Protein AF-A0AAI9WWA1-F1 (afdb_monomer_lite)

pLDDT: mean 83.22, std 16.62, range [21.16, 98.75]

Radius of gyration: 41.88 Å; chains: 1; bounding box: 81×81×134 Å

Structure (mmCIF, N/CA/C/O backbone):
data_AF-A0AAI9WWA1-F1
#
_entry.id   AF-A0AAI9WWA1-F1
#
loop_
_atom_site.group_PDB
_atom_site.id
_atom_site.type_symbol
_atom_site.label_atom_id
_atom_site.label_alt_id
_atom_site.label_comp_id
_atom_site.label_asym_id
_atom_site.label_entity_id
_atom_site.label_seq_id
_atom_site.pdbx_PDB_ins_code
_atom_site.Cartn_x
_atom_site.Cartn_y
_atom_site.Cartn_z
_atom_site.occupancy
_atom_site.B_iso_or_equiv
_atom_site.auth_seq_id
_atom_site.auth_comp_id
_atom_site.auth_asym_id
_atom_site.auth_atom_id
_atom_site.pdbx_PDB_model_num
ATOM 1 N N . MET A 1 1 ? 46.261 -1.240 -53.771 1.00 47.28 1 MET A N 1
ATOM 2 C CA . MET A 1 1 ? 45.281 -0.611 -52.861 1.00 47.28 1 MET A CA 1
ATOM 3 C C . MET A 1 1 ? 43.977 -0.497 -53.624 1.00 47.28 1 MET A C 1
ATOM 5 O O . MET A 1 1 ? 43.991 0.060 -54.713 1.00 47.28 1 MET A O 1
ATOM 9 N N . THR A 1 2 ? 42.897 -1.095 -53.129 1.00 55.97 2 THR A N 1
ATOM 10 C CA . THR A 1 2 ? 41.557 -0.905 -53.699 1.00 55.97 2 THR A CA 1
ATOM 11 C C . THR A 1 2 ? 41.193 0.573 -53.584 1.00 55.97 2 THR A C 1
ATOM 13 O O . THR A 1 2 ? 41.241 1.127 -52.489 1.00 55.97 2 THR A O 1
ATOM 16 N N . VAL A 1 3 ? 40.909 1.229 -54.709 1.00 82.06 3 VAL A N 1
ATOM 17 C CA . VAL A 1 3 ? 40.491 2.636 -54.724 1.00 82.06 3 VAL A CA 1
ATOM 18 C C . VAL A 1 3 ? 39.136 2.733 -54.020 1.00 82.06 3 VAL A C 1
ATOM 20 O O . VAL A 1 3 ? 38.204 2.025 -54.396 1.00 82.06 3 VAL A O 1
ATOM 23 N N . ASN A 1 4 ? 39.036 3.570 -52.982 1.00 93.25 4 ASN A N 1
ATOM 24 C CA . ASN A 1 4 ? 37.769 3.812 -52.291 1.00 93.25 4 ASN A CA 1
ATOM 25 C C . ASN A 1 4 ? 36.779 4.480 -53.251 1.00 93.25 4 ASN A C 1
ATOM 27 O O . ASN A 1 4 ? 37.141 5.442 -53.932 1.00 93.25 4 ASN A O 1
ATOM 31 N N . LYS A 1 5 ? 35.538 3.989 -53.272 1.00 95.62 5 LYS A N 1
ATOM 32 C CA . LYS A 1 5 ? 34.433 4.561 -54.043 1.00 95.62 5 LYS A CA 1
ATOM 33 C C . LYS A 1 5 ? 33.389 5.131 -53.083 1.00 95.62 5 LYS A C 1
ATOM 35 O O . LYS A 1 5 ? 32.972 4.450 -52.144 1.00 95.62 5 LYS A O 1
ATOM 40 N N . TYR A 1 6 ? 32.980 6.371 -53.334 1.00 97.69 6 TYR A N 1
ATOM 41 C CA . TYR A 1 6 ? 32.054 7.137 -52.501 1.00 97.69 6 TYR A CA 1
ATOM 42 C C . TYR A 1 6 ? 30.694 7.252 -53.191 1.00 97.69 6 TYR A C 1
ATOM 44 O O . TYR A 1 6 ? 30.584 7.835 -54.269 1.00 97.69 6 TYR A O 1
ATOM 52 N N . SER A 1 7 ? 29.658 6.700 -52.574 1.00 98.19 7 SER A N 1
ATOM 53 C CA . SER A 1 7 ? 28.294 6.746 -53.100 1.00 98.19 7 SER A CA 1
ATOM 54 C C . SER A 1 7 ? 27.492 7.828 -52.396 1.00 98.19 7 SER A C 1
ATOM 56 O O . SER A 1 7 ? 27.389 7.811 -51.174 1.00 98.19 7 SER A O 1
ATOM 58 N N . VAL A 1 8 ? 26.889 8.747 -53.141 1.00 97.81 8 VAL A N 1
ATOM 59 C CA . VAL A 1 8 ? 26.021 9.790 -52.581 1.00 97.81 8 VAL A CA 1
ATOM 60 C C . VAL A 1 8 ? 24.566 9.398 -52.794 1.00 97.81 8 VAL A C 1
ATOM 62 O O . VAL A 1 8 ? 24.148 9.209 -53.932 1.00 97.81 8 VAL A O 1
ATOM 65 N N . ILE A 1 9 ? 23.780 9.278 -51.728 1.00 97.19 9 ILE A N 1
ATOM 66 C CA . ILE A 1 9 ? 22.331 9.070 -51.837 1.00 97.19 9 ILE A CA 1
ATOM 67 C C . ILE A 1 9 ? 21.646 10.434 -51.755 1.00 97.19 9 ILE A C 1
ATOM 69 O O . ILE A 1 9 ? 21.783 11.126 -50.747 1.00 97.19 9 ILE A O 1
ATOM 73 N N . LEU A 1 10 ? 20.893 10.786 -52.800 1.00 95.50 10 LEU A N 1
ATOM 74 C CA . LEU A 1 10 ? 20.143 12.038 -52.910 1.00 95.50 10 LEU A CA 1
ATOM 75 C C . LEU A 1 10 ? 18.636 11.758 -53.001 1.00 95.50 10 LEU A C 1
ATOM 77 O O . LEU A 1 10 ? 18.137 11.431 -54.083 1.00 95.50 10 LEU A O 1
ATOM 81 N N . PRO A 1 11 ? 17.888 11.883 -51.893 1.00 93.19 11 PRO A N 1
ATOM 82 C CA . PRO A 1 11 ? 16.433 11.922 -51.931 1.00 93.19 11 PRO A CA 1
ATOM 83 C C . PRO A 1 11 ? 15.942 13.185 -52.647 1.00 93.19 11 PRO A C 1
ATOM 85 O O . PRO A 1 11 ? 16.406 14.288 -52.364 1.00 93.19 11 PRO A O 1
ATOM 88 N N . THR A 1 12 ? 14.980 13.036 -53.553 1.00 92.00 12 THR A N 1
ATOM 89 C CA . THR A 1 12 ? 14.453 14.129 -54.379 1.00 92.00 12 THR A CA 1
ATOM 90 C C . THR A 1 12 ? 12.924 14.114 -54.407 1.00 92.00 12 THR A C 1
ATOM 92 O O . THR A 1 12 ? 12.295 13.063 -54.531 1.00 92.00 12 THR A O 1
ATOM 95 N N . TYR A 1 13 ? 12.322 15.294 -54.248 1.00 89.00 13 TYR A N 1
ATOM 96 C CA . TYR A 1 13 ? 10.895 15.539 -54.455 1.00 89.00 13 TYR A CA 1
ATOM 97 C C . TYR A 1 13 ? 10.688 17.001 -54.856 1.00 89.00 13 TYR A C 1
ATOM 99 O O . TYR A 1 13 ? 10.826 17.882 -54.006 1.00 89.00 13 TYR A O 1
ATOM 107 N N . ASN A 1 14 ? 10.314 17.250 -56.110 1.00 88.56 14 ASN A N 1
ATOM 108 C CA . ASN A 1 14 ? 10.243 18.586 -56.716 1.00 88.56 14 ASN A CA 1
ATOM 109 C C . ASN A 1 14 ? 11.591 19.333 -56.765 1.00 88.56 14 ASN A C 1
ATOM 111 O O . ASN A 1 14 ? 11.679 20.506 -56.399 1.00 88.56 14 ASN A O 1
ATOM 115 N N . GLU A 1 15 ? 12.646 18.648 -57.210 1.00 88.31 15 GLU A N 1
ATOM 116 C CA . GLU A 1 15 ? 14.025 19.156 -57.217 1.00 88.31 15 GLU A CA 1
ATOM 117 C C . GLU A 1 15 ? 14.556 19.462 -58.627 1.00 88.31 15 GLU A C 1
ATOM 119 O O . GLU A 1 15 ? 15.767 19.590 -58.830 1.00 88.31 15 GLU A O 1
ATOM 124 N N . LYS A 1 16 ? 13.675 19.631 -59.626 1.00 89.31 16 LYS A N 1
ATOM 125 C CA . LYS A 1 16 ? 14.052 19.827 -61.040 1.00 89.31 16 LYS A CA 1
ATOM 126 C C . LYS A 1 16 ? 15.101 20.921 -61.247 1.00 89.31 16 LYS A C 1
ATOM 128 O O . LYS A 1 16 ? 15.954 20.797 -62.125 1.00 89.31 16 LYS A O 1
ATOM 133 N N . ARG A 1 17 ? 15.014 22.013 -60.479 1.00 86.81 17 ARG A N 1
ATOM 134 C CA . ARG A 1 17 ? 15.933 23.161 -60.580 1.00 86.81 17 ARG A CA 1
ATOM 135 C C . ARG A 1 17 ? 17.246 22.939 -59.832 1.00 86.81 17 ARG A C 1
ATOM 137 O O . ARG A 1 17 ? 18.278 23.418 -60.295 1.00 86.81 17 ARG A O 1
ATOM 144 N N . ASN A 1 18 ? 17.208 22.221 -58.713 1.00 87.06 18 ASN A N 1
ATOM 145 C CA . ASN A 1 18 ? 18.364 22.046 -57.840 1.00 87.06 18 ASN A CA 1
ATOM 146 C C . ASN A 1 18 ? 19.283 20.927 -58.336 1.00 87.06 18 ASN A C 1
ATOM 148 O O . ASN A 1 18 ? 20.506 21.078 -58.366 1.00 87.06 18 ASN A O 1
ATOM 152 N N . LEU A 1 19 ? 18.688 19.835 -58.816 1.00 91.25 19 LEU A N 1
ATOM 153 C CA . LEU A 1 19 ? 19.396 18.611 -59.170 1.00 91.25 19 LEU A CA 1
ATOM 154 C C . LEU A 1 19 ? 20.548 18.807 -60.187 1.00 91.25 19 LEU A C 1
ATOM 156 O O . LEU A 1 19 ? 21.636 18.302 -59.914 1.00 91.25 19 LEU A O 1
ATOM 160 N N . PRO A 1 20 ? 20.412 19.564 -61.301 1.00 91.00 20 PRO A N 1
ATOM 161 C CA . PRO A 1 20 ? 21.520 19.760 -62.246 1.00 91.00 20 PRO A CA 1
ATOM 162 C C . PRO A 1 20 ? 22.734 20.460 -61.638 1.00 91.00 20 PRO A C 1
ATOM 164 O O . PRO A 1 20 ? 23.873 20.071 -61.890 1.00 91.00 20 PRO A O 1
ATOM 167 N N . ILE A 1 21 ? 22.486 21.500 -60.840 1.00 91.12 21 ILE A N 1
ATOM 168 C CA . ILE A 1 21 ? 23.542 22.312 -60.233 1.00 91.12 21 ILE A CA 1
ATOM 169 C C . ILE A 1 21 ? 24.251 21.490 -59.152 1.00 91.12 21 ILE A C 1
ATOM 171 O O . ILE A 1 21 ? 25.479 21.470 -59.107 1.00 91.12 21 ILE A O 1
ATOM 175 N N . LEU A 1 22 ? 23.501 20.755 -58.327 1.00 92.94 22 LEU A N 1
ATOM 176 C CA . LEU A 1 22 ? 24.081 19.912 -57.284 1.00 92.94 22 LEU A CA 1
ATOM 177 C C . LEU A 1 22 ? 24.938 18.780 -57.866 1.00 92.94 22 LEU A C 1
ATOM 179 O O . LEU A 1 22 ? 26.055 18.562 -57.402 1.00 92.94 22 LEU A O 1
ATOM 183 N N . ILE A 1 23 ? 24.462 18.103 -58.916 1.00 94.94 23 ILE A N 1
ATOM 184 C CA . ILE A 1 23 ? 25.233 17.064 -59.613 1.00 94.94 23 ILE A CA 1
ATOM 185 C C . ILE A 1 23 ? 26.503 17.643 -60.243 1.00 94.94 23 ILE A C 1
ATOM 187 O O . ILE A 1 23 ? 27.567 17.032 -60.139 1.00 94.94 23 ILE A O 1
ATOM 191 N N . TYR A 1 24 ? 26.427 18.835 -60.844 1.00 94.00 24 TYR A N 1
ATOM 192 C CA . TYR A 1 24 ? 27.610 19.527 -61.354 1.00 94.00 24 TYR A CA 1
ATOM 193 C C . TYR A 1 24 ? 28.642 19.786 -60.246 1.00 94.00 24 TYR A C 1
ATOM 195 O O . TYR A 1 24 ? 29.822 19.481 -60.441 1.00 94.00 24 TYR A O 1
ATOM 203 N N . LEU A 1 25 ? 28.206 20.295 -59.086 1.00 93.94 25 LEU A N 1
ATOM 204 C CA . LEU A 1 25 ? 29.078 20.556 -57.936 1.00 93.94 25 LEU A CA 1
ATOM 205 C C . LEU A 1 25 ? 29.695 19.268 -57.384 1.00 93.94 25 LEU A C 1
ATOM 207 O O . LEU A 1 25 ? 30.901 19.231 -57.174 1.00 93.94 25 LEU A O 1
ATOM 211 N N . LEU A 1 26 ? 28.911 18.198 -57.232 1.00 95.31 26 LEU A N 1
ATOM 212 C CA . LEU A 1 26 ? 29.414 16.889 -56.806 1.00 95.31 26 LEU A CA 1
ATOM 213 C C . LEU A 1 26 ? 30.474 16.357 -57.777 1.00 95.31 26 LEU A C 1
ATOM 215 O O . LEU A 1 26 ? 31.582 16.028 -57.356 1.00 95.31 26 LEU A O 1
ATOM 219 N N . ASN A 1 27 ? 30.183 16.341 -59.082 1.00 95.31 27 ASN A N 1
ATOM 220 C CA . ASN A 1 27 ? 31.146 15.922 -60.103 1.00 95.31 27 ASN A CA 1
ATOM 221 C C . ASN A 1 27 ? 32.421 16.780 -60.063 1.00 95.31 27 ASN A C 1
ATOM 223 O O . ASN A 1 27 ? 33.517 16.235 -60.180 1.00 95.31 27 ASN A O 1
ATOM 227 N N . LYS A 1 28 ? 32.291 18.105 -59.903 1.00 95.25 28 LYS A N 1
ATOM 228 C CA . LYS A 1 28 ? 33.434 19.017 -59.781 1.00 95.25 28 LYS A CA 1
ATOM 229 C C . LYS A 1 28 ? 34.284 18.646 -58.563 1.00 95.25 28 LYS A C 1
ATOM 231 O O . LYS A 1 28 ? 35.465 18.355 -58.732 1.00 95.25 28 LYS A O 1
ATOM 236 N N . THR A 1 29 ? 33.677 18.565 -57.378 1.00 95.88 29 THR A N 1
ATOM 237 C CA . THR A 1 29 ? 34.364 18.223 -56.125 1.00 95.88 29 THR A CA 1
ATOM 238 C C . THR A 1 29 ? 35.073 16.873 -56.214 1.00 95.88 29 THR A C 1
ATOM 240 O O . THR A 1 29 ? 36.246 16.775 -55.852 1.00 95.88 29 THR A O 1
ATOM 243 N N . PHE A 1 30 ? 34.411 15.831 -56.723 1.00 95.56 30 PHE A N 1
ATOM 244 C CA . PHE A 1 30 ? 35.034 14.512 -56.831 1.00 95.56 30 PHE A CA 1
ATOM 245 C C . PHE A 1 30 ? 36.154 14.466 -57.879 1.00 95.56 30 PHE A C 1
ATOM 247 O O . PHE A 1 30 ? 37.182 13.836 -57.626 1.00 95.56 30 PHE A O 1
ATOM 254 N N . LYS A 1 31 ? 36.005 15.152 -59.024 1.00 93.94 31 LYS A N 1
ATOM 255 C CA . LYS A 1 31 ? 37.052 15.217 -60.061 1.00 93.94 31 LYS A CA 1
ATOM 256 C C . LYS A 1 31 ? 38.284 15.986 -59.599 1.00 93.94 31 LYS A C 1
ATOM 258 O O . LYS A 1 31 ? 39.391 15.492 -59.780 1.00 93.94 31 LYS A O 1
ATOM 263 N N . GLU A 1 32 ? 38.103 17.152 -58.983 1.00 95.44 32 GLU A N 1
ATOM 264 C CA . GLU A 1 32 ? 39.212 17.980 -58.479 1.00 95.44 32 GLU A CA 1
ATOM 265 C C . GLU A 1 32 ? 40.034 17.253 -57.405 1.00 95.44 32 GLU A C 1
ATOM 267 O O . GLU A 1 32 ? 41.243 17.449 -57.318 1.00 95.44 32 GLU A O 1
ATOM 272 N N . ASN A 1 33 ? 39.401 16.357 -56.642 1.00 94.25 33 ASN A N 1
ATOM 273 C CA . ASN A 1 33 ? 40.051 15.563 -55.598 1.00 94.25 33 ASN A CA 1
ATOM 274 C C . ASN A 1 33 ? 40.445 14.141 -56.049 1.00 94.25 33 ASN A C 1
ATOM 276 O O . ASN A 1 33 ? 40.921 13.353 -55.233 1.00 94.25 33 ASN A O 1
ATOM 280 N N . ASN A 1 34 ? 40.265 13.803 -57.333 1.00 94.06 34 ASN A N 1
ATOM 281 C CA . ASN A 1 34 ? 40.577 12.494 -57.919 1.00 94.06 34 ASN A CA 1
ATOM 282 C C . ASN A 1 34 ? 39.956 11.300 -57.155 1.00 94.06 34 ASN A C 1
ATOM 284 O O . ASN A 1 34 ? 40.620 10.305 -56.853 1.00 94.06 34 ASN A O 1
ATOM 288 N N . LEU A 1 35 ? 38.672 11.418 -56.812 1.00 94.12 35 LEU A N 1
ATOM 289 C CA . LEU A 1 35 ? 37.920 10.428 -56.039 1.00 94.12 35 LEU A CA 1
ATOM 290 C C . LEU A 1 35 ? 36.996 9.616 -56.952 1.00 94.12 35 LEU A C 1
ATOM 292 O O . LEU A 1 35 ? 36.341 10.177 -57.828 1.00 94.12 35 LEU A O 1
ATOM 296 N N . ALA A 1 36 ? 36.890 8.302 -56.730 1.00 95.25 36 ALA A N 1
ATOM 297 C CA . ALA A 1 36 ? 35.889 7.479 -57.408 1.00 95.25 36 ALA A CA 1
ATOM 298 C C . ALA A 1 36 ? 34.515 7.687 -56.757 1.00 95.25 36 ALA A C 1
ATOM 300 O O . ALA A 1 36 ? 34.391 7.603 -55.534 1.00 95.25 36 ALA A O 1
ATOM 301 N N . TRP A 1 37 ? 33.478 7.938 -57.557 1.00 96.44 37 TRP A N 1
ATOM 302 C CA . TRP A 1 37 ? 32.176 8.350 -57.036 1.00 96.44 37 TRP A CA 1
ATOM 303 C C . TRP A 1 37 ? 30.999 7.839 -57.860 1.00 96.44 37 TRP A C 1
ATOM 305 O O . TRP A 1 37 ? 31.134 7.522 -59.044 1.00 96.44 37 TRP A O 1
ATOM 315 N N . GLU A 1 38 ? 29.838 7.795 -57.218 1.00 97.31 38 GLU A N 1
ATOM 316 C CA . GLU A 1 38 ? 28.533 7.638 -57.859 1.00 97.31 38 GLU A CA 1
ATOM 317 C C . GLU A 1 38 ? 27.453 8.391 -57.071 1.00 97.31 38 GLU A C 1
ATOM 319 O O . GLU A 1 38 ? 27.619 8.671 -55.882 1.00 97.31 38 GLU A O 1
ATOM 324 N N . VAL A 1 39 ? 26.329 8.690 -57.715 1.00 97.94 39 VAL A N 1
ATOM 325 C CA . VAL A 1 39 ? 25.167 9.345 -57.114 1.00 97.94 39 VAL A CA 1
ATOM 326 C C . VAL A 1 39 ? 23.911 8.524 -57.387 1.00 97.94 39 VAL A C 1
ATOM 328 O O . VAL A 1 39 ? 23.564 8.252 -58.536 1.00 97.94 39 VAL A O 1
ATOM 331 N N . ILE A 1 40 ? 23.205 8.161 -56.319 1.00 98.00 40 ILE A N 1
ATOM 332 C CA . ILE A 1 40 ? 21.944 7.431 -56.339 1.00 98.00 40 ILE A CA 1
ATOM 333 C C . ILE A 1 40 ? 20.832 8.443 -56.073 1.00 98.00 40 ILE A C 1
ATOM 335 O O . ILE A 1 40 ? 20.606 8.861 -54.936 1.00 98.00 40 ILE A O 1
ATOM 339 N N . ILE A 1 41 ? 20.143 8.844 -57.136 1.00 97.50 41 ILE A N 1
ATOM 340 C CA . ILE A 1 41 ? 19.010 9.766 -57.091 1.00 97.50 41 ILE A CA 1
ATOM 341 C C . ILE A 1 41 ? 17.758 8.951 -56.770 1.00 97.50 41 ILE A C 1
ATOM 343 O O . ILE A 1 41 ? 17.308 8.148 -57.591 1.00 97.50 41 ILE A O 1
ATOM 347 N N . VAL A 1 42 ? 17.194 9.148 -55.580 1.00 96.56 42 VAL A N 1
ATOM 348 C CA . VAL A 1 42 ? 15.954 8.495 -55.144 1.00 96.56 42 VAL A CA 1
ATOM 349 C C . VAL A 1 42 ? 14.812 9.493 -55.298 1.00 96.56 42 VAL A C 1
ATOM 351 O O . VAL A 1 42 ? 14.739 10.455 -54.540 1.00 96.56 42 VAL A O 1
ATOM 354 N N . ASP A 1 43 ? 13.944 9.298 -56.290 1.00 94.69 43 ASP A N 1
ATOM 355 C CA . ASP A 1 43 ? 12.858 10.241 -56.601 1.00 94.69 43 ASP A CA 1
ATOM 356 C C . ASP A 1 43 ? 11.504 9.756 -56.073 1.00 94.69 43 ASP A C 1
ATOM 358 O O . ASP A 1 43 ? 11.072 8.641 -56.372 1.00 94.69 43 ASP A O 1
ATOM 362 N N . ASP A 1 44 ? 10.812 10.614 -55.324 1.00 91.06 44 ASP A N 1
ATOM 363 C CA . ASP A 1 44 ? 9.521 10.333 -54.677 1.00 91.06 44 ASP A CA 1
ATOM 364 C C . ASP A 1 44 ? 8.317 10.621 -55.579 1.00 91.06 44 ASP A C 1
ATOM 366 O O . ASP A 1 44 ? 7.304 11.166 -55.133 1.00 91.06 44 ASP A O 1
ATOM 370 N N . ASN A 1 45 ? 8.423 10.235 -56.850 1.00 90.50 45 ASN A N 1
ATOM 371 C CA . ASN A 1 45 ? 7.423 10.497 -57.883 1.00 90.50 45 ASN A CA 1
ATOM 372 C C . ASN A 1 45 ? 7.160 12.004 -58.063 1.00 90.50 45 ASN A C 1
ATOM 374 O O . ASN A 1 45 ? 6.030 12.479 -57.919 1.00 90.50 45 ASN A O 1
ATOM 378 N N . SER A 1 46 ? 8.222 12.769 -58.326 1.00 88.81 46 SER A N 1
ATOM 379 C CA . SER A 1 46 ? 8.148 14.227 -58.461 1.00 88.81 46 SER A CA 1
ATOM 380 C C . SER A 1 46 ? 7.288 14.661 -59.660 1.00 88.81 46 SER A C 1
ATOM 382 O O . SER A 1 46 ? 7.644 14.355 -60.801 1.00 88.81 46 SER A O 1
ATOM 384 N N . PRO A 1 47 ? 6.216 15.452 -59.460 1.00 88.38 47 PRO A N 1
ATOM 385 C CA . PRO A 1 47 ? 5.377 15.947 -60.557 1.00 88.38 47 PRO A CA 1
ATOM 386 C C . PRO A 1 47 ? 6.008 17.080 -61.388 1.00 88.38 47 PRO A C 1
ATOM 388 O O . PRO A 1 47 ? 5.483 17.428 -62.443 1.00 88.38 47 PRO A O 1
ATOM 391 N N . ASP A 1 48 ? 7.105 17.695 -60.937 1.00 89.56 48 ASP A N 1
ATOM 392 C CA . ASP A 1 48 ? 7.718 18.861 -61.597 1.00 89.56 48 ASP A CA 1
ATOM 393 C C . ASP A 1 48 ? 8.625 18.516 -62.799 1.00 89.56 48 ASP A C 1
ATOM 395 O O . ASP A 1 48 ? 9.081 19.406 -63.532 1.00 89.56 48 ASP A O 1
ATOM 399 N N . GLY A 1 49 ? 8.875 17.228 -63.028 1.00 91.44 49 GLY A N 1
ATOM 400 C CA . GLY A 1 49 ? 9.771 16.720 -64.062 1.00 91.44 49 GLY A CA 1
ATOM 401 C C . GLY A 1 49 ? 11.213 16.467 -63.593 1.00 91.44 49 GLY A C 1
ATOM 402 O O . GLY A 1 49 ? 12.150 16.549 -64.394 1.00 91.44 49 GLY A O 1
ATOM 403 N N . THR A 1 50 ? 11.425 16.235 -62.292 1.00 93.50 50 THR A N 1
ATOM 404 C CA . THR A 1 50 ? 12.742 15.885 -61.721 1.00 93.50 50 THR A CA 1
ATOM 405 C C . THR A 1 50 ? 13.328 14.612 -62.350 1.00 93.50 50 THR A C 1
ATOM 407 O O . THR A 1 50 ? 14.525 14.575 -62.646 1.00 93.50 50 THR A O 1
ATOM 410 N N . GLN A 1 51 ? 12.512 13.591 -62.640 1.00 95.12 51 GLN A N 1
ATOM 411 C CA . GLN A 1 51 ? 12.987 12.329 -63.230 1.00 95.12 51 GLN A CA 1
ATOM 412 C C . GLN A 1 51 ? 13.538 12.506 -64.653 1.00 95.12 51 GLN A C 1
ATOM 414 O O . GLN A 1 51 ? 14.528 11.878 -65.029 1.00 95.12 51 GLN A O 1
ATOM 419 N N . GLU A 1 52 ? 12.928 13.374 -65.455 1.00 95.12 52 GLU A N 1
ATOM 420 C CA . GLU A 1 52 ? 13.348 13.714 -66.815 1.00 95.12 52 GLU A CA 1
ATOM 421 C C . GLU A 1 52 ? 14.698 14.425 -66.799 1.00 95.12 52 GLU A C 1
ATOM 423 O O . GLU A 1 52 ? 15.550 14.171 -67.651 1.00 95.12 52 GLU A O 1
ATOM 428 N N . ILE A 1 53 ? 14.908 15.299 -65.814 1.00 95.81 53 ILE A N 1
ATOM 429 C CA . ILE A 1 53 ? 16.201 15.939 -65.585 1.00 95.81 53 ILE A CA 1
ATOM 430 C C . ILE A 1 53 ? 17.244 14.912 -65.144 1.00 95.81 53 ILE A C 1
ATOM 432 O O . ILE A 1 53 ? 18.338 14.901 -65.702 1.00 95.81 53 ILE A O 1
ATOM 436 N N . ALA A 1 54 ? 16.911 14.014 -64.215 1.00 95.44 54 ALA A N 1
ATOM 437 C CA . ALA A 1 54 ? 17.821 12.955 -63.787 1.00 95.44 54 ALA A CA 1
ATOM 438 C C . ALA A 1 54 ? 18.266 12.064 -64.962 1.00 95.44 54 ALA A C 1
ATOM 440 O O . ALA A 1 54 ? 19.453 11.777 -65.085 1.00 95.44 54 ALA A O 1
ATOM 441 N N . LYS A 1 55 ? 17.354 11.700 -65.877 1.00 95.62 55 LYS A N 1
ATOM 442 C CA . LYS A 1 55 ? 17.686 10.956 -67.109 1.00 95.62 55 LYS A CA 1
ATOM 443 C C . LYS A 1 55 ? 18.675 11.716 -67.998 1.00 95.62 55 LYS A C 1
ATOM 445 O O . LYS A 1 55 ? 19.687 11.150 -68.388 1.00 95.62 55 LYS A O 1
ATOM 450 N N . LYS A 1 56 ? 18.450 13.014 -68.230 1.00 95.25 56 LYS A N 1
ATOM 451 C CA . LYS A 1 56 ? 19.398 13.855 -68.988 1.00 95.25 56 LYS A CA 1
ATOM 452 C C . LYS A 1 56 ? 20.769 13.942 -68.318 1.00 95.25 56 LYS A C 1
ATOM 454 O O . LYS A 1 56 ? 21.782 14.007 -69.001 1.00 95.25 56 LYS A O 1
ATOM 459 N N . LEU A 1 57 ? 20.814 13.967 -66.987 1.00 95.44 57 LEU A N 1
ATOM 460 C CA . LEU A 1 57 ? 22.076 13.977 -66.246 1.00 95.44 57 LEU A CA 1
ATOM 461 C C . LEU A 1 57 ? 22.816 12.639 -66.385 1.00 95.44 57 LEU A C 1
ATOM 463 O O . LEU A 1 57 ? 24.035 12.654 -66.518 1.00 95.44 57 LEU A O 1
ATOM 467 N N . ILE A 1 58 ? 22.103 11.511 -66.439 1.00 96.06 58 ILE A N 1
ATOM 468 C CA . ILE A 1 58 ? 22.696 10.203 -66.762 1.00 96.06 58 ILE A CA 1
ATOM 469 C C . ILE A 1 58 ? 23.316 10.223 -68.166 1.00 96.06 58 ILE A C 1
ATOM 471 O O . ILE A 1 58 ? 24.441 9.759 -68.323 1.00 96.06 58 ILE A O 1
ATOM 475 N N . ASP A 1 59 ? 22.650 10.820 -69.158 1.00 94.50 59 ASP A N 1
ATOM 476 C CA . ASP A 1 59 ? 23.201 10.938 -70.519 1.00 94.50 59 ASP A CA 1
ATOM 477 C C . ASP A 1 59 ? 24.487 11.790 -70.568 1.00 94.50 59 ASP A C 1
ATOM 479 O O . ASP A 1 59 ? 25.371 11.540 -71.384 1.00 94.50 59 ASP A O 1
ATOM 483 N N . ILE A 1 60 ? 24.604 12.799 -69.694 1.00 95.38 60 ILE A N 1
ATOM 484 C CA . ILE A 1 60 ? 25.754 13.720 -69.640 1.00 95.38 60 ILE A CA 1
ATOM 485 C C . ILE A 1 60 ? 26.939 13.124 -68.870 1.00 95.38 60 ILE A C 1
ATOM 487 O O . ILE A 1 60 ? 28.086 13.280 -69.290 1.00 95.38 60 ILE A O 1
ATOM 491 N N . TYR A 1 61 ? 26.680 12.509 -67.715 1.00 94.38 61 TYR A N 1
ATOM 492 C CA . TYR A 1 61 ? 27.720 12.071 -66.776 1.00 94.38 61 TYR A CA 1
ATOM 493 C C . TYR A 1 61 ? 27.979 10.562 -66.793 1.00 94.38 61 TYR A C 1
ATOM 495 O O . TYR A 1 61 ? 28.962 10.136 -66.195 1.00 94.38 61 TYR A O 1
ATOM 503 N N . GLY A 1 62 ? 27.135 9.778 -67.464 1.00 93.19 62 GLY A N 1
ATOM 504 C CA . GLY A 1 62 ? 27.257 8.327 -67.574 1.00 93.19 62 GLY A CA 1
ATOM 505 C C . GLY A 1 62 ? 26.508 7.554 -66.481 1.00 93.19 62 GLY A C 1
ATOM 506 O O . GLY A 1 62 ? 26.388 7.981 -65.327 1.00 93.19 62 GLY A O 1
ATOM 507 N N . SER A 1 63 ? 26.003 6.372 -66.848 1.00 90.25 63 SER A N 1
ATOM 508 C CA . SER A 1 63 ? 25.288 5.454 -65.942 1.00 90.25 63 SER A CA 1
ATOM 509 C C . SER A 1 63 ? 26.176 4.824 -64.862 1.00 90.25 63 SER A C 1
ATOM 511 O O . SER A 1 63 ? 25.679 4.289 -63.875 1.00 90.25 63 SER A O 1
ATOM 513 N N . GLU A 1 64 ? 27.494 4.891 -65.041 1.00 88.56 64 GLU A N 1
ATOM 514 C CA . GLU A 1 64 ? 28.506 4.498 -64.064 1.00 88.56 64 GLU A CA 1
ATOM 515 C C . GLU A 1 64 ? 28.625 5.487 -62.895 1.00 88.56 64 GLU A C 1
ATOM 517 O O . GLU A 1 64 ? 29.095 5.109 -61.818 1.00 88.56 64 GLU A O 1
ATOM 522 N N . HIS A 1 65 ? 28.187 6.734 -63.103 1.00 93.44 65 HIS A N 1
ATOM 523 C CA . HIS A 1 65 ? 28.260 7.811 -62.122 1.00 93.44 65 HIS A CA 1
ATOM 524 C C . HIS A 1 65 ? 26.897 8.210 -61.567 1.00 93.44 65 HIS A C 1
ATOM 526 O O . HIS A 1 65 ? 26.827 8.627 -60.414 1.00 93.44 65 HIS A O 1
ATOM 532 N N . ILE A 1 66 ? 25.815 8.104 -62.340 1.00 96.94 66 ILE A N 1
ATOM 533 C CA . ILE A 1 66 ? 24.483 8.530 -61.894 1.00 96.94 66 ILE A CA 1
ATOM 534 C C . ILE A 1 66 ? 23.471 7.407 -62.082 1.00 96.94 66 ILE A C 1
ATOM 536 O O . ILE A 1 66 ? 23.344 6.825 -63.158 1.00 96.94 66 ILE A O 1
ATOM 540 N N . LEU A 1 67 ? 22.697 7.151 -61.028 1.00 96.50 67 LEU A N 1
ATOM 541 C CA . LEU A 1 67 ? 21.665 6.129 -61.000 1.00 96.50 67 LEU A CA 1
ATOM 542 C C . LEU A 1 67 ? 20.337 6.703 -60.507 1.00 96.50 67 LEU A C 1
ATOM 544 O O . LEU A 1 67 ? 20.237 7.163 -59.374 1.00 96.50 67 LEU A O 1
ATOM 548 N N . LEU A 1 68 ? 19.295 6.629 -61.335 1.00 96.75 68 LEU A N 1
ATOM 549 C CA . LEU A 1 68 ? 17.939 7.029 -60.954 1.00 96.75 68 LEU A CA 1
ATOM 550 C C . LEU A 1 68 ? 17.153 5.835 -60.385 1.00 96.75 68 LEU A C 1
ATOM 552 O O . LEU A 1 68 ? 17.098 4.761 -60.996 1.00 96.75 68 LEU A O 1
ATOM 556 N N . ARG A 1 69 ? 16.526 6.029 -59.221 1.00 96.31 69 ARG A N 1
ATOM 557 C CA . ARG A 1 69 ? 15.707 5.046 -58.498 1.00 96.31 69 ARG A CA 1
ATOM 558 C C . ARG A 1 69 ? 14.372 5.659 -58.061 1.00 96.31 69 ARG A C 1
ATOM 560 O O . ARG A 1 69 ? 14.253 6.111 -56.922 1.00 96.31 69 ARG A O 1
ATOM 567 N N . PRO A 1 70 ? 13.371 5.692 -58.960 1.00 93.00 70 PRO A N 1
ATOM 568 C CA . PRO A 1 70 ? 12.067 6.257 -58.647 1.00 93.00 70 PRO A CA 1
ATOM 569 C C . PRO A 1 70 ? 11.297 5.355 -57.674 1.00 93.00 70 PRO A C 1
ATOM 571 O O . PRO A 1 70 ? 11.453 4.132 -57.683 1.00 93.00 70 PRO A O 1
ATOM 574 N N . ARG A 1 71 ? 10.455 5.965 -56.841 1.00 93.44 71 ARG A N 1
ATOM 575 C CA . ARG A 1 71 ? 9.550 5.299 -55.893 1.00 93.44 71 ARG A CA 1
ATOM 576 C C . ARG A 1 71 ? 8.096 5.605 -56.246 1.00 93.44 71 ARG A C 1
ATOM 578 O O . ARG A 1 71 ? 7.812 6.545 -56.976 1.00 93.44 71 ARG A O 1
ATOM 585 N N . ALA A 1 72 ? 7.164 4.821 -55.703 1.00 83.69 72 ALA A N 1
ATOM 586 C CA . ALA A 1 72 ? 5.733 4.961 -55.993 1.00 83.69 72 ALA A CA 1
ATOM 587 C C . ALA A 1 72 ? 5.108 6.281 -55.482 1.00 83.69 72 ALA A C 1
ATOM 589 O O . ALA A 1 72 ? 4.033 6.669 -55.931 1.00 83.69 72 ALA A O 1
ATOM 590 N N . GLY A 1 73 ? 5.765 6.976 -54.547 1.00 82.88 73 GLY A N 1
ATOM 591 C CA . GLY A 1 73 ? 5.309 8.253 -54.003 1.00 82.88 73 GLY A CA 1
ATOM 592 C C . GLY A 1 73 ? 6.161 8.733 -52.829 1.00 82.88 73 GLY A C 1
ATOM 593 O O . GLY A 1 73 ? 7.222 8.174 -52.540 1.00 82.88 73 GLY A O 1
ATOM 594 N N . LYS A 1 74 ? 5.666 9.751 -52.117 1.00 80.19 74 LYS A N 1
ATOM 595 C CA . LYS A 1 74 ? 6.333 10.373 -50.964 1.00 80.19 74 LYS A CA 1
ATOM 596 C C . LYS A 1 74 ? 6.204 9.516 -49.699 1.00 80.19 74 LYS A C 1
ATOM 598 O O . LYS A 1 74 ? 5.372 9.776 -48.834 1.00 80.19 74 LYS A O 1
ATOM 603 N N . LEU A 1 75 ? 7.045 8.489 -49.592 1.00 77.50 75 LEU A N 1
ATOM 604 C CA . LEU A 1 75 ? 7.011 7.478 -48.520 1.00 77.50 75 LEU A CA 1
ATOM 605 C C . LEU A 1 75 ? 7.854 7.843 -47.280 1.00 77.50 75 LEU A C 1
ATOM 607 O O . LEU A 1 75 ? 8.051 7.009 -46.393 1.00 77.50 75 LEU A O 1
ATOM 611 N N . GLY A 1 76 ? 8.375 9.072 -47.218 1.00 79.19 76 GLY A N 1
ATOM 612 C CA . GLY A 1 76 ? 9.207 9.573 -46.120 1.00 79.19 76 GLY A CA 1
ATOM 613 C C . GLY A 1 76 ? 10.707 9.572 -46.430 1.00 79.19 76 GLY A C 1
ATOM 614 O O . GLY A 1 76 ? 11.181 8.865 -47.322 1.00 79.19 76 GLY A O 1
ATOM 615 N N . LEU A 1 77 ? 11.455 10.396 -45.689 1.00 81.69 77 LEU A N 1
ATOM 616 C CA . LEU A 1 77 ? 12.886 10.626 -45.914 1.00 81.69 77 LEU A CA 1
ATOM 617 C C . LEU A 1 77 ? 13.737 9.406 -45.533 1.00 81.69 77 LEU A C 1
ATOM 619 O O . LEU A 1 77 ? 14.599 8.996 -46.305 1.00 81.69 77 LEU A O 1
ATOM 623 N N . GLY A 1 78 ? 13.470 8.784 -44.379 1.00 84.62 78 GLY A N 1
ATOM 624 C CA . GLY A 1 78 ? 14.219 7.605 -43.933 1.00 84.62 78 GLY A CA 1
ATOM 625 C C . GLY A 1 78 ? 14.088 6.446 -44.919 1.00 84.62 78 GLY A C 1
ATOM 626 O O . GLY A 1 78 ? 15.080 5.853 -45.331 1.00 84.62 78 GLY A O 1
ATOM 627 N N . THR A 1 79 ? 12.873 6.194 -45.413 1.00 87.56 79 THR A N 1
ATOM 628 C CA . THR A 1 79 ? 12.627 5.135 -46.404 1.00 87.56 79 THR A CA 1
ATOM 629 C C . THR A 1 79 ? 13.313 5.412 -47.750 1.00 87.56 79 THR A C 1
ATOM 631 O O . THR A 1 79 ? 13.597 4.464 -48.484 1.00 87.56 79 THR A O 1
ATOM 634 N N . ALA A 1 80 ? 13.600 6.679 -48.089 1.00 90.19 80 ALA A N 1
ATOM 635 C CA . ALA A 1 80 ? 14.348 7.035 -49.298 1.00 90.19 80 ALA A CA 1
ATOM 636 C C . ALA A 1 80 ? 15.808 6.590 -49.184 1.00 90.19 80 ALA A C 1
ATOM 638 O O . ALA A 1 80 ? 16.338 5.970 -50.104 1.00 90.19 80 ALA A O 1
ATOM 639 N N . TYR A 1 81 ? 16.427 6.833 -48.025 1.00 91.62 81 TYR A N 1
ATOM 640 C CA . TYR A 1 81 ? 17.789 6.387 -47.741 1.00 91.62 81 TYR A CA 1
ATOM 641 C C . TYR A 1 81 ? 17.903 4.861 -47.703 1.00 91.62 81 TYR A C 1
ATOM 643 O O . TYR A 1 81 ? 18.833 4.314 -48.295 1.00 91.62 81 TYR A O 1
ATOM 651 N N . VAL A 1 82 ? 16.929 4.168 -47.099 1.00 90.69 82 VAL A N 1
ATOM 652 C CA . VAL A 1 82 ? 16.862 2.694 -47.116 1.00 90.69 82 VAL A CA 1
ATOM 653 C C . VAL A 1 82 ? 16.813 2.165 -48.550 1.00 90.69 82 VAL A C 1
ATOM 655 O O . VAL A 1 82 ? 17.576 1.268 -48.901 1.00 90.69 82 VAL A O 1
ATOM 658 N N . HIS A 1 83 ? 15.954 2.743 -49.396 1.00 93.62 83 HIS A N 1
ATOM 659 C CA . HIS A 1 83 ? 15.844 2.340 -50.798 1.00 93.62 83 HIS A CA 1
ATOM 660 C C . HIS A 1 83 ? 17.131 2.633 -51.582 1.00 93.62 83 HIS A C 1
ATOM 662 O O . HIS A 1 83 ? 17.610 1.772 -52.313 1.00 93.62 83 HIS A O 1
ATOM 668 N N . GLY A 1 84 ? 17.732 3.814 -51.402 1.00 94.38 84 GLY A N 1
ATOM 669 C CA . GLY A 1 84 ? 18.983 4.185 -52.068 1.00 94.38 84 GLY A CA 1
ATOM 670 C C . GLY A 1 84 ? 20.154 3.269 -51.703 1.00 94.38 84 GLY A C 1
ATOM 671 O O . GLY A 1 84 ? 20.931 2.884 -52.577 1.00 94.38 84 GLY A O 1
ATOM 672 N N . LEU A 1 85 ? 20.243 2.849 -50.437 1.00 94.88 85 LEU A N 1
ATOM 673 C CA . LEU A 1 85 ? 21.323 1.993 -49.937 1.00 94.88 85 LEU A CA 1
ATOM 674 C C . LEU A 1 85 ? 21.375 0.613 -50.609 1.00 94.88 85 LEU A C 1
ATOM 676 O O . LEU A 1 85 ? 22.447 0.010 -50.677 1.00 94.88 85 LEU A O 1
ATOM 680 N N . GLN A 1 86 ? 20.252 0.127 -51.144 1.00 94.38 86 GLN A N 1
ATOM 681 C CA . GLN A 1 86 ? 20.190 -1.142 -51.881 1.00 94.38 86 GLN A CA 1
ATOM 682 C C . GLN A 1 86 ? 21.002 -1.116 -53.184 1.00 94.38 86 GLN A C 1
ATOM 684 O O . GLN A 1 86 ? 21.370 -2.172 -53.693 1.00 94.38 86 GLN A O 1
ATOM 689 N N . TYR A 1 87 ? 21.301 0.074 -53.712 1.00 95.75 87 TYR A N 1
ATOM 690 C CA . TYR A 1 87 ? 21.970 0.257 -55.003 1.00 95.75 87 TYR A CA 1
ATOM 691 C C . TYR A 1 87 ? 23.381 0.844 -54.896 1.00 95.75 87 TYR A C 1
ATOM 693 O O . TYR A 1 87 ? 24.036 1.049 -55.913 1.00 95.75 87 TYR A O 1
ATOM 701 N N . VAL A 1 88 ? 23.850 1.111 -53.677 1.00 96.50 88 VAL A N 1
ATOM 702 C CA . VAL A 1 88 ? 25.210 1.587 -53.404 1.00 96.50 88 VAL A CA 1
ATOM 703 C C . VAL A 1 88 ? 26.231 0.500 -53.740 1.00 96.50 88 VAL A C 1
ATOM 705 O O . VAL A 1 88 ? 26.140 -0.627 -53.246 1.00 96.50 88 VAL A O 1
ATOM 708 N N . THR A 1 89 ? 27.255 0.872 -54.505 1.00 95.56 89 THR A N 1
ATOM 709 C CA . THR A 1 89 ? 28.432 0.041 -54.809 1.00 95.56 89 THR A CA 1
ATOM 710 C C . THR A 1 89 ? 29.711 0.534 -54.127 1.00 95.56 89 THR A C 1
ATOM 712 O O . THR A 1 89 ? 30.700 -0.198 -54.073 1.00 95.56 89 THR A O 1
ATOM 715 N N . GLY A 1 90 ? 29.709 1.760 -53.600 1.00 95.31 90 GLY A N 1
ATOM 716 C CA . GLY A 1 90 ? 30.817 2.333 -52.847 1.00 95.31 90 GLY A CA 1
ATOM 717 C C . GLY A 1 90 ? 31.050 1.642 -51.508 1.00 95.31 90 GLY A C 1
ATOM 718 O O . GLY A 1 90 ? 30.146 1.050 -50.922 1.00 95.31 90 GLY A O 1
ATOM 719 N N . ASN A 1 91 ? 32.283 1.724 -51.007 1.00 96.38 91 ASN A N 1
ATOM 720 C CA . ASN A 1 91 ? 32.607 1.296 -49.646 1.00 96.38 91 ASN A CA 1
ATOM 721 C C . ASN A 1 91 ? 32.310 2.388 -48.608 1.00 96.38 91 ASN A C 1
ATOM 723 O O . ASN A 1 91 ? 32.145 2.070 -47.426 1.00 96.38 91 ASN A O 1
ATOM 727 N N . PHE A 1 92 ? 32.088 3.625 -49.052 1.00 98.00 92 PHE A N 1
ATOM 728 C CA . PHE A 1 92 ? 31.577 4.723 -48.238 1.00 98.00 92 PHE A CA 1
ATOM 729 C C . PHE A 1 92 ? 30.291 5.302 -48.820 1.00 98.00 92 PHE A C 1
ATOM 731 O O . PHE A 1 92 ? 30.163 5.436 -50.038 1.00 98.00 92 PHE A O 1
ATOM 738 N N . VAL A 1 93 ? 29.369 5.694 -47.940 1.00 98.06 93 VAL A N 1
ATOM 739 C CA . VAL A 1 93 ? 28.097 6.321 -48.315 1.00 98.06 93 VAL A CA 1
ATOM 740 C C . VAL A 1 93 ? 28.000 7.706 -47.715 1.00 98.06 93 VAL A C 1
ATOM 742 O O . VAL A 1 93 ? 28.181 7.880 -46.513 1.00 98.06 93 VAL A O 1
ATOM 745 N N . ILE A 1 94 ? 27.665 8.676 -48.551 1.00 97.50 94 ILE A N 1
ATOM 746 C CA . ILE A 1 94 ? 27.327 10.033 -48.157 1.00 97.50 94 ILE A CA 1
ATOM 747 C C . ILE A 1 94 ? 25.817 10.181 -48.292 1.00 97.50 94 ILE A C 1
ATOM 749 O O . ILE A 1 94 ? 25.249 9.900 -49.347 1.00 97.50 94 ILE A O 1
ATOM 753 N N . ILE A 1 95 ? 25.166 10.629 -47.228 1.00 94.38 95 ILE A N 1
ATOM 754 C CA . ILE A 1 95 ? 23.771 11.068 -47.281 1.00 94.38 95 ILE A CA 1
ATOM 755 C C . ILE A 1 95 ? 23.743 12.590 -47.193 1.00 94.38 95 ILE A C 1
ATOM 757 O O . ILE A 1 95 ? 24.461 13.181 -46.382 1.00 94.38 95 ILE A O 1
ATOM 761 N N . MET A 1 96 ? 22.957 13.222 -48.059 1.00 92.00 96 MET A N 1
ATOM 762 C CA . MET A 1 96 ? 22.753 14.666 -48.049 1.00 92.00 96 MET A CA 1
ATOM 763 C C . MET A 1 96 ? 21.436 15.035 -48.733 1.00 92.00 96 MET A C 1
ATOM 765 O O . MET A 1 96 ? 20.933 14.295 -49.580 1.00 92.00 96 MET A O 1
ATOM 769 N N . ASP A 1 97 ? 20.908 16.203 -48.379 1.00 87.69 97 ASP A N 1
ATOM 770 C CA . ASP A 1 97 ? 19.688 16.744 -48.970 1.00 87.69 97 ASP A CA 1
ATOM 771 C C . ASP A 1 97 ? 19.979 17.441 -50.314 1.00 87.69 97 ASP A C 1
ATOM 773 O O . ASP A 1 97 ? 21.074 17.961 -50.548 1.00 87.69 97 ASP A O 1
ATOM 777 N N . ALA A 1 98 ? 18.992 17.445 -51.214 1.00 84.75 98 ALA A N 1
ATOM 778 C CA . ALA A 1 98 ? 19.133 17.963 -52.577 1.00 84.75 98 ALA A CA 1
ATOM 779 C C . ALA A 1 98 ? 18.842 19.477 -52.726 1.00 84.75 98 ALA A C 1
ATOM 781 O O . ALA A 1 98 ? 18.731 19.967 -53.848 1.00 84.75 98 ALA A O 1
ATOM 782 N N . ASP A 1 99 ? 18.731 20.222 -51.621 1.00 78.75 99 ASP A N 1
ATOM 783 C CA . ASP A 1 99 ? 18.178 21.589 -51.557 1.00 78.75 99 ASP A CA 1
ATOM 784 C C . ASP A 1 99 ? 19.219 22.710 -51.327 1.00 78.75 99 ASP A C 1
ATOM 786 O O . ASP A 1 99 ? 18.855 23.862 -51.067 1.00 78.75 99 ASP A O 1
ATOM 790 N N . PHE A 1 100 ? 20.512 22.387 -51.447 1.00 79.12 100 PHE A N 1
ATOM 791 C CA . PHE A 1 100 ? 21.670 23.262 -51.178 1.00 79.12 100 PHE A CA 1
ATOM 792 C C . PHE A 1 100 ? 21.872 23.695 -49.729 1.00 79.12 100 PHE A C 1
ATOM 794 O O . PHE A 1 100 ? 22.766 24.500 -49.461 1.00 79.12 100 PHE A O 1
ATOM 801 N N . SER A 1 101 ? 21.139 23.128 -48.773 1.00 78.00 101 SER A N 1
ATOM 802 C CA . SER A 1 101 ? 21.455 23.359 -47.364 1.00 78.00 101 SER A CA 1
ATOM 803 C C . SER A 1 101 ? 22.834 22.821 -46.957 1.00 78.00 101 SER A C 1
ATOM 805 O O . SER A 1 101 ? 23.407 23.272 -45.963 1.00 78.00 101 SER A O 1
ATOM 807 N N . HIS A 1 102 ? 23.398 21.916 -47.763 1.00 84.62 102 HIS A N 1
ATOM 808 C CA . HIS A 1 102 ? 24.727 21.345 -47.595 1.00 84.62 102 HIS A CA 1
ATOM 809 C C . HIS A 1 102 ? 25.550 21.474 -48.880 1.00 84.62 102 HIS A C 1
ATOM 811 O O . HIS A 1 102 ? 25.133 21.020 -49.946 1.00 84.62 102 HIS A O 1
ATOM 817 N N . HIS A 1 103 ? 26.734 22.081 -48.779 1.00 87.88 103 HIS A N 1
ATOM 818 C CA . HIS A 1 103 ? 27.618 22.273 -49.925 1.00 87.88 103 HIS A CA 1
ATOM 819 C C . HIS A 1 103 ? 28.573 21.070 -50.098 1.00 87.88 103 HIS A C 1
ATOM 821 O O . HIS A 1 103 ? 29.247 20.700 -49.132 1.00 87.88 103 HIS A O 1
ATOM 827 N N . PRO A 1 104 ? 28.693 20.477 -51.308 1.00 91.81 104 PRO A N 1
ATOM 828 C CA . PRO A 1 104 ? 29.591 19.343 -51.566 1.00 91.81 104 PRO A CA 1
ATOM 829 C C . PRO A 1 104 ? 31.071 19.568 -51.233 1.00 91.81 104 PRO A C 1
ATOM 831 O O . PRO A 1 104 ? 31.799 18.606 -51.021 1.00 91.81 104 PRO A O 1
ATOM 834 N N . GLU A 1 105 ? 31.533 20.814 -51.151 1.00 90.00 105 GLU A N 1
ATOM 835 C CA . GLU A 1 105 ? 32.935 21.161 -50.861 1.00 90.00 105 GLU A CA 1
ATOM 836 C C . GLU A 1 105 ? 33.435 20.684 -49.490 1.00 90.00 105 GLU A C 1
ATOM 838 O O . GLU A 1 105 ? 34.640 20.574 -49.303 1.00 90.00 105 GLU A O 1
ATOM 843 N N . ALA A 1 106 ? 32.544 20.325 -48.558 1.00 91.56 106 ALA A N 1
ATOM 844 C CA . ALA A 1 106 ? 32.951 19.708 -47.293 1.00 91.56 106 ALA A CA 1
ATOM 845 C C . ALA A 1 106 ? 33.297 18.206 -47.424 1.00 91.56 106 ALA A C 1
ATOM 847 O O . ALA A 1 106 ? 33.921 17.636 -46.531 1.00 91.56 106 ALA A O 1
ATOM 848 N N . ILE A 1 107 ? 32.924 17.538 -48.528 1.00 95.62 107 ILE A N 1
ATOM 849 C CA . ILE A 1 107 ? 33.152 16.092 -48.725 1.00 95.62 107 ILE A CA 1
ATOM 850 C C . ILE A 1 107 ? 34.639 15.705 -48.606 1.00 95.62 107 ILE A C 1
ATOM 852 O O . ILE A 1 107 ? 34.928 14.726 -47.913 1.00 95.62 107 ILE A O 1
ATOM 856 N N . PRO A 1 108 ? 35.604 16.422 -49.220 1.00 95.50 108 PRO A N 1
ATOM 857 C CA . PRO A 1 108 ? 37.023 16.113 -49.061 1.00 95.50 108 PRO A CA 1
ATOM 858 C C . PRO A 1 108 ? 37.489 16.165 -47.603 1.00 95.50 108 PRO A C 1
ATOM 860 O O . PRO A 1 108 ? 38.280 15.319 -47.192 1.00 95.50 108 PRO A O 1
ATOM 863 N N . GLU A 1 109 ? 36.965 17.096 -46.802 1.00 94.94 109 GLU A N 1
ATOM 864 C CA . GLU A 1 109 ? 37.285 17.189 -45.375 1.00 94.94 109 GLU A CA 1
ATOM 865 C C . GLU A 1 109 ? 36.677 16.026 -44.582 1.00 94.94 109 GLU A C 1
ATOM 867 O O . GLU A 1 109 ? 37.357 15.435 -43.744 1.00 94.94 109 GLU A O 1
ATOM 872 N N .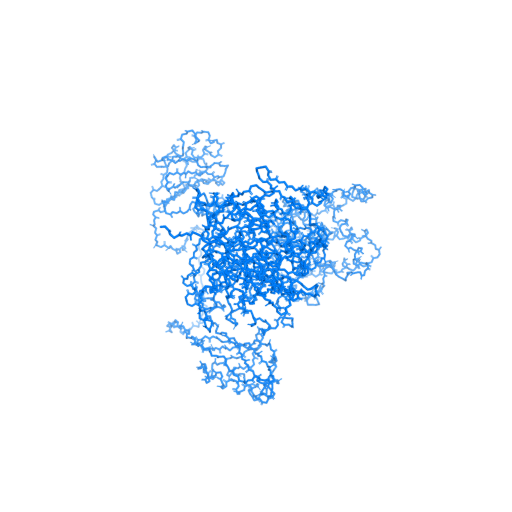 PHE A 1 110 ? 35.447 15.608 -44.908 1.00 96.94 110 PHE A N 1
ATOM 873 C CA . PHE A 1 110 ? 34.833 14.418 -44.306 1.00 96.94 110 PHE A CA 1
ATOM 874 C C . PHE A 1 110 ? 35.682 13.175 -44.584 1.00 96.94 110 PHE A C 1
ATOM 876 O O . PHE A 1 110 ? 35.938 12.374 -43.684 1.00 96.94 110 PHE A O 1
ATOM 883 N N . ILE A 1 111 ? 36.150 13.030 -45.826 1.00 96.50 111 ILE A N 1
ATOM 884 C CA . ILE A 1 111 ? 37.016 11.927 -46.248 1.00 96.50 111 ILE A CA 1
ATOM 885 C C . ILE A 1 111 ? 38.373 11.999 -45.547 1.00 96.50 111 ILE A C 1
ATOM 887 O O . ILE A 1 111 ? 38.872 10.971 -45.091 1.00 96.50 111 ILE A O 1
ATOM 891 N N . ALA A 1 112 ? 38.968 13.189 -45.434 1.00 95.94 112 ALA A N 1
ATOM 892 C CA . ALA A 1 112 ? 40.228 13.381 -44.728 1.00 95.94 112 ALA A CA 1
ATOM 893 C C . ALA A 1 112 ? 40.093 12.981 -43.254 1.00 95.94 112 ALA A C 1
ATOM 895 O O . ALA A 1 112 ? 40.867 12.146 -42.794 1.00 95.94 112 ALA A O 1
ATOM 896 N N . LYS A 1 113 ? 39.064 13.483 -42.559 1.00 95.94 113 LYS A N 1
ATOM 897 C CA . LYS A 1 113 ? 38.773 13.182 -41.149 1.00 95.94 113 LYS A CA 1
ATOM 898 C C . LYS A 1 113 ? 38.509 11.694 -40.917 1.00 95.94 113 LYS A C 1
ATOM 900 O O . LYS A 1 113 ? 39.031 11.110 -39.970 1.00 95.94 113 LYS A O 1
ATOM 905 N N . GLN A 1 114 ? 37.738 11.067 -41.808 1.00 96.62 114 GLN A N 1
ATOM 906 C CA . GLN A 1 114 ? 37.500 9.624 -41.785 1.00 96.62 114 GLN A CA 1
ATOM 907 C C . GLN A 1 114 ? 38.816 8.862 -41.943 1.00 96.62 114 GLN A C 1
ATOM 909 O O . GLN A 1 114 ? 39.079 7.933 -41.192 1.00 96.62 114 GLN A O 1
ATOM 914 N N . LYS A 1 115 ? 39.663 9.261 -42.894 1.00 93.62 115 LYS A N 1
ATOM 915 C CA . LYS A 1 115 ? 40.914 8.564 -43.199 1.00 93.62 115 LYS A CA 1
ATOM 916 C C . LYS A 1 115 ? 41.971 8.725 -42.105 1.00 93.62 115 LYS A C 1
ATOM 918 O O . LYS A 1 115 ? 42.732 7.790 -41.878 1.00 93.62 115 LYS A O 1
ATOM 923 N N . THR A 1 116 ? 42.059 9.891 -41.465 1.00 93.56 116 THR A N 1
ATOM 924 C CA . THR A 1 116 ? 43.075 10.172 -40.437 1.00 93.56 116 THR A CA 1
ATOM 925 C C . THR A 1 116 ? 42.788 9.471 -39.117 1.00 93.56 116 THR A C 1
ATOM 927 O O . THR A 1 116 ? 43.726 9.059 -38.443 1.00 93.56 116 THR A O 1
ATOM 930 N N . GLU A 1 117 ? 41.514 9.343 -38.746 1.00 92.44 117 GLU A N 1
ATOM 931 C CA . GLU A 1 117 ? 41.095 8.863 -37.419 1.00 92.44 117 GLU A CA 1
ATOM 932 C C . GLU A 1 117 ? 40.278 7.555 -37.478 1.00 92.44 117 GLU A C 1
ATOM 934 O O . GLU A 1 117 ? 39.841 7.052 -36.450 1.00 92.44 117 GLU A O 1
ATOM 939 N N . ASP A 1 118 ? 40.090 6.991 -38.676 1.00 95.00 118 ASP A N 1
ATOM 940 C CA . ASP A 1 118 ? 39.317 5.773 -38.978 1.00 95.00 118 ASP A CA 1
ATOM 941 C C . ASP A 1 118 ? 37.883 5.750 -38.419 1.00 95.00 118 ASP A C 1
ATOM 943 O O . ASP A 1 118 ? 37.319 4.692 -38.125 1.00 95.00 118 ASP A O 1
ATOM 947 N N . TYR A 1 119 ? 37.249 6.922 -38.331 1.00 97.31 119 TYR A N 1
ATOM 948 C CA . TYR A 1 119 ? 35.869 7.020 -37.868 1.00 97.31 119 TYR A CA 1
ATOM 949 C C . TYR A 1 119 ? 34.914 6.162 -38.703 1.00 97.31 119 TYR A C 1
ATOM 951 O O . TYR A 1 119 ? 35.014 6.080 -39.933 1.00 97.31 119 TYR A O 1
ATOM 959 N N . ASP A 1 120 ? 33.947 5.547 -38.026 1.00 97.62 120 ASP A N 1
ATOM 960 C CA . ASP A 1 120 ? 32.864 4.797 -38.665 1.00 97.62 120 ASP A CA 1
ATOM 961 C C . ASP A 1 120 ? 31.858 5.727 -39.352 1.00 97.62 120 ASP A C 1
ATOM 963 O O . ASP A 1 120 ? 31.270 5.373 -40.383 1.00 97.62 120 ASP A O 1
ATOM 967 N N . ILE A 1 121 ? 31.691 6.921 -38.778 1.00 97.12 121 ILE A N 1
ATOM 968 C CA . ILE A 1 121 ? 30.794 7.979 -39.233 1.00 97.12 121 ILE A CA 1
ATOM 969 C C . ILE A 1 121 ? 31.512 9.324 -39.119 1.00 97.12 121 ILE A C 1
ATOM 971 O O . ILE A 1 121 ? 32.112 9.625 -38.090 1.00 97.12 121 ILE A O 1
ATOM 975 N N . VAL A 1 122 ? 31.401 10.168 -40.141 1.00 97.06 122 VAL A N 1
ATOM 976 C CA . VAL A 1 122 ? 31.768 11.585 -40.057 1.00 97.06 122 VAL A CA 1
ATOM 977 C C . VAL A 1 122 ? 30.534 12.432 -40.331 1.00 97.06 122 VAL A C 1
ATOM 979 O O . VAL A 1 122 ? 29.881 12.262 -41.360 1.00 97.06 122 VAL A O 1
ATOM 982 N N . THR A 1 123 ? 30.192 13.322 -39.402 1.00 95.06 123 THR A N 1
ATOM 983 C CA . THR A 1 123 ? 29.015 14.194 -39.491 1.00 95.06 123 THR A CA 1
ATOM 984 C C . THR A 1 123 ? 29.413 15.655 -39.615 1.00 95.06 123 THR A C 1
ATOM 986 O O . THR A 1 123 ? 30.359 16.116 -38.977 1.00 95.06 123 THR A O 1
ATOM 989 N N . GLY A 1 124 ? 28.657 16.402 -40.414 1.00 93.25 124 GLY A N 1
ATOM 990 C CA . GLY A 1 124 ? 28.742 17.855 -40.417 1.00 93.25 124 GLY A CA 1
ATOM 991 C C . GLY A 1 124 ? 28.131 18.439 -39.146 1.00 93.25 124 GLY A C 1
ATOM 992 O O . GLY A 1 124 ? 27.062 17.995 -38.724 1.00 93.25 124 GLY A O 1
ATOM 993 N N . THR A 1 125 ? 28.773 19.448 -38.559 1.00 91.25 125 THR A N 1
ATOM 994 C CA . THR A 1 125 ? 28.239 20.194 -37.412 1.00 91.25 125 THR A CA 1
ATOM 995 C C . THR A 1 125 ? 28.150 21.690 -37.683 1.00 91.25 125 THR A C 1
ATOM 997 O O . THR A 1 125 ? 29.076 22.310 -38.205 1.00 91.25 125 THR A O 1
ATOM 1000 N N . ARG A 1 126 ? 27.019 22.288 -37.293 1.00 88.81 126 ARG A N 1
ATOM 1001 C CA . ARG A 1 126 ? 26.809 23.747 -37.288 1.00 88.81 126 ARG A CA 1
ATOM 1002 C C . ARG A 1 126 ? 27.219 24.407 -35.970 1.00 88.81 126 ARG A C 1
ATOM 1004 O O . ARG A 1 126 ? 27.131 25.629 -35.858 1.00 88.81 126 ARG A O 1
ATOM 1011 N N . TYR A 1 127 ? 27.553 23.620 -34.946 1.00 86.06 127 TYR A N 1
ATOM 1012 C CA . TYR A 1 127 ? 27.648 24.095 -33.561 1.00 86.06 127 TYR A CA 1
ATOM 1013 C C . TYR A 1 127 ? 29.015 23.893 -32.908 1.00 86.06 127 TYR A C 1
ATOM 1015 O O . TYR A 1 127 ? 29.220 24.426 -31.818 1.00 86.06 127 TYR A O 1
ATOM 1023 N N . ALA A 1 128 ? 29.939 23.184 -33.559 1.00 83.50 128 ALA A N 1
ATOM 1024 C CA . ALA A 1 128 ? 31.323 23.050 -33.113 1.00 83.50 128 ALA A CA 1
ATOM 1025 C C . ALA A 1 128 ? 32.314 23.591 -34.159 1.00 83.50 128 ALA A C 1
ATOM 1027 O O . ALA A 1 128 ? 32.022 23.616 -35.356 1.00 83.50 128 ALA A O 1
ATOM 1028 N N . GLY A 1 129 ? 33.488 24.025 -33.687 1.00 85.31 129 GLY A N 1
ATOM 1029 C CA . GLY A 1 129 ? 34.519 24.660 -34.514 1.00 85.31 129 GLY A CA 1
ATOM 1030 C C . GLY A 1 129 ? 34.021 25.935 -35.202 1.00 85.31 129 GLY A C 1
ATOM 1031 O O . GLY A 1 129 ? 33.247 26.692 -34.618 1.00 85.31 129 GLY A O 1
ATOM 1032 N N . ASP A 1 130 ? 34.425 26.126 -36.459 1.00 85.00 130 ASP A N 1
ATOM 1033 C CA . ASP A 1 130 ? 34.051 27.276 -37.300 1.00 85.00 130 ASP A CA 1
ATOM 1034 C C . ASP A 1 130 ? 32.707 27.075 -38.039 1.00 85.00 130 ASP A C 1
ATOM 1036 O O . ASP A 1 130 ? 32.414 27.730 -39.041 1.00 85.00 130 ASP A O 1
ATOM 1040 N N . GLY A 1 131 ? 31.876 26.141 -37.563 1.00 83.94 131 GLY A N 1
ATOM 1041 C CA . GLY A 1 131 ? 30.569 25.831 -38.136 1.00 83.94 131 GLY A CA 1
ATOM 1042 C C . GLY A 1 131 ? 29.560 26.957 -37.904 1.00 83.94 131 GLY A C 1
ATOM 1043 O O . GLY A 1 131 ? 29.644 27.712 -36.932 1.00 83.94 131 GLY A O 1
ATOM 1044 N N . GLY A 1 132 ? 28.568 27.081 -38.789 1.00 84.19 132 GLY A N 1
ATOM 1045 C CA . GLY A 1 132 ? 27.646 28.213 -38.718 1.00 84.19 132 GLY A CA 1
ATOM 1046 C C . GLY A 1 132 ? 26.366 28.067 -39.527 1.00 84.19 132 GLY A C 1
ATOM 1047 O O . GLY A 1 132 ? 26.228 27.198 -40.386 1.00 84.19 132 GLY A O 1
ATOM 1048 N N . VAL A 1 133 ? 25.403 28.948 -39.235 1.00 81.50 133 VAL A N 1
ATOM 1049 C CA . VAL A 1 133 ? 24.105 29.001 -39.919 1.00 81.50 133 VAL A CA 1
ATOM 1050 C C . VAL A 1 133 ? 23.838 30.407 -40.446 1.00 81.50 133 VAL A C 1
ATOM 1052 O O . VAL A 1 133 ? 23.770 31.370 -39.670 1.00 81.50 133 VAL A O 1
ATOM 1055 N N . TYR A 1 134 ? 23.633 30.513 -41.756 1.00 76.44 134 TYR A N 1
ATOM 1056 C CA . TYR A 1 134 ? 23.452 31.769 -42.480 1.00 76.44 134 TYR A CA 1
ATOM 1057 C C . TYR A 1 134 ? 22.030 31.856 -43.056 1.00 76.44 134 TYR A C 1
ATOM 1059 O O . TYR A 1 134 ? 21.490 30.878 -43.567 1.00 76.44 134 TYR A O 1
ATOM 1067 N N . GLY A 1 135 ? 21.396 33.026 -42.931 1.00 67.12 135 GLY A N 1
ATOM 1068 C CA . GLY A 1 135 ? 20.020 33.265 -43.398 1.00 67.12 135 GLY A CA 1
ATOM 1069 C C . GLY A 1 135 ? 18.900 32.942 -42.395 1.00 67.12 135 GLY A C 1
ATOM 1070 O O . GLY A 1 135 ? 17.747 33.246 -42.668 1.00 67.12 135 GLY A O 1
ATOM 1071 N N . TRP A 1 136 ? 19.204 32.382 -41.217 1.00 73.00 136 TRP A N 1
ATOM 1072 C CA . TRP A 1 136 ? 18.191 32.112 -40.182 1.00 73.00 136 TRP A CA 1
ATOM 1073 C C . TRP A 1 136 ? 17.907 33.320 -39.281 1.00 73.00 136 TRP A C 1
ATOM 1075 O O . TRP A 1 136 ? 18.843 33.986 -38.823 1.00 73.00 136 TRP A O 1
ATOM 1085 N N . ASP A 1 137 ? 16.630 33.519 -38.934 1.00 72.25 137 ASP A N 1
ATOM 1086 C CA . ASP A 1 137 ? 16.217 34.457 -37.888 1.00 72.25 137 ASP A CA 1
ATOM 1087 C C . ASP A 1 137 ? 16.676 34.006 -36.481 1.00 72.25 137 ASP A C 1
ATOM 1089 O O . ASP A 1 137 ? 17.084 32.860 -36.247 1.00 72.25 137 ASP A O 1
ATOM 1093 N N . PHE A 1 138 ? 16.645 34.934 -35.520 1.00 71.88 138 PHE A N 1
ATOM 1094 C CA . PHE A 1 138 ? 17.103 34.669 -34.153 1.00 71.88 138 PHE A CA 1
ATOM 1095 C C . PHE A 1 138 ? 16.269 33.582 -33.450 1.00 71.88 138 PHE A C 1
ATOM 1097 O O . PHE A 1 138 ? 16.816 32.765 -32.707 1.00 71.88 138 PHE A O 1
ATOM 1104 N N . LYS A 1 139 ? 14.960 33.522 -33.725 1.00 71.12 139 LYS A N 1
ATOM 1105 C CA . LYS A 1 139 ? 14.032 32.565 -33.107 1.00 71.12 139 LYS A CA 1
ATOM 1106 C C . LYS A 1 139 ? 14.348 31.129 -33.537 1.00 71.12 139 LYS A C 1
ATOM 1108 O O . LYS A 1 139 ? 14.453 30.245 -32.690 1.00 71.12 139 LYS A O 1
ATOM 1113 N N . ARG A 1 140 ? 14.572 30.896 -34.831 1.00 69.50 140 ARG A N 1
ATOM 1114 C CA . ARG A 1 140 ? 14.931 29.595 -35.415 1.00 69.50 140 ARG A CA 1
ATOM 1115 C C . ARG A 1 140 ? 16.298 29.119 -34.923 1.00 69.50 140 ARG A C 1
ATOM 1117 O O . ARG A 1 140 ? 16.455 27.938 -34.611 1.00 69.50 140 ARG A O 1
ATOM 1124 N N . LYS A 1 141 ? 17.263 30.034 -34.763 1.00 74.62 141 LYS A N 1
ATOM 1125 C CA . LYS A 1 141 ? 18.570 29.735 -34.142 1.00 74.62 141 LYS A CA 1
ATOM 1126 C C . LYS A 1 141 ? 18.423 29.277 -32.690 1.00 74.62 141 LYS A C 1
ATOM 1128 O O . LYS A 1 141 ? 19.041 28.281 -32.310 1.00 74.62 141 LYS A O 1
ATOM 1133 N N . LEU A 1 142 ? 17.591 29.964 -31.903 1.00 75.75 142 LEU A N 1
ATOM 1134 C CA . LEU A 1 142 ? 17.346 29.621 -30.501 1.00 75.75 142 LEU A CA 1
ATOM 1135 C C . LEU A 1 142 ? 16.640 28.264 -30.359 1.00 75.75 142 LEU A C 1
ATOM 1137 O O . LEU A 1 142 ? 17.088 27.434 -29.573 1.00 75.75 142 LEU A O 1
ATOM 1141 N N . ILE A 1 143 ? 15.604 28.004 -31.167 1.00 72.69 143 ILE A N 1
ATOM 1142 C CA . ILE A 1 143 ? 14.873 26.724 -31.170 1.00 72.69 143 ILE A CA 1
ATOM 1143 C C . ILE A 1 143 ? 15.814 25.560 -31.493 1.00 72.69 143 ILE A C 1
ATOM 1145 O O . ILE A 1 143 ? 15.824 24.562 -30.778 1.00 72.69 143 ILE A O 1
ATOM 1149 N N . SER A 1 144 ? 16.643 25.689 -32.532 1.00 70.50 144 SER A N 1
ATOM 1150 C CA . SER A 1 144 ? 17.538 24.602 -32.946 1.00 70.50 144 SER A CA 1
ATOM 1151 C C . SER A 1 144 ? 18.649 24.324 -31.928 1.00 70.50 144 SER A C 1
ATOM 1153 O O . SER A 1 144 ? 18.993 23.164 -31.691 1.00 70.50 144 SER A O 1
ATOM 1155 N N . ARG A 1 145 ? 19.187 25.369 -31.279 1.00 75.50 145 ARG A N 1
ATOM 1156 C CA . ARG A 1 145 ? 20.148 25.203 -30.177 1.00 75.50 145 ARG A CA 1
ATOM 1157 C C . ARG A 1 145 ? 19.497 24.598 -28.934 1.00 75.50 145 ARG A C 1
ATOM 1159 O O . ARG A 1 145 ? 20.088 23.707 -28.335 1.00 75.50 145 ARG A O 1
ATOM 1166 N N . GLY A 1 146 ? 18.279 25.017 -28.587 1.00 74.06 146 GLY A N 1
ATOM 1167 C CA . GLY A 1 146 ? 17.510 24.434 -27.484 1.00 74.06 146 GLY A CA 1
ATOM 1168 C C . GLY A 1 146 ? 17.187 22.956 -27.711 1.00 74.06 146 GLY A C 1
ATOM 1169 O O . GLY A 1 146 ? 17.389 22.141 -26.815 1.00 74.06 146 GLY A O 1
ATOM 1170 N N . ALA A 1 147 ? 16.777 22.588 -28.929 1.00 68.31 147 ALA A N 1
ATOM 1171 C CA . ALA A 1 147 ? 16.510 21.199 -29.301 1.00 68.31 147 ALA A CA 1
ATOM 1172 C C . ALA A 1 147 ? 17.773 20.322 -29.230 1.00 68.31 147 ALA A C 1
ATOM 1174 O O . ALA A 1 147 ? 17.717 19.224 -28.681 1.00 68.31 147 ALA A O 1
ATOM 1175 N N . ASN A 1 148 ? 18.921 20.811 -29.721 1.00 71.25 148 ASN A N 1
ATOM 1176 C CA . ASN A 1 148 ? 20.191 20.082 -29.620 1.00 71.25 148 ASN A CA 1
ATOM 1177 C C . ASN A 1 148 ? 20.699 19.984 -28.176 1.00 71.25 148 ASN A C 1
ATOM 1179 O O . ASN A 1 148 ? 21.200 18.931 -27.788 1.00 71.25 148 ASN A O 1
ATOM 1183 N N . PHE A 1 149 ? 20.531 21.029 -27.359 1.00 73.56 149 PHE A N 1
ATOM 1184 C CA . PHE A 1 149 ? 20.867 20.978 -25.934 1.00 73.56 149 PHE A CA 1
ATOM 1185 C C . PHE A 1 149 ? 20.023 19.927 -25.205 1.00 73.56 149 PHE A C 1
ATOM 1187 O O . PHE A 1 149 ? 20.576 19.045 -24.550 1.00 73.56 149 PHE A O 1
ATOM 1194 N N . LEU A 1 150 ? 18.700 19.956 -25.391 1.00 69.94 150 LEU A N 1
ATOM 1195 C CA . LEU A 1 150 ? 17.790 18.975 -24.800 1.00 69.94 150 LEU A CA 1
ATOM 1196 C C . LEU A 1 150 ? 18.134 17.550 -25.256 1.00 69.94 150 LEU A C 1
ATOM 1198 O O . LEU A 1 150 ? 18.270 16.653 -24.428 1.00 69.94 150 LEU A O 1
ATOM 1202 N N . ALA A 1 151 ? 18.347 17.341 -26.556 1.00 66.88 151 ALA A N 1
ATOM 1203 C CA . ALA A 1 151 ? 18.735 16.037 -27.086 1.00 66.88 151 ALA A CA 1
ATOM 1204 C C . ALA A 1 151 ? 20.107 15.572 -26.563 1.00 66.88 151 ALA A C 1
ATOM 1206 O O . ALA A 1 151 ? 20.307 14.383 -26.321 1.00 66.88 151 ALA A O 1
ATOM 1207 N N . THR A 1 152 ? 21.044 16.491 -26.328 1.00 71.19 152 THR A N 1
ATOM 1208 C CA . THR A 1 152 ? 22.351 16.163 -25.742 1.00 71.19 152 THR A CA 1
ATOM 1209 C C . THR A 1 152 ? 22.217 15.709 -24.293 1.00 71.19 152 THR A C 1
ATOM 1211 O O . THR A 1 152 ? 22.829 14.711 -23.916 1.00 71.19 152 THR A O 1
ATOM 1214 N N . VAL A 1 153 ? 21.387 16.390 -23.499 1.00 69.50 153 VAL A N 1
ATOM 1215 C CA . VAL A 1 153 ? 21.140 16.040 -22.093 1.00 69.50 153 VAL A CA 1
ATOM 1216 C C . VAL A 1 153 ? 20.414 14.700 -21.974 1.00 69.50 153 VAL A C 1
ATOM 1218 O O . VAL A 1 153 ? 20.839 13.845 -21.204 1.00 69.50 153 VAL A O 1
ATOM 1221 N N . VAL A 1 154 ? 19.344 14.499 -22.748 1.00 67.75 154 VAL A N 1
ATOM 1222 C CA . VAL A 1 154 ? 18.480 13.316 -22.603 1.00 67.75 154 VAL A CA 1
ATOM 1223 C C . VAL A 1 154 ? 19.104 12.079 -23.251 1.00 67.75 154 VAL A C 1
ATOM 1225 O O . VAL A 1 154 ? 19.017 10.984 -22.705 1.00 67.75 154 VAL A O 1
ATOM 1228 N N . LEU A 1 155 ? 19.733 12.231 -24.419 1.00 67.12 155 LEU A N 1
ATOM 1229 C CA . LEU A 1 155 ? 20.125 11.088 -25.257 1.00 67.12 155 LEU A CA 1
ATOM 1230 C C . LEU A 1 155 ? 21.619 10.835 -25.230 1.00 67.12 155 LEU A C 1
ATOM 1232 O O . LEU A 1 155 ? 22.051 9.748 -25.609 1.00 67.12 155 LEU A O 1
ATOM 1236 N N . ASN A 1 156 ? 22.392 11.842 -24.807 1.00 73.69 156 ASN A N 1
ATOM 1237 C CA . ASN A 1 156 ? 23.843 11.839 -24.805 1.00 73.69 156 ASN A CA 1
ATOM 1238 C C . ASN A 1 156 ? 24.359 11.215 -26.113 1.00 73.69 156 ASN A C 1
ATOM 1240 O O . ASN A 1 156 ? 24.852 10.100 -26.102 1.00 73.69 156 ASN A O 1
ATOM 1244 N N . PRO A 1 157 ? 24.218 11.848 -27.284 1.00 73.75 157 PRO A N 1
ATOM 1245 C CA . PRO A 1 157 ? 24.644 11.231 -28.535 1.00 73.75 157 PRO A CA 1
ATOM 1246 C C . PRO A 1 157 ? 26.160 11.371 -28.766 1.00 73.75 157 PRO A C 1
ATOM 1248 O O . PRO A 1 157 ? 26.688 10.726 -29.662 1.00 73.75 157 PRO A O 1
ATOM 1251 N N . ARG A 1 158 ? 26.879 12.142 -27.922 1.00 80.38 158 ARG A N 1
ATOM 1252 C CA . ARG A 1 158 ? 28.318 12.470 -28.071 1.00 80.38 158 ARG A CA 1
ATOM 1253 C C . ARG A 1 158 ? 28.663 13.178 -29.395 1.00 80.38 158 ARG A C 1
ATOM 1255 O O . ARG A 1 158 ? 29.809 13.156 -29.819 1.00 80.38 158 ARG A O 1
ATOM 1262 N N . VAL A 1 159 ? 27.681 13.845 -29.999 1.00 86.75 159 VAL A N 1
ATOM 1263 C CA . VAL A 1 159 ? 27.848 14.742 -31.151 1.00 86.75 159 VAL A CA 1
ATOM 1264 C C . VAL A 1 159 ? 27.214 16.089 -30.828 1.00 86.75 159 VAL A C 1
ATOM 1266 O O . VAL A 1 159 ? 26.245 16.150 -30.067 1.00 86.75 159 VAL A O 1
ATOM 1269 N N . SER A 1 160 ? 27.765 17.157 -31.391 1.00 86.19 160 SER A N 1
ATOM 1270 C CA . SER A 1 160 ? 27.323 18.536 -31.169 1.00 86.19 160 SER A CA 1
ATOM 1271 C C . SER A 1 160 ? 26.105 18.932 -32.011 1.00 86.19 160 SER A C 1
ATOM 1273 O O . SER A 1 160 ? 25.371 19.845 -31.629 1.00 86.19 160 SER A O 1
ATOM 1275 N N . ASP A 1 161 ? 25.863 18.245 -33.133 1.00 86.75 161 ASP A N 1
ATOM 1276 C CA . ASP A 1 161 ? 24.740 18.513 -34.034 1.00 86.75 161 ASP A CA 1
ATOM 1277 C C . ASP A 1 161 ? 23.977 17.231 -34.394 1.00 86.75 161 ASP A C 1
ATOM 1279 O O . ASP A 1 161 ? 24.370 16.457 -35.267 1.00 86.75 161 ASP A O 1
ATOM 1283 N N . LEU A 1 162 ? 22.852 17.007 -33.715 1.00 81.75 162 LEU A N 1
ATOM 1284 C CA . LEU A 1 162 ? 22.004 15.836 -33.930 1.00 81.75 162 LEU A CA 1
ATOM 1285 C C . LEU A 1 162 ? 21.016 16.029 -35.089 1.00 81.75 162 LEU A C 1
ATOM 1287 O O . LEU A 1 162 ? 20.524 15.053 -35.658 1.00 81.75 162 LEU A O 1
ATOM 1291 N N . THR A 1 163 ? 20.707 17.281 -35.437 1.00 77.12 163 THR A N 1
ATOM 1292 C CA . THR A 1 163 ? 19.652 17.613 -36.405 1.00 77.12 163 THR A CA 1
ATOM 1293 C C . THR A 1 163 ? 20.169 17.838 -37.826 1.00 77.12 163 THR A C 1
ATOM 1295 O O . THR A 1 163 ? 19.349 18.016 -38.728 1.00 77.12 163 THR A O 1
ATOM 1298 N N . GLY A 1 164 ? 21.489 17.814 -38.040 1.00 79.88 164 GLY A N 1
ATOM 1299 C CA . GLY A 1 164 ? 22.122 17.821 -39.362 1.00 79.88 164 GLY A CA 1
ATOM 1300 C C . GLY A 1 164 ? 22.071 16.453 -40.054 1.00 79.88 164 GLY A C 1
ATOM 1301 O O . GLY A 1 164 ? 22.328 15.423 -39.426 1.00 79.88 164 GLY A O 1
ATOM 1302 N N . SER A 1 165 ? 21.747 16.443 -41.350 1.00 80.50 165 SER A N 1
ATOM 1303 C CA . SER A 1 165 ? 21.596 15.238 -42.183 1.00 80.50 165 SER A CA 1
ATOM 1304 C C . SER A 1 165 ? 22.833 14.912 -43.029 1.00 80.50 165 SER A C 1
ATOM 1306 O O . SER A 1 165 ? 22.912 13.810 -43.560 1.00 80.50 165 SER A O 1
ATOM 1308 N N . PHE A 1 166 ? 23.812 15.819 -43.142 1.00 93.00 166 PHE A N 1
ATOM 1309 C CA . PHE A 1 166 ? 24.989 15.632 -43.994 1.00 93.00 166 PHE A CA 1
ATOM 1310 C C . PHE A 1 166 ? 26.074 14.789 -43.326 1.00 93.00 166 PHE A C 1
ATOM 1312 O O . PHE A 1 166 ? 26.742 15.240 -42.389 1.00 93.00 166 PHE A O 1
ATOM 1319 N N . ARG A 1 167 ? 26.228 13.545 -43.790 1.00 95.31 167 ARG A N 1
ATOM 1320 C CA . ARG A 1 167 ? 27.062 12.539 -43.119 1.00 95.31 167 ARG A CA 1
ATOM 1321 C C . ARG A 1 167 ? 27.718 11.580 -44.102 1.00 95.31 167 ARG A C 1
ATOM 1323 O O . ARG A 1 167 ? 27.094 11.165 -45.075 1.00 95.31 167 ARG A O 1
ATOM 1330 N N . LEU A 1 168 ? 28.946 11.183 -43.788 1.00 97.50 168 LEU A N 1
ATOM 1331 C CA . LEU A 1 168 ? 29.706 10.106 -44.419 1.00 97.50 168 LEU A CA 1
ATOM 1332 C C . LEU A 1 168 ? 29.700 8.884 -43.491 1.00 97.50 168 LEU A C 1
ATOM 1334 O O . LEU A 1 168 ? 30.001 9.007 -42.308 1.00 97.50 168 LEU A O 1
ATOM 1338 N N . TYR A 1 169 ? 29.418 7.702 -44.028 1.00 98.00 169 TYR A N 1
ATOM 1339 C CA . TYR A 1 169 ? 29.429 6.429 -43.308 1.00 98.00 169 TYR A CA 1
ATOM 1340 C C . TYR A 1 169 ? 30.315 5.412 -44.019 1.00 98.00 169 TYR A C 1
ATOM 1342 O O . TYR A 1 169 ? 30.332 5.351 -45.253 1.00 98.00 169 TYR A O 1
ATOM 1350 N N . LYS A 1 170 ? 30.943 4.508 -43.260 1.00 97.81 170 LYS A N 1
ATOM 1351 C CA . LYS A 1 170 ? 31.316 3.193 -43.808 1.00 97.81 170 LYS A CA 1
ATOM 1352 C C . LYS A 1 170 ? 30.032 2.450 -44.213 1.00 97.81 170 LYS A C 1
ATOM 1354 O O . LYS A 1 170 ? 29.047 2.433 -43.473 1.00 97.81 170 LYS A O 1
ATOM 1359 N N . THR A 1 171 ? 30.012 1.818 -45.384 1.00 97.19 171 THR A N 1
ATOM 1360 C CA . THR A 1 171 ? 28.765 1.247 -45.947 1.00 97.19 171 THR A CA 1
ATOM 1361 C C . THR A 1 171 ? 28.148 0.157 -45.069 1.00 97.19 171 THR A C 1
ATOM 1363 O O . THR A 1 171 ? 26.933 0.103 -44.883 1.00 97.19 171 THR A O 1
ATOM 1366 N N . ASN A 1 172 ? 28.980 -0.709 -44.490 1.00 96.31 172 ASN A N 1
ATOM 1367 C CA . ASN A 1 172 ? 28.548 -1.751 -43.554 1.00 96.31 172 ASN A CA 1
ATOM 1368 C C . ASN A 1 172 ? 27.976 -1.175 -42.246 1.00 96.31 172 ASN A C 1
ATOM 1370 O O . ASN A 1 172 ? 27.059 -1.765 -41.680 1.00 96.31 172 ASN A O 1
ATOM 1374 N N . VAL A 1 173 ? 28.492 -0.033 -41.785 1.00 97.06 173 VAL A N 1
ATOM 1375 C CA . VAL A 1 173 ? 27.998 0.678 -40.599 1.00 97.06 173 VAL A CA 1
ATOM 1376 C C . VAL A 1 173 ? 26.615 1.256 -40.879 1.00 97.06 173 VAL A C 1
ATOM 1378 O O . VAL A 1 173 ? 25.689 1.004 -40.112 1.00 97.06 173 VAL A O 1
ATOM 1381 N N . LEU A 1 174 ? 26.438 1.937 -42.017 1.00 96.00 174 LEU A N 1
ATOM 1382 C CA . LEU A 1 174 ? 25.137 2.484 -42.409 1.00 96.00 174 LEU A CA 1
ATOM 1383 C C . LEU A 1 174 ? 24.057 1.394 -42.501 1.00 96.00 174 LEU A C 1
ATOM 1385 O O . LEU A 1 174 ? 22.965 1.595 -41.979 1.00 96.00 174 LEU A O 1
ATOM 1389 N N . ARG A 1 175 ? 24.372 0.229 -43.090 1.00 94.94 175 ARG A N 1
ATOM 1390 C CA . ARG A 1 175 ? 23.445 -0.921 -43.145 1.00 94.94 175 ARG A CA 1
ATOM 1391 C C . ARG A 1 175 ? 23.015 -1.374 -41.750 1.00 94.94 175 ARG A C 1
ATOM 1393 O O . ARG A 1 175 ? 21.826 -1.388 -41.465 1.00 94.94 175 ARG A O 1
ATOM 1400 N N . LYS A 1 176 ? 23.976 -1.636 -40.858 1.00 94.06 176 LYS A N 1
ATOM 1401 C CA . LYS A 1 176 ? 23.692 -2.084 -39.484 1.00 94.06 176 LYS A CA 1
ATOM 1402 C C . LYS A 1 176 ? 22.837 -1.095 -38.696 1.00 94.06 176 LYS A C 1
ATOM 1404 O O . LYS A 1 176 ? 21.974 -1.513 -37.935 1.00 94.06 176 LYS A O 1
ATOM 1409 N N . ILE A 1 177 ? 23.096 0.205 -38.844 1.00 93.00 177 ILE A N 1
ATOM 1410 C CA . ILE A 1 177 ? 22.317 1.225 -38.135 1.00 93.00 177 ILE A CA 1
ATOM 1411 C C . ILE A 1 177 ? 20.898 1.291 -38.707 1.00 93.00 177 ILE A C 1
ATOM 1413 O O . ILE A 1 177 ? 19.941 1.353 -37.938 1.00 93.00 177 ILE A O 1
ATOM 1417 N N . ILE A 1 178 ? 20.745 1.233 -40.032 1.00 90.94 178 ILE A N 1
ATOM 1418 C CA . ILE A 1 178 ? 19.428 1.218 -40.677 1.00 90.94 178 ILE A CA 1
ATOM 1419 C C . ILE A 1 178 ? 18.599 0.004 -40.246 1.00 90.94 178 ILE A C 1
ATOM 1421 O O . ILE A 1 178 ? 17.422 0.181 -39.946 1.00 90.94 178 ILE A O 1
ATOM 1425 N N . ASP A 1 179 ? 19.202 -1.183 -40.146 1.00 87.56 179 ASP A N 1
ATOM 1426 C CA . ASP A 1 179 ? 18.498 -2.416 -39.758 1.00 87.56 179 ASP A CA 1
ATOM 1427 C C . ASP A 1 179 ? 17.832 -2.316 -38.372 1.00 87.56 179 ASP A C 1
ATOM 1429 O O . ASP A 1 179 ? 16.804 -2.944 -38.127 1.00 87.56 179 ASP A O 1
ATOM 1433 N N . VAL A 1 180 ? 18.388 -1.500 -37.467 1.00 84.06 180 VAL A N 1
ATOM 1434 C CA . VAL A 1 180 ? 17.849 -1.278 -36.111 1.00 84.06 180 VAL A CA 1
ATOM 1435 C C . VAL A 1 180 ? 17.059 0.029 -35.966 1.00 84.06 180 VAL A C 1
ATOM 1437 O O . VAL A 1 180 ? 16.589 0.344 -34.869 1.00 84.06 180 VAL A O 1
ATOM 1440 N N . THR A 1 181 ? 16.936 0.814 -37.038 1.00 83.62 181 THR A N 1
ATOM 1441 C CA . THR A 1 181 ? 16.256 2.116 -37.024 1.00 83.62 181 THR A CA 1
ATOM 1442 C C . THR A 1 181 ? 14.782 1.944 -37.371 1.00 83.62 181 THR A C 1
ATOM 1444 O O . THR A 1 181 ? 14.435 1.405 -38.420 1.00 83.62 181 THR A O 1
ATOM 1447 N N . GLN A 1 182 ? 13.894 2.423 -36.497 1.00 79.38 182 GLN A N 1
ATOM 1448 C CA . GLN A 1 182 ? 12.444 2.251 -36.670 1.00 79.38 182 GLN A CA 1
ATOM 1449 C C . GLN A 1 182 ? 11.772 3.471 -37.313 1.00 79.38 182 GLN A C 1
ATOM 1451 O O . GLN A 1 182 ? 10.763 3.337 -38.015 1.00 79.38 182 GLN A O 1
ATOM 1456 N N . SER A 1 183 ? 12.323 4.667 -37.093 1.00 77.38 183 SER A N 1
ATOM 1457 C CA . SER A 1 183 ? 11.755 5.917 -37.597 1.00 77.38 183 SER A CA 1
ATOM 1458 C C . SER A 1 183 ? 11.784 5.990 -39.124 1.00 77.38 183 SER A C 1
ATOM 1460 O O . SER A 1 183 ? 12.768 5.641 -39.763 1.00 77.38 183 SER A O 1
ATOM 1462 N N . LYS A 1 184 ? 10.712 6.509 -39.735 1.00 67.69 184 LYS A N 1
ATOM 1463 C CA . LYS A 1 184 ? 10.596 6.655 -41.205 1.00 67.69 184 LYS A CA 1
ATOM 1464 C C . LYS A 1 184 ? 10.582 8.117 -41.689 1.00 67.69 184 LYS A C 1
ATOM 1466 O O . LYS A 1 184 ? 10.834 8.375 -42.867 1.00 67.69 184 LYS A O 1
ATOM 1471 N N . GLY A 1 185 ? 10.294 9.066 -40.790 1.00 69.69 185 GLY A N 1
ATOM 1472 C CA . GLY A 1 185 ? 10.237 10.517 -41.047 1.00 69.69 185 GLY A CA 1
ATOM 1473 C C . GLY A 1 185 ? 11.562 11.248 -40.784 1.00 69.69 185 GLY A C 1
ATOM 1474 O O . GLY A 1 185 ? 12.612 10.618 -40.756 1.00 69.69 185 GLY A O 1
ATOM 1475 N N . TYR A 1 186 ? 11.533 12.570 -40.560 1.00 66.38 186 TYR A N 1
ATOM 1476 C CA . TYR A 1 186 ? 12.745 13.380 -40.306 1.00 66.38 186 TYR A CA 1
ATOM 1477 C C . TYR A 1 186 ? 13.526 12.927 -39.056 1.00 66.38 186 TYR A C 1
ATOM 1479 O O . TYR A 1 186 ? 14.756 12.945 -39.041 1.00 66.38 186 TYR A O 1
ATOM 1487 N N . VAL A 1 187 ? 12.810 12.419 -38.044 1.00 73.38 187 VAL A N 1
ATOM 1488 C CA . VAL A 1 187 ? 13.372 11.835 -36.809 1.00 73.38 187 VAL A CA 1
ATOM 1489 C C . VAL A 1 187 ? 14.375 10.708 -37.085 1.00 73.38 187 VAL A C 1
ATOM 1491 O O . VAL A 1 187 ? 15.292 10.512 -36.290 1.00 73.38 187 VAL A O 1
ATOM 1494 N N . PHE A 1 188 ? 14.274 10.042 -38.243 1.00 82.38 188 PHE A N 1
ATOM 1495 C CA . PHE A 1 188 ? 15.258 9.069 -38.722 1.00 82.38 188 PHE A CA 1
ATOM 1496 C C . PHE A 1 188 ? 16.694 9.583 -38.572 1.00 82.38 188 PHE A C 1
ATOM 1498 O O . PHE A 1 188 ? 17.543 8.877 -38.042 1.00 82.38 188 PHE A O 1
ATOM 1505 N N . GLN A 1 189 ? 16.966 10.839 -38.938 1.00 82.00 189 GLN A N 1
ATOM 1506 C CA . GLN A 1 189 ? 18.320 11.396 -38.867 1.00 82.00 189 GLN A CA 1
ATOM 1507 C C . GLN A 1 189 ? 18.855 11.493 -37.433 1.00 82.00 189 GLN A C 1
ATOM 1509 O O . GLN A 1 189 ? 20.049 11.284 -37.209 1.00 82.00 189 GLN A O 1
ATOM 1514 N N . MET A 1 190 ? 17.993 11.780 -36.458 1.00 82.69 190 MET A N 1
ATOM 1515 C CA . MET A 1 190 ? 18.383 11.846 -35.048 1.00 82.69 190 MET A CA 1
ATOM 1516 C C . MET A 1 190 ? 18.587 10.440 -34.474 1.00 82.69 190 MET A C 1
ATOM 1518 O O . MET A 1 190 ? 19.615 10.173 -33.848 1.00 82.69 190 MET A O 1
ATOM 1522 N N . GLU A 1 191 ? 17.657 9.520 -34.757 1.00 84.81 191 GLU A N 1
ATOM 1523 C CA . GLU A 1 191 ? 17.740 8.124 -34.313 1.00 84.81 191 GLU A CA 1
ATOM 1524 C C . GLU A 1 191 ? 19.027 7.452 -34.814 1.00 84.81 191 GLU A C 1
ATOM 1526 O O . GLU A 1 191 ? 19.708 6.799 -34.028 1.00 84.81 191 GLU A O 1
ATOM 1531 N N . MET A 1 192 ? 19.429 7.691 -36.068 1.00 88.56 192 MET A N 1
ATOM 1532 C CA . MET A 1 192 ? 20.650 7.127 -36.660 1.00 88.56 192 MET A CA 1
ATOM 1533 C C . MET A 1 192 ? 21.911 7.365 -35.805 1.00 88.56 192 MET A C 1
ATOM 1535 O O . MET A 1 192 ? 22.710 6.445 -35.636 1.00 88.56 192 MET A O 1
ATOM 1539 N N . MET A 1 193 ? 22.103 8.557 -35.223 1.00 89.25 193 MET A N 1
ATOM 1540 C CA . MET A 1 193 ? 23.282 8.837 -34.377 1.00 89.25 193 MET A CA 1
ATOM 1541 C C . MET A 1 193 ? 23.172 8.206 -32.992 1.00 89.25 193 MET A C 1
ATOM 1543 O O . MET A 1 193 ? 24.158 7.695 -32.460 1.00 89.25 193 MET A O 1
ATOM 1547 N N . VAL A 1 194 ? 21.970 8.188 -32.414 1.00 85.25 194 VAL A N 1
ATOM 1548 C CA . VAL A 1 194 ? 21.752 7.536 -31.118 1.00 85.25 194 VAL A CA 1
ATOM 1549 C C . VAL A 1 194 ? 21.962 6.024 -31.237 1.00 85.25 194 VAL A C 1
ATOM 1551 O O . VAL A 1 194 ? 22.636 5.420 -30.399 1.00 85.25 194 VAL A O 1
ATOM 1554 N N . ARG A 1 195 ? 21.455 5.412 -32.314 1.00 87.94 195 ARG A N 1
ATOM 1555 C CA . ARG A 1 195 ? 21.670 3.996 -32.631 1.00 87.94 195 ARG A CA 1
ATOM 1556 C C . ARG A 1 195 ? 23.140 3.710 -32.899 1.00 87.94 195 ARG A C 1
ATOM 1558 O O . ARG A 1 195 ? 23.661 2.753 -32.328 1.00 87.94 195 ARG A O 1
ATOM 1565 N N . ALA A 1 196 ? 23.823 4.565 -33.664 1.00 89.62 196 ALA A N 1
ATOM 1566 C CA . ALA A 1 196 ? 25.257 4.437 -33.908 1.00 89.62 196 ALA A CA 1
ATOM 1567 C C . ALA A 1 196 ? 26.056 4.349 -32.603 1.00 89.62 196 ALA A C 1
ATOM 1569 O O . ALA A 1 196 ? 26.835 3.413 -32.415 1.00 89.62 196 ALA A O 1
ATOM 1570 N N . ARG A 1 197 ? 25.785 5.262 -31.662 1.00 85.12 197 ARG A N 1
ATOM 1571 C CA . ARG A 1 197 ? 26.397 5.230 -30.332 1.00 85.12 197 ARG A CA 1
ATOM 1572 C C . ARG A 1 197 ? 26.024 3.969 -29.555 1.00 85.12 197 ARG A C 1
ATOM 1574 O O . ARG A 1 197 ? 26.896 3.370 -28.934 1.00 85.12 197 ARG A O 1
ATOM 1581 N N . SER A 1 198 ? 24.751 3.568 -29.560 1.00 81.81 198 SER A N 1
ATOM 1582 C CA . SER A 1 198 ? 24.301 2.371 -28.829 1.00 81.81 198 SER A CA 1
ATOM 1583 C C . SER A 1 198 ? 24.975 1.084 -29.318 1.00 81.81 198 SER A C 1
ATOM 1585 O O . SER A 1 198 ? 25.178 0.163 -28.533 1.00 81.81 198 SER A O 1
ATOM 1587 N N . LEU A 1 199 ? 25.366 1.054 -30.596 1.00 87.62 199 LEU A N 1
ATOM 1588 C CA . LEU A 1 199 ? 26.109 -0.033 -31.231 1.00 87.62 199 LEU A CA 1
ATOM 1589 C C . LEU A 1 199 ? 27.635 0.104 -31.072 1.00 87.62 199 LEU A C 1
ATOM 1591 O O . LEU A 1 199 ? 28.371 -0.754 -31.551 1.00 87.62 199 LEU A O 1
ATOM 1595 N N . GLY A 1 200 ? 28.115 1.159 -30.404 1.00 89.75 200 GLY A N 1
ATOM 1596 C CA . GLY A 1 200 ? 29.535 1.388 -30.133 1.00 89.75 200 GLY A CA 1
ATOM 1597 C C . GLY A 1 200 ? 30.337 1.969 -31.301 1.00 89.75 200 GLY A C 1
ATOM 1598 O O . GLY A 1 200 ? 31.563 1.923 -31.253 1.00 89.75 200 GLY A O 1
ATOM 1599 N N . PHE A 1 201 ? 29.687 2.511 -32.336 1.00 95.12 201 PHE A N 1
ATOM 1600 C CA . PHE A 1 201 ? 30.389 3.119 -33.469 1.00 95.12 201 PHE A CA 1
ATOM 1601 C C . PHE A 1 201 ? 30.999 4.479 -33.120 1.00 95.12 201 PHE A C 1
ATOM 1603 O O . PHE A 1 201 ? 30.456 5.249 -32.321 1.00 95.12 201 PHE A O 1
ATOM 1610 N N . THR A 1 202 ? 32.126 4.779 -33.760 1.00 95.50 202 THR A N 1
ATOM 1611 C CA . THR A 1 202 ? 32.870 6.029 -33.575 1.00 95.50 202 THR A CA 1
ATOM 1612 C C . THR A 1 202 ? 32.371 7.124 -34.522 1.00 95.50 202 THR A C 1
ATOM 1614 O O . THR A 1 202 ? 32.093 6.868 -35.696 1.00 95.50 202 THR A O 1
ATOM 1617 N N . VAL A 1 203 ? 32.254 8.358 -34.017 1.00 95.06 203 VAL A N 1
ATOM 1618 C CA . VAL A 1 203 ? 31.746 9.502 -34.789 1.00 95.06 203 VAL A CA 1
ATOM 1619 C C . VAL A 1 203 ? 32.722 10.673 -34.719 1.00 95.06 203 VAL A C 1
ATOM 1621 O O . VAL A 1 203 ? 33.055 11.126 -33.626 1.00 95.06 203 VAL A O 1
ATOM 1624 N N . GLY A 1 204 ? 33.155 11.160 -35.882 1.00 94.50 204 GLY A N 1
ATOM 1625 C CA . GLY A 1 204 ? 33.933 12.389 -36.033 1.00 94.50 204 GLY A CA 1
ATOM 1626 C C . GLY A 1 204 ? 33.064 13.548 -36.520 1.00 94.50 204 GLY A C 1
ATOM 1627 O O . GLY A 1 204 ? 32.093 13.338 -37.247 1.00 94.50 204 GLY A O 1
ATOM 1628 N N . GLU A 1 205 ? 33.419 14.778 -36.152 1.00 94.50 205 GLU A N 1
ATOM 1629 C CA . GLU A 1 205 ? 32.692 15.982 -36.569 1.00 94.50 205 GLU A CA 1
ATOM 1630 C C . GLU A 1 205 ? 33.553 16.872 -37.472 1.00 94.50 205 GLU A C 1
ATOM 1632 O O . GLU A 1 205 ? 34.741 17.073 -37.205 1.00 94.50 205 GLU A O 1
ATOM 1637 N N . VAL A 1 206 ? 32.939 17.407 -38.529 1.00 94.81 206 VAL A N 1
ATOM 1638 C CA . VAL A 1 206 ? 33.524 18.412 -39.427 1.00 94.81 206 VAL A CA 1
ATOM 1639 C C . VAL A 1 206 ? 32.653 19.673 -39.392 1.00 94.81 206 VAL A C 1
ATOM 1641 O O . VAL A 1 206 ? 31.446 19.574 -39.642 1.00 94.81 206 VAL A O 1
ATOM 1644 N N . PRO A 1 207 ? 33.207 20.855 -39.073 1.00 92.12 207 PRO A N 1
ATOM 1645 C CA . PRO A 1 207 ? 32.451 22.102 -39.098 1.00 92.12 207 PRO A CA 1
ATOM 1646 C C . PRO A 1 207 ? 31.916 22.407 -40.503 1.00 92.12 207 PRO A C 1
ATOM 1648 O O . PRO A 1 207 ? 32.665 22.398 -41.474 1.00 92.12 207 PRO A O 1
ATOM 1651 N N . ILE A 1 208 ? 30.617 22.690 -40.625 1.00 89.69 208 ILE A N 1
ATOM 1652 C CA . ILE A 1 208 ? 29.992 23.047 -41.907 1.00 89.69 208 ILE A CA 1
ATOM 1653 C C . ILE A 1 208 ? 29.189 24.342 -41.812 1.00 89.69 208 ILE A C 1
ATOM 1655 O O . ILE A 1 208 ? 28.613 24.685 -40.775 1.00 89.69 208 ILE A O 1
ATOM 1659 N N . SER A 1 209 ? 29.108 25.043 -42.942 1.00 83.62 209 SER A N 1
ATOM 1660 C CA . SER A 1 209 ? 28.196 26.170 -43.124 1.00 83.62 209 SER A CA 1
ATOM 1661 C C . SER A 1 209 ? 26.860 25.682 -43.674 1.00 83.62 209 SER A C 1
ATOM 1663 O O . SER A 1 209 ? 26.807 25.061 -44.734 1.00 83.62 209 SER A O 1
ATOM 1665 N N . PHE A 1 210 ? 25.780 25.983 -42.958 1.00 81.25 210 PHE A N 1
ATOM 1666 C CA . PHE A 1 210 ? 24.412 25.708 -43.388 1.00 81.25 210 PHE A CA 1
ATOM 1667 C C . PHE A 1 210 ? 23.760 26.995 -43.890 1.00 81.25 210 PHE A C 1
ATOM 1669 O O . PHE A 1 210 ? 23.732 28.004 -43.177 1.00 81.25 210 PHE A O 1
ATOM 1676 N N . VAL A 1 211 ? 23.204 26.949 -45.097 1.00 74.31 211 VAL A N 1
ATOM 1677 C CA . VAL A 1 211 ? 22.500 28.075 -45.726 1.00 74.31 211 VAL A CA 1
ATOM 1678 C C . VAL A 1 211 ? 21.034 27.692 -45.914 1.00 74.31 211 VAL A C 1
ATOM 1680 O O . VAL A 1 211 ? 20.715 26.528 -46.165 1.00 74.31 211 VAL A O 1
ATOM 1683 N N . ASP A 1 212 ? 20.118 28.648 -45.740 1.00 60.38 212 ASP A N 1
ATOM 1684 C CA . ASP A 1 212 ? 18.707 28.389 -46.041 1.00 60.38 212 ASP A CA 1
ATOM 1685 C C . ASP A 1 212 ? 18.526 28.069 -47.536 1.00 60.38 212 ASP A C 1
ATOM 1687 O O . ASP A 1 212 ? 19.257 28.580 -48.387 1.00 60.38 212 ASP A O 1
ATOM 1691 N N . ARG A 1 213 ? 17.567 27.189 -47.839 1.00 63.31 213 ARG A N 1
ATOM 1692 C CA . ARG A 1 213 ? 17.306 26.677 -49.195 1.00 63.31 213 ARG A CA 1
ATOM 1693 C C . ARG A 1 213 ? 17.166 27.811 -50.221 1.00 63.31 213 ARG A C 1
ATOM 1695 O O . ARG A 1 213 ? 16.496 28.809 -49.965 1.00 63.31 213 ARG A O 1
ATOM 1702 N N . LEU A 1 214 ? 17.738 27.625 -51.412 1.00 55.22 214 LEU A N 1
ATOM 1703 C CA . LEU A 1 214 ? 17.638 28.598 -52.513 1.00 55.22 214 LEU A CA 1
ATOM 1704 C C . LEU A 1 214 ? 16.261 28.574 -53.205 1.00 55.22 214 LEU A C 1
ATOM 1706 O O . LEU A 1 214 ? 15.800 29.605 -53.692 1.00 55.22 214 LEU A O 1
ATOM 1710 N N . TYR A 1 215 ? 15.596 27.413 -53.239 1.00 48.56 215 TYR A N 1
ATOM 1711 C CA . TYR A 1 215 ? 14.275 27.214 -53.845 1.00 48.56 215 TYR A CA 1
ATOM 1712 C C . TYR A 1 215 ? 13.426 26.241 -52.996 1.00 48.56 215 TYR A C 1
ATOM 1714 O O . TYR A 1 215 ? 13.943 25.231 -52.525 1.00 48.56 215 TYR A O 1
ATOM 1722 N N . GLY A 1 216 ? 12.125 26.522 -52.816 1.00 47.72 216 GLY A N 1
ATOM 1723 C CA . GLY A 1 216 ? 11.161 25.683 -52.070 1.00 47.72 216 GLY A CA 1
ATOM 1724 C C . GLY A 1 216 ? 10.770 26.224 -50.680 1.00 47.72 216 GLY A C 1
ATOM 1725 O O . GLY A 1 216 ? 11.362 27.184 -50.202 1.00 47.72 216 GLY A O 1
ATOM 1726 N N . GLU A 1 217 ? 9.773 25.615 -50.019 1.00 43.78 217 GLU A N 1
ATOM 1727 C CA . GLU A 1 217 ? 9.295 25.992 -48.667 1.00 43.78 217 GLU A CA 1
ATOM 1728 C C . GLU A 1 217 ? 9.786 25.029 -47.567 1.00 43.78 217 GLU A C 1
ATOM 1730 O O . GLU A 1 217 ? 10.050 23.849 -47.824 1.00 43.78 217 GLU A O 1
ATOM 1735 N N . SER A 1 218 ? 9.926 25.519 -46.326 1.00 47.44 218 SER A N 1
ATOM 1736 C CA . SER A 1 218 ? 10.417 24.734 -45.181 1.00 47.44 218 SER A CA 1
ATOM 1737 C C . SER A 1 218 ? 9.437 23.666 -44.704 1.00 47.44 218 SER A C 1
ATOM 1739 O O . SER A 1 218 ? 8.295 23.973 -44.394 1.00 47.44 218 SER A O 1
ATOM 1741 N N . LYS A 1 219 ? 9.907 22.413 -44.601 1.00 47.28 219 LYS A N 1
ATOM 1742 C CA . LYS A 1 219 ? 9.109 21.264 -44.130 1.00 47.28 219 LYS A CA 1
ATOM 1743 C C . LYS A 1 219 ? 9.156 21.056 -42.609 1.00 47.28 219 LYS A C 1
ATOM 1745 O O . LYS A 1 219 ? 8.331 20.320 -42.090 1.00 47.28 219 LYS A O 1
ATOM 1750 N N . LEU A 1 220 ? 10.074 21.721 -41.902 1.00 45.59 220 LEU A N 1
ATOM 1751 C CA . LEU A 1 220 ? 10.149 21.689 -40.437 1.00 45.59 220 LEU A CA 1
ATOM 1752 C C . LEU A 1 220 ? 9.083 22.626 -39.847 1.00 45.59 220 LEU A C 1
ATOM 1754 O O . LEU A 1 220 ? 9.317 23.826 -39.688 1.00 45.59 220 LEU A O 1
ATOM 1758 N N . GLY A 1 221 ? 7.905 22.072 -39.563 1.00 46.12 221 GLY A N 1
ATOM 1759 C CA . GLY A 1 221 ? 6.868 22.712 -38.750 1.00 46.12 221 GLY A CA 1
ATOM 1760 C C . GLY A 1 221 ? 7.080 22.449 -37.254 1.00 46.12 221 GLY A C 1
ATOM 1761 O O . GLY A 1 221 ? 7.722 21.471 -36.870 1.00 46.12 221 GLY A O 1
ATOM 1762 N N . GLY A 1 222 ? 6.519 23.304 -36.390 1.00 41.19 222 GLY A N 1
ATOM 1763 C CA . GLY A 1 222 ? 6.563 23.115 -34.930 1.00 41.19 222 GLY A CA 1
ATOM 1764 C C . GLY A 1 222 ? 5.966 21.777 -34.466 1.00 41.19 222 GLY A C 1
ATOM 1765 O O . GLY A 1 222 ? 6.416 21.223 -33.464 1.00 41.19 222 GLY A O 1
ATOM 1766 N N . ASP A 1 223 ? 5.035 21.217 -35.241 1.00 42.00 223 ASP A N 1
ATOM 1767 C CA . ASP A 1 223 ? 4.370 19.945 -34.952 1.00 42.00 223 ASP A CA 1
ATOM 1768 C C . ASP A 1 223 ? 5.300 18.727 -35.018 1.00 42.00 223 ASP A C 1
ATOM 1770 O O . ASP A 1 223 ? 5.119 17.796 -34.239 1.00 42.00 223 ASP A O 1
ATOM 1774 N N . GLU A 1 224 ? 6.338 18.726 -35.864 1.00 46.16 224 GLU A N 1
ATOM 1775 C CA . GLU A 1 224 ? 7.302 17.611 -35.928 1.00 46.16 224 GLU A CA 1
ATOM 1776 C C . GLU A 1 224 ? 8.243 17.601 -34.709 1.00 46.16 224 GLU A C 1
ATOM 1778 O O . GLU A 1 224 ? 8.615 16.542 -34.203 1.00 46.16 224 GLU A O 1
ATOM 1783 N N . ILE A 1 225 ? 8.580 18.784 -34.181 1.00 48.47 225 ILE A N 1
ATOM 1784 C CA . ILE A 1 225 ? 9.376 18.946 -32.951 1.00 48.47 225 ILE A CA 1
ATOM 1785 C C . ILE A 1 225 ? 8.551 18.513 -31.733 1.00 48.47 225 ILE A C 1
ATOM 1787 O O . ILE A 1 225 ? 9.055 17.818 -30.850 1.00 48.47 225 ILE A O 1
ATOM 1791 N N . VAL A 1 226 ? 7.264 18.872 -31.710 1.00 44.38 226 VAL A N 1
ATOM 1792 C CA . VAL A 1 226 ? 6.316 18.422 -30.685 1.00 44.38 226 VAL A CA 1
ATOM 1793 C C . VAL A 1 226 ? 6.061 16.918 -30.801 1.00 44.38 226 VAL A C 1
ATOM 1795 O O . VAL A 1 226 ? 6.007 16.253 -29.774 1.00 44.38 226 VAL A O 1
ATOM 1798 N N . GLN A 1 227 ? 5.980 16.350 -32.008 1.00 42.97 227 GLN A N 1
ATOM 1799 C CA . GLN A 1 227 ? 5.902 14.900 -32.211 1.00 42.97 227 GLN A CA 1
ATOM 1800 C C . GLN A 1 227 ? 7.163 14.164 -31.771 1.00 42.97 227 GLN A C 1
ATOM 1802 O O . GLN A 1 227 ? 7.036 13.020 -31.370 1.00 42.97 227 GLN A O 1
ATOM 1807 N N . TYR A 1 228 ? 8.349 14.773 -31.809 1.00 44.91 228 TYR A N 1
ATOM 1808 C CA . TYR A 1 228 ? 9.569 14.179 -31.254 1.00 44.91 228 TYR A CA 1
ATOM 1809 C C . TYR A 1 228 ? 9.599 14.259 -29.722 1.00 44.91 228 TYR A C 1
ATOM 1811 O O . TYR A 1 228 ? 9.887 13.267 -29.062 1.00 44.91 228 TYR A O 1
ATOM 1819 N N . ALA A 1 229 ? 9.207 15.399 -29.143 1.00 45.53 229 ALA A N 1
ATOM 1820 C CA . ALA A 1 229 ? 9.064 15.540 -27.691 1.00 45.53 229 ALA A CA 1
ATOM 1821 C C . ALA A 1 229 ? 7.950 14.642 -27.113 1.00 45.53 229 ALA A C 1
ATOM 1823 O O . ALA A 1 229 ? 8.065 14.155 -25.993 1.00 45.53 229 ALA A O 1
ATOM 1824 N N . LYS A 1 230 ? 6.888 14.390 -27.892 1.00 40.16 230 LYS A N 1
ATOM 1825 C CA . LYS A 1 230 ? 5.801 13.443 -27.584 1.00 40.16 230 LYS A CA 1
ATOM 1826 C C . LYS A 1 230 ? 6.071 12.023 -28.119 1.00 40.16 230 LYS A C 1
ATOM 1828 O O . LYS A 1 230 ? 5.273 11.117 -27.889 1.00 40.16 230 LYS A O 1
ATOM 1833 N N . GLY A 1 231 ? 7.162 11.822 -28.858 1.00 36.72 231 GLY A N 1
ATOM 1834 C CA . GLY A 1 231 ? 7.397 10.668 -29.724 1.00 36.72 231 GLY A CA 1
ATOM 1835 C C . GLY A 1 231 ? 8.236 9.597 -29.061 1.00 36.72 231 GLY A C 1
ATOM 1836 O O . GLY A 1 231 ? 9.419 9.783 -28.800 1.00 36.72 231 GLY A O 1
ATOM 1837 N N . ARG A 1 232 ? 7.600 8.448 -28.843 1.00 40.72 232 ARG A N 1
ATOM 1838 C CA . ARG A 1 232 ? 8.117 7.167 -28.342 1.00 40.72 232 ARG A CA 1
ATOM 1839 C C . ARG A 1 232 ? 9.354 6.634 -29.106 1.00 40.72 232 ARG A C 1
ATOM 1841 O O . ARG A 1 232 ? 9.244 5.625 -29.796 1.00 40.72 232 ARG A O 1
ATOM 1848 N N . GLY A 1 233 ? 10.523 7.269 -29.011 1.00 41.28 233 GLY A N 1
ATOM 1849 C CA . GLY A 1 233 ? 11.633 6.898 -29.893 1.00 41.28 233 GLY A CA 1
ATOM 1850 C C . GLY A 1 233 ? 13.033 7.305 -29.471 1.00 41.28 233 GLY A C 1
ATOM 1851 O O . GLY A 1 233 ? 13.776 7.737 -30.341 1.00 41.28 233 GLY A O 1
ATOM 1852 N N . VAL A 1 234 ? 13.433 7.131 -28.204 1.00 38.91 234 VAL A N 1
ATOM 1853 C CA . VAL A 1 234 ? 14.860 7.013 -27.855 1.00 38.91 234 VAL A CA 1
ATOM 1854 C C . VAL A 1 234 ? 15.039 6.031 -26.691 1.00 38.91 234 VAL A C 1
ATOM 1856 O O . VAL A 1 234 ? 14.568 6.285 -25.589 1.00 38.91 234 VAL A O 1
ATOM 1859 N N . MET A 1 235 ? 15.703 4.901 -26.979 1.00 40.03 235 MET A N 1
ATOM 1860 C CA . MET A 1 235 ? 15.572 3.598 -26.298 1.00 40.03 235 MET A CA 1
ATOM 1861 C C . MET A 1 235 ? 14.148 3.032 -26.374 1.00 40.03 235 MET A C 1
ATOM 1863 O O . MET A 1 235 ? 13.166 3.751 -26.211 1.00 40.03 235 MET A O 1
ATOM 1867 N N . ALA A 1 236 ? 14.014 1.725 -26.629 1.00 51.38 236 ALA A N 1
ATOM 1868 C CA . ALA A 1 236 ? 12.752 1.071 -26.298 1.00 51.38 236 ALA A CA 1
ATOM 1869 C C . ALA A 1 236 ? 12.539 1.353 -24.799 1.00 51.38 236 ALA A C 1
ATOM 1871 O O . ALA A 1 236 ? 13.486 1.183 -24.027 1.00 51.38 236 ALA A O 1
ATOM 1872 N N . LYS A 1 237 ? 11.405 1.944 -24.401 1.00 60.19 237 LYS A N 1
ATOM 1873 C CA . LYS A 1 237 ? 11.193 2.487 -23.037 1.00 60.19 237 LYS A CA 1
ATOM 1874 C C . LYS A 1 237 ? 11.488 1.458 -21.933 1.00 60.19 237 LYS A C 1
ATOM 1876 O O . LYS A 1 237 ? 11.822 1.801 -20.808 1.00 60.19 237 LYS A O 1
ATOM 1881 N N . ASP A 1 238 ? 11.400 0.193 -22.303 1.00 68.81 238 ASP A N 1
ATOM 1882 C CA . ASP A 1 238 ? 11.631 -1.015 -21.533 1.00 68.81 238 ASP A CA 1
ATOM 1883 C C . ASP A 1 238 ? 13.077 -1.541 -21.575 1.00 68.81 238 ASP A C 1
ATOM 1885 O O . ASP A 1 238 ? 13.372 -2.510 -20.892 1.00 68.81 238 ASP A O 1
ATOM 1889 N N . THR A 1 239 ? 14.007 -0.935 -22.326 1.00 74.06 239 THR A N 1
ATOM 1890 C CA . THR A 1 239 ? 15.365 -1.479 -22.566 1.00 74.06 239 THR A CA 1
ATOM 1891 C C . THR A 1 239 ? 16.094 -1.811 -21.263 1.00 74.06 239 THR A C 1
ATOM 1893 O O . THR A 1 239 ? 16.741 -2.852 -21.167 1.00 74.06 239 THR A O 1
ATOM 1896 N N . TYR A 1 240 ? 16.013 -0.939 -20.254 1.00 81.88 240 TYR A N 1
ATOM 1897 C CA . TYR A 1 240 ? 16.641 -1.193 -18.956 1.00 81.88 240 TYR A CA 1
ATOM 1898 C C . TYR A 1 240 ? 15.878 -2.235 -18.141 1.00 81.88 240 TYR A C 1
ATOM 1900 O O . TYR A 1 240 ? 16.508 -3.129 -17.586 1.00 81.88 240 TYR A O 1
ATOM 1908 N N . LEU A 1 241 ? 14.545 -2.177 -18.126 1.00 86.62 241 LEU A N 1
ATOM 1909 C CA . LEU A 1 241 ? 13.721 -3.159 -17.420 1.00 86.62 241 LEU A CA 1
ATOM 1910 C C . LEU A 1 241 ? 13.896 -4.562 -18.007 1.00 86.62 241 LEU A C 1
ATOM 1912 O O . LEU A 1 241 ? 14.130 -5.498 -17.258 1.00 86.62 241 LEU A O 1
ATOM 1916 N N . ARG A 1 242 ? 13.917 -4.712 -19.335 1.00 87.81 242 ARG A N 1
ATOM 1917 C CA . ARG A 1 242 ? 14.219 -5.980 -20.021 1.00 87.81 242 ARG A CA 1
ATOM 1918 C C . ARG A 1 242 ? 15.615 -6.503 -19.707 1.00 87.81 242 ARG A C 1
ATOM 1920 O O . ARG A 1 242 ? 15.795 -7.709 -19.613 1.00 87.81 242 ARG A O 1
ATOM 1927 N N . LYS A 1 243 ? 16.608 -5.623 -19.538 1.00 87.88 243 LYS A N 1
ATOM 1928 C CA . LYS A 1 243 ? 17.966 -6.030 -19.138 1.00 87.88 243 LYS A CA 1
ATOM 1929 C C . LYS A 1 243 ? 18.038 -6.487 -17.683 1.00 87.88 243 LYS A C 1
ATOM 1931 O O . LYS A 1 243 ? 18.790 -7.410 -17.399 1.00 87.88 243 LYS A O 1
ATOM 1936 N N . VAL A 1 244 ? 17.299 -5.833 -16.786 1.00 89.44 244 VAL A N 1
ATOM 1937 C CA . VAL A 1 244 ? 17.308 -6.134 -15.345 1.00 89.44 244 VAL A CA 1
ATOM 1938 C C . VAL A 1 244 ? 16.439 -7.351 -15.025 1.00 89.44 244 VAL A C 1
ATOM 1940 O O . VAL A 1 244 ? 16.897 -8.258 -14.343 1.00 89.44 244 VAL A O 1
ATOM 1943 N N . LEU A 1 245 ? 15.208 -7.389 -15.537 1.00 90.31 245 LEU A N 1
ATOM 1944 C CA . LEU A 1 245 ? 14.239 -8.459 -15.282 1.00 90.31 245 LEU A CA 1
ATOM 1945 C C . LEU A 1 245 ? 14.443 -9.672 -16.203 1.00 90.31 245 LEU A C 1
ATOM 1947 O O . LEU A 1 245 ? 14.032 -10.781 -15.877 1.00 90.31 245 LEU A O 1
ATOM 1951 N N . GLY A 1 246 ? 15.064 -9.475 -17.367 1.00 91.19 246 GLY A N 1
ATOM 1952 C CA . GLY A 1 246 ? 15.059 -10.444 -18.460 1.00 91.19 246 GLY A CA 1
ATOM 1953 C C . GLY A 1 246 ? 13.781 -10.354 -19.301 1.00 91.19 246 GLY A C 1
ATOM 1954 O O . GLY A 1 246 ? 12.719 -9.962 -18.817 1.00 91.19 246 GLY A O 1
ATOM 1955 N N . GLU A 1 247 ? 13.869 -10.739 -20.580 1.00 89.38 247 GLU A N 1
ATOM 1956 C CA . GLU A 1 247 ? 12.746 -10.630 -21.529 1.00 89.38 247 GLU A CA 1
ATOM 1957 C C . GLU A 1 247 ? 11.495 -11.369 -21.051 1.00 89.38 247 GLU A C 1
ATOM 1959 O O . GLU A 1 247 ? 10.420 -10.784 -21.015 1.00 89.38 247 GLU A O 1
ATOM 1964 N N . LYS A 1 248 ? 11.639 -12.623 -20.607 1.00 90.56 248 LYS A N 1
ATOM 1965 C CA . LYS A 1 248 ? 10.501 -13.462 -20.199 1.00 90.56 248 LYS A CA 1
ATOM 1966 C C . LYS A 1 248 ? 9.737 -12.899 -19.000 1.00 90.56 248 LYS A C 1
ATOM 1968 O O . LYS A 1 248 ? 8.511 -12.932 -18.996 1.00 90.56 248 LYS A O 1
ATOM 1973 N N . CYS A 1 249 ? 10.455 -12.427 -17.980 1.00 92.81 249 CYS A N 1
ATOM 1974 C CA . CYS A 1 249 ? 9.842 -11.852 -16.784 1.00 92.81 249 CYS A CA 1
ATOM 1975 C C . CYS A 1 249 ? 9.146 -10.536 -17.134 1.00 92.81 249 CYS A C 1
ATOM 1977 O O . CYS A 1 249 ? 7.970 -10.361 -16.826 1.00 92.81 249 CYS A O 1
ATOM 1979 N N . PHE A 1 250 ? 9.836 -9.657 -17.870 1.00 93.81 250 PHE A N 1
ATOM 1980 C CA . PHE A 1 250 ? 9.254 -8.396 -18.317 1.00 93.81 250 PHE A CA 1
ATOM 1981 C C . PHE A 1 250 ? 7.993 -8.610 -19.161 1.00 93.81 250 PHE A C 1
ATOM 1983 O O . PHE A 1 250 ? 6.986 -7.948 -18.928 1.00 93.81 250 PHE A O 1
ATOM 1990 N N . ASP A 1 251 ? 8.009 -9.559 -20.099 1.00 92.44 251 ASP A N 1
ATOM 1991 C CA . ASP A 1 251 ? 6.835 -9.856 -20.917 1.00 92.44 251 ASP A CA 1
ATOM 1992 C C . ASP A 1 251 ? 5.677 -10.372 -20.056 1.00 92.44 251 ASP A C 1
ATOM 1994 O O . ASP A 1 251 ? 4.552 -9.925 -20.241 1.00 92.44 251 ASP A O 1
ATOM 1998 N N . LYS A 1 252 ? 5.919 -11.234 -19.063 1.00 95.12 252 LYS A N 1
ATOM 1999 C CA . LYS A 1 252 ? 4.862 -11.660 -18.129 1.00 95.12 252 LYS A CA 1
ATOM 2000 C C . LYS A 1 252 ? 4.286 -10.491 -17.325 1.00 95.12 252 LYS A C 1
ATOM 2002 O O . LYS A 1 252 ? 3.068 -10.377 -17.240 1.00 95.12 252 LYS A O 1
ATOM 2007 N N . VAL A 1 253 ? 5.125 -9.589 -16.814 1.00 95.44 253 VAL A N 1
ATOM 2008 C CA . VAL A 1 253 ? 4.681 -8.359 -16.127 1.00 95.44 253 VAL A CA 1
ATOM 2009 C C . VAL A 1 253 ? 3.837 -7.480 -17.063 1.00 95.44 253 VAL A C 1
ATOM 2011 O O . VAL A 1 253 ? 2.782 -6.984 -16.670 1.00 95.44 253 VAL A O 1
ATOM 2014 N N . ARG A 1 254 ? 4.239 -7.357 -18.337 1.00 94.00 254 ARG A N 1
ATOM 2015 C CA . ARG A 1 254 ? 3.500 -6.639 -19.394 1.00 94.00 254 ARG A CA 1
ATOM 2016 C C . ARG A 1 254 ? 2.183 -7.290 -19.818 1.00 94.00 254 ARG A C 1
ATOM 2018 O O . ARG A 1 254 ? 1.458 -6.668 -20.586 1.00 94.00 254 ARG A O 1
ATOM 2025 N N . HIS A 1 255 ? 1.869 -8.493 -19.348 1.00 94.00 255 HIS A N 1
ATOM 2026 C CA . HIS A 1 255 ? 0.568 -9.138 -19.555 1.00 94.00 255 HIS A CA 1
ATOM 2027 C C . HIS A 1 255 ? -0.182 -9.369 -18.237 1.00 94.00 255 HIS A C 1
ATOM 2029 O O . HIS A 1 255 ? -1.300 -9.876 -18.253 1.00 94.00 255 HIS A O 1
ATOM 2035 N N . ALA A 1 256 ? 0.416 -9.011 -17.099 1.00 95.50 256 ALA A N 1
ATOM 2036 C CA . ALA A 1 256 ? -0.175 -9.239 -15.795 1.00 95.50 256 ALA A CA 1
ATOM 2037 C C . ALA A 1 256 ? -1.306 -8.245 -15.523 1.00 95.50 256 ALA A C 1
ATOM 2039 O O . ALA A 1 256 ? -1.159 -7.034 -15.722 1.00 95.50 256 ALA A O 1
ATOM 2040 N N . LYS A 1 257 ? -2.400 -8.790 -14.992 1.00 98.06 257 LYS A N 1
ATOM 2041 C CA . LYS A 1 257 ? -3.490 -8.046 -14.372 1.00 98.06 257 LYS A CA 1
ATOM 2042 C C . LYS A 1 257 ? -3.371 -8.197 -12.863 1.00 98.06 257 LYS A C 1
ATOM 2044 O O . LYS A 1 257 ? -3.366 -9.324 -12.368 1.00 98.06 257 LYS A O 1
ATOM 2049 N N . VAL A 1 258 ? -3.216 -7.099 -12.134 1.00 98.50 258 VAL A N 1
ATOM 2050 C CA . VAL A 1 258 ? -2.951 -7.123 -10.686 1.00 98.50 258 VAL A CA 1
ATOM 2051 C C . VAL A 1 258 ? -3.934 -6.253 -9.919 1.00 98.50 258 VAL A C 1
ATOM 2053 O O . VAL A 1 258 ? -4.467 -5.277 -10.450 1.00 98.50 258 VAL A O 1
ATOM 2056 N N . LEU A 1 259 ? -4.158 -6.617 -8.659 1.00 98.75 259 LEU A N 1
ATOM 2057 C CA . LEU A 1 259 ? -5.008 -5.873 -7.737 1.00 98.75 259 LEU A CA 1
ATOM 2058 C C . LEU A 1 259 ? -4.152 -5.230 -6.648 1.00 98.75 259 LEU A C 1
ATOM 2060 O O . LEU A 1 259 ? -3.346 -5.910 -6.020 1.00 98.75 259 LEU A O 1
ATOM 2064 N N . LEU A 1 260 ? -4.353 -3.938 -6.413 1.00 98.62 260 LEU A N 1
ATOM 2065 C CA . LEU A 1 260 ? -3.827 -3.190 -5.280 1.00 98.62 260 LEU A CA 1
ATOM 2066 C C . LEU A 1 260 ? -4.984 -2.837 -4.339 1.00 98.62 260 LEU A C 1
ATOM 2068 O O . LEU A 1 260 ? -5.863 -2.049 -4.695 1.00 98.62 260 LEU A O 1
ATOM 2072 N N . VAL A 1 261 ? -4.971 -3.412 -3.139 1.00 98.19 261 VAL A N 1
ATOM 2073 C CA . VAL A 1 261 ? -5.981 -3.162 -2.106 1.00 98.19 261 VAL A CA 1
ATOM 2074 C C . VAL A 1 261 ? -5.425 -2.149 -1.104 1.00 98.19 261 VAL A C 1
ATOM 2076 O O . VAL A 1 261 ? -4.509 -2.456 -0.344 1.00 98.19 261 VAL A O 1
ATOM 2079 N N . GLY A 1 262 ? -5.964 -0.931 -1.125 1.00 95.81 262 GLY A N 1
ATOM 2080 C CA . GLY A 1 262 ? -5.513 0.210 -0.329 1.00 95.81 262 GLY A CA 1
ATOM 2081 C C . GLY A 1 262 ? -4.696 1.226 -1.139 1.00 95.81 262 GLY A C 1
ATOM 2082 O O . GLY A 1 262 ? -3.705 0.903 -1.796 1.00 95.81 262 GLY A O 1
ATOM 2083 N N . ALA A 1 263 ? -5.083 2.496 -1.044 1.00 95.06 263 ALA A N 1
ATOM 2084 C CA . ALA A 1 263 ? -4.454 3.664 -1.663 1.00 95.06 263 ALA A CA 1
ATOM 2085 C C . ALA A 1 263 ? -3.871 4.634 -0.611 1.00 95.06 263 ALA A C 1
ATOM 2087 O O . ALA A 1 263 ? -3.705 5.829 -0.866 1.00 95.06 263 ALA A O 1
ATOM 2088 N N . GLY A 1 264 ? -3.535 4.110 0.573 1.00 90.56 264 GLY A N 1
ATOM 2089 C CA . GLY A 1 264 ? -2.890 4.837 1.665 1.00 90.56 264 GLY A CA 1
ATOM 2090 C C . GLY A 1 264 ? -1.395 5.112 1.442 1.00 90.56 264 GLY A C 1
ATOM 2091 O O . GLY A 1 264 ? -0.930 5.328 0.323 1.00 90.56 264 GLY A O 1
ATOM 2092 N N . GLY A 1 265 ? -0.615 5.124 2.531 1.00 89.38 265 GLY A N 1
ATOM 2093 C CA . GLY A 1 265 ? 0.823 5.441 2.498 1.00 89.38 265 GLY A CA 1
ATOM 2094 C C . GLY A 1 265 ? 1.631 4.495 1.606 1.00 89.38 265 GLY A C 1
ATOM 2095 O O . GLY A 1 265 ? 2.275 4.938 0.655 1.00 89.38 265 GLY A O 1
ATOM 2096 N N . ILE A 1 266 ? 1.551 3.189 1.884 1.00 95.94 266 ILE A N 1
ATOM 2097 C CA . ILE A 1 266 ? 2.171 2.146 1.053 1.00 95.94 266 ILE A CA 1
ATOM 2098 C C . ILE A 1 266 ? 1.525 2.127 -0.336 1.00 95.94 266 ILE A C 1
ATOM 2100 O O . ILE A 1 266 ? 2.240 2.089 -1.331 1.00 95.94 266 ILE A O 1
ATOM 2104 N N . GLY A 1 267 ? 0.192 2.220 -0.417 1.00 96.88 267 GLY A N 1
ATOM 2105 C CA . GLY A 1 267 ? -0.560 2.140 -1.673 1.00 96.88 267 GLY A CA 1
ATOM 2106 C C . GLY A 1 267 ? -0.129 3.174 -2.719 1.00 96.88 267 GLY A C 1
ATOM 2107 O O . GLY A 1 267 ? 0.102 2.822 -3.874 1.00 96.88 267 GLY A O 1
ATOM 2108 N N . CYS A 1 268 ? 0.075 4.435 -2.320 1.00 96.25 268 CYS A N 1
ATOM 2109 C CA . CYS A 1 268 ? 0.579 5.482 -3.217 1.00 96.25 268 CYS A CA 1
ATOM 2110 C C . CYS A 1 268 ? 1.971 5.154 -3.789 1.00 96.25 268 CYS A C 1
ATOM 2112 O O . CYS A 1 268 ? 2.217 5.300 -4.990 1.00 96.25 268 CYS A O 1
ATOM 2114 N N . GLU A 1 269 ? 2.893 4.720 -2.928 1.00 97.69 269 GLU A N 1
ATOM 2115 C CA . GLU A 1 269 ? 4.262 4.366 -3.320 1.00 97.69 269 GLU A CA 1
ATOM 2116 C C . GLU A 1 269 ? 4.297 3.095 -4.174 1.00 97.69 269 GLU A C 1
ATOM 2118 O O . GLU A 1 269 ? 5.039 3.019 -5.159 1.00 97.69 269 GLU A O 1
ATOM 2123 N N . LEU A 1 270 ? 3.456 2.119 -3.836 1.00 98.00 270 LEU A N 1
ATOM 2124 C CA . LEU A 1 270 ? 3.358 0.849 -4.533 1.00 98.00 270 LEU A CA 1
ATOM 2125 C C . LEU A 1 270 ? 2.747 1.034 -5.919 1.00 98.00 270 LEU A C 1
ATOM 2127 O O . LEU A 1 270 ? 3.335 0.560 -6.884 1.00 98.00 270 LEU A O 1
ATOM 2131 N N . LEU A 1 271 ? 1.667 1.810 -6.066 1.00 98.06 271 LEU A N 1
ATOM 2132 C CA . LEU A 1 271 ? 1.097 2.134 -7.379 1.00 98.06 271 LEU A CA 1
ATOM 2133 C C . LEU A 1 271 ? 2.128 2.807 -8.292 1.00 98.06 271 LEU A C 1
ATOM 2135 O O . LEU A 1 271 ? 2.284 2.411 -9.447 1.00 98.06 271 LEU A O 1
ATOM 2139 N N . LYS A 1 272 ? 2.883 3.782 -7.765 1.00 97.06 272 LYS A N 1
ATOM 2140 C CA . LYS A 1 272 ? 4.000 4.404 -8.490 1.00 97.06 272 LYS A CA 1
ATOM 2141 C C . LYS A 1 272 ? 5.008 3.344 -8.948 1.00 97.06 272 LYS A C 1
ATOM 2143 O O . LYS A 1 272 ? 5.396 3.343 -10.114 1.00 97.06 272 LYS A O 1
ATOM 2148 N N . ASN A 1 273 ? 5.416 2.433 -8.066 1.00 97.31 273 ASN A N 1
ATOM 2149 C CA . ASN A 1 273 ? 6.373 1.380 -8.409 1.00 97.31 273 ASN A CA 1
ATOM 2150 C C . ASN A 1 273 ? 5.819 0.397 -9.457 1.00 97.31 273 ASN A C 1
ATOM 2152 O O . ASN A 1 273 ? 6.530 0.078 -10.408 1.00 97.31 273 ASN A O 1
ATOM 2156 N N . LEU A 1 274 ? 4.560 -0.036 -9.341 1.00 97.25 274 LEU A N 1
ATOM 2157 C CA . LEU A 1 274 ? 3.920 -0.956 -10.288 1.00 97.25 274 LEU A CA 1
ATOM 2158 C C . LEU A 1 274 ? 3.806 -0.330 -11.689 1.00 97.25 274 LEU A C 1
ATOM 2160 O O . LEU A 1 274 ? 4.196 -0.949 -12.681 1.00 97.25 274 LEU A O 1
ATOM 2164 N N . VAL A 1 275 ? 3.376 0.933 -11.779 1.00 95.44 275 VAL A N 1
ATOM 2165 C CA . VAL A 1 275 ? 3.318 1.676 -13.052 1.00 95.44 275 VAL A CA 1
ATOM 2166 C C . VAL A 1 275 ? 4.711 1.822 -13.672 1.00 95.44 275 VAL A C 1
ATOM 2168 O O . VAL A 1 275 ? 4.895 1.559 -14.860 1.00 95.44 275 VAL A O 1
ATOM 2171 N N . LEU A 1 276 ? 5.723 2.187 -12.877 1.00 93.19 276 LEU A N 1
ATOM 2172 C CA . LEU A 1 276 ? 7.097 2.362 -13.368 1.00 93.19 276 LEU A CA 1
ATOM 2173 C C . LEU A 1 276 ? 7.801 1.039 -13.712 1.00 93.19 276 LEU A C 1
ATOM 2175 O O . LEU A 1 276 ? 8.702 1.036 -14.549 1.00 93.19 276 LEU A O 1
ATOM 2179 N N . THR A 1 277 ? 7.383 -0.073 -13.106 1.00 93.12 277 THR A N 1
ATOM 2180 C CA . THR A 1 277 ? 7.858 -1.429 -13.440 1.00 93.12 277 THR A CA 1
ATOM 2181 C C . THR A 1 277 ? 7.192 -1.962 -14.714 1.00 93.12 277 THR A C 1
ATOM 2183 O O . THR A 1 277 ? 7.698 -2.890 -15.345 1.00 93.12 277 THR A O 1
ATOM 2186 N N . GLY A 1 278 ? 6.094 -1.332 -15.141 1.00 92.06 278 GLY A N 1
ATOM 2187 C CA . GLY A 1 278 ? 5.400 -1.643 -16.380 1.00 92.06 278 GLY A CA 1
ATOM 2188 C C . GLY A 1 278 ? 4.339 -2.725 -16.231 1.00 92.06 278 GLY A C 1
ATOM 2189 O O . GLY A 1 278 ? 4.098 -3.443 -17.189 1.00 92.06 278 GLY A O 1
ATOM 2190 N N . TYR A 1 279 ? 3.672 -2.871 -15.087 1.00 96.06 279 TYR A N 1
ATOM 2191 C CA . TYR A 1 279 ? 2.494 -3.751 -15.014 1.00 96.06 279 TYR A CA 1
ATOM 2192 C C . TYR A 1 279 ? 1.428 -3.313 -16.027 1.00 96.06 279 TYR A C 1
ATOM 2194 O O . TYR A 1 279 ? 1.303 -2.120 -16.307 1.00 96.06 279 TYR A O 1
ATOM 2202 N N . ASN A 1 280 ? 0.709 -4.253 -16.645 1.00 94.00 280 ASN A N 1
ATOM 2203 C CA . ASN A 1 280 ? -0.227 -3.901 -17.715 1.00 94.00 280 ASN A CA 1
ATOM 2204 C C . ASN A 1 280 ? -1.511 -3.287 -17.204 1.00 94.00 280 ASN A C 1
ATOM 2206 O O . ASN A 1 280 ? -1.823 -2.168 -17.584 1.00 94.00 280 ASN A O 1
ATOM 2210 N N . GLU A 1 281 ? -2.224 -4.015 -16.359 1.00 98.00 281 GLU A N 1
ATOM 2211 C CA . GLU A 1 281 ? -3.524 -3.603 -15.857 1.00 98.00 281 GLU A CA 1
ATOM 2212 C C . GLU A 1 281 ? -3.503 -3.667 -14.331 1.00 98.00 281 GLU A C 1
ATOM 2214 O O . GLU A 1 281 ? -3.165 -4.701 -13.748 1.00 98.00 281 GLU A O 1
ATOM 2219 N N . ILE A 1 282 ? -3.801 -2.541 -13.684 1.00 98.50 282 ILE A N 1
ATOM 2220 C CA . ILE A 1 282 ? -3.730 -2.373 -12.231 1.00 98.50 282 ILE A CA 1
ATOM 2221 C C . ILE A 1 282 ? -5.087 -1.873 -11.745 1.00 98.50 282 ILE A C 1
ATOM 2223 O O . ILE A 1 282 ? -5.488 -0.741 -12.029 1.00 98.50 282 ILE A O 1
ATOM 2227 N N . HIS A 1 283 ? -5.782 -2.709 -10.983 1.00 98.62 283 HIS A N 1
ATOM 2228 C CA . HIS A 1 283 ? -6.993 -2.306 -10.277 1.00 98.62 283 HIS A CA 1
ATOM 2229 C C . HIS A 1 283 ? -6.608 -1.760 -8.904 1.00 98.62 283 HIS A C 1
ATOM 2231 O O . HIS A 1 283 ? -5.782 -2.359 -8.220 1.00 98.62 283 HIS A O 1
ATOM 2237 N N . VAL A 1 284 ? -7.190 -0.632 -8.498 1.00 98.44 284 VAL A N 1
ATOM 2238 C CA . VAL A 1 284 ? -6.901 0.009 -7.205 1.00 98.44 284 VAL A CA 1
ATOM 2239 C C . VAL A 1 284 ? -8.199 0.184 -6.431 1.00 98.44 284 VAL A C 1
ATOM 2241 O O . VAL A 1 284 ? -9.085 0.892 -6.904 1.00 98.44 284 VAL A O 1
ATOM 2244 N N . VAL A 1 285 ? -8.306 -0.430 -5.252 1.00 98.00 285 VAL A N 1
ATOM 2245 C CA . VAL A 1 285 ? -9.501 -0.356 -4.393 1.00 98.00 285 VAL A CA 1
ATOM 2246 C C . VAL A 1 285 ? -9.182 0.425 -3.123 1.00 98.00 285 VAL A C 1
ATOM 2248 O O . VAL A 1 285 ? -8.185 0.139 -2.466 1.00 98.00 285 VAL A O 1
ATOM 2251 N N . ASP A 1 286 ? -10.020 1.400 -2.771 1.00 95.75 286 ASP A N 1
ATOM 2252 C CA . ASP A 1 286 ? -9.960 2.105 -1.483 1.00 95.75 286 ASP A CA 1
ATOM 2253 C C . ASP A 1 286 ? -11.337 2.704 -1.134 1.00 95.75 286 ASP A C 1
ATOM 2255 O O . ASP A 1 286 ? -12.032 3.229 -2.015 1.00 95.75 286 ASP A O 1
ATOM 2259 N N . LEU A 1 287 ? -11.740 2.622 0.135 1.00 88.75 287 LEU A N 1
ATOM 2260 C CA . LEU A 1 287 ? -13.044 3.092 0.617 1.00 88.75 287 LEU A CA 1
ATOM 2261 C C . LEU A 1 287 ? -13.019 4.532 1.146 1.00 88.75 287 LEU A C 1
ATOM 2263 O O . LEU A 1 287 ? -14.076 5.137 1.291 1.00 88.75 287 LEU A O 1
ATOM 2267 N N . ASP A 1 288 ? -11.840 5.103 1.389 1.00 84.94 288 ASP A N 1
ATOM 2268 C CA . ASP A 1 288 ? -11.699 6.389 2.061 1.00 84.94 288 ASP A CA 1
ATOM 2269 C C . ASP A 1 288 ? -11.656 7.578 1.090 1.00 84.94 288 ASP A C 1
ATOM 2271 O O . ASP A 1 288 ? -11.324 7.489 -0.104 1.00 84.94 288 ASP A O 1
ATOM 2275 N N . THR A 1 289 ? -11.899 8.755 1.663 1.00 84.06 289 THR A N 1
ATOM 2276 C CA . THR A 1 289 ? -11.578 10.058 1.081 1.00 84.06 289 THR A CA 1
ATOM 2277 C C . THR A 1 289 ? -10.265 10.618 1.635 1.00 84.06 289 THR A C 1
ATOM 2279 O O . THR A 1 289 ? -9.709 10.149 2.629 1.00 84.06 289 THR A O 1
ATOM 2282 N N . ILE A 1 290 ? -9.713 11.616 0.949 1.00 85.69 290 ILE A N 1
ATOM 2283 C CA . ILE A 1 290 ? -8.439 12.246 1.306 1.00 85.69 290 ILE A CA 1
ATOM 2284 C C . ILE A 1 290 ? -8.650 13.274 2.419 1.00 85.69 290 ILE A C 1
ATOM 2286 O O . ILE A 1 290 ? -9.427 14.215 2.253 1.00 85.69 290 ILE A O 1
ATOM 2290 N N . THR A 1 291 ? -7.866 13.173 3.493 1.00 72.31 291 THR A N 1
ATOM 2291 C CA . THR A 1 291 ? -7.835 14.163 4.582 1.00 72.31 291 THR A CA 1
ATOM 2292 C C . THR A 1 291 ? -6.503 14.919 4.631 1.00 72.31 291 THR A C 1
ATOM 2294 O O . THR A 1 291 ? -5.498 14.525 4.032 1.00 72.31 291 THR A O 1
ATOM 2297 N N . LEU A 1 292 ? -6.451 16.040 5.362 1.00 72.75 292 LEU A N 1
ATOM 2298 C CA . LEU A 1 292 ? -5.227 16.845 5.490 1.00 72.75 292 LEU A CA 1
ATOM 2299 C C . LEU A 1 292 ? -4.058 16.044 6.091 1.00 72.75 292 LEU A C 1
ATOM 2301 O O . LEU A 1 292 ? -2.912 16.206 5.664 1.00 72.75 292 LEU A O 1
ATOM 2305 N N . SER A 1 293 ? -4.350 15.158 7.047 1.00 70.50 293 SER A N 1
ATOM 2306 C CA . SER A 1 293 ? -3.355 14.334 7.739 1.00 70.50 293 SER A CA 1
ATOM 2307 C C . SER A 1 293 ? -2.662 13.335 6.807 1.00 70.50 293 SER A C 1
ATOM 2309 O O . SER A 1 293 ? -1.577 12.853 7.126 1.00 70.50 293 SER A O 1
ATOM 2311 N N . ASN A 1 294 ? -3.247 13.030 5.644 1.00 82.25 294 ASN A N 1
ATOM 2312 C CA . ASN A 1 294 ? -2.690 12.114 4.651 1.00 82.25 294 ASN A CA 1
ATOM 2313 C C . ASN A 1 294 ? -1.513 12.716 3.861 1.00 82.25 294 ASN A C 1
ATOM 2315 O O . ASN A 1 294 ? -0.602 11.992 3.446 1.00 82.25 294 ASN A O 1
ATOM 2319 N N . LEU A 1 295 ? -1.500 14.040 3.664 1.00 83.56 295 LEU A N 1
ATOM 2320 C CA . LEU A 1 295 ? -0.605 14.713 2.711 1.00 83.56 295 LEU A CA 1
ATOM 2321 C C . LEU A 1 295 ? 0.886 14.637 3.074 1.00 83.56 295 LEU A C 1
ATOM 2323 O O . LEU A 1 295 ? 1.736 14.861 2.215 1.00 83.56 295 LEU A O 1
ATOM 2327 N N . ASN A 1 296 ? 1.226 14.316 4.324 1.00 73.81 296 ASN A N 1
ATOM 2328 C CA . ASN A 1 296 ? 2.617 14.169 4.759 1.00 73.81 296 ASN A CA 1
ATOM 2329 C C . ASN A 1 296 ? 3.293 12.886 4.234 1.00 73.81 296 ASN A C 1
ATOM 2331 O O . ASN A 1 296 ? 4.520 12.806 4.239 1.00 73.81 296 ASN A O 1
ATOM 2335 N N . ARG A 1 297 ? 2.510 11.879 3.817 1.00 78.69 297 ARG A N 1
ATOM 2336 C CA . ARG A 1 297 ? 3.014 10.537 3.471 1.00 78.69 297 ARG A CA 1
ATOM 2337 C C . ARG A 1 297 ? 2.347 9.884 2.263 1.00 78.69 297 ARG A C 1
ATOM 2339 O O . ARG A 1 297 ? 2.820 8.850 1.810 1.00 78.69 297 ARG A O 1
ATOM 2346 N N . GLN A 1 298 ? 1.274 10.474 1.744 1.00 89.44 298 GLN A N 1
ATOM 2347 C CA . GLN A 1 298 ? 0.555 10.015 0.555 1.00 89.44 298 GLN A CA 1
ATOM 2348 C C . GLN A 1 298 ? 0.800 11.020 -0.574 1.00 89.44 298 GLN A C 1
ATOM 2350 O O . GLN A 1 298 ? -0.036 11.860 -0.902 1.00 89.44 298 GLN A O 1
ATOM 2355 N N . PHE A 1 299 ? 2.017 10.982 -1.127 1.00 93.25 299 PHE A N 1
ATOM 2356 C CA . PHE A 1 299 ? 2.561 12.033 -1.996 1.00 93.25 299 PHE A CA 1
ATOM 2357 C C . PHE A 1 299 ? 1.812 12.221 -3.328 1.00 93.25 299 PHE A C 1
ATOM 2359 O O . PHE A 1 299 ? 2.099 13.177 -4.051 1.00 93.25 299 PHE A O 1
ATOM 2366 N N . LEU A 1 300 ? 0.887 11.327 -3.691 1.00 93.94 300 LEU A N 1
ATOM 2367 C CA . LEU A 1 300 ? 0.043 11.468 -4.882 1.00 93.94 300 LEU A CA 1
ATOM 2368 C C . LEU A 1 300 ? -1.110 12.456 -4.677 1.00 93.94 300 LEU A C 1
ATOM 2370 O O . LEU A 1 300 ? -1.656 12.954 -5.657 1.00 93.94 300 LEU A O 1
ATOM 2374 N N . PHE A 1 301 ? -1.428 12.803 -3.431 1.00 92.94 301 PHE A N 1
ATOM 2375 C CA . PHE A 1 301 ? -2.497 13.739 -3.105 1.00 92.94 301 PHE A CA 1
ATOM 2376 C C . PHE A 1 301 ? -1.982 15.170 -2.962 1.00 92.94 301 PHE A C 1
ATOM 2378 O O . PHE A 1 301 ? -0.821 15.427 -2.620 1.00 92.94 301 PHE A O 1
ATOM 2385 N N . ARG A 1 302 ? -2.841 16.143 -3.263 1.00 93.19 302 ARG A N 1
ATOM 2386 C CA . ARG A 1 302 ? -2.586 17.570 -3.039 1.00 93.19 302 ARG A CA 1
ATOM 2387 C C . ARG A 1 302 ? -3.634 18.135 -2.094 1.00 93.19 302 ARG A C 1
ATOM 2389 O O . ARG A 1 302 ? -4.707 17.576 -1.913 1.00 93.19 302 ARG A O 1
ATOM 2396 N N . LYS A 1 303 ? -3.362 19.322 -1.546 1.00 87.75 303 LYS A N 1
ATOM 2397 C CA . LYS A 1 303 ? -4.335 20.054 -0.717 1.00 87.75 303 LYS A CA 1
ATOM 2398 C C . LYS A 1 303 ? -5.660 20.320 -1.451 1.00 87.75 303 LYS A C 1
ATOM 2400 O O . LYS A 1 303 ? -6.699 20.387 -0.817 1.00 87.75 303 LYS A O 1
ATOM 2405 N N . SER A 1 304 ? -5.628 20.441 -2.779 1.00 92.06 304 SER A N 1
ATOM 2406 C CA . SER A 1 304 ? -6.815 20.584 -3.634 1.00 92.06 304 SER A CA 1
ATOM 2407 C C . SER A 1 304 ? -7.647 19.306 -3.794 1.00 92.06 304 SER A C 1
ATOM 2409 O O . SER A 1 304 ? -8.679 19.347 -4.464 1.00 92.06 304 SER A O 1
ATOM 2411 N N . ASP A 1 305 ? -7.175 18.177 -3.266 1.00 91.19 305 ASP A N 1
ATOM 2412 C CA . ASP A 1 305 ? -7.810 16.864 -3.407 1.00 91.19 305 ASP A CA 1
ATOM 2413 C C . ASP A 1 305 ? -8.495 16.377 -2.132 1.00 91.19 305 ASP A C 1
ATOM 2415 O O . ASP A 1 305 ? -9.066 15.294 -2.145 1.00 91.19 305 ASP A O 1
ATOM 2419 N N . ILE A 1 306 ? -8.478 17.180 -1.066 1.00 83.12 306 ILE A N 1
ATOM 2420 C CA . ILE A 1 306 ? -9.217 16.903 0.170 1.00 83.12 306 ILE A CA 1
ATOM 2421 C C . ILE A 1 306 ? -10.701 16.652 -0.159 1.00 83.12 306 ILE A C 1
ATOM 2423 O O . ILE A 1 306 ? -11.247 17.270 -1.078 1.00 83.12 306 ILE A O 1
ATOM 2427 N N . ASP A 1 307 ? -11.302 15.697 0.552 1.00 82.69 307 ASP A N 1
ATOM 2428 C CA . ASP A 1 307 ? -12.677 15.193 0.397 1.00 82.69 307 ASP A CA 1
ATOM 2429 C C . ASP A 1 307 ? -12.954 14.404 -0.895 1.00 82.69 307 ASP A C 1
ATOM 2431 O O . ASP A 1 307 ? -14.065 13.918 -1.110 1.00 82.69 307 ASP A O 1
ATOM 2435 N N . LYS A 1 308 ? -11.955 14.212 -1.768 1.00 90.56 308 LYS A N 1
ATOM 2436 C CA . LYS A 1 308 ? -12.083 13.319 -2.932 1.00 90.56 308 LYS A CA 1
ATOM 2437 C C . LYS A 1 308 ? -11.718 11.888 -2.553 1.00 90.56 308 LYS A C 1
ATOM 2439 O O . LYS A 1 308 ? -10.879 11.659 -1.687 1.00 90.56 308 LYS A O 1
ATOM 2444 N N . SER A 1 309 ? -12.298 10.923 -3.265 1.00 92.88 309 SER A N 1
ATOM 2445 C CA . SER A 1 309 ? -11.943 9.505 -3.144 1.00 92.88 309 SER A CA 1
ATOM 2446 C C . SER A 1 309 ? -10.447 9.273 -3.398 1.00 92.88 309 SER A C 1
ATOM 2448 O O . SER A 1 309 ? -9.893 9.776 -4.391 1.00 92.88 309 SER A O 1
ATOM 2450 N N . LYS A 1 310 ? -9.802 8.486 -2.526 1.00 93.81 310 LYS A N 1
ATOM 2451 C CA . LYS A 1 310 ? -8.381 8.135 -2.655 1.00 93.81 310 LYS A CA 1
ATOM 2452 C C . LYS A 1 310 ? -8.110 7.361 -3.944 1.00 93.81 310 LYS A C 1
ATOM 2454 O O . LYS A 1 310 ? -7.257 7.785 -4.724 1.00 93.81 310 LYS A O 1
ATOM 2459 N N . SER A 1 311 ? -8.860 6.290 -4.214 1.00 94.19 311 SER A N 1
ATOM 2460 C CA . SER A 1 311 ? -8.636 5.402 -5.368 1.00 94.19 311 SER A CA 1
ATOM 2461 C C . SER A 1 311 ? -8.768 6.124 -6.713 1.00 94.19 311 SER A C 1
ATOM 2463 O O . SER A 1 311 ? -7.895 5.997 -7.574 1.00 94.19 311 SER A O 1
ATOM 2465 N N . LEU A 1 312 ? -9.791 6.970 -6.886 1.00 94.75 312 LEU A N 1
ATOM 2466 C CA . LEU A 1 312 ? -9.941 7.769 -8.110 1.00 94.75 312 LEU A CA 1
ATOM 2467 C C . LEU A 1 312 ? -8.824 8.808 -8.271 1.00 94.75 312 LEU A C 1
ATOM 2469 O O . LEU A 1 312 ? -8.399 9.099 -9.392 1.00 94.75 312 LEU A O 1
ATOM 2473 N N . THR A 1 313 ? -8.366 9.401 -7.169 1.00 95.94 313 THR A N 1
ATOM 2474 C CA . THR A 1 313 ? -7.363 10.470 -7.213 1.00 95.94 313 THR A CA 1
ATOM 2475 C C . THR A 1 313 ? -5.964 9.921 -7.480 1.00 95.94 313 THR A C 1
ATOM 2477 O O . THR A 1 313 ? -5.248 10.507 -8.294 1.00 95.94 313 THR A O 1
ATOM 2480 N N . VAL A 1 314 ? -5.574 8.787 -6.876 1.00 95.31 314 VAL A N 1
ATOM 2481 C CA . VAL A 1 314 ? -4.246 8.191 -7.130 1.00 95.31 314 VAL A CA 1
ATOM 2482 C C . VAL A 1 314 ? -4.074 7.797 -8.592 1.00 95.31 314 VAL A C 1
ATOM 2484 O O . VAL A 1 314 ? -3.022 8.078 -9.162 1.00 95.31 314 VAL A O 1
ATOM 2487 N N . VAL A 1 315 ? -5.109 7.234 -9.227 1.00 94.31 315 VAL A N 1
ATOM 2488 C CA . VAL A 1 315 ? -5.062 6.858 -10.648 1.00 94.31 315 VAL A CA 1
ATOM 2489 C C . VAL A 1 315 ? -4.829 8.087 -11.527 1.00 94.31 315 VAL A C 1
ATOM 2491 O O . VAL A 1 315 ? -3.891 8.105 -12.323 1.00 94.31 315 VAL A O 1
ATOM 2494 N N . LYS A 1 316 ? -5.590 9.166 -11.309 1.00 93.75 316 LYS A N 1
ATOM 2495 C CA . LYS A 1 316 ? -5.398 10.436 -12.032 1.00 93.75 316 LYS A CA 1
ATOM 2496 C C . LYS A 1 316 ? -4.013 11.040 -11.803 1.00 93.75 316 LYS A C 1
ATOM 2498 O O . LYS A 1 316 ? -3.433 11.625 -12.714 1.00 93.75 316 LYS A O 1
ATOM 2503 N N . ALA A 1 317 ? -3.469 10.921 -10.593 1.00 92.56 317 ALA A N 1
ATOM 2504 C CA . ALA A 1 317 ? -2.154 11.466 -10.272 1.00 92.56 317 ALA A CA 1
ATOM 2505 C C . ALA A 1 317 ? -1.032 10.754 -11.049 1.00 92.56 317 ALA A C 1
ATOM 2507 O O . ALA A 1 317 ? -0.119 11.414 -11.564 1.00 92.56 317 ALA A O 1
ATOM 2508 N N . VAL A 1 318 ? -1.110 9.423 -11.170 1.00 93.19 318 VAL A N 1
ATOM 2509 C CA . VAL A 1 318 ? -0.073 8.629 -11.844 1.00 93.19 318 VAL A CA 1
ATOM 2510 C C . VAL A 1 318 ? -0.150 8.671 -13.372 1.00 93.19 318 VAL A C 1
ATOM 2512 O O . VAL A 1 318 ? 0.859 8.401 -14.020 1.00 93.19 318 VAL A O 1
ATOM 2515 N N . GLU A 1 319 ? -1.277 9.089 -13.968 1.00 87.88 319 GLU A N 1
ATOM 2516 C CA . GLU A 1 319 ? -1.413 9.269 -15.429 1.00 87.88 319 GLU A CA 1
ATOM 2517 C C . GLU A 1 319 ? -0.292 10.135 -16.021 1.00 87.88 319 GLU A C 1
ATOM 2519 O O . GLU A 1 319 ? 0.226 9.843 -17.099 1.00 87.88 319 GLU A O 1
ATOM 2524 N N . SER A 1 320 ? 0.142 11.166 -15.288 1.00 83.50 320 SER A N 1
ATOM 2525 C CA . SER A 1 320 ? 1.209 12.082 -15.717 1.00 83.50 320 SER A CA 1
ATOM 2526 C C . SER A 1 320 ? 2.569 11.405 -15.945 1.00 83.50 320 SER A C 1
ATOM 2528 O O . SER A 1 320 ? 3.400 11.934 -16.687 1.00 83.50 320 SER A O 1
ATOM 2530 N N . PHE A 1 321 ? 2.792 10.239 -15.335 1.00 85.12 321 PHE A N 1
ATOM 2531 C CA . PHE A 1 321 ? 4.014 9.444 -15.453 1.00 85.12 321 PHE A CA 1
ATOM 2532 C C . PHE A 1 321 ? 3.734 7.969 -15.790 1.00 85.12 321 PHE A C 1
ATOM 2534 O O . PHE A 1 321 ? 4.592 7.108 -15.586 1.00 85.12 321 PHE A O 1
ATOM 2541 N N . ASN A 1 322 ? 2.564 7.668 -16.360 1.00 88.56 322 ASN A N 1
ATOM 2542 C CA . ASN A 1 322 ? 2.209 6.340 -16.856 1.00 88.56 322 ASN A CA 1
ATOM 2543 C C . ASN A 1 322 ? 2.931 6.031 -18.184 1.00 88.56 322 ASN A C 1
ATOM 2545 O O . ASN A 1 322 ? 2.354 6.033 -19.270 1.00 88.56 322 ASN A O 1
ATOM 2549 N N . TYR A 1 323 ? 4.246 5.814 -18.111 1.00 80.56 323 TYR A N 1
ATOM 2550 C CA . TYR A 1 323 ? 5.112 5.710 -19.291 1.00 80.56 323 TYR A CA 1
ATOM 2551 C C . TYR A 1 323 ? 4.842 4.487 -20.179 1.00 80.56 323 TYR A C 1
ATOM 2553 O O . TYR A 1 323 ? 5.179 4.541 -21.372 1.00 80.56 323 TYR A O 1
ATOM 2561 N N . PHE A 1 324 ? 4.286 3.414 -19.606 1.00 84.44 324 PHE A N 1
ATOM 2562 C CA . PHE A 1 324 ? 4.003 2.137 -20.272 1.00 84.44 324 PHE A CA 1
ATOM 2563 C C . PHE A 1 324 ? 2.555 1.994 -20.740 1.00 84.44 324 PHE A C 1
ATOM 2565 O O . PHE A 1 324 ? 2.203 0.931 -21.246 1.00 84.44 324 PHE A O 1
ATOM 2572 N N . ASP A 1 325 ? 1.758 3.061 -20.623 1.00 88.44 325 ASP A N 1
ATOM 2573 C CA . ASP A 1 325 ? 0.344 3.061 -20.995 1.00 88.44 325 ASP A CA 1
ATOM 2574 C C . ASP A 1 325 ? -0.430 1.943 -20.260 1.00 88.44 325 ASP A C 1
ATOM 2576 O O . ASP A 1 325 ? -1.263 1.260 -20.851 1.00 88.44 325 ASP A O 1
ATOM 2580 N N . SER A 1 326 ? -0.114 1.731 -18.975 1.00 92.62 326 SER A N 1
ATOM 2581 C CA . SER A 1 326 ? -0.814 0.781 -18.108 1.00 92.62 326 SER A CA 1
ATOM 2582 C C . SER A 1 326 ? -2.288 1.162 -17.986 1.00 92.62 326 SER A C 1
ATOM 2584 O O . SER A 1 326 ? -2.611 2.337 -17.800 1.00 92.62 326 SER A O 1
ATOM 2586 N N . GLU A 1 327 ? -3.178 0.183 -18.051 1.00 97.00 327 GLU A N 1
ATOM 2587 C CA . GLU A 1 327 ? -4.593 0.351 -17.754 1.00 97.00 327 GLU A CA 1
ATOM 2588 C C . GLU A 1 327 ? -4.784 0.444 -16.236 1.00 97.00 327 GLU A C 1
ATOM 2590 O O . GLU A 1 327 ? -4.337 -0.416 -15.479 1.00 97.00 327 GLU A O 1
ATOM 2595 N N . LEU A 1 328 ? -5.396 1.534 -15.777 1.00 97.25 328 LEU A N 1
ATOM 2596 C CA . LEU A 1 328 ? -5.575 1.830 -14.359 1.00 97.25 328 LEU A CA 1
ATOM 2597 C C . LEU A 1 328 ? -7.065 1.909 -14.053 1.00 97.25 328 LEU A C 1
ATOM 2599 O O . LEU A 1 328 ? -7.753 2.791 -14.567 1.00 97.25 328 LEU A O 1
ATOM 2603 N N . VAL A 1 329 ? -7.554 1.006 -13.205 1.00 97.69 329 VAL A N 1
ATOM 2604 C CA . VAL A 1 329 ? -8.989 0.864 -12.925 1.00 97.69 329 VAL A CA 1
ATOM 2605 C C . VAL A 1 329 ? -9.258 1.191 -11.451 1.00 97.69 329 VAL A C 1
ATOM 2607 O O . VAL A 1 329 ? -9.000 0.353 -10.582 1.00 97.69 329 VAL A O 1
ATOM 2610 N N . PRO A 1 330 ? -9.730 2.411 -11.129 1.00 97.62 330 PRO A N 1
ATOM 2611 C CA . PRO A 1 330 ? -10.036 2.789 -9.757 1.00 97.62 330 PRO A CA 1
ATOM 2612 C C . PRO A 1 330 ? -11.401 2.247 -9.324 1.00 97.62 330 PRO A C 1
ATOM 2614 O O . PRO A 1 330 ? -12.393 2.390 -10.038 1.00 97.62 330 PRO A O 1
ATOM 2617 N N . HIS A 1 331 ? -11.462 1.719 -8.108 1.00 97.44 331 HIS A N 1
ATOM 2618 C CA . HIS A 1 331 ? -12.681 1.278 -7.441 1.00 97.44 331 HIS A CA 1
ATOM 2619 C C . HIS A 1 331 ? -12.787 1.987 -6.096 1.00 97.44 331 HIS A C 1
ATOM 2621 O O . HIS A 1 331 ? -11.871 1.936 -5.273 1.00 97.44 331 HIS A O 1
ATOM 2627 N N . HIS A 1 332 ? -13.889 2.694 -5.873 1.00 94.94 332 HIS A N 1
ATOM 2628 C CA . HIS A 1 332 ? -14.200 3.259 -4.567 1.00 94.94 332 HIS A CA 1
ATOM 2629 C C . HIS A 1 332 ? -15.220 2.360 -3.878 1.00 94.94 332 HIS A C 1
ATOM 2631 O O . HIS A 1 332 ? -16.316 2.176 -4.410 1.00 94.94 332 HIS A O 1
ATOM 2637 N N . GLY A 1 333 ? -14.835 1.768 -2.750 1.00 91.06 333 GLY A N 1
ATOM 2638 C CA . GLY A 1 333 ? -15.680 0.818 -2.036 1.00 91.06 333 GLY A CA 1
ATOM 2639 C C . GLY A 1 333 ? -14.916 -0.030 -1.028 1.00 91.06 333 GLY A C 1
ATOM 2640 O O . GLY A 1 333 ? -13.685 -0.100 -1.056 1.00 91.06 333 GLY A O 1
ATOM 2641 N N . ASN A 1 334 ? -15.666 -0.671 -0.135 1.00 89.38 334 ASN A N 1
ATOM 2642 C CA . ASN A 1 334 ? -15.130 -1.630 0.822 1.00 89.38 334 ASN A CA 1
ATOM 2643 C C . ASN A 1 334 ? -14.824 -2.944 0.092 1.00 89.38 334 ASN A C 1
ATOM 2645 O O . ASN A 1 334 ? -15.723 -3.554 -0.475 1.00 89.38 334 ASN A O 1
ATOM 2649 N N . ILE A 1 335 ? -13.570 -3.397 0.132 1.00 93.62 335 ILE A N 1
ATOM 2650 C CA . ILE A 1 335 ? -13.130 -4.633 -0.531 1.00 93.62 335 ILE A CA 1
ATOM 2651 C C . ILE A 1 335 ? -13.894 -5.887 -0.058 1.00 93.62 335 ILE A C 1
ATOM 2653 O O . ILE A 1 335 ? -13.944 -6.886 -0.773 1.00 93.62 335 ILE A O 1
ATOM 2657 N N . MET A 1 336 ? -14.507 -5.818 1.128 1.00 88.12 336 MET A N 1
ATOM 2658 C CA . MET A 1 336 ? -15.334 -6.872 1.723 1.00 88.12 336 MET A CA 1
ATOM 2659 C C . MET A 1 336 ? -16.784 -6.882 1.204 1.00 88.12 336 MET A C 1
ATOM 2661 O O . MET A 1 336 ? -17.543 -7.789 1.538 1.00 88.12 336 MET A O 1
ATOM 2665 N N . ASP A 1 337 ? -17.195 -5.898 0.394 1.00 85.69 337 ASP A N 1
ATOM 2666 C CA . ASP A 1 337 ? -18.519 -5.888 -0.234 1.00 85.69 337 ASP A CA 1
ATOM 2667 C C . ASP A 1 337 ? -18.570 -6.896 -1.388 1.00 85.69 337 ASP A C 1
ATOM 2669 O O . ASP A 1 337 ? -18.142 -6.625 -2.513 1.00 85.69 337 ASP A O 1
ATOM 2673 N N . THR A 1 338 ? -19.143 -8.064 -1.111 1.00 80.94 338 THR A N 1
ATOM 2674 C CA . THR A 1 338 ? -19.286 -9.161 -2.075 1.00 80.94 338 THR A CA 1
ATOM 2675 C C . THR A 1 338 ? -20.173 -8.815 -3.269 1.00 80.94 338 THR A C 1
ATOM 2677 O O . THR A 1 338 ? -20.041 -9.445 -4.315 1.00 80.94 338 THR A O 1
ATOM 2680 N N . ARG A 1 339 ? -21.039 -7.795 -3.176 1.00 80.25 339 ARG A N 1
ATOM 2681 C CA . ARG A 1 339 ? -21.864 -7.357 -4.316 1.00 80.25 339 ARG A CA 1
ATOM 2682 C C . ARG A 1 339 ? -21.039 -6.574 -5.327 1.00 80.25 339 ARG A C 1
ATOM 2684 O O . ARG A 1 339 ? -21.283 -6.672 -6.527 1.00 80.25 339 ARG A O 1
ATOM 2691 N N . GLN A 1 340 ? -20.091 -5.777 -4.838 1.00 87.62 340 GLN A N 1
ATOM 2692 C CA . GLN A 1 340 ? -19.198 -4.982 -5.678 1.00 87.62 340 GLN A CA 1
ATOM 2693 C C . GLN A 1 340 ? -17.995 -5.803 -6.156 1.00 87.62 340 GLN A C 1
ATOM 2695 O O . GLN A 1 340 ? -17.569 -5.657 -7.303 1.00 87.62 340 GLN A O 1
ATOM 2700 N N . PHE A 1 341 ? -17.473 -6.679 -5.295 1.00 92.56 341 PHE A N 1
ATOM 2701 C CA . PHE A 1 341 ? -16.285 -7.496 -5.541 1.00 92.56 341 PHE A CA 1
ATOM 2702 C C . PHE A 1 341 ? -16.588 -8.994 -5.343 1.00 92.56 341 PHE A C 1
ATOM 2704 O O . PHE A 1 341 ? -16.039 -9.616 -4.425 1.00 92.56 341 PHE A O 1
ATOM 2711 N N . PRO A 1 342 ? -17.455 -9.590 -6.187 1.00 84.56 342 PRO A N 1
ATOM 2712 C CA . PRO A 1 342 ? -17.785 -11.013 -6.110 1.00 84.56 342 PRO A CA 1
ATOM 2713 C C . PRO A 1 342 ? -16.561 -11.875 -6.425 1.00 84.56 342 PRO A C 1
ATOM 2715 O O . PRO A 1 342 ? -15.630 -11.419 -7.089 1.00 84.56 342 PRO A O 1
ATOM 2718 N N . LEU A 1 343 ? -16.558 -13.143 -6.008 1.00 81.06 343 LEU A N 1
ATOM 2719 C CA . LEU A 1 343 ? -15.385 -14.021 -6.130 1.00 81.06 343 LEU A CA 1
ATOM 2720 C C . LEU A 1 343 ? -14.834 -14.111 -7.570 1.00 81.06 343 LEU A C 1
ATOM 2722 O O . LEU A 1 343 ? -13.629 -13.991 -7.775 1.00 81.06 343 LEU A O 1
ATOM 2726 N N . GLN A 1 344 ? -15.711 -14.185 -8.575 1.00 81.56 344 GLN A N 1
ATOM 2727 C CA . GLN A 1 344 ? -15.341 -14.179 -9.997 1.00 81.56 344 GLN A CA 1
ATOM 2728 C C . GLN A 1 344 ? -14.534 -12.932 -10.406 1.00 81.56 344 GLN A C 1
ATOM 2730 O O . GLN A 1 344 ? -13.630 -12.996 -11.241 1.00 81.56 344 GLN A O 1
ATOM 2735 N N . TRP A 1 345 ? -14.812 -11.778 -9.793 1.00 93.31 345 TRP A N 1
ATOM 2736 C CA . TRP A 1 345 ? -14.037 -10.564 -10.035 1.00 93.31 345 TRP A CA 1
ATOM 2737 C C . TRP A 1 345 ? -12.597 -10.706 -9.533 1.00 93.31 345 TRP A C 1
ATOM 2739 O O . TRP A 1 345 ? -11.687 -10.166 -10.153 1.00 93.31 345 TRP A O 1
ATOM 2749 N N . TRP A 1 346 ? -12.346 -11.454 -8.462 1.00 93.50 346 TRP A N 1
ATOM 2750 C CA . TRP A 1 346 ? -10.991 -11.688 -7.958 1.00 93.50 346 TRP A CA 1
ATOM 2751 C C . TRP A 1 346 ? -10.184 -12.654 -8.836 1.00 93.50 346 TRP A C 1
ATOM 2753 O O . TRP A 1 346 ? -8.957 -12.545 -8.927 1.00 93.50 346 TRP A O 1
ATOM 2763 N N . GLU A 1 347 ? -10.852 -13.585 -9.521 1.00 89.56 347 GLU A N 1
ATOM 2764 C CA . GLU A 1 347 ? -10.204 -14.613 -10.345 1.00 89.56 347 GLU A CA 1
ATOM 2765 C C . GLU A 1 347 ? -9.369 -14.041 -11.494 1.00 89.56 347 GLU A C 1
ATOM 2767 O O . GLU A 1 347 ? -8.369 -14.648 -11.891 1.00 89.56 347 GLU A O 1
ATOM 2772 N N . GLN A 1 348 ? -9.725 -12.858 -11.999 1.00 94.31 348 GLN A N 1
ATOM 2773 C CA . GLN A 1 348 ? -9.024 -12.218 -13.116 1.00 94.31 348 GLN A CA 1
ATOM 2774 C C . GLN A 1 348 ? -7.593 -11.777 -12.771 1.00 94.31 348 GLN A C 1
ATOM 2776 O O . GLN A 1 348 ? -6.780 -11.542 -13.669 1.00 94.31 348 GLN A O 1
ATOM 2781 N N . PHE A 1 349 ? -7.269 -11.639 -11.483 1.00 97.31 349 PHE A N 1
ATOM 2782 C CA . PHE A 1 349 ? -5.971 -11.134 -11.059 1.00 97.31 349 PHE A CA 1
ATOM 2783 C C . PHE A 1 349 ? -4.928 -12.247 -10.994 1.00 97.31 349 PHE A C 1
ATOM 2785 O O . PHE A 1 349 ? -5.169 -13.367 -10.536 1.00 97.31 349 PHE A O 1
ATOM 2792 N N . THR A 1 350 ? -3.730 -11.924 -11.467 1.00 95.94 350 THR A N 1
ATOM 2793 C CA . THR A 1 350 ? -2.563 -12.811 -11.436 1.00 95.94 350 THR A CA 1
ATOM 2794 C C . THR A 1 350 ? -1.824 -12.722 -10.103 1.00 95.94 350 THR A C 1
ATOM 2796 O O . THR A 1 350 ? -1.220 -13.701 -9.676 1.00 95.94 350 THR A O 1
ATOM 2799 N N . TYR A 1 351 ? -1.854 -11.548 -9.467 1.00 97.62 351 TYR A N 1
ATOM 2800 C CA . TYR A 1 351 ? -1.171 -11.268 -8.208 1.00 97.62 351 TYR A CA 1
ATOM 2801 C C . TYR A 1 351 ? -1.923 -10.174 -7.440 1.00 97.62 351 TYR A C 1
ATOM 2803 O O . TYR A 1 351 ? -2.360 -9.190 -8.050 1.00 97.62 351 TYR A O 1
ATOM 2811 N N . ILE A 1 352 ? -2.062 -10.338 -6.122 1.00 98.62 352 ILE A N 1
ATOM 2812 C CA . ILE A 1 352 ? -2.732 -9.382 -5.231 1.00 98.62 352 ILE A CA 1
ATOM 2813 C C . ILE A 1 352 ? -1.692 -8.676 -4.355 1.00 98.62 352 ILE A C 1
ATOM 2815 O O . ILE A 1 352 ? -0.829 -9.318 -3.762 1.00 98.62 352 ILE A O 1
ATOM 2819 N N . PHE A 1 353 ? -1.766 -7.353 -4.259 1.00 98.69 353 PHE A N 1
ATOM 2820 C CA . PHE A 1 353 ? -0.919 -6.526 -3.405 1.00 98.69 353 PHE A CA 1
ATOM 2821 C C . PHE A 1 353 ? -1.760 -5.876 -2.312 1.00 98.69 353 PHE A C 1
ATOM 2823 O O . PHE A 1 353 ? -2.672 -5.103 -2.613 1.00 98.69 353 PHE A O 1
ATOM 2830 N N . ASN A 1 354 ? -1.427 -6.157 -1.054 1.00 97.88 354 ASN A N 1
ATOM 2831 C CA . ASN A 1 354 ? -2.100 -5.578 0.097 1.00 97.88 354 ASN A CA 1
ATOM 2832 C C . ASN A 1 354 ? -1.342 -4.356 0.620 1.00 97.88 354 ASN A C 1
ATOM 2834 O O . ASN A 1 354 ? -0.138 -4.412 0.876 1.00 97.88 354 ASN A O 1
ATOM 2838 N N . ALA A 1 355 ? -2.064 -3.254 0.790 1.00 96.56 355 ALA A N 1
ATOM 2839 C CA . ALA A 1 355 ? -1.588 -1.993 1.352 1.00 96.56 355 ALA A CA 1
ATOM 2840 C C . ALA A 1 355 ? -2.617 -1.408 2.343 1.00 96.56 355 ALA A C 1
ATOM 2842 O O . ALA A 1 355 ? -2.749 -0.188 2.472 1.00 96.56 355 ALA A O 1
ATOM 2843 N N . LEU A 1 356 ? -3.355 -2.300 3.012 1.00 92.44 356 LEU A N 1
ATOM 2844 C CA . LEU A 1 356 ? -4.383 -2.008 4.010 1.00 92.44 356 LEU A CA 1
ATOM 2845 C C . LEU A 1 356 ? -3.780 -1.666 5.374 1.00 92.44 356 LEU A C 1
ATOM 2847 O O . LEU A 1 356 ? -2.723 -2.174 5.733 1.00 92.44 356 LEU A O 1
ATOM 2851 N N . ASP A 1 357 ? -4.490 -0.886 6.177 1.00 84.06 357 ASP A N 1
ATOM 2852 C CA . ASP A 1 357 ? -4.183 -0.589 7.583 1.00 84.06 357 ASP A CA 1
ATOM 2853 C C . ASP A 1 357 ? -5.180 -1.226 8.570 1.00 84.06 357 ASP A C 1
ATOM 2855 O O . ASP A 1 357 ? -4.941 -1.216 9.775 1.00 84.06 357 ASP A O 1
ATOM 2859 N N . ASN A 1 358 ? -6.253 -1.844 8.067 1.00 82.62 358 ASN A N 1
ATOM 2860 C CA . ASN A 1 358 ? -7.233 -2.582 8.861 1.00 82.62 358 ASN A CA 1
ATOM 2861 C C . ASN A 1 358 ? -6.940 -4.095 8.865 1.00 82.62 358 ASN A C 1
ATOM 2863 O O . ASN A 1 358 ? -6.911 -4.736 7.813 1.00 82.62 358 ASN A O 1
ATOM 2867 N N . VAL A 1 359 ? -6.776 -4.668 10.062 1.00 84.9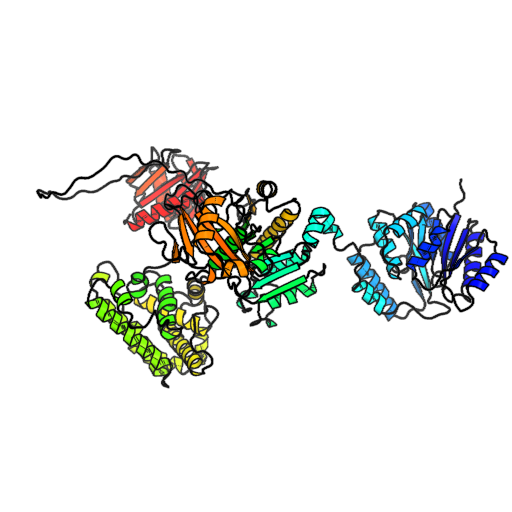4 359 VAL A N 1
ATOM 2868 C CA . VAL A 1 359 ? -6.543 -6.103 10.296 1.00 84.94 359 VAL A CA 1
ATOM 2869 C C . VAL A 1 359 ? -7.707 -6.974 9.804 1.00 84.94 359 VAL A C 1
ATOM 2871 O O . VAL A 1 359 ? -7.464 -8.002 9.180 1.00 84.94 359 VAL A O 1
ATOM 2874 N N . GLU A 1 360 ? -8.959 -6.555 9.994 1.00 83.75 360 GLU A N 1
ATOM 2875 C CA . GLU A 1 360 ? -10.145 -7.299 9.536 1.00 83.75 360 GLU A CA 1
ATOM 2876 C C . GLU A 1 360 ? -10.164 -7.445 8.008 1.00 83.75 360 GLU A C 1
ATOM 2878 O O . GLU A 1 360 ? -10.307 -8.543 7.469 1.00 83.75 360 GLU A O 1
ATOM 2883 N N . ALA A 1 361 ? -9.919 -6.346 7.294 1.00 87.25 361 ALA A N 1
ATOM 2884 C CA . ALA A 1 361 ? -9.845 -6.371 5.840 1.00 87.25 361 ALA A CA 1
ATOM 2885 C C . ALA A 1 361 ? -8.651 -7.214 5.343 1.00 87.25 361 ALA A C 1
ATOM 2887 O O . ALA A 1 361 ? -8.760 -7.879 4.312 1.00 87.25 361 ALA A O 1
ATOM 2888 N N . ARG A 1 362 ? -7.533 -7.259 6.087 1.00 93.88 362 ARG A N 1
ATOM 2889 C CA . ARG A 1 362 ? -6.406 -8.165 5.791 1.00 93.88 362 ARG A CA 1
ATOM 2890 C C . ARG A 1 362 ? -6.796 -9.638 5.954 1.00 93.88 362 ARG A C 1
ATOM 2892 O O . ARG A 1 362 ? -6.502 -10.416 5.048 1.00 93.88 362 ARG A O 1
ATOM 2899 N N . HIS A 1 363 ? -7.511 -10.005 7.023 1.00 89.06 363 HIS A N 1
ATOM 2900 C CA . HIS A 1 363 ? -8.067 -11.356 7.203 1.00 89.06 363 HIS A CA 1
ATOM 2901 C C . HIS A 1 363 ? -8.983 -11.752 6.037 1.00 89.06 363 HIS A C 1
ATOM 2903 O O . HIS A 1 363 ? -8.853 -12.844 5.481 1.00 89.06 363 HIS A O 1
ATOM 2909 N N . TYR A 1 364 ? -9.872 -10.848 5.613 1.00 88.81 364 TYR A N 1
ATOM 2910 C CA . TYR A 1 364 ? -10.761 -11.097 4.480 1.00 88.81 364 TYR A CA 1
ATOM 2911 C C . TYR A 1 364 ? -9.989 -11.333 3.172 1.00 88.81 364 TYR A C 1
ATOM 2913 O O . TYR A 1 364 ? -10.199 -12.346 2.503 1.00 88.81 364 TYR A O 1
ATOM 2921 N N . VAL A 1 365 ? -9.053 -10.441 2.820 1.00 95.50 365 VAL A N 1
ATOM 2922 C CA . VAL A 1 365 ? -8.230 -10.578 1.601 1.00 95.50 365 VAL A CA 1
ATOM 2923 C C . VAL A 1 365 ? -7.407 -11.869 1.635 1.00 95.50 365 VAL A C 1
ATOM 2925 O O . VAL A 1 365 ? -7.353 -12.576 0.625 1.00 95.50 365 VAL A O 1
ATOM 2928 N N . ASN A 1 366 ? -6.814 -12.205 2.788 1.00 93.62 366 ASN A N 1
ATOM 2929 C CA . ASN A 1 366 ? -6.117 -13.471 3.013 1.00 93.62 366 ASN A CA 1
ATOM 2930 C C . ASN A 1 366 ? -7.028 -14.666 2.694 1.00 93.62 366 ASN A C 1
ATOM 2932 O O . ASN A 1 366 ? -6.683 -15.493 1.849 1.00 93.62 366 ASN A O 1
ATOM 2936 N N . LYS A 1 367 ? -8.230 -14.705 3.284 1.00 87.62 367 LYS A N 1
ATOM 2937 C CA . LYS A 1 367 ? -9.209 -15.782 3.073 1.00 87.62 367 LYS A CA 1
ATOM 2938 C C . LYS A 1 367 ? -9.591 -15.934 1.595 1.00 87.62 367 LYS A C 1
ATOM 2940 O O . LYS A 1 367 ? -9.565 -17.049 1.075 1.00 87.62 367 LYS A O 1
ATOM 2945 N N . ILE A 1 368 ? -9.875 -14.836 0.890 1.00 88.56 368 ILE A N 1
ATOM 2946 C CA . ILE A 1 368 ? -10.209 -14.870 -0.546 1.00 88.56 368 ILE A CA 1
ATOM 2947 C C . ILE A 1 368 ? -9.037 -15.387 -1.395 1.00 88.56 368 ILE A C 1
ATOM 2949 O O . ILE A 1 368 ? -9.235 -16.187 -2.313 1.00 88.56 368 ILE A O 1
ATOM 2953 N N . CYS A 1 369 ? -7.805 -14.980 -1.079 1.00 93.00 369 CYS A N 1
ATOM 2954 C CA . CYS A 1 369 ? -6.619 -15.436 -1.807 1.00 93.00 369 CYS A CA 1
ATOM 2955 C C . CYS A 1 369 ? -6.351 -16.934 -1.601 1.00 93.00 369 CYS A C 1
ATOM 2957 O O . CYS A 1 369 ? -5.934 -17.602 -2.549 1.00 93.00 369 CYS A O 1
ATOM 2959 N N . LEU A 1 370 ? -6.640 -17.474 -0.411 1.00 87.38 370 LEU A N 1
ATOM 2960 C CA . LEU A 1 370 ? -6.582 -18.913 -0.140 1.00 87.38 370 LEU A CA 1
ATOM 2961 C C . LEU A 1 370 ? -7.617 -19.686 -0.975 1.00 87.38 370 LEU A C 1
ATOM 2963 O O . LEU A 1 370 ? -7.231 -20.610 -1.694 1.00 87.38 370 LEU A O 1
ATOM 2967 N N . PHE A 1 371 ? -8.889 -19.258 -0.982 1.00 83.19 371 PHE A N 1
ATOM 2968 C CA . PHE A 1 371 ? -9.948 -19.886 -1.797 1.00 83.19 371 PHE A CA 1
ATOM 2969 C C . PHE A 1 371 ? -9.593 -19.949 -3.283 1.00 83.19 371 PHE A C 1
ATOM 2971 O O . PHE A 1 371 ? -9.749 -20.986 -3.926 1.00 83.19 371 PHE A O 1
ATOM 2978 N N . LEU A 1 372 ? -9.090 -18.840 -3.826 1.00 87.19 372 LEU A N 1
ATOM 2979 C CA . LEU A 1 372 ? -8.778 -18.716 -5.250 1.00 87.19 372 LEU A CA 1
ATOM 2980 C C . LEU A 1 372 ? -7.367 -19.180 -5.617 1.00 87.19 372 LEU A C 1
ATOM 2982 O O . LEU A 1 372 ? -6.973 -19.095 -6.785 1.00 87.19 372 LEU A O 1
ATOM 2986 N N . ARG A 1 373 ? -6.581 -19.617 -4.625 1.00 90.31 373 ARG A N 1
ATOM 2987 C CA . ARG A 1 373 ? -5.158 -19.954 -4.763 1.00 90.31 373 ARG A CA 1
ATOM 2988 C C . ARG A 1 373 ? -4.378 -18.861 -5.499 1.00 90.31 373 ARG A C 1
ATOM 2990 O O . ARG A 1 373 ? -3.621 -19.142 -6.435 1.00 90.31 373 ARG A O 1
ATOM 2997 N N . LYS A 1 374 ? -4.597 -17.606 -5.098 1.00 94.31 374 LYS A N 1
ATOM 2998 C CA . LYS A 1 374 ? -3.927 -16.421 -5.647 1.00 94.31 374 LYS A CA 1
ATOM 2999 C C . LYS A 1 374 ? -2.750 -16.017 -4.763 1.00 94.31 374 LYS A C 1
ATOM 3001 O O . LYS A 1 374 ? -2.914 -15.947 -3.548 1.00 94.31 374 LYS A O 1
ATOM 3006 N N . PRO A 1 375 ? -1.576 -15.722 -5.345 1.00 97.19 375 PRO A N 1
ATOM 3007 C CA . PRO A 1 375 ? -0.462 -15.207 -4.569 1.00 97.19 375 PRO A CA 1
ATOM 3008 C C . PRO A 1 375 ? -0.777 -13.791 -4.063 1.00 97.19 375 PRO A C 1
ATOM 3010 O O . PRO A 1 375 ? -1.312 -12.953 -4.801 1.00 97.19 375 PRO A O 1
ATOM 3013 N N . LEU A 1 376 ? -0.419 -13.536 -2.807 1.00 98.19 376 LEU A N 1
ATOM 3014 C CA . LEU A 1 376 ? -0.692 -12.297 -2.084 1.00 98.19 376 LEU A CA 1
ATOM 3015 C C . LEU A 1 376 ? 0.626 -11.688 -1.591 1.00 98.19 376 LEU A C 1
ATOM 3017 O O . LEU A 1 376 ? 1.497 -12.381 -1.081 1.00 98.19 376 LEU A O 1
ATOM 3021 N N . MET A 1 377 ? 0.812 -10.383 -1.762 1.00 98.25 377 MET A N 1
ATOM 3022 C CA . MET A 1 377 ? 1.902 -9.627 -1.141 1.00 98.25 377 MET A CA 1
ATOM 3023 C C . MET A 1 377 ? 1.322 -8.854 0.032 1.00 98.25 377 MET A C 1
ATOM 3025 O O . MET A 1 377 ? 0.699 -7.814 -0.182 1.00 98.25 377 MET A O 1
ATOM 3029 N N . GLU A 1 378 ? 1.531 -9.344 1.249 1.00 97.81 378 GLU A N 1
ATOM 3030 C CA . GLU A 1 378 ? 1.180 -8.607 2.459 1.00 97.81 378 GLU A CA 1
ATOM 3031 C C . GLU A 1 378 ? 2.283 -7.598 2.799 1.00 97.81 378 GLU A C 1
ATOM 3033 O O . GLU A 1 378 ? 3.473 -7.861 2.593 1.00 97.81 378 GLU A O 1
ATOM 3038 N N . SER A 1 379 ? 1.907 -6.425 3.309 1.00 96.31 379 SER A N 1
ATOM 3039 C CA . SER A 1 379 ? 2.873 -5.399 3.690 1.00 96.31 379 SER A CA 1
ATOM 3040 C C . SER A 1 379 ? 2.378 -4.528 4.842 1.00 96.31 379 SER A C 1
ATOM 3042 O O . SER A 1 379 ? 1.193 -4.232 4.984 1.00 96.31 379 SER A O 1
ATOM 3044 N N . GLY A 1 380 ? 3.299 -4.103 5.703 1.00 91.94 380 GLY A N 1
ATOM 3045 C CA . GLY A 1 380 ? 2.974 -3.324 6.895 1.00 91.94 380 GLY A CA 1
ATOM 3046 C C . GLY A 1 380 ? 4.077 -2.347 7.269 1.00 91.94 380 GLY A C 1
ATOM 3047 O O . GLY A 1 380 ? 5.249 -2.565 6.960 1.00 91.94 380 GLY A O 1
ATOM 3048 N N . THR A 1 381 ? 3.688 -1.262 7.933 1.00 89.56 381 THR A N 1
ATOM 3049 C CA . THR A 1 381 ? 4.595 -0.226 8.440 1.00 89.56 381 THR A CA 1
ATOM 3050 C C . THR A 1 381 ? 4.123 0.279 9.792 1.00 89.56 381 THR A C 1
ATOM 3052 O O . THR A 1 381 ? 2.934 0.535 9.964 1.00 89.56 381 THR A O 1
ATOM 3055 N N . GLU A 1 382 ? 5.067 0.525 10.693 1.00 83.81 382 GLU A N 1
ATOM 3056 C CA . GLU A 1 382 ? 4.845 1.144 11.998 1.00 83.81 382 GLU A CA 1
ATOM 3057 C C . GLU A 1 382 ? 6.059 2.017 12.342 1.00 83.81 382 GLU A C 1
ATOM 3059 O O . GLU A 1 382 ? 7.158 1.527 12.603 1.00 83.81 382 GLU A O 1
ATOM 3064 N N . GLY A 1 383 ? 5.894 3.339 12.292 1.00 79.81 383 GLY A N 1
ATOM 3065 C CA . GLY A 1 383 ? 6.974 4.302 12.495 1.00 79.81 383 GLY A CA 1
ATOM 3066 C C . GLY A 1 383 ? 8.134 4.085 11.519 1.00 79.81 383 GLY A C 1
ATOM 3067 O O . GLY A 1 383 ? 8.017 4.337 10.315 1.00 79.81 383 GLY A O 1
ATOM 3068 N N . TYR A 1 384 ? 9.273 3.638 12.051 1.00 84.00 384 TYR A N 1
ATOM 3069 C CA . TYR A 1 384 ? 10.453 3.266 11.263 1.00 84.00 384 TYR A CA 1
ATOM 3070 C C . TYR A 1 384 ? 10.541 1.766 10.945 1.00 84.00 384 TYR A C 1
ATOM 3072 O O . TYR A 1 384 ? 11.416 1.357 10.182 1.00 84.00 384 TYR A O 1
ATOM 3080 N N . GLY A 1 385 ? 9.673 0.951 11.540 1.00 86.75 385 GLY A N 1
ATOM 3081 C CA . GLY A 1 385 ? 9.541 -0.469 11.253 1.00 86.75 385 GLY A CA 1
ATOM 3082 C C . GLY A 1 385 ? 8.659 -0.708 10.033 1.00 86.75 385 GLY A C 1
ATOM 3083 O O . GLY A 1 385 ? 7.746 0.061 9.727 1.00 86.75 385 GLY A O 1
ATOM 3084 N N . GLY A 1 386 ? 8.933 -1.793 9.324 1.00 91.12 386 GLY A N 1
ATOM 3085 C CA . GLY A 1 386 ? 8.093 -2.230 8.225 1.00 91.12 386 GLY A CA 1
ATOM 3086 C C . GLY A 1 386 ? 8.567 -3.546 7.643 1.00 91.12 386 GLY A C 1
ATOM 3087 O O . GLY A 1 386 ? 9.741 -3.903 7.770 1.00 91.12 386 GLY A O 1
ATOM 3088 N N . GLN A 1 387 ? 7.652 -4.262 7.007 1.00 94.94 387 GLN A N 1
ATOM 3089 C CA . GLN A 1 387 ? 7.891 -5.602 6.500 1.00 94.94 387 GLN A CA 1
ATOM 3090 C C . GLN A 1 387 ? 7.032 -5.900 5.278 1.00 94.94 387 GLN A C 1
ATOM 3092 O O . GLN A 1 387 ? 5.972 -5.302 5.077 1.00 94.94 387 GLN A O 1
ATOM 3097 N N . ILE A 1 388 ? 7.492 -6.867 4.493 1.00 97.44 388 ILE A N 1
ATOM 3098 C CA . ILE A 1 388 ? 6.695 -7.533 3.471 1.00 97.44 388 ILE A CA 1
ATOM 3099 C C . ILE A 1 388 ? 6.620 -9.026 3.773 1.00 97.44 388 ILE A C 1
ATOM 3101 O O . ILE A 1 388 ? 7.610 -9.626 4.195 1.00 97.44 388 ILE A O 1
ATOM 3105 N N . ASN A 1 389 ? 5.469 -9.634 3.520 1.00 96.12 389 ASN A N 1
ATOM 3106 C CA . ASN A 1 389 ? 5.297 -11.075 3.611 1.00 96.12 389 ASN A CA 1
ATOM 3107 C C . ASN A 1 389 ? 4.603 -11.600 2.343 1.00 96.12 389 ASN A C 1
ATOM 3109 O O . ASN A 1 389 ? 3.391 -11.442 2.189 1.00 96.12 389 ASN A O 1
ATOM 3113 N N . PRO A 1 390 ? 5.360 -12.167 1.391 1.00 97.31 390 PRO A N 1
ATOM 3114 C CA . PRO A 1 390 ? 4.789 -12.898 0.267 1.00 97.31 390 PRO A CA 1
ATOM 3115 C C . PRO A 1 390 ? 4.076 -14.161 0.764 1.00 97.31 390 PRO A C 1
ATOM 3117 O O . PRO A 1 390 ? 4.697 -15.007 1.400 1.00 97.31 390 PRO A O 1
ATOM 3120 N N . ILE A 1 391 ? 2.794 -14.292 0.440 1.00 96.38 391 ILE A N 1
ATOM 3121 C CA . ILE A 1 391 ? 1.947 -15.429 0.794 1.00 96.38 391 ILE A CA 1
ATOM 3122 C C . ILE A 1 391 ? 1.632 -16.223 -0.478 1.00 96.38 391 ILE A C 1
ATOM 3124 O O . ILE A 1 391 ? 1.016 -15.714 -1.422 1.00 96.38 391 ILE A O 1
ATOM 3128 N N . PHE A 1 392 ? 2.045 -17.486 -0.484 1.00 95.38 392 PHE A N 1
ATOM 3129 C CA . PHE A 1 392 ? 1.714 -18.485 -1.492 1.00 95.38 392 PHE A CA 1
ATOM 3130 C C . PHE A 1 392 ? 0.766 -19.511 -0.862 1.00 95.38 392 PHE A C 1
ATOM 3132 O O . PHE A 1 392 ? 1.226 -20.308 -0.041 1.00 95.38 392 PHE A O 1
ATOM 3139 N N . PRO A 1 393 ? -0.534 -19.493 -1.218 1.00 91.00 393 PRO A N 1
ATOM 3140 C CA . PRO A 1 393 ? -1.550 -20.344 -0.601 1.00 91.00 393 PRO A CA 1
ATOM 3141 C C . PRO A 1 393 ? -1.117 -21.804 -0.472 1.00 91.00 393 PRO A C 1
ATOM 3143 O O . PRO A 1 393 ? -0.762 -22.413 -1.482 1.00 91.00 393 PRO A O 1
ATOM 3146 N N . TYR A 1 394 ? -1.165 -22.349 0.748 1.00 85.62 394 TYR A N 1
ATOM 3147 C CA . TYR A 1 394 ? -0.792 -23.731 1.095 1.00 85.62 394 TYR A CA 1
ATOM 3148 C C . TYR A 1 394 ? 0.694 -24.106 0.941 1.00 85.62 394 TYR A C 1
ATOM 3150 O O . TYR A 1 394 ? 1.048 -25.271 1.119 1.00 85.62 394 TYR A O 1
ATOM 3158 N N . TYR A 1 395 ? 1.573 -23.151 0.625 1.00 89.50 395 TYR A N 1
ATOM 3159 C CA . TYR A 1 395 ? 3.026 -23.367 0.548 1.00 89.50 395 TYR A CA 1
ATOM 3160 C C . TYR A 1 395 ? 3.788 -22.558 1.588 1.00 89.50 395 TYR A C 1
ATOM 3162 O O . TYR A 1 395 ? 4.712 -23.085 2.200 1.00 89.50 395 TYR A O 1
ATOM 3170 N N . SER A 1 396 ? 3.410 -21.296 1.790 1.00 91.81 396 SER A N 1
ATOM 3171 C CA . SER A 1 396 ? 3.950 -20.453 2.853 1.00 91.81 396 SER A CA 1
ATOM 3172 C C . SER A 1 396 ? 2.922 -20.244 3.954 1.00 91.81 396 SER A C 1
ATOM 3174 O O . SER A 1 396 ? 1.732 -20.444 3.735 1.00 91.81 396 SER A O 1
ATOM 3176 N N . GLU A 1 397 ? 3.364 -19.752 5.106 1.00 91.38 397 GLU A N 1
ATOM 3177 C CA . GLU A 1 397 ? 2.453 -19.228 6.117 1.00 91.38 397 GLU A CA 1
ATOM 3178 C C . GLU A 1 397 ? 1.535 -18.142 5.529 1.00 91.38 397 GLU A C 1
ATOM 3180 O O . GLU A 1 397 ? 1.998 -17.211 4.861 1.00 91.38 397 GLU A O 1
ATOM 3185 N N . CYS A 1 398 ? 0.224 -18.276 5.745 1.00 91.81 398 CYS A N 1
ATOM 3186 C CA . CYS A 1 398 ? -0.731 -17.214 5.457 1.00 91.81 398 CYS A CA 1
ATOM 3187 C C . CYS A 1 398 ? -0.715 -16.121 6.539 1.00 91.81 398 CYS A C 1
ATOM 3189 O O . CYS A 1 398 ? -0.017 -16.224 7.552 1.00 91.81 398 CYS A O 1
ATOM 3191 N N . PHE A 1 399 ? -1.508 -15.062 6.344 1.00 92.44 399 PHE A N 1
ATOM 3192 C CA . PHE A 1 399 ? -1.603 -13.972 7.319 1.00 92.44 399 PHE A CA 1
ATOM 3193 C C . PHE A 1 399 ? -2.013 -14.484 8.711 1.00 92.44 399 PHE A C 1
ATOM 3195 O O . PHE A 1 399 ? -1.460 -14.042 9.711 1.00 92.44 399 PHE A O 1
ATOM 3202 N N . ASP A 1 400 ? -2.899 -15.477 8.782 1.00 88.38 400 ASP A N 1
ATOM 3203 C CA . ASP A 1 400 ? -3.500 -15.962 10.035 1.00 88.38 400 ASP A CA 1
ATOM 3204 C C . ASP A 1 400 ? -2.639 -16.996 10.777 1.00 88.38 400 ASP A C 1
ATOM 3206 O O . ASP A 1 400 ? -2.983 -17.428 11.877 1.00 88.38 400 ASP A O 1
ATOM 3210 N N . CYS A 1 401 ? -1.508 -17.412 10.200 1.00 83.88 401 CYS A N 1
ATOM 3211 C CA . CYS A 1 401 ? -0.520 -18.245 10.893 1.00 83.88 401 CYS A CA 1
ATOM 3212 C C . CYS A 1 401 ? 0.165 -17.486 12.037 1.00 83.88 401 CYS A C 1
ATOM 3214 O O . CYS A 1 401 ? 0.606 -18.096 13.012 1.00 83.88 401 CYS A O 1
ATOM 3216 N N . GLN A 1 402 ? 0.256 -16.160 11.924 1.00 78.62 402 GLN A N 1
ATOM 3217 C CA . GLN A 1 402 ? 0.863 -15.301 12.931 1.00 78.62 402 GLN A CA 1
ATOM 3218 C C . GLN A 1 402 ? -0.216 -14.739 13.862 1.00 78.62 402 GLN A C 1
ATOM 3220 O O . GLN A 1 402 ? -1.270 -14.286 13.418 1.00 78.62 402 GLN A O 1
ATOM 3225 N N . LYS A 1 403 ? 0.049 -14.733 15.174 1.00 70.44 403 LYS A N 1
ATOM 3226 C CA . LYS A 1 403 ? -0.833 -14.056 16.131 1.00 70.44 403 LYS A CA 1
ATOM 3227 C C . LYS A 1 403 ? -0.699 -12.546 15.961 1.00 70.44 403 LYS A C 1
ATOM 3229 O O . LYS A 1 403 ? 0.329 -11.971 16.316 1.00 70.44 403 LYS A O 1
ATOM 3234 N N . HIS A 1 404 ? -1.757 -11.910 15.476 1.00 72.12 404 HIS A N 1
ATOM 3235 C CA . HIS A 1 404 ? -1.852 -10.453 15.431 1.00 72.12 404 HIS A CA 1
ATOM 3236 C C . HIS A 1 404 ? -2.282 -9.923 16.793 1.00 72.12 404 HIS A C 1
ATOM 3238 O O . HIS A 1 404 ? -3.155 -10.494 17.447 1.00 72.12 404 HIS A O 1
ATOM 3244 N N . ILE A 1 405 ? -1.653 -8.839 17.245 1.00 59.97 405 ILE A N 1
ATOM 3245 C CA . ILE A 1 405 ? -2.006 -8.203 18.515 1.00 59.97 405 ILE A CA 1
ATOM 3246 C C . ILE A 1 405 ? -3.384 -7.566 18.333 1.00 59.97 405 ILE A C 1
ATOM 3248 O O . ILE A 1 405 ? -3.516 -6.547 17.656 1.00 59.97 405 ILE A O 1
ATOM 3252 N N . SER A 1 406 ? -4.412 -8.168 18.929 1.00 53.72 406 SER A N 1
ATOM 3253 C CA . SER A 1 406 ? -5.729 -7.545 19.005 1.00 53.72 406 SER A CA 1
ATOM 3254 C C . SER A 1 406 ? -5.623 -6.201 19.738 1.00 53.72 406 SER A C 1
ATOM 3256 O O . SER A 1 406 ? -4.827 -6.0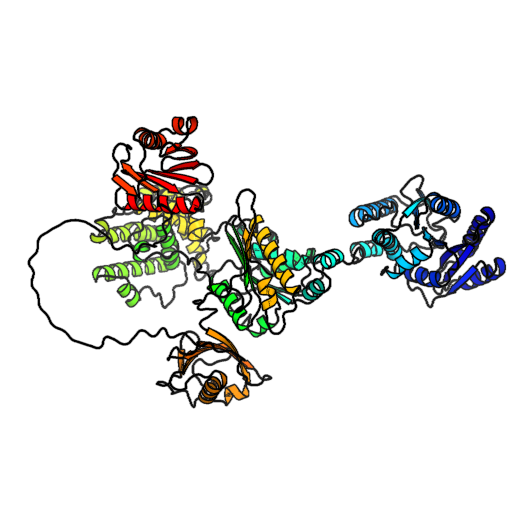81 20.681 1.00 53.72 406 SER A O 1
ATOM 3258 N N . PRO A 1 407 ? -6.412 -5.184 19.346 1.00 59.66 407 PRO A N 1
ATOM 3259 C CA . PRO A 1 407 ? -6.510 -3.946 20.107 1.00 59.66 407 PRO A CA 1
ATOM 3260 C C . PRO A 1 407 ? -6.776 -4.262 21.581 1.00 59.66 407 PRO A C 1
ATOM 3262 O O . PRO A 1 407 ? -7.574 -5.146 21.891 1.00 59.66 407 PRO A O 1
ATOM 3265 N N . LYS A 1 408 ? -6.092 -3.570 22.499 1.00 62.56 408 LYS A N 1
ATOM 3266 C CA . LYS A 1 408 ? -6.276 -3.807 23.936 1.00 62.56 408 LYS A CA 1
ATOM 3267 C C . LYS A 1 408 ? -7.724 -3.508 24.319 1.00 62.56 408 LYS A C 1
ATOM 3269 O O . LYS A 1 408 ? -8.137 -2.352 24.314 1.00 62.56 408 LYS A O 1
ATOM 3274 N N . THR A 1 409 ? -8.469 -4.545 24.678 1.00 65.00 409 THR A N 1
ATOM 3275 C CA . THR A 1 409 ? -9.803 -4.428 25.264 1.00 65.00 409 THR A CA 1
ATOM 3276 C C . THR A 1 409 ? -9.678 -4.291 26.774 1.00 65.00 409 THR A C 1
ATOM 3278 O O . THR A 1 409 ? -8.957 -5.056 27.418 1.00 65.00 409 THR A O 1
ATOM 3281 N N . TYR A 1 410 ? -10.385 -3.324 27.346 1.00 71.38 410 TYR A N 1
ATOM 3282 C CA . TYR A 1 410 ? -10.424 -3.104 28.788 1.00 71.38 410 TYR A CA 1
ATOM 3283 C C . TYR A 1 410 ? -11.752 -3.627 29.348 1.00 71.38 410 TYR A C 1
ATOM 3285 O O . TYR A 1 410 ? -12.783 -3.401 28.713 1.00 71.38 410 TYR A O 1
ATOM 3293 N N . PRO A 1 411 ? -11.766 -4.285 30.521 1.00 65.25 411 PRO A N 1
ATOM 3294 C CA . PRO A 1 411 ? -13.011 -4.712 31.154 1.00 65.25 411 PRO A CA 1
ATOM 3295 C C . PRO A 1 411 ? -13.964 -3.532 31.383 1.00 65.25 411 PRO A C 1
ATOM 3297 O O . PRO A 1 411 ? -13.528 -2.466 31.830 1.00 65.25 411 PRO A O 1
ATOM 3300 N N . VAL A 1 412 ? -15.263 -3.725 31.137 1.00 66.94 412 VAL A N 1
ATOM 3301 C CA . VAL A 1 412 ? -16.281 -2.662 31.247 1.00 66.94 412 VAL A CA 1
ATOM 3302 C C . VAL A 1 412 ? -16.285 -2.026 32.640 1.00 66.94 412 VAL A C 1
ATOM 3304 O O . VAL A 1 412 ? -16.256 -0.800 32.754 1.00 66.94 412 VAL A O 1
ATOM 3307 N N . CYS A 1 413 ? -16.180 -2.834 33.699 1.00 64.94 413 CYS A N 1
ATOM 3308 C CA . CYS A 1 413 ? -16.083 -2.361 35.084 1.00 64.94 413 CYS A CA 1
ATOM 3309 C C . CYS A 1 413 ? -14.877 -1.426 35.322 1.00 64.94 413 CYS A C 1
ATOM 3311 O O . CYS A 1 413 ? -14.961 -0.452 36.072 1.00 64.94 413 CYS A O 1
ATOM 3313 N N . THR A 1 414 ? -13.758 -1.653 34.625 1.00 74.06 414 THR A N 1
ATOM 3314 C CA . THR A 1 414 ? -12.565 -0.795 34.707 1.00 74.06 414 THR A CA 1
ATOM 3315 C C . THR A 1 414 ? -12.789 0.547 34.012 1.00 74.06 414 THR A C 1
ATOM 3317 O O . THR A 1 414 ? -12.284 1.570 34.467 1.00 74.06 414 THR A O 1
ATOM 3320 N N . ILE A 1 415 ? -13.556 0.568 32.923 1.00 79.19 415 ILE A N 1
ATOM 3321 C CA . ILE A 1 415 ? -13.867 1.788 32.169 1.00 79.19 415 ILE A CA 1
ATOM 3322 C C . ILE A 1 415 ? -14.936 2.629 32.888 1.00 79.19 415 ILE A C 1
ATOM 3324 O O . ILE A 1 415 ? -14.768 3.845 33.058 1.00 79.19 415 ILE A O 1
ATOM 3328 N N . ARG A 1 416 ? -16.019 1.991 33.345 1.00 80.19 416 ARG A N 1
ATOM 3329 C CA . ARG A 1 416 ? -17.183 2.660 33.950 1.00 80.19 416 ARG A CA 1
ATOM 3330 C C . ARG A 1 416 ? -16.985 3.022 35.417 1.00 80.19 416 ARG A C 1
ATOM 3332 O O . ARG A 1 416 ? -17.333 4.137 35.801 1.00 80.19 416 ARG A O 1
ATOM 3339 N N . SER A 1 417 ? -16.366 2.145 36.200 1.00 80.38 417 SER A N 1
ATOM 3340 C CA . SER A 1 417 ? -16.357 2.287 37.660 1.00 80.38 417 SER A CA 1
ATOM 3341 C C . SER A 1 417 ? -14.974 2.627 38.196 1.00 80.38 417 SER A C 1
ATOM 3343 O O . SER A 1 417 ? -14.831 3.511 39.033 1.00 80.38 417 SER A O 1
ATOM 3345 N N . THR A 1 418 ? -13.917 1.969 37.716 1.00 83.31 418 THR A N 1
ATOM 3346 C CA . THR A 1 418 ? -12.597 2.095 38.363 1.00 83.31 418 THR A CA 1
ATOM 3347 C C . THR A 1 418 ? -11.442 2.304 37.383 1.00 83.31 418 THR A C 1
ATOM 3349 O O . THR A 1 418 ? -10.556 1.446 37.280 1.00 83.31 418 THR A O 1
ATOM 3352 N N . PRO A 1 419 ? -11.413 3.441 36.663 1.00 90.62 419 PRO A N 1
ATOM 3353 C CA . PRO A 1 419 ? -10.289 3.790 35.810 1.00 90.62 419 PRO A CA 1
ATOM 3354 C C . PRO A 1 419 ? -9.033 4.036 36.655 1.00 90.62 419 PRO A C 1
ATOM 3356 O O . PRO A 1 419 ? -9.091 4.561 37.763 1.00 90.62 419 PRO A O 1
ATOM 3359 N N . SER A 1 420 ? -7.875 3.665 36.114 1.00 88.88 420 SER A N 1
ATOM 3360 C CA . SER A 1 420 ? -6.571 3.776 36.784 1.00 88.88 420 SER A CA 1
ATOM 3361 C C . SER A 1 420 ? -5.480 4.342 35.875 1.00 88.88 420 SER A C 1
ATOM 3363 O O . SER A 1 420 ? -4.410 4.718 36.344 1.00 88.88 420 SER A O 1
ATOM 3365 N N . GLN A 1 421 ? -5.746 4.427 34.569 1.00 91.94 421 GLN A N 1
ATOM 3366 C CA . GLN A 1 421 ? -4.829 4.954 33.567 1.00 91.94 421 GLN A CA 1
ATOM 3367 C C . GLN A 1 421 ? -5.557 5.942 32.649 1.00 91.94 421 GLN A C 1
ATOM 3369 O O . GLN A 1 421 ? -6.759 5.778 32.419 1.00 91.94 421 GLN A O 1
ATOM 3374 N N . PRO A 1 422 ? -4.846 6.916 32.044 1.00 92.94 422 PRO A N 1
ATOM 3375 C CA . PRO A 1 422 ? -5.455 7.878 31.124 1.00 92.94 422 PRO A CA 1
ATOM 3376 C C . PRO A 1 422 ? -6.227 7.211 29.977 1.00 92.94 422 PRO A C 1
ATOM 3378 O O . PRO A 1 422 ? -7.299 7.673 29.603 1.00 92.94 422 PRO A O 1
ATOM 3381 N N . VAL A 1 423 ? -5.727 6.082 29.460 1.00 90.19 423 VAL A N 1
ATOM 3382 C CA . VAL A 1 423 ? -6.389 5.316 28.391 1.00 90.19 423 VAL A CA 1
ATOM 3383 C C . VAL A 1 423 ? -7.779 4.808 28.786 1.00 90.19 423 VAL A C 1
ATOM 3385 O O . VAL A 1 423 ? -8.662 4.775 27.934 1.00 90.19 423 VAL A O 1
ATOM 3388 N N . HIS A 1 424 ? -8.031 4.503 30.065 1.00 90.94 424 HIS A N 1
ATOM 3389 C CA . HIS A 1 424 ? -9.363 4.093 30.526 1.00 90.94 424 HIS A CA 1
ATOM 3390 C C . HIS A 1 424 ? -10.353 5.263 30.445 1.00 90.94 424 HIS A C 1
ATOM 3392 O O . HIS A 1 424 ? -11.468 5.101 29.959 1.00 90.94 424 HIS A O 1
ATOM 3398 N N . CYS A 1 425 ? -9.930 6.467 30.845 1.00 95.88 425 CYS A N 1
ATOM 3399 C CA . CYS A 1 425 ? -10.747 7.679 30.743 1.00 95.88 425 CYS A CA 1
ATOM 3400 C C . CYS A 1 425 ? -11.011 8.085 29.287 1.00 95.88 425 CYS A C 1
ATOM 3402 O O . CYS A 1 425 ? -12.096 8.565 28.968 1.00 95.88 425 CYS A O 1
ATOM 3404 N N . ILE A 1 426 ? -10.024 7.894 28.407 1.00 94.75 426 ILE A N 1
ATOM 3405 C CA . ILE A 1 426 ? -10.143 8.166 26.967 1.00 94.75 426 ILE A CA 1
ATOM 3406 C C . ILE A 1 426 ? -11.113 7.176 26.315 1.00 94.75 426 ILE A C 1
ATOM 3408 O O . ILE A 1 426 ? -12.013 7.594 25.591 1.00 94.75 426 ILE A O 1
ATOM 3412 N N . THR A 1 427 ? -10.977 5.886 26.631 1.00 87.38 427 THR A N 1
ATOM 3413 C CA . THR A 1 427 ? -11.884 4.830 26.157 1.00 87.38 427 THR A CA 1
ATOM 3414 C C . THR A 1 427 ? -13.308 5.080 26.649 1.00 87.38 427 THR A C 1
ATOM 3416 O O . THR A 1 427 ? -14.236 5.022 25.855 1.00 87.38 427 THR A O 1
ATOM 3419 N N . TRP A 1 428 ? -13.487 5.461 27.919 1.00 93.56 428 TRP A N 1
ATOM 3420 C CA . TRP A 1 428 ? -14.794 5.852 28.456 1.00 93.56 428 TRP A CA 1
ATOM 3421 C C . TRP A 1 428 ? -15.399 7.047 27.705 1.00 93.56 428 TRP A C 1
ATOM 3423 O O . TRP A 1 428 ? -16.566 7.018 27.327 1.00 93.56 428 TRP A O 1
ATOM 3433 N N . ALA A 1 429 ? -14.614 8.096 27.451 1.00 95.00 429 ALA A N 1
ATOM 3434 C CA . ALA A 1 429 ? -15.123 9.290 26.782 1.00 95.00 429 ALA A CA 1
ATOM 3435 C C . ALA A 1 429 ? -15.547 9.003 25.332 1.00 95.00 429 ALA A C 1
ATOM 3437 O O . ALA A 1 429 ? -16.548 9.548 24.875 1.00 95.00 429 ALA A O 1
ATOM 3438 N N . LYS A 1 430 ? -14.795 8.149 24.628 1.00 91.38 430 LYS A N 1
ATOM 3439 C CA . LYS A 1 430 ? -15.023 7.786 23.224 1.00 91.38 430 LYS A CA 1
ATOM 3440 C C . LYS A 1 430 ? -16.107 6.715 23.055 1.00 91.38 430 LYS A C 1
ATOM 3442 O O . LYS A 1 430 ? -17.100 6.956 22.382 1.00 91.38 430 LYS A O 1
ATOM 3447 N N . GLU A 1 431 ? -15.900 5.538 23.641 1.00 83.12 431 GLU A N 1
ATOM 3448 C CA . GLU A 1 431 ? -16.704 4.336 23.367 1.00 83.12 431 GLU A CA 1
ATOM 3449 C C . GLU A 1 431 ? -18.011 4.308 24.168 1.00 83.12 431 GLU A C 1
ATOM 3451 O O . GLU A 1 431 ? -18.977 3.681 23.744 1.00 83.12 431 GLU A O 1
ATOM 3456 N N . PHE A 1 432 ? -18.057 4.999 25.314 1.00 86.75 432 PHE A N 1
ATOM 3457 C CA . PHE A 1 432 ? -19.255 5.089 26.147 1.00 86.75 432 PHE A CA 1
ATOM 3458 C C . PHE A 1 432 ? -19.927 6.455 25.997 1.00 86.75 432 PHE A C 1
ATOM 3460 O O . PHE A 1 432 ? -20.973 6.557 25.366 1.00 86.75 432 PHE A O 1
ATOM 3467 N N . LEU A 1 433 ? -19.327 7.529 26.518 1.00 91.62 433 LEU A N 1
ATOM 3468 C CA . LEU A 1 433 ? -20.032 8.808 26.633 1.00 91.62 433 LEU A CA 1
ATOM 3469 C C . LEU A 1 433 ? -20.396 9.424 25.271 1.00 91.62 433 LEU A C 1
ATOM 3471 O O . LEU A 1 433 ? -21.549 9.791 25.046 1.00 91.62 433 LEU A O 1
ATOM 3475 N N . PHE A 1 434 ? -19.425 9.551 24.363 1.00 92.88 434 PHE A N 1
ATOM 3476 C CA . PHE A 1 434 ? -19.662 10.144 23.046 1.00 92.88 434 PHE A CA 1
ATOM 3477 C C . PHE A 1 434 ? -20.665 9.314 22.236 1.00 92.88 434 PHE A C 1
ATOM 3479 O O . PHE A 1 434 ? -21.611 9.876 21.682 1.00 92.88 434 PHE A O 1
ATOM 3486 N N . ARG A 1 435 ? -20.500 7.982 22.229 1.00 87.25 435 ARG A N 1
ATOM 3487 C CA . ARG A 1 435 ? -21.401 7.062 21.525 1.00 87.25 435 ARG A CA 1
ATOM 3488 C C . ARG A 1 435 ? -22.843 7.175 22.027 1.00 87.25 435 ARG A C 1
ATOM 3490 O O . ARG A 1 435 ? -23.761 7.305 21.224 1.00 87.25 435 ARG A O 1
ATOM 3497 N N . GLN A 1 436 ? -23.043 7.206 23.345 1.00 84.69 436 GLN A N 1
ATOM 3498 C CA . GLN A 1 436 ? -24.378 7.303 23.947 1.00 84.69 436 GLN A CA 1
ATOM 3499 C C . GLN A 1 436 ? -25.090 8.623 23.615 1.00 84.69 436 GLN A C 1
ATOM 3501 O O . GLN A 1 436 ? -26.302 8.632 23.382 1.00 84.69 436 GLN A O 1
ATOM 3506 N N . LEU A 1 437 ? -24.347 9.732 23.560 1.00 88.56 437 LEU A N 1
ATOM 3507 C CA . LEU A 1 437 ? -24.916 11.057 23.314 1.00 88.56 437 LEU A CA 1
ATOM 3508 C C . LEU A 1 437 ? -25.140 11.362 21.828 1.00 88.56 437 LEU A C 1
ATOM 3510 O O . LEU A 1 437 ? -26.178 11.930 21.484 1.00 88.56 437 LEU A O 1
ATOM 3514 N N . PHE A 1 438 ? -24.190 11.024 20.953 1.00 90.12 438 PHE A N 1
ATOM 3515 C CA . PHE A 1 438 ? -24.166 11.549 19.582 1.00 90.12 438 PHE A CA 1
ATOM 3516 C C . PHE A 1 438 ? -24.278 10.487 18.482 1.00 90.12 438 PHE A C 1
ATOM 3518 O O . PHE A 1 438 ? -24.699 10.837 17.380 1.00 90.12 438 PHE A O 1
ATOM 3525 N N . ASP A 1 439 ? -23.945 9.225 18.752 1.00 85.75 439 ASP A N 1
ATOM 3526 C CA . ASP A 1 439 ? -23.852 8.169 17.733 1.00 85.75 439 ASP A CA 1
ATOM 3527 C C . ASP A 1 439 ? -25.180 7.405 17.540 1.00 85.75 439 ASP A C 1
ATOM 3529 O O . ASP A 1 439 ? -26.171 7.633 18.248 1.00 85.75 439 ASP A O 1
ATOM 3533 N N . GLU A 1 440 ? -25.233 6.513 16.551 1.00 74.06 440 GLU A N 1
ATOM 3534 C CA . GLU A 1 440 ? -26.402 5.686 16.247 1.00 74.06 440 GLU A CA 1
ATOM 3535 C C . GLU A 1 440 ? -26.736 4.775 17.443 1.00 74.06 440 GLU A C 1
ATOM 3537 O O . GLU A 1 440 ? -25.883 4.062 17.973 1.00 74.06 440 GLU A O 1
ATOM 3542 N N . ALA A 1 441 ? -27.979 4.846 17.930 1.00 56.47 441 ALA A N 1
ATOM 3543 C CA . ALA A 1 441 ? -28.457 3.916 18.947 1.00 56.47 441 ALA A CA 1
ATOM 3544 C C . ALA A 1 441 ? -28.840 2.613 18.243 1.00 56.47 441 ALA A C 1
ATOM 3546 O O . ALA A 1 441 ? -29.844 2.601 17.530 1.00 56.47 441 ALA A O 1
ATOM 3547 N N . ASP A 1 442 ? -28.088 1.526 18.444 1.00 45.84 442 ASP A N 1
ATOM 3548 C CA . ASP A 1 442 ? -28.575 0.210 18.027 1.00 45.84 442 ASP A CA 1
ATOM 3549 C C . ASP A 1 442 ? -29.863 -0.073 18.811 1.00 45.84 442 ASP A C 1
ATOM 3551 O O . ASP A 1 442 ? -29.865 0.011 20.042 1.00 45.84 442 ASP A O 1
ATOM 3555 N N . GLU A 1 443 ? -30.951 -0.444 18.130 1.00 38.59 443 GLU A N 1
ATOM 3556 C CA . GLU A 1 443 ? -32.183 -0.908 18.790 1.00 38.59 443 GLU A CA 1
ATOM 3557 C C . GLU A 1 443 ? -31.923 -2.149 19.672 1.00 38.59 443 GLU A C 1
ATOM 3559 O O . GLU A 1 443 ? -32.635 -2.361 20.650 1.00 38.59 443 GLU A O 1
ATOM 3564 N N . ALA A 1 444 ? -30.857 -2.913 19.390 1.00 37.91 444 ALA A N 1
ATOM 3565 C CA . ALA A 1 444 ? -30.358 -4.004 20.234 1.00 37.91 444 ALA A CA 1
ATOM 3566 C C . ALA A 1 444 ? -29.538 -3.523 21.452 1.00 37.91 444 ALA A C 1
ATOM 3568 O O . ALA A 1 444 ? -29.387 -4.260 22.413 1.00 37.91 444 ALA A O 1
ATOM 3569 N N . SER A 1 445 ? -29.038 -2.283 21.435 1.00 42.41 445 SER A N 1
ATOM 3570 C CA . SER A 1 445 ? -28.345 -1.612 22.551 1.00 42.41 445 SER A CA 1
ATOM 3571 C C . SER A 1 445 ? -29.252 -0.604 23.263 1.00 42.41 445 SER A C 1
ATOM 3573 O O . SER A 1 445 ? -28.788 0.401 23.808 1.00 42.41 445 SER A O 1
ATOM 3575 N N . SER A 1 446 ? -30.570 -0.809 23.177 1.00 37.28 446 SER A N 1
ATOM 3576 C CA . SER A 1 446 ? -31.530 0.112 23.768 1.00 37.28 446 SER A CA 1
ATOM 3577 C C . SER A 1 446 ? -31.177 0.365 25.237 1.00 37.28 446 SER A C 1
ATOM 3579 O O . SER A 1 446 ? -30.797 -0.549 25.965 1.00 37.28 446 SER A O 1
ATOM 3581 N N . LEU A 1 447 ? -31.335 1.618 25.670 1.00 46.19 447 LEU A N 1
ATOM 3582 C CA . LEU A 1 447 ? -31.098 2.149 27.024 1.00 46.19 447 LEU A CA 1
ATOM 3583 C C . LEU A 1 447 ? -31.881 1.417 28.150 1.00 46.19 447 LEU A C 1
ATOM 3585 O O . LEU A 1 447 ? -31.914 1.888 29.279 1.00 46.19 447 LEU A O 1
ATOM 3589 N N . ASN A 1 448 ? -32.529 0.292 27.830 1.00 40.69 448 ASN A N 1
ATOM 3590 C CA . ASN A 1 448 ? -33.437 -0.512 28.636 1.00 40.69 448 ASN A CA 1
ATOM 3591 C C . ASN A 1 448 ? -33.228 -2.029 28.439 1.00 40.69 448 ASN A C 1
ATOM 3593 O O . ASN A 1 448 ? -34.144 -2.794 28.749 1.00 40.69 448 ASN A O 1
ATOM 3597 N N . ASP A 1 449 ? -32.093 -2.484 27.897 1.00 44.81 449 ASP A N 1
ATOM 3598 C CA . ASP A 1 449 ? -31.849 -3.924 27.788 1.00 44.81 449 ASP A CA 1
ATOM 3599 C C . ASP A 1 449 ? -31.526 -4.505 29.173 1.00 44.81 449 ASP A C 1
ATOM 3601 O O . ASP A 1 449 ? -30.397 -4.452 29.670 1.00 44.81 449 ASP A O 1
ATOM 3605 N N . ALA A 1 450 ? -32.571 -4.987 29.847 1.00 45.31 450 ALA A N 1
ATOM 3606 C CA . ALA A 1 450 ? -32.493 -5.534 31.195 1.00 45.31 450 ALA A CA 1
ATOM 3607 C C . ALA A 1 450 ? -31.510 -6.713 31.280 1.00 45.31 450 ALA A C 1
ATOM 3609 O O . ALA A 1 450 ? -30.900 -6.903 32.329 1.00 45.31 450 ALA A O 1
ATOM 3610 N N . ASP A 1 451 ? -31.308 -7.445 30.179 1.00 42.34 451 ASP A N 1
ATOM 3611 C CA . ASP A 1 451 ? -30.395 -8.587 30.107 1.00 42.34 451 ASP A CA 1
ATOM 3612 C C . ASP A 1 451 ? -28.920 -8.150 30.028 1.00 42.34 451 ASP A C 1
ATOM 3614 O O . ASP A 1 451 ? -28.053 -8.788 30.626 1.00 42.34 451 ASP A O 1
ATOM 3618 N N . ALA A 1 452 ? -28.609 -7.023 29.376 1.00 50.09 452 ALA A N 1
ATOM 3619 C CA . ALA A 1 452 ? -27.258 -6.453 29.376 1.00 50.09 452 ALA A CA 1
ATOM 3620 C C . ALA A 1 452 ? -26.886 -5.877 30.755 1.00 50.09 452 ALA A C 1
ATOM 3622 O O . ALA A 1 452 ? -25.786 -6.108 31.253 1.00 50.09 452 ALA A O 1
ATOM 3623 N N . ILE A 1 453 ? -27.833 -5.193 31.408 1.00 50.09 453 ILE A N 1
ATOM 3624 C CA . ILE A 1 453 ? -27.660 -4.653 32.767 1.00 50.09 453 ILE A CA 1
ATOM 3625 C C . ILE A 1 453 ? -27.550 -5.790 33.800 1.00 50.09 453 ILE A C 1
ATOM 3627 O O . ILE A 1 453 ? -26.756 -5.692 34.733 1.00 50.09 453 ILE A O 1
ATOM 3631 N N . ALA A 1 454 ? -28.300 -6.884 33.627 1.00 46.28 454 ALA A N 1
ATOM 3632 C CA . ALA A 1 454 ? -28.243 -8.053 34.506 1.00 46.28 454 ALA A CA 1
ATOM 3633 C C . ALA A 1 454 ? -26.939 -8.859 34.371 1.00 46.28 454 ALA A C 1
ATOM 3635 O O . ALA A 1 454 ? -26.508 -9.462 35.348 1.00 46.28 454 ALA A O 1
ATOM 3636 N N . ASN A 1 455 ? -26.304 -8.855 33.195 1.00 49.22 455 ASN A N 1
ATOM 3637 C CA . ASN A 1 455 ? -25.013 -9.517 32.974 1.00 49.22 455 ASN A CA 1
ATOM 3638 C C . ASN A 1 455 ? -23.808 -8.698 33.482 1.00 49.22 455 ASN A C 1
ATOM 3640 O O . ASN A 1 455 ? -22.740 -9.268 33.697 1.00 49.22 455 ASN A O 1
ATOM 3644 N N . GLU A 1 456 ? -23.956 -7.379 33.667 1.00 48.59 456 GLU A N 1
ATOM 3645 C CA . GLU A 1 456 ? -22.899 -6.486 34.179 1.00 48.59 456 GLU A CA 1
ATOM 3646 C C . GLU A 1 456 ? -22.941 -6.271 35.701 1.00 48.59 456 GLU A C 1
ATOM 3648 O O . GLU A 1 456 ? -21.959 -5.789 36.262 1.00 48.59 456 GLU A O 1
ATOM 3653 N N . ALA A 1 457 ? -24.051 -6.604 36.364 1.00 52.34 457 ALA A N 1
ATOM 3654 C CA . ALA A 1 457 ? -24.278 -6.297 37.773 1.00 52.34 457 ALA A CA 1
ATOM 3655 C C . ALA A 1 457 ? -24.113 -7.525 38.681 1.00 52.34 457 ALA A C 1
ATOM 3657 O O . ALA A 1 457 ? -24.685 -8.585 38.429 1.00 52.34 457 ALA A O 1
ATOM 3658 N N . GLU A 1 458 ? -23.403 -7.365 39.798 1.00 53.19 458 GLU A N 1
ATOM 3659 C CA . GLU A 1 458 ? -23.222 -8.437 40.790 1.00 53.19 458 GLU A CA 1
ATOM 3660 C C . GLU A 1 458 ? -24.360 -8.465 41.829 1.00 53.19 458 GLU A C 1
ATOM 3662 O O . GLU A 1 458 ? -24.552 -9.462 42.531 1.00 53.19 458 GLU A O 1
ATOM 3667 N N . ASN A 1 459 ? -25.144 -7.382 41.943 1.00 62.34 459 ASN A N 1
ATOM 3668 C CA . ASN A 1 459 ? -26.246 -7.278 42.900 1.00 62.34 459 ASN A CA 1
ATOM 3669 C C . ASN A 1 459 ? -27.416 -6.389 42.422 1.00 62.34 459 ASN A C 1
ATOM 3671 O O . ASN A 1 459 ? -27.348 -5.660 41.435 1.00 62.34 459 ASN A O 1
ATOM 3675 N N . LYS A 1 460 ? -28.527 -6.444 43.165 1.00 63.44 460 LYS A N 1
ATOM 3676 C CA . LYS A 1 460 ? -29.787 -5.760 42.831 1.00 63.44 460 LYS A CA 1
ATOM 3677 C C . LYS A 1 460 ? -29.718 -4.226 42.941 1.00 63.44 460 LYS A C 1
ATOM 3679 O O . LYS A 1 460 ? -30.452 -3.540 42.240 1.00 63.44 460 LYS A O 1
ATOM 3684 N N . GLU A 1 461 ? -28.849 -3.703 43.804 1.00 64.56 461 GLU A N 1
ATOM 3685 C CA . GLU A 1 461 ? -28.626 -2.260 44.000 1.00 64.56 461 GLU A CA 1
ATOM 3686 C C . GLU A 1 461 ? -27.849 -1.647 42.820 1.00 64.56 461 GLU A C 1
ATOM 3688 O O . GLU A 1 461 ? -28.127 -0.530 42.385 1.00 64.56 461 GLU A O 1
ATOM 3693 N N . GLU A 1 462 ? -26.912 -2.403 42.249 1.00 61.78 462 GLU A N 1
ATOM 3694 C CA . GLU A 1 462 ? -26.143 -2.029 41.063 1.00 61.78 462 GLU A CA 1
ATOM 3695 C C . GLU A 1 462 ? -27.030 -1.975 39.810 1.00 61.78 462 GLU A C 1
ATOM 3697 O O . GLU A 1 462 ? -26.955 -1.007 39.054 1.00 61.78 462 GLU A O 1
ATOM 3702 N N . ILE A 1 463 ? -27.968 -2.919 39.653 1.00 65.06 463 ILE A N 1
ATOM 3703 C CA . ILE A 1 463 ? -28.976 -2.901 38.573 1.00 65.06 463 ILE A CA 1
ATOM 3704 C C . ILE A 1 463 ? -29.827 -1.623 38.621 1.00 65.06 463 ILE A C 1
ATOM 3706 O O . ILE A 1 463 ? -30.038 -0.978 37.590 1.00 65.06 463 ILE A O 1
ATOM 3710 N N . GLU A 1 464 ? -30.317 -1.228 39.802 1.00 69.06 464 GLU A N 1
ATOM 3711 C CA . GLU A 1 464 ? -31.123 -0.007 39.960 1.00 69.06 464 GLU A CA 1
ATOM 3712 C C . GLU A 1 464 ? -30.316 1.258 39.624 1.00 69.06 464 GLU A C 1
ATOM 3714 O O . GLU A 1 464 ? -30.822 2.155 38.941 1.00 69.06 464 GLU A O 1
ATOM 3719 N N . ASN A 1 465 ? -29.043 1.312 40.027 1.00 70.25 465 ASN A N 1
ATOM 3720 C CA . ASN A 1 465 ? -28.152 2.433 39.727 1.00 70.25 465 ASN A CA 1
ATOM 3721 C C . ASN A 1 465 ? -27.819 2.544 38.232 1.00 70.25 465 ASN A C 1
ATOM 3723 O O . ASN A 1 465 ? -27.914 3.640 37.673 1.00 70.25 465 ASN A O 1
ATOM 3727 N N . LEU A 1 466 ? -27.496 1.425 37.576 1.00 68.19 466 LEU A N 1
ATOM 3728 C CA . LEU A 1 466 ? -27.214 1.365 36.136 1.00 68.19 466 LEU A CA 1
ATOM 3729 C C . LEU A 1 466 ? -28.446 1.733 35.299 1.00 68.19 466 LEU A C 1
ATOM 3731 O O . LEU A 1 466 ? -28.339 2.471 34.320 1.00 68.19 466 LEU A O 1
ATOM 3735 N N . THR A 1 467 ? -29.631 1.289 35.726 1.00 71.38 467 THR A N 1
ATOM 3736 C CA . THR A 1 467 ? -30.906 1.659 35.090 1.00 71.38 467 THR A CA 1
ATOM 3737 C C . THR A 1 467 ? -31.170 3.161 35.214 1.00 71.38 467 THR A C 1
ATOM 3739 O O . THR A 1 467 ? -31.672 3.797 34.285 1.00 71.38 467 THR A O 1
ATOM 3742 N N . LYS A 1 468 ? -30.831 3.766 36.357 1.00 76.44 468 LYS A N 1
ATOM 3743 C CA . LYS A 1 468 ? -30.992 5.209 36.566 1.00 76.44 468 LYS A CA 1
ATOM 3744 C C . LYS A 1 468 ? -30.033 6.030 35.695 1.00 76.44 468 LYS A C 1
ATOM 3746 O O . LYS A 1 468 ? -30.481 6.978 35.057 1.00 76.44 468 LYS A O 1
ATOM 3751 N N . GLU A 1 469 ? -28.761 5.633 35.618 1.00 76.62 469 GLU A N 1
ATOM 3752 C CA . GLU A 1 469 ? -27.750 6.248 34.737 1.00 76.62 469 GLU A CA 1
ATOM 3753 C C . GLU A 1 469 ? -28.182 6.191 33.259 1.00 76.62 469 GLU A C 1
ATOM 3755 O O . GLU A 1 469 ? -28.130 7.196 32.550 1.00 76.62 469 GLU A O 1
ATOM 3760 N N . ALA A 1 470 ? -28.692 5.041 32.802 1.00 74.88 470 ALA A N 1
ATOM 3761 C CA . ALA A 1 470 ? -29.177 4.878 31.432 1.00 74.88 470 ALA A CA 1
ATOM 3762 C C . ALA A 1 470 ? -30.363 5.807 31.106 1.00 74.88 470 ALA A C 1
ATOM 3764 O O . ALA A 1 470 ? -30.401 6.419 30.036 1.00 74.88 470 ALA A O 1
ATOM 3765 N N . ASN A 1 471 ? -31.308 5.970 32.038 1.00 78.50 471 ASN A N 1
ATOM 3766 C CA . ASN A 1 471 ? -32.439 6.884 31.863 1.00 78.50 471 ASN A CA 1
ATOM 3767 C C . ASN A 1 471 ? -31.998 8.353 31.777 1.00 78.50 471 ASN A C 1
ATOM 3769 O O . ASN A 1 471 ? -32.475 9.086 30.912 1.00 78.50 471 ASN A O 1
ATOM 3773 N N . GLU A 1 472 ? -31.063 8.782 32.624 1.00 82.81 472 GLU A N 1
ATOM 3774 C CA . GLU A 1 472 ? -30.543 10.156 32.611 1.00 82.81 472 GLU A CA 1
ATOM 3775 C C . GLU A 1 472 ? -29.748 10.450 31.326 1.00 82.81 472 GLU A C 1
ATOM 3777 O O . GLU A 1 472 ? -29.891 11.525 30.740 1.00 82.81 472 GLU A O 1
ATOM 3782 N N . LEU A 1 473 ? -28.980 9.482 30.811 1.00 84.38 473 LEU A N 1
ATOM 3783 C CA . LEU A 1 473 ? -28.320 9.595 29.502 1.00 84.38 473 LEU A CA 1
ATOM 3784 C C . LEU A 1 473 ? -29.332 9.691 28.350 1.00 84.38 473 LEU A C 1
ATOM 3786 O O . LEU A 1 473 ? -29.136 10.476 27.417 1.00 84.38 473 LEU A O 1
ATOM 3790 N N . ALA A 1 474 ? -30.440 8.945 28.421 1.00 81.50 474 ALA A N 1
ATOM 3791 C CA . ALA A 1 474 ? -31.527 9.041 27.448 1.00 81.50 474 ALA A CA 1
ATOM 3792 C C . ALA A 1 474 ? -32.186 10.432 27.456 1.00 81.50 474 ALA A C 1
ATOM 3794 O O . ALA A 1 474 ? -32.515 10.974 26.395 1.00 81.50 474 ALA A O 1
ATOM 3795 N N . GLU A 1 475 ? -32.369 11.026 28.637 1.00 84.38 475 GLU A N 1
ATOM 3796 C CA . GLU A 1 475 ? -32.878 12.393 28.786 1.00 84.38 475 GLU A CA 1
ATOM 3797 C C . GLU A 1 475 ? -31.895 13.430 28.235 1.00 84.38 475 GLU A C 1
ATOM 3799 O O . GLU A 1 475 ? -32.297 14.273 27.429 1.00 84.38 475 GLU A O 1
ATOM 3804 N N . LEU A 1 476 ? -30.601 13.317 28.553 1.00 86.69 476 LEU A N 1
ATOM 3805 C CA . LEU A 1 476 ? -29.557 14.174 27.979 1.00 86.69 476 LEU A CA 1
ATOM 3806 C C . LEU A 1 476 ? -29.548 14.104 26.448 1.00 86.69 476 LEU A C 1
ATOM 3808 O O . LEU A 1 476 ? -29.500 15.137 25.777 1.00 86.69 476 LEU A O 1
ATOM 3812 N N . ARG A 1 477 ? -29.675 12.902 25.875 1.00 86.56 477 ARG A N 1
ATOM 3813 C CA . ARG A 1 477 ? -29.770 12.714 24.421 1.00 86.56 477 ARG A CA 1
ATOM 3814 C C . ARG A 1 477 ? -31.012 13.377 23.823 1.00 86.56 477 ARG A C 1
ATOM 3816 O O . ARG A 1 477 ? -30.944 13.898 22.712 1.00 86.56 477 ARG A O 1
ATOM 3823 N N . ARG A 1 478 ? -32.144 13.409 24.533 1.00 84.12 478 ARG A N 1
ATOM 3824 C CA . ARG A 1 478 ? -33.340 14.154 24.090 1.00 84.12 478 ARG A CA 1
ATOM 3825 C C . ARG A 1 478 ? -33.102 15.662 24.110 1.00 84.12 478 ARG A C 1
ATOM 3827 O O . ARG A 1 478 ? -33.403 16.328 23.120 1.00 84.12 478 ARG A O 1
ATOM 3834 N N . MET A 1 479 ? -32.465 16.178 25.162 1.00 86.00 479 MET A N 1
ATOM 3835 C CA . MET A 1 479 ? -32.127 17.602 25.288 1.00 86.00 479 MET A CA 1
ATOM 3836 C C . MET A 1 479 ? -31.208 18.108 24.164 1.00 86.00 479 MET A C 1
ATOM 3838 O O . MET A 1 479 ? -31.217 19.299 23.849 1.00 86.00 479 MET A O 1
ATOM 3842 N N . ILE A 1 480 ? -30.441 17.226 23.507 1.00 85.31 480 ILE A N 1
ATOM 3843 C CA . ILE A 1 480 ? -29.667 17.572 22.303 1.00 85.31 480 ILE A CA 1
ATOM 3844 C C . ILE A 1 480 ? -30.576 18.124 21.200 1.00 85.31 480 ILE A C 1
ATOM 3846 O O . ILE A 1 480 ? -30.144 19.008 20.468 1.00 85.31 480 ILE A O 1
ATOM 3850 N N . TYR A 1 481 ? -31.824 17.674 21.089 1.00 81.44 481 TYR A N 1
ATOM 3851 C CA . TYR A 1 481 ? -32.759 18.127 20.055 1.00 81.44 481 TYR A CA 1
ATOM 3852 C C . TYR A 1 481 ? -33.638 19.308 20.503 1.00 81.44 481 TYR A C 1
ATOM 3854 O O . TYR A 1 481 ? -34.142 20.045 19.652 1.00 81.44 481 TYR A O 1
ATOM 3862 N N . ASP A 1 482 ? -33.736 19.568 21.808 1.00 77.00 482 ASP A N 1
ATOM 3863 C CA . ASP A 1 482 ? -34.522 20.667 22.381 1.00 77.00 482 ASP A CA 1
ATOM 3864 C C . ASP A 1 482 ? -33.793 22.026 22.298 1.00 77.00 482 ASP A C 1
ATOM 3866 O O . ASP A 1 482 ? -32.567 22.106 22.225 1.00 77.00 482 ASP A O 1
ATOM 3870 N N . ASN A 1 483 ? -34.526 23.146 22.268 1.00 61.22 483 ASN A N 1
ATOM 3871 C CA . ASN A 1 483 ? -34.005 24.485 21.915 1.00 61.22 483 ASN A CA 1
ATOM 3872 C C . ASN A 1 483 ? -33.106 25.179 22.971 1.00 61.22 483 ASN A C 1
ATOM 3874 O O . ASN A 1 483 ? -32.797 26.362 22.823 1.00 61.22 483 ASN A O 1
ATOM 3878 N N . GLU A 1 484 ? -32.621 24.470 23.990 1.00 66.69 484 GLU A N 1
ATOM 3879 C CA . GLU A 1 484 ? -31.917 25.050 25.144 1.00 66.69 484 GLU A CA 1
ATOM 3880 C C . GLU A 1 484 ? -30.447 24.587 25.199 1.00 66.69 484 GLU A C 1
ATOM 3882 O O . GLU A 1 484 ? -30.091 23.638 25.894 1.00 66.69 484 GLU A O 1
ATOM 3887 N N . LYS A 1 485 ? -29.567 25.253 24.428 1.00 65.88 485 LYS A N 1
ATOM 3888 C CA . LYS A 1 485 ? -28.146 24.855 24.289 1.00 65.88 485 LYS A CA 1
ATOM 3889 C C . LYS A 1 485 ? -27.381 24.870 25.616 1.00 65.88 485 LYS A C 1
ATOM 3891 O O . LYS A 1 485 ? -26.733 23.891 25.959 1.00 65.88 485 LYS A O 1
ATOM 3896 N N . GLU A 1 486 ? -27.476 25.983 26.346 1.00 65.94 486 GLU A N 1
ATOM 3897 C CA . GLU A 1 486 ? -26.738 26.205 27.598 1.00 65.94 486 GLU A CA 1
ATOM 3898 C C . GLU A 1 486 ? -27.172 25.214 28.688 1.00 65.94 486 GLU A C 1
ATOM 3900 O O . GLU A 1 486 ? -26.343 24.732 29.460 1.00 65.94 486 GLU A O 1
ATOM 3905 N N . GLN A 1 487 ? -28.457 24.853 28.687 1.00 80.44 487 GLN A N 1
ATOM 3906 C CA . GLN A 1 487 ? -29.057 23.947 29.659 1.00 80.44 487 GLN A CA 1
ATOM 3907 C C . GLN A 1 487 ? -28.579 22.505 29.476 1.00 80.44 487 GLN A C 1
ATOM 3909 O O . GLN A 1 487 ? -28.245 21.860 30.462 1.00 80.44 487 GLN A O 1
ATOM 3914 N N . PHE A 1 488 ? -28.457 22.025 28.233 1.00 86.81 488 PHE A N 1
ATOM 3915 C CA . PHE A 1 488 ? -27.908 20.694 27.954 1.00 86.81 488 PHE A CA 1
ATOM 3916 C C . PHE A 1 488 ? -26.488 20.525 28.509 1.00 86.81 488 PHE A C 1
ATOM 3918 O O . PHE A 1 488 ? -26.207 19.554 29.204 1.00 86.81 488 PHE A O 1
ATOM 3925 N N . THR A 1 489 ? -25.588 21.472 28.233 1.00 87.81 489 THR A N 1
ATOM 3926 C CA . THR A 1 489 ? -24.188 21.371 28.671 1.00 87.81 489 THR A CA 1
ATOM 3927 C C . THR A 1 489 ? -24.017 21.450 30.183 1.00 87.81 489 THR A C 1
ATOM 3929 O O . THR A 1 489 ? -23.217 20.692 30.728 1.00 87.81 489 THR A O 1
ATOM 3932 N N . GLU A 1 490 ? -24.740 22.345 30.869 1.00 89.50 490 GLU A N 1
ATOM 3933 C CA . GLU A 1 490 ? -24.674 22.421 32.336 1.00 89.50 490 GLU A CA 1
ATOM 3934 C C . GLU A 1 490 ? -25.224 21.136 32.979 1.00 89.50 490 GLU A C 1
ATOM 3936 O O . GLU A 1 490 ? -24.587 20.598 33.886 1.00 89.50 490 GLU A O 1
ATOM 3941 N N . GLU A 1 491 ? -26.347 20.615 32.477 1.00 90.25 491 GLU A N 1
ATOM 3942 C CA . GLU A 1 491 ? -26.975 19.387 32.981 1.00 90.25 491 GLU A CA 1
ATOM 3943 C C . GLU A 1 491 ? -26.091 18.156 32.742 1.00 90.25 491 GLU A C 1
ATOM 3945 O O . GLU A 1 491 ? -25.842 17.374 33.656 1.00 90.25 491 GLU A O 1
ATOM 3950 N N . MET A 1 492 ? -25.517 18.034 31.540 1.00 92.50 492 MET A N 1
ATOM 3951 C CA . MET A 1 492 ? -24.564 16.978 31.194 1.00 92.50 492 MET A CA 1
ATOM 3952 C C . MET A 1 492 ? -23.363 16.978 32.147 1.00 92.50 492 MET A C 1
ATOM 3954 O O . MET A 1 492 ? -22.964 15.923 32.639 1.00 92.50 492 MET A O 1
ATOM 3958 N N . ILE A 1 493 ? -22.785 18.154 32.425 1.00 94.00 493 ILE A N 1
ATOM 3959 C CA . ILE A 1 493 ? -21.619 18.253 33.309 1.00 94.00 493 ILE A CA 1
ATOM 3960 C C . ILE A 1 493 ? -21.978 17.819 34.732 1.00 94.00 493 ILE A C 1
ATOM 3962 O O . ILE A 1 493 ? -21.229 17.048 35.331 1.00 94.00 493 ILE A O 1
ATOM 3966 N N . ARG A 1 494 ? -23.114 18.287 35.262 1.00 92.75 494 ARG A N 1
ATOM 3967 C CA . ARG A 1 494 ? -23.565 17.929 36.613 1.00 92.75 494 ARG A CA 1
ATOM 3968 C C . ARG A 1 494 ? -23.864 16.441 36.729 1.00 92.75 494 ARG A C 1
ATOM 3970 O O . ARG A 1 494 ? -23.348 15.802 37.642 1.00 92.75 494 ARG A O 1
ATOM 3977 N N . ASN A 1 495 ? -24.634 15.883 35.801 1.00 91.06 495 ASN A N 1
ATOM 3978 C CA . ASN A 1 495 ? -25.050 14.487 35.884 1.00 91.06 495 ASN A CA 1
ATOM 3979 C C . ASN A 1 495 ? -23.837 13.555 35.812 1.00 91.06 495 ASN A C 1
ATOM 3981 O O . ASN A 1 495 ? -23.642 12.736 36.705 1.00 91.06 495 ASN A O 1
ATOM 3985 N N . ILE A 1 496 ? -22.942 13.780 34.850 1.00 93.25 496 ILE A N 1
ATOM 3986 C CA . ILE A 1 496 ? -21.845 12.847 34.572 1.00 93.25 496 ILE A CA 1
ATOM 3987 C C . ILE A 1 496 ? -20.636 13.032 35.495 1.00 93.25 496 ILE A C 1
ATOM 3989 O O . ILE A 1 496 ? -19.996 12.061 35.901 1.00 93.25 496 ILE A O 1
ATOM 3993 N N . PHE A 1 497 ? -20.257 14.274 35.804 1.00 95.81 497 PHE A N 1
ATOM 3994 C CA . PHE A 1 497 ? -19.022 14.548 36.552 1.00 95.81 497 PHE A CA 1
ATOM 3995 C C . PHE A 1 497 ? -19.257 14.826 38.042 1.00 95.81 497 PHE A C 1
ATOM 3997 O O . PHE A 1 497 ? -18.287 14.869 38.804 1.00 95.81 497 PHE A O 1
ATOM 4004 N N . THR A 1 498 ? -20.515 14.975 38.469 1.00 94.00 498 THR A N 1
ATOM 4005 C CA . THR A 1 498 ? -20.885 15.169 39.877 1.00 94.00 498 THR A CA 1
ATOM 4006 C C . THR A 1 498 ? -21.795 14.040 40.364 1.00 94.00 498 THR A C 1
ATOM 4008 O O . THR A 1 498 ? -21.353 13.237 41.182 1.00 94.00 498 THR A O 1
ATOM 4011 N N . VAL A 1 499 ? -23.019 13.919 39.837 1.00 91.44 499 VAL A N 1
ATOM 4012 C CA . VAL A 1 499 ? -24.051 13.002 40.368 1.00 91.44 499 VAL A CA 1
ATOM 4013 C C . VAL A 1 499 ? -23.674 11.526 40.184 1.00 91.44 499 VAL A C 1
ATOM 4015 O O . VAL A 1 499 ? -23.844 10.723 41.103 1.00 91.44 499 VAL A O 1
ATOM 4018 N N . ASP A 1 500 ? -23.126 11.149 39.028 1.00 89.62 500 ASP A N 1
ATOM 4019 C CA . ASP A 1 500 ? -22.640 9.784 38.781 1.00 89.62 500 ASP A CA 1
ATOM 4020 C C . ASP A 1 500 ? -21.479 9.422 39.708 1.00 89.62 500 ASP A C 1
ATOM 4022 O O . ASP A 1 500 ? -21.419 8.312 40.233 1.00 89.62 500 ASP A O 1
ATOM 4026 N N . ILE A 1 501 ? -20.577 10.370 39.973 1.00 93.12 501 ILE A N 1
ATOM 4027 C CA . ILE A 1 501 ? -19.434 10.148 40.866 1.00 93.12 501 ILE A CA 1
ATOM 4028 C C . ILE A 1 501 ? -19.897 10.023 42.320 1.00 93.12 501 ILE A C 1
ATOM 4030 O O . ILE A 1 501 ? -19.409 9.159 43.044 1.00 93.12 501 ILE A O 1
ATOM 4034 N N . GLU A 1 502 ? -20.864 10.836 42.747 1.00 92.06 502 GLU A N 1
ATOM 4035 C CA . GLU A 1 502 ? -21.488 10.721 44.069 1.00 92.06 502 GLU A CA 1
ATOM 4036 C C . GLU A 1 502 ? -22.188 9.371 44.256 1.00 92.06 502 GLU A C 1
ATOM 4038 O O . GLU A 1 502 ? -22.023 8.746 45.304 1.00 92.06 502 GLU A O 1
ATOM 4043 N N . ARG A 1 503 ? -22.902 8.877 43.236 1.00 88.00 503 ARG A N 1
ATOM 4044 C CA . ARG A 1 503 ? -23.483 7.523 43.246 1.00 88.00 503 ARG A CA 1
ATOM 4045 C C . ARG A 1 503 ? -22.415 6.445 43.337 1.00 88.00 503 ARG A C 1
ATOM 4047 O O . ARG A 1 503 ? -22.533 5.531 44.145 1.00 88.00 503 ARG A O 1
ATOM 4054 N N . LEU A 1 504 ? -21.351 6.571 42.552 1.00 85.50 504 LEU A N 1
ATOM 4055 C CA . LEU A 1 504 ? -20.255 5.609 42.538 1.00 85.50 504 LEU A CA 1
ATOM 4056 C C . LEU A 1 504 ? -19.527 5.534 43.897 1.00 85.50 504 LEU A C 1
ATOM 4058 O O . LEU A 1 504 ? -19.051 4.472 44.305 1.00 85.50 504 LEU A O 1
ATOM 4062 N N . LEU A 1 505 ? -19.476 6.643 44.640 1.00 89.12 505 LEU A N 1
ATOM 4063 C CA . LEU A 1 505 ? -18.923 6.686 45.996 1.00 89.12 505 LEU A CA 1
ATOM 4064 C C . LEU A 1 505 ? -19.738 5.891 47.029 1.00 89.12 505 LEU A C 1
ATOM 4066 O O . LEU A 1 505 ? -19.176 5.545 48.070 1.00 89.12 505 LEU A O 1
ATOM 4070 N N . LEU A 1 506 ? -21.011 5.580 46.751 1.00 86.81 506 LEU A N 1
ATOM 4071 C CA . LEU A 1 506 ? -21.861 4.761 47.627 1.00 86.81 506 LEU A CA 1
ATOM 4072 C C . LEU A 1 506 ? -21.448 3.282 47.628 1.00 86.81 506 LEU A C 1
ATOM 4074 O O . LEU A 1 506 ? -21.745 2.567 48.582 1.00 86.81 506 LEU A O 1
ATOM 4078 N N . ILE A 1 507 ? -20.730 2.826 46.598 1.00 83.38 507 ILE A N 1
ATOM 4079 C CA . ILE A 1 507 ? -20.250 1.445 46.490 1.00 83.38 507 ILE A CA 1
ATOM 4080 C C . ILE A 1 507 ? -18.951 1.300 47.300 1.00 83.38 507 ILE A C 1
ATOM 4082 O O . ILE A 1 507 ? -17.845 1.335 46.758 1.00 83.38 507 ILE A O 1
ATOM 4086 N N . GLU A 1 508 ? -19.069 1.191 48.627 1.00 79.94 508 GLU A N 1
ATOM 4087 C CA . GLU A 1 508 ? -17.926 1.244 49.557 1.00 79.94 508 GLU A CA 1
ATOM 4088 C C . GLU A 1 508 ? -16.845 0.185 49.286 1.00 79.94 508 GLU A C 1
ATOM 4090 O O . GLU A 1 508 ? -15.653 0.451 49.479 1.00 79.94 508 GLU A O 1
ATOM 4095 N N . ASP A 1 509 ? -17.242 -0.993 48.801 1.00 77.62 509 ASP A N 1
ATOM 4096 C CA . ASP A 1 509 ? -16.340 -2.115 48.537 1.00 77.62 509 ASP A CA 1
ATOM 4097 C C . ASP A 1 509 ? -15.280 -1.800 47.469 1.00 77.62 509 ASP A C 1
ATOM 4099 O O . ASP A 1 509 ? -14.127 -2.221 47.615 1.00 77.62 509 ASP A O 1
ATOM 4103 N N . LEU A 1 510 ? -15.611 -0.980 46.461 1.00 78.38 510 LEU A N 1
ATOM 4104 C CA . LEU A 1 510 ? -14.680 -0.580 45.393 1.00 78.38 510 LEU A CA 1
ATOM 4105 C C . LEU A 1 510 ? -13.496 0.251 45.909 1.00 78.38 510 LEU A C 1
ATOM 4107 O O . LEU A 1 510 ? -12.442 0.305 45.267 1.00 78.38 510 LEU A O 1
ATOM 4111 N N . TRP A 1 511 ? -13.655 0.893 47.068 1.00 86.12 511 TRP A N 1
ATOM 4112 C CA . TRP A 1 511 ? -12.734 1.906 47.585 1.00 86.12 511 TRP A CA 1
ATOM 4113 C C . TRP A 1 511 ? -11.887 1.433 48.765 1.00 86.12 511 TRP A C 1
ATOM 4115 O O . TRP A 1 511 ? -11.133 2.220 49.335 1.00 86.12 511 TRP A O 1
ATOM 4125 N N . LYS A 1 512 ? -11.972 0.151 49.143 1.00 83.56 512 LYS A N 1
ATOM 4126 C CA . LYS A 1 512 ? -11.163 -0.411 50.242 1.00 83.56 512 LYS A CA 1
ATOM 4127 C C . LYS A 1 512 ? -9.665 -0.395 49.936 1.00 83.56 512 LYS A C 1
ATOM 4129 O O . LYS A 1 512 ? -8.855 -0.158 50.825 1.00 83.56 512 LYS A O 1
ATOM 4134 N N . THR A 1 513 ? -9.302 -0.643 48.680 1.00 76.69 513 THR A N 1
ATOM 4135 C CA . THR A 1 513 ? -7.908 -0.747 48.213 1.00 76.69 513 THR A CA 1
ATOM 4136 C C . THR A 1 513 ? -7.524 0.349 47.216 1.00 76.69 513 THR A C 1
ATOM 4138 O O . THR A 1 513 ? -6.390 0.383 46.741 1.00 76.69 513 THR A O 1
ATOM 4141 N N . ARG A 1 514 ? -8.457 1.252 46.883 1.00 82.25 514 ARG A N 1
ATOM 4142 C CA . ARG A 1 514 ? -8.323 2.256 45.817 1.00 82.25 514 ARG A CA 1
ATOM 4143 C C . ARG A 1 514 ? -8.647 3.651 46.339 1.00 82.25 514 ARG A C 1
ATOM 4145 O O . ARG A 1 514 ? -9.483 3.815 47.221 1.00 82.25 514 ARG A O 1
ATOM 4152 N N . SER A 1 515 ? -8.011 4.667 45.761 1.00 86.94 515 SER A N 1
ATOM 4153 C CA . SER A 1 515 ? -8.319 6.065 46.072 1.00 86.94 515 SER A CA 1
ATOM 4154 C C . SER A 1 515 ? -9.733 6.417 45.616 1.00 86.94 515 SER A C 1
ATOM 4156 O O . SER A 1 515 ? -10.088 6.172 44.463 1.00 86.94 515 SER A O 1
ATOM 4158 N N . LYS A 1 516 ? -10.524 7.014 46.512 1.00 92.69 516 LYS A N 1
ATOM 4159 C CA . LYS A 1 516 ? -11.868 7.508 46.192 1.00 92.69 516 LYS A CA 1
ATOM 4160 C C . LYS A 1 516 ? -11.786 8.647 45.165 1.00 92.69 516 LYS A C 1
ATOM 4162 O O . LYS A 1 516 ? -10.944 9.529 45.347 1.00 92.69 516 LYS A O 1
ATOM 4167 N N . PRO A 1 517 ? -12.637 8.661 44.125 1.00 95.25 517 PRO A N 1
ATOM 4168 C CA . PRO A 1 517 ? -12.740 9.799 43.225 1.00 95.25 517 PRO A CA 1
ATOM 4169 C C . PRO A 1 517 ? -13.327 11.011 43.952 1.00 95.25 517 PRO A C 1
ATOM 4171 O O . PRO A 1 517 ? -14.077 10.873 44.920 1.00 95.25 517 PRO A O 1
ATOM 4174 N N . THR A 1 518 ? -13.006 12.207 43.468 1.00 96.62 518 THR A N 1
ATOM 4175 C CA . THR A 1 518 ? -13.571 13.460 43.983 1.00 96.62 518 THR A CA 1
ATOM 4176 C C . THR A 1 518 ? -14.580 14.012 42.972 1.00 96.62 518 THR A C 1
ATOM 4178 O O . THR A 1 518 ? -14.155 14.364 41.868 1.00 96.62 518 THR A O 1
ATOM 4181 N N . PRO A 1 519 ? -15.885 14.099 43.308 1.00 96.50 519 PRO A N 1
ATOM 4182 C CA . PRO A 1 519 ? -16.889 14.696 42.432 1.00 96.50 519 PRO A CA 1
ATOM 4183 C C . PRO A 1 519 ? -16.481 16.106 42.006 1.00 96.50 519 PRO A C 1
ATOM 4185 O O . PRO A 1 519 ? -15.909 16.865 42.795 1.00 96.50 519 PRO A O 1
ATOM 4188 N N . LEU A 1 520 ? -16.770 16.467 40.757 1.00 95.50 520 LEU A N 1
ATOM 4189 C CA . LEU A 1 520 ? -16.453 17.796 40.259 1.00 95.50 520 LEU A CA 1
ATOM 4190 C C . LEU A 1 520 ? -17.366 18.836 40.924 1.00 95.50 520 LEU A C 1
ATOM 4192 O O . LEU A 1 520 ? -18.583 18.808 40.745 1.00 95.50 520 LEU A O 1
ATOM 4196 N N . ASP A 1 521 ? -16.772 19.800 41.626 1.00 92.44 521 ASP A N 1
ATOM 4197 C CA . ASP A 1 521 ? -17.485 20.959 42.171 1.00 92.44 521 ASP A CA 1
ATOM 4198 C C . ASP A 1 521 ? -17.721 22.006 41.070 1.00 92.44 521 ASP A C 1
ATOM 4200 O O . ASP A 1 521 ? -16.998 22.999 40.937 1.00 92.44 521 ASP A O 1
ATOM 4204 N N . PHE A 1 522 ? -18.715 21.752 40.219 1.00 90.56 522 PHE A N 1
ATOM 4205 C CA . PHE A 1 522 ? -19.011 22.603 39.066 1.00 90.56 522 PHE A CA 1
ATOM 4206 C C . PHE A 1 522 ? -19.407 24.039 39.456 1.00 90.56 522 PHE A C 1
ATOM 4208 O O . PHE A 1 522 ? -19.107 24.985 38.719 1.00 90.56 522 PHE A O 1
ATOM 4215 N N . ASP A 1 523 ? -20.014 24.229 40.630 1.00 89.69 523 ASP A N 1
ATOM 4216 C CA . ASP A 1 523 ? -20.487 25.537 41.095 1.00 89.69 523 ASP A CA 1
ATOM 4217 C C . ASP A 1 523 ? -19.329 26.526 41.300 1.00 89.69 523 ASP A C 1
ATOM 4219 O O . ASP A 1 523 ? -19.469 27.720 41.009 1.00 89.69 523 ASP A O 1
ATOM 4223 N N . THR A 1 524 ? -18.151 26.035 41.704 1.00 92.19 524 THR A N 1
ATOM 4224 C CA . THR A 1 524 ? -16.946 26.874 41.841 1.00 92.19 524 THR A CA 1
ATOM 4225 C C . THR A 1 524 ? -16.446 27.441 40.513 1.00 92.19 524 THR A C 1
ATOM 4227 O O . THR A 1 524 ? -15.915 28.554 40.479 1.00 92.19 524 THR A O 1
ATOM 4230 N N . TYR A 1 525 ? -16.655 26.726 39.405 1.00 91.44 525 TYR A N 1
ATOM 4231 C CA . TYR A 1 525 ? -16.175 27.121 38.078 1.00 91.44 525 TYR A CA 1
ATOM 4232 C C . TYR A 1 525 ? -17.217 27.892 37.262 1.00 91.44 525 TYR A C 1
ATOM 4234 O O . TYR A 1 525 ? -16.850 28.609 36.329 1.00 91.44 525 TYR A O 1
ATOM 4242 N N . GLN A 1 526 ? -18.506 27.797 37.608 1.00 88.44 526 GLN A N 1
ATOM 4243 C CA . GLN A 1 526 ? -19.611 28.284 36.774 1.00 88.44 526 GLN A CA 1
ATOM 4244 C C . GLN A 1 526 ? -19.487 29.774 36.406 1.00 88.44 526 GLN A C 1
ATOM 4246 O O . GLN A 1 526 ? -19.706 30.165 35.257 1.00 88.44 526 GLN A O 1
ATOM 4251 N N . LYS A 1 527 ? -19.100 30.624 37.366 1.00 89.62 527 LYS A N 1
ATOM 4252 C CA . LYS A 1 527 ? -18.970 32.074 37.146 1.00 89.62 527 LYS A CA 1
ATOM 4253 C C . LYS A 1 527 ? -17.847 32.413 36.161 1.00 89.62 527 LYS A C 1
ATOM 4255 O O . LYS A 1 527 ? -18.033 33.250 35.277 1.00 89.62 527 LYS A O 1
ATOM 4260 N N . GLU A 1 528 ? -16.687 31.780 36.313 1.00 90.31 528 GLU A N 1
ATOM 4261 C CA . GLU A 1 528 ? -15.535 32.002 35.432 1.00 90.31 528 GLU A CA 1
ATOM 4262 C C . GLU A 1 528 ? -15.746 31.372 34.053 1.00 90.31 528 GLU A C 1
ATOM 4264 O O . GLU A 1 528 ? -15.382 31.972 33.039 1.00 90.31 528 GLU A O 1
ATOM 4269 N N . LEU A 1 529 ? -16.402 30.210 34.002 1.00 91.50 529 LEU A N 1
ATOM 4270 C CA . LEU A 1 529 ? -16.757 29.528 32.763 1.00 91.50 529 LEU A CA 1
ATOM 4271 C C . LEU A 1 529 ? -17.710 30.376 31.913 1.00 91.50 529 LEU A C 1
ATOM 4273 O O . LEU A 1 529 ? -17.428 30.601 30.737 1.00 91.50 529 LEU A O 1
ATOM 4277 N N . LYS A 1 530 ? -18.774 30.933 32.513 1.00 89.56 530 LYS A N 1
ATOM 4278 C CA . LYS A 1 530 ? -19.705 31.852 31.826 1.00 89.56 530 LYS A CA 1
ATOM 4279 C C . LYS A 1 530 ? -18.996 33.085 31.270 1.00 89.56 530 LYS A C 1
ATOM 4281 O O . LYS A 1 530 ? -19.241 33.479 30.132 1.00 89.56 530 LYS A O 1
ATOM 4286 N N . SER A 1 531 ? -18.068 33.654 32.042 1.00 89.62 531 SER A N 1
ATOM 4287 C CA . SER A 1 531 ? -17.232 34.768 31.583 1.00 89.62 531 SER A CA 1
ATOM 4288 C C . SER A 1 531 ? -16.410 34.383 30.345 1.00 89.62 531 SER A C 1
ATOM 4290 O O . SER A 1 531 ? -16.465 35.075 29.328 1.00 89.62 531 SER A O 1
ATOM 4292 N N . LYS A 1 532 ? -15.718 33.234 30.373 1.00 90.38 532 LYS A N 1
ATOM 4293 C CA . LYS A 1 532 ? -14.920 32.748 29.234 1.00 90.38 532 LYS A CA 1
ATOM 4294 C C . LYS A 1 532 ? -15.756 32.414 27.999 1.00 90.38 532 LYS A C 1
ATOM 4296 O O . LYS A 1 532 ? -15.337 32.745 26.894 1.00 90.38 532 LYS A O 1
ATOM 4301 N N . LEU A 1 533 ? -16.917 31.779 28.168 1.00 87.88 533 LEU A N 1
ATOM 4302 C CA . LEU A 1 533 ? -17.810 31.404 27.062 1.00 87.88 533 LEU A CA 1
ATOM 4303 C C . LEU A 1 533 ? -18.355 32.620 26.300 1.00 87.88 533 LEU A C 1
ATOM 4305 O O . LEU A 1 533 ? -18.581 32.516 25.094 1.00 87.88 533 LEU A O 1
ATOM 4309 N N . SER A 1 534 ? -18.505 33.763 26.980 1.00 86.06 534 SER A N 1
ATOM 4310 C CA . SER A 1 534 ? -19.001 35.012 26.387 1.00 86.06 534 SER A CA 1
ATOM 4311 C C . SER A 1 534 ? -17.996 35.737 25.477 1.00 86.06 534 SER A C 1
ATOM 4313 O O . SER A 1 534 ? -18.402 36.568 24.665 1.00 86.06 534 SER A O 1
ATOM 4315 N N . ASP A 1 535 ? -16.702 35.418 25.577 1.00 85.12 535 ASP A N 1
ATOM 4316 C CA . ASP A 1 535 ? -15.640 36.040 24.784 1.00 85.12 535 ASP A CA 1
ATOM 4317 C C . ASP A 1 535 ? -15.007 35.033 23.812 1.00 85.12 535 ASP A C 1
ATOM 4319 O O . ASP A 1 535 ? -14.235 34.151 24.201 1.00 85.12 535 ASP A O 1
ATOM 4323 N N . ASN A 1 536 ? -15.305 35.212 22.522 1.00 78.12 536 ASN A N 1
ATOM 4324 C CA . ASN A 1 536 ? -14.805 34.374 21.429 1.00 78.12 536 ASN A CA 1
ATOM 4325 C C . ASN A 1 536 ? -13.275 34.452 21.238 1.00 78.12 536 ASN A C 1
ATOM 4327 O O . ASN A 1 536 ? -12.711 33.613 20.541 1.00 78.12 536 ASN A O 1
ATOM 4331 N N . ALA A 1 537 ? -12.565 35.411 21.849 1.00 79.06 537 ALA A N 1
ATOM 4332 C CA . ALA A 1 537 ? -11.096 35.421 21.829 1.00 79.06 537 ALA A CA 1
ATOM 4333 C C . ALA A 1 537 ? -10.485 34.198 22.554 1.00 79.06 537 ALA A C 1
ATOM 4335 O O . ALA A 1 537 ? -9.342 33.806 22.281 1.00 79.06 537 ALA A O 1
ATOM 4336 N N . ASN A 1 538 ? -11.253 33.558 23.444 1.00 85.12 538 ASN A N 1
ATOM 4337 C CA . ASN A 1 538 ? -10.844 32.350 24.162 1.00 85.12 538 ASN A CA 1
ATOM 4338 C C . ASN A 1 538 ? -10.826 31.082 23.287 1.00 85.12 538 ASN A C 1
ATOM 4340 O O . ASN A 1 538 ? -10.261 30.079 23.721 1.00 85.12 538 ASN A O 1
ATOM 4344 N N . ASP A 1 539 ? -11.332 31.124 22.047 1.00 86.12 539 ASP A N 1
ATOM 4345 C CA . ASP A 1 539 ? -11.297 29.983 21.114 1.00 86.12 539 ASP A CA 1
ATOM 4346 C C . ASP A 1 539 ? -9.855 29.517 20.814 1.00 86.12 539 ASP A C 1
ATOM 4348 O O . ASP A 1 539 ? -9.629 28.368 20.435 1.00 86.12 539 ASP A O 1
ATOM 4352 N N . SER A 1 540 ? -8.852 30.369 21.066 1.00 85.19 540 SER A N 1
ATOM 4353 C CA . SER A 1 540 ? -7.427 30.008 21.016 1.00 85.19 540 SER A CA 1
ATOM 4354 C C . SER A 1 540 ? -7.042 28.829 21.925 1.00 85.19 540 SER A C 1
ATOM 4356 O O . SER A 1 540 ? -6.075 28.128 21.624 1.00 85.19 540 SER A O 1
ATOM 4358 N N . ILE A 1 541 ? -7.808 28.562 22.991 1.00 86.75 541 ILE A N 1
ATOM 4359 C CA . ILE A 1 541 ? -7.622 27.403 23.883 1.00 86.75 541 ILE A CA 1
ATOM 4360 C C . ILE A 1 541 ? -7.782 26.086 23.110 1.00 86.75 541 ILE A C 1
ATOM 4362 O O . ILE A 1 541 ? -7.001 25.158 23.319 1.00 86.75 541 ILE A O 1
ATOM 4366 N N . LEU A 1 542 ? -8.745 26.027 22.183 1.00 86.25 542 LEU A N 1
ATOM 4367 C CA . LEU A 1 542 ? -9.069 24.824 21.403 1.00 86.25 542 LEU A CA 1
ATOM 4368 C C . LEU A 1 542 ? -7.974 24.478 20.380 1.00 86.25 542 LEU A C 1
ATOM 4370 O O . LEU A 1 542 ? -7.831 23.324 19.984 1.00 86.25 542 LEU A O 1
ATOM 4374 N N . ILE A 1 543 ? -7.182 25.481 19.985 1.00 84.38 543 ILE A N 1
ATOM 4375 C CA . ILE A 1 543 ? -6.099 25.369 18.997 1.00 84.38 543 ILE A CA 1
ATOM 4376 C C . ILE A 1 543 ? -4.800 24.851 19.646 1.00 84.38 543 ILE A C 1
ATOM 4378 O O . ILE A 1 543 ? -3.928 24.310 18.968 1.00 84.38 543 ILE A O 1
ATOM 4382 N N . ALA A 1 544 ? -4.638 25.009 20.962 1.00 83.94 544 ALA A N 1
ATOM 4383 C CA . ALA A 1 544 ? -3.417 24.645 21.681 1.00 83.94 544 ALA A CA 1
ATOM 4384 C C . ALA A 1 544 ? -3.345 23.134 21.993 1.00 83.94 544 ALA A C 1
ATOM 4386 O O . ALA A 1 544 ? -3.461 22.728 23.148 1.00 83.94 544 ALA A O 1
ATOM 4387 N N . GLU A 1 545 ? -3.131 22.297 20.973 1.00 83.38 545 GLU A N 1
ATOM 4388 C CA . GLU A 1 545 ? -3.288 20.835 21.090 1.00 83.38 545 GLU A CA 1
ATOM 4389 C C . GLU A 1 545 ? -2.249 20.132 21.977 1.00 83.38 545 GLU A C 1
ATOM 4391 O O . GLU A 1 545 ? -2.556 19.104 22.573 1.00 83.38 545 GLU A O 1
ATOM 4396 N N . THR A 1 546 ? -1.034 20.675 22.094 1.00 89.06 546 THR A N 1
ATOM 4397 C CA . THR A 1 546 ? 0.060 20.082 22.891 1.00 89.06 546 THR A CA 1
ATOM 4398 C C . THR A 1 546 ? 0.074 20.558 24.345 1.00 89.06 546 THR A C 1
ATOM 4400 O O . THR A 1 546 ? 0.931 20.149 25.127 1.00 89.06 546 THR A O 1
ATOM 4403 N N . LYS A 1 547 ? -0.829 21.471 24.721 1.00 91.56 547 LYS A N 1
ATOM 4404 C CA . LYS A 1 547 ? -0.938 21.981 26.090 1.00 91.56 547 LYS A CA 1
ATOM 4405 C C . LYS A 1 547 ? -1.854 21.060 26.900 1.00 91.56 547 LYS A C 1
ATOM 4407 O O . LYS A 1 547 ? -2.944 20.721 26.453 1.00 91.56 547 LYS A O 1
ATOM 4412 N N . ASN A 1 548 ? -1.456 20.738 28.129 1.00 91.94 548 ASN A N 1
ATOM 4413 C CA . ASN A 1 548 ? -2.378 20.162 29.106 1.00 91.94 548 ASN A CA 1
ATOM 4414 C C . ASN A 1 548 ? -3.343 21.249 29.594 1.00 91.94 548 ASN A C 1
ATOM 4416 O O . ASN A 1 548 ? -2.925 22.222 30.229 1.00 91.94 548 ASN A O 1
ATOM 4420 N N . TRP A 1 549 ? -4.625 21.098 29.266 1.00 95.44 549 TRP A N 1
ATOM 4421 C CA . TRP A 1 549 ? -5.679 22.013 29.696 1.00 95.44 549 TRP A CA 1
ATOM 4422 C C . TRP A 1 549 ? -5.930 21.899 31.204 1.00 95.44 549 TRP A C 1
ATOM 4424 O O . TRP A 1 549 ? -5.979 20.803 31.762 1.00 95.44 549 TRP A O 1
ATOM 4434 N N . SER A 1 550 ? -6.122 23.040 31.864 1.00 95.56 550 SER A N 1
ATOM 4435 C CA . SER A 1 550 ? -6.646 23.108 33.236 1.00 95.56 550 SER A CA 1
ATOM 4436 C C . SER A 1 550 ? -8.104 22.635 33.311 1.00 95.56 550 SER A C 1
ATOM 4438 O O . SER A 1 550 ? -8.777 22.526 32.288 1.00 95.56 550 SER A O 1
ATOM 4440 N N . VAL A 1 551 ? -8.637 22.385 34.513 1.00 95.88 551 VAL A N 1
ATOM 4441 C CA . VAL A 1 551 ? -10.048 21.977 34.701 1.00 95.88 551 VAL A CA 1
ATOM 4442 C C . VAL A 1 551 ? -11.010 22.963 34.027 1.00 95.88 551 VAL A C 1
ATOM 4444 O O . VAL A 1 551 ? -11.867 22.554 33.251 1.00 95.88 551 VAL A O 1
ATOM 4447 N N . LEU A 1 552 ? -10.801 24.270 34.225 1.00 95.31 552 LEU A N 1
ATOM 4448 C CA . LEU A 1 552 ? -11.614 25.320 33.605 1.00 95.31 552 LEU A CA 1
ATOM 4449 C C . LEU A 1 552 ? -11.492 25.341 32.069 1.00 95.31 552 LEU A C 1
ATOM 4451 O O . LEU A 1 552 ? -12.477 25.585 31.376 1.00 95.31 552 LEU A O 1
ATOM 4455 N N . GLU A 1 553 ? -10.299 25.088 31.523 1.00 95.19 553 GLU A N 1
ATOM 4456 C CA . GLU A 1 553 ? -10.086 25.007 30.070 1.00 95.19 553 GLU A CA 1
ATOM 4457 C C . GLU A 1 553 ? -10.726 23.749 29.463 1.00 95.19 553 GLU A C 1
ATOM 4459 O O . GLU A 1 553 ? -11.306 23.842 28.384 1.00 95.19 553 GLU A O 1
ATOM 4464 N N . ASN A 1 554 ? -10.692 22.607 30.162 1.00 96.81 554 ASN A N 1
ATOM 4465 C CA . ASN A 1 554 ? -11.416 21.404 29.740 1.00 96.81 554 ASN A CA 1
ATOM 4466 C C . ASN A 1 554 ? -12.934 21.633 29.777 1.00 96.81 554 ASN A C 1
ATOM 4468 O O . ASN A 1 554 ? -13.610 21.288 28.817 1.00 96.81 554 ASN A O 1
ATOM 4472 N N . LEU A 1 555 ? -13.473 22.269 30.825 1.00 96.31 555 LEU A N 1
ATOM 4473 C CA . LEU A 1 555 ? -14.896 22.632 30.884 1.00 96.31 555 LEU A CA 1
ATOM 4474 C C . LEU A 1 555 ? -15.299 23.544 29.720 1.00 96.31 555 LEU A C 1
ATOM 4476 O O . LEU A 1 555 ? -16.315 23.314 29.070 1.00 96.31 555 LEU A O 1
ATOM 4480 N N . TYR A 1 556 ? -14.471 24.542 29.407 1.00 95.00 556 TYR A N 1
ATOM 4481 C CA . TYR A 1 556 ? -14.684 25.416 28.255 1.00 95.00 556 TYR A CA 1
ATOM 4482 C C . TYR A 1 556 ? -14.697 24.637 26.929 1.00 95.00 556 TYR A C 1
ATOM 4484 O O . TYR A 1 556 ? -15.606 24.820 26.115 1.00 95.00 556 TYR A O 1
ATOM 4492 N N . ALA A 1 557 ? -13.718 23.750 26.723 1.00 95.19 557 ALA A N 1
ATOM 4493 C CA . ALA A 1 557 ? -13.622 22.917 25.528 1.00 95.19 557 ALA A CA 1
ATOM 4494 C C . ALA A 1 557 ? -14.807 21.949 25.392 1.00 95.19 557 ALA A C 1
ATOM 4496 O O . ALA A 1 557 ? -15.355 21.802 24.296 1.00 95.19 557 ALA A O 1
ATOM 4497 N N . LEU A 1 558 ? -15.248 21.349 26.501 1.00 96.06 558 LEU A N 1
ATOM 4498 C CA . LEU A 1 558 ? -16.405 20.460 26.540 1.00 96.06 558 LEU A CA 1
ATOM 4499 C C . LEU A 1 558 ? -17.694 21.203 26.169 1.00 96.06 558 LEU A C 1
ATOM 4501 O O . LEU A 1 558 ? -18.443 20.718 25.325 1.00 96.06 558 LEU A O 1
ATOM 4505 N N . CYS A 1 559 ? -17.933 22.396 26.725 1.00 94.12 559 CYS A N 1
ATOM 4506 C CA . CYS A 1 559 ? -19.116 23.190 26.382 1.00 94.12 559 CYS A CA 1
ATOM 4507 C C . CYS A 1 559 ? -19.129 23.583 24.897 1.00 94.12 559 CYS A C 1
ATOM 4509 O O . CYS A 1 559 ? -20.115 23.343 24.203 1.00 94.12 559 CYS A O 1
ATOM 4511 N N . LYS A 1 560 ? -18.019 24.133 24.378 1.00 93.50 560 LYS A N 1
ATOM 4512 C CA . LYS A 1 560 ? -17.937 24.577 22.975 1.00 93.50 560 LYS A CA 1
ATOM 4513 C C . LYS A 1 560 ? -18.108 23.429 21.981 1.00 93.50 560 LYS A C 1
ATOM 4515 O O . LYS A 1 560 ? -18.846 23.584 21.010 1.00 93.50 560 LYS A O 1
ATOM 4520 N N . SER A 1 561 ? -17.440 22.298 22.206 1.00 94.88 561 SER A N 1
ATOM 4521 C CA . SER A 1 561 ? -17.583 21.118 21.340 1.00 94.88 561 SER A CA 1
ATOM 4522 C C . SER A 1 561 ? -19.009 20.563 21.384 1.00 94.88 561 SER A C 1
ATOM 4524 O O . SER A 1 561 ? -19.607 20.347 20.333 1.00 94.88 561 SER A O 1
ATOM 4526 N N . SER A 1 562 ? -19.606 20.455 22.574 1.00 93.75 562 SER A N 1
ATOM 4527 C CA . SER A 1 562 ? -20.996 20.010 22.749 1.00 93.75 562 SER A CA 1
ATOM 4528 C C . SER A 1 562 ? -22.002 20.912 22.026 1.00 93.75 562 SER A C 1
ATOM 4530 O O . SER A 1 562 ? -22.877 20.418 21.320 1.00 93.75 562 SER A O 1
ATOM 4532 N N . GLU A 1 563 ? -21.865 22.240 22.128 1.00 91.38 563 GLU A N 1
ATOM 4533 C CA . GLU A 1 563 ? -22.728 23.199 21.419 1.00 91.38 563 GLU A CA 1
ATOM 4534 C C . GLU A 1 563 ? -22.627 23.068 19.891 1.00 91.38 563 GLU A C 1
ATOM 4536 O O . GLU A 1 563 ? -23.633 23.198 19.176 1.00 91.38 563 GLU A O 1
ATOM 4541 N N . ARG A 1 564 ? -21.415 22.831 19.370 1.00 91.88 564 ARG A N 1
ATOM 4542 C CA . ARG A 1 564 ? -21.166 22.654 17.932 1.00 91.88 564 ARG A CA 1
ATOM 4543 C C . ARG A 1 564 ? -21.745 21.334 17.424 1.00 91.88 564 ARG A C 1
ATOM 4545 O O . ARG A 1 564 ? -22.490 21.363 16.443 1.00 91.88 564 ARG A O 1
ATOM 4552 N N . LEU A 1 565 ? -21.520 20.229 18.139 1.00 92.50 565 LEU A N 1
ATOM 4553 C CA . LEU A 1 565 ? -22.115 18.916 17.847 1.00 92.50 565 LEU A CA 1
ATOM 4554 C C . LEU A 1 565 ? -23.650 18.973 17.886 1.00 92.50 565 LEU A C 1
ATOM 4556 O O . LEU A 1 565 ? -24.314 18.551 16.939 1.00 92.50 565 LEU A O 1
ATOM 4560 N N . GLN A 1 566 ? -24.227 19.613 18.909 1.00 89.94 566 GLN A N 1
ATOM 4561 C CA . GLN A 1 566 ? -25.675 19.819 19.010 1.00 89.94 566 GLN A CA 1
ATOM 4562 C C . GLN A 1 566 ? -26.218 20.623 17.816 1.00 89.94 566 GLN A C 1
ATOM 4564 O O . GLN A 1 566 ? -27.273 20.317 17.261 1.00 89.94 566 GLN A O 1
ATOM 4569 N N . THR A 1 567 ? -25.491 21.659 17.387 1.00 89.50 567 THR A N 1
ATOM 4570 C CA . THR A 1 567 ? -25.884 22.483 16.234 1.00 89.50 567 THR A CA 1
ATOM 4571 C C . THR A 1 567 ? -25.855 21.684 14.927 1.00 89.50 567 THR A C 1
ATOM 4573 O O . THR A 1 567 ? -26.729 21.880 14.080 1.00 89.50 567 THR A O 1
ATOM 4576 N N . ARG A 1 568 ? -24.887 20.774 14.765 1.00 90.44 568 ARG A N 1
ATOM 4577 C CA . ARG A 1 568 ? -24.775 19.892 13.592 1.00 90.44 568 ARG A CA 1
ATOM 4578 C C . ARG A 1 568 ? -25.953 18.927 13.497 1.00 90.44 568 ARG A C 1
ATOM 4580 O O . ARG A 1 568 ? -26.628 18.940 12.467 1.00 90.44 568 ARG A O 1
ATOM 4587 N N . LEU A 1 569 ? -26.283 18.229 14.584 1.00 88.06 569 LEU A N 1
ATOM 4588 C CA . LEU A 1 569 ? -27.447 17.334 14.652 1.00 88.06 569 LEU A CA 1
ATOM 4589 C C . LEU A 1 569 ? -28.768 18.081 14.397 1.00 88.06 569 LEU A C 1
ATOM 4591 O O . LEU A 1 569 ? -29.574 17.679 13.559 1.00 88.06 569 LEU A O 1
ATOM 4595 N N . LYS A 1 570 ? -28.962 19.250 15.025 1.00 84.94 570 LYS A N 1
ATOM 4596 C CA . LYS A 1 570 ? -30.160 20.089 14.810 1.00 84.94 570 LYS A CA 1
ATOM 4597 C C . LYS A 1 570 ? -30.312 20.598 13.381 1.00 84.94 570 LYS A C 1
ATOM 4599 O O . LYS A 1 570 ? -31.429 20.866 12.946 1.00 84.94 570 LYS A O 1
ATOM 4604 N N . SER A 1 571 ? -29.211 20.776 12.650 1.00 83.94 571 SER A N 1
ATOM 4605 C CA . SER A 1 571 ? -29.268 21.265 11.269 1.00 83.94 571 SER A CA 1
ATOM 4606 C C . SER A 1 571 ? -29.955 20.283 10.312 1.00 83.94 571 SER A C 1
ATOM 4608 O O . SER A 1 571 ? -30.285 20.669 9.190 1.00 83.94 571 SER A O 1
ATOM 4610 N N . GLY A 1 572 ? -30.154 19.029 10.740 1.00 73.50 572 GLY A N 1
ATOM 4611 C CA . GLY A 1 572 ? -30.746 17.960 9.938 1.00 73.50 572 GLY A CA 1
ATOM 4612 C C . GLY A 1 572 ? -29.827 17.439 8.832 1.00 73.50 572 GLY A C 1
ATOM 4613 O O . GLY A 1 572 ? -30.265 16.638 8.014 1.00 73.50 572 GLY A O 1
ATOM 4614 N N . LYS A 1 573 ? -28.569 17.900 8.775 1.00 73.62 573 LYS A N 1
ATOM 4615 C CA . LYS A 1 573 ? -27.557 17.384 7.841 1.00 73.62 573 LYS A CA 1
ATOM 4616 C C . LYS A 1 573 ? -27.013 16.019 8.260 1.00 73.62 573 LYS A C 1
ATOM 4618 O O . LYS A 1 573 ? -26.634 15.239 7.396 1.00 73.62 573 LYS A O 1
ATOM 4623 N N . GLU A 1 574 ? -26.971 15.764 9.563 1.00 80.31 574 GLU A N 1
ATOM 4624 C CA . GLU A 1 574 ? -26.437 14.556 10.194 1.00 80.31 574 GLU A CA 1
ATOM 4625 C C . GLU A 1 574 ? -27.511 14.030 11.162 1.00 80.31 574 GLU A C 1
ATOM 4627 O O . GLU A 1 574 ? -28.007 14.793 11.991 1.00 80.31 574 GLU A O 1
ATOM 4632 N N . HIS A 1 575 ? -27.915 12.760 11.026 1.00 80.00 575 HIS A N 1
ATOM 4633 C CA . HIS A 1 575 ? -28.885 12.116 11.931 1.00 80.00 575 HIS A CA 1
ATOM 4634 C C . HIS A 1 575 ? -28.234 11.622 13.230 1.00 80.00 575 HIS A C 1
ATOM 4636 O O . HIS A 1 575 ? -28.864 11.624 14.283 1.00 80.00 575 HIS A O 1
ATOM 4642 N N . PHE A 1 576 ? -26.972 11.222 13.136 1.00 86.69 576 PHE A N 1
ATOM 4643 C CA . PHE A 1 576 ? -26.080 10.864 14.228 1.00 86.69 576 PHE A CA 1
ATOM 4644 C C . PHE A 1 576 ? -24.658 11.287 13.832 1.00 86.69 576 PHE A C 1
ATOM 4646 O O . PHE A 1 576 ? -24.397 11.583 12.662 1.00 86.69 576 PHE A O 1
ATOM 4653 N N . ILE A 1 577 ? -23.755 11.340 14.806 1.00 87.94 577 ILE A N 1
ATOM 4654 C CA . ILE A 1 577 ? -22.339 11.648 14.620 1.00 87.94 577 ILE A CA 1
ATOM 4655 C C . ILE A 1 577 ? -21.541 10.524 15.271 1.00 87.94 577 ILE A C 1
ATOM 4657 O O . ILE A 1 577 ? -21.438 10.463 16.495 1.00 87.94 577 ILE A O 1
ATOM 4661 N N . SER A 1 578 ? -20.960 9.653 14.451 1.00 86.88 578 SER A N 1
ATOM 4662 C CA . SER A 1 578 ? -19.990 8.665 14.920 1.00 86.88 578 SER A CA 1
ATOM 4663 C C . SER A 1 578 ? -18.631 9.317 15.156 1.00 86.88 578 SER A C 1
ATOM 4665 O O . SER A 1 578 ? -18.284 10.322 14.530 1.00 86.88 578 SER A O 1
ATOM 4667 N N . PHE A 1 579 ? -17.846 8.761 16.079 1.00 88.06 579 PHE A N 1
ATOM 4668 C CA . PHE A 1 579 ? -16.553 9.343 16.428 1.00 88.06 579 PHE A CA 1
ATOM 4669 C C . PHE A 1 579 ? -15.559 9.241 15.261 1.00 88.06 579 PHE A C 1
ATOM 4671 O O . PHE A 1 579 ? -15.165 8.145 14.864 1.00 88.06 579 PHE A O 1
ATOM 4678 N N . ASP A 1 580 ? -15.071 10.389 14.792 1.00 82.50 580 ASP A N 1
ATOM 4679 C CA . ASP A 1 580 ? -13.913 10.491 13.905 1.00 82.50 580 ASP A CA 1
ATOM 4680 C C . ASP A 1 580 ? -12.814 11.324 14.580 1.00 82.50 580 ASP A C 1
ATOM 4682 O O . ASP A 1 580 ? -13.026 12.451 15.020 1.00 82.50 580 ASP A O 1
ATOM 4686 N N . LYS A 1 581 ? -11.596 10.777 14.634 1.00 83.88 581 LYS A N 1
ATOM 4687 C CA . LYS A 1 581 ? -10.404 11.457 15.170 1.00 83.88 581 LYS A CA 1
ATOM 4688 C C . LYS A 1 581 ? -10.028 12.720 14.384 1.00 83.88 581 LYS A C 1
ATOM 4690 O O . LYS A 1 581 ? -9.287 13.561 14.904 1.00 83.88 581 LYS A O 1
ATOM 4695 N N . ASP A 1 582 ? -10.437 12.815 13.119 1.00 82.00 582 ASP A N 1
ATOM 4696 C CA . ASP A 1 582 ? -10.184 13.971 12.255 1.00 82.00 582 ASP A CA 1
ATOM 4697 C C . ASP A 1 582 ? -11.329 15.004 12.287 1.00 82.00 582 ASP A C 1
ATOM 4699 O O . ASP A 1 582 ? -11.146 16.117 11.788 1.00 82.00 582 ASP A O 1
ATOM 4703 N N . ASP A 1 583 ? -12.439 14.701 12.970 1.00 88.00 583 ASP A N 1
ATOM 4704 C CA . ASP A 1 583 ? -13.475 15.667 13.343 1.00 88.00 583 ASP A CA 1
ATOM 4705 C C . ASP A 1 583 ? -13.046 16.439 14.603 1.00 88.00 583 ASP A C 1
ATOM 4707 O O . ASP A 1 583 ? -12.940 15.891 15.703 1.00 88.00 583 ASP A O 1
ATOM 4711 N N . ASP A 1 584 ? -12.773 17.737 14.440 1.00 90.88 584 ASP A N 1
ATOM 4712 C CA . ASP A 1 584 ? -12.270 18.591 15.520 1.00 90.88 584 ASP A CA 1
ATOM 4713 C C . ASP A 1 584 ? -13.258 18.722 16.687 1.00 90.88 584 ASP A C 1
ATOM 4715 O O . ASP A 1 584 ? -12.831 18.759 17.845 1.00 90.88 584 ASP A O 1
ATOM 4719 N N . ASP A 1 585 ? -14.565 18.755 16.409 1.00 94.00 585 ASP A N 1
ATOM 4720 C CA . ASP A 1 585 ? -15.581 18.901 17.451 1.00 94.00 585 ASP A CA 1
ATOM 4721 C C . ASP A 1 585 ? -15.685 17.604 18.269 1.00 94.00 585 ASP A C 1
ATOM 4723 O O . ASP A 1 585 ? -15.642 17.652 19.503 1.00 94.00 585 ASP A O 1
ATOM 4727 N N . ALA A 1 586 ? -15.729 16.446 17.598 1.00 94.62 586 ALA A N 1
ATOM 4728 C CA . ALA A 1 586 ? -15.771 15.137 18.255 1.00 94.62 586 ALA A CA 1
ATOM 4729 C C . ALA A 1 586 ? -14.494 14.856 19.066 1.00 94.62 586 ALA A C 1
ATOM 4731 O O . ALA A 1 586 ? -14.552 14.454 20.233 1.00 94.62 586 ALA A O 1
ATOM 4732 N N . MET A 1 587 ? -13.323 15.140 18.490 1.00 95.00 587 MET A N 1
ATOM 4733 C CA . MET A 1 587 ? -12.039 14.953 19.165 1.00 95.00 587 MET A CA 1
ATOM 4734 C C . MET A 1 587 ? -11.873 15.899 20.362 1.00 95.00 587 MET A C 1
ATOM 4736 O O . MET A 1 587 ? -11.361 15.494 21.408 1.00 95.00 587 MET A O 1
ATOM 4740 N N . THR A 1 588 ? -12.323 17.152 20.248 1.00 96.50 588 THR A N 1
ATOM 4741 C CA . THR A 1 588 ? -12.287 18.115 21.360 1.00 96.50 588 THR A CA 1
ATOM 4742 C C . THR A 1 588 ? -13.204 17.683 22.502 1.00 96.50 588 THR A C 1
ATOM 4744 O O . THR A 1 588 ? -12.793 17.771 23.662 1.00 96.50 588 THR A O 1
ATOM 4747 N N . PHE A 1 589 ? -14.394 17.154 22.194 1.00 97.31 589 PHE A N 1
ATOM 4748 C CA . PHE A 1 589 ? -15.303 16.587 23.193 1.00 97.31 589 PHE A CA 1
ATOM 4749 C C . PHE A 1 589 ? -14.637 15.438 23.963 1.00 97.31 589 PHE A C 1
ATOM 4751 O O . PHE A 1 589 ? -14.550 15.481 25.192 1.00 97.31 589 PHE A O 1
ATOM 4758 N N . VAL A 1 590 ? -14.095 14.444 23.246 1.00 97.25 590 VAL A N 1
ATOM 4759 C CA . VAL A 1 590 ? -13.445 13.271 23.857 1.00 97.25 590 VAL A CA 1
ATOM 4760 C C . VAL A 1 590 ? -12.227 13.676 24.691 1.00 97.25 590 VAL A C 1
ATOM 4762 O O . VAL A 1 590 ? -12.047 13.181 25.808 1.00 97.25 590 VAL A O 1
ATOM 4765 N N . ALA A 1 591 ? -11.404 14.609 24.204 1.00 97.50 591 ALA A N 1
ATOM 4766 C CA . ALA A 1 591 ? -10.247 15.108 24.945 1.00 97.50 591 ALA A CA 1
ATOM 4767 C C . ALA A 1 591 ? -10.648 15.818 26.248 1.00 97.50 591 ALA A C 1
ATOM 4769 O O . ALA A 1 591 ? -10.087 15.539 27.308 1.00 97.50 591 ALA A O 1
ATOM 4770 N N . ALA A 1 592 ? -11.649 16.696 26.191 1.00 97.75 592 ALA A N 1
ATOM 4771 C CA . ALA A 1 592 ? -12.113 17.430 27.361 1.00 97.75 592 ALA A CA 1
ATOM 4772 C C . ALA A 1 592 ? -12.773 16.509 28.402 1.00 97.75 592 ALA A C 1
ATOM 4774 O O . ALA A 1 592 ? -12.419 16.556 29.583 1.00 97.75 592 ALA A O 1
ATOM 4775 N N . ALA A 1 593 ? -13.680 15.627 27.968 1.00 98.06 593 ALA A N 1
ATOM 4776 C CA . ALA A 1 593 ? -14.379 14.691 28.849 1.00 98.06 593 ALA A CA 1
ATOM 4777 C C . ALA A 1 593 ? -13.417 13.697 29.525 1.00 98.06 593 ALA A C 1
ATOM 4779 O O . ALA A 1 593 ? -13.507 13.459 30.732 1.00 98.06 593 ALA A O 1
ATOM 4780 N N . SER A 1 594 ? -12.450 13.157 28.776 1.00 97.75 594 SER A N 1
ATOM 4781 C CA . SER A 1 594 ? -11.456 12.222 29.320 1.00 97.75 594 SER A CA 1
ATOM 4782 C C . SER A 1 594 ? -10.516 12.875 30.337 1.00 97.75 594 SER A C 1
ATOM 4784 O O . SER A 1 594 ? -10.174 12.250 31.345 1.00 97.75 594 SER A O 1
ATOM 4786 N N . ASN A 1 595 ? -10.128 14.136 30.132 1.00 98.19 595 ASN A N 1
ATOM 4787 C CA . ASN A 1 595 ? -9.306 14.880 31.085 1.00 98.19 595 ASN A CA 1
ATOM 4788 C C . ASN A 1 595 ? -10.066 15.254 32.360 1.00 98.19 595 ASN A C 1
ATOM 4790 O O . ASN A 1 595 ? -9.500 15.132 33.446 1.00 98.19 595 ASN A O 1
ATOM 4794 N N . LEU A 1 596 ? -11.338 15.657 32.255 1.00 98.12 596 LEU A N 1
ATOM 4795 C CA . LEU A 1 596 ? -12.184 15.905 33.430 1.00 98.12 596 LEU A CA 1
ATOM 4796 C C . LEU A 1 596 ? -12.348 14.633 34.263 1.00 98.12 596 LEU A C 1
ATOM 4798 O O . LEU A 1 596 ? -12.138 14.660 35.475 1.00 98.12 596 LEU A O 1
ATOM 4802 N N . ARG A 1 597 ? -12.605 13.496 33.610 1.00 97.69 597 ARG A N 1
ATOM 4803 C CA . ARG A 1 597 ? -12.654 12.199 34.293 1.00 97.69 597 ARG A CA 1
ATOM 4804 C C . ARG A 1 597 ? -11.306 11.820 34.904 1.00 97.69 597 ARG A C 1
ATOM 4806 O O . ARG A 1 597 ? -11.256 11.397 36.051 1.00 97.69 597 ARG A O 1
ATOM 4813 N N . SER A 1 598 ? -10.200 12.035 34.195 1.00 97.56 598 SER A N 1
ATOM 4814 C CA . SER A 1 598 ? -8.863 11.783 34.749 1.00 97.56 598 SER A CA 1
ATOM 4815 C C . SER A 1 598 ? -8.609 12.614 36.008 1.00 97.56 598 SER A C 1
ATOM 4817 O O . SER A 1 598 ? -8.130 12.078 37.001 1.00 97.56 598 SER A O 1
ATOM 4819 N N . HIS A 1 599 ? -9.003 13.890 36.010 1.00 97.12 599 HIS A N 1
ATOM 4820 C CA . HIS A 1 599 ? -8.892 14.760 37.179 1.00 97.12 599 HIS A CA 1
ATOM 4821 C C . HIS A 1 599 ? -9.685 14.234 38.390 1.00 97.12 599 HIS A C 1
ATOM 4823 O O . HIS A 1 599 ? -9.129 14.152 39.485 1.00 97.12 599 HIS A O 1
ATOM 4829 N N . ILE A 1 600 ? -10.940 13.821 38.178 1.00 97.38 600 ILE A N 1
ATOM 4830 C CA . ILE A 1 600 ? -11.840 13.267 39.210 1.00 97.38 600 ILE A CA 1
ATOM 4831 C C . ILE A 1 600 ? -11.247 12.027 39.885 1.00 97.38 600 ILE A C 1
ATOM 4833 O O . ILE A 1 600 ? -11.326 11.888 41.103 1.00 97.38 600 ILE A O 1
ATOM 4837 N N . PHE A 1 601 ? -10.619 11.146 39.105 1.00 96.56 601 PHE A N 1
ATOM 4838 C CA . PHE A 1 601 ? -9.993 9.913 39.595 1.00 96.56 601 PHE A CA 1
ATOM 4839 C C . PHE A 1 601 ? -8.515 10.087 39.988 1.00 96.56 601 PHE A C 1
ATOM 4841 O O . PHE A 1 601 ? -7.823 9.102 40.237 1.00 96.56 601 PHE A O 1
ATOM 4848 N N . HIS A 1 602 ? -8.013 11.325 40.052 1.00 96.00 602 HIS A N 1
ATOM 4849 C CA . HIS A 1 602 ? -6.621 11.639 40.404 1.00 96.00 602 HIS A CA 1
ATOM 4850 C C . HIS A 1 602 ? -5.572 10.999 39.472 1.00 96.00 602 HIS A C 1
ATOM 4852 O O . HIS A 1 602 ? -4.455 10.674 39.877 1.00 96.00 602 HIS A O 1
ATOM 4858 N N . ILE A 1 603 ? -5.926 10.854 38.197 1.00 96.12 603 ILE A N 1
ATOM 4859 C CA . ILE A 1 603 ? -5.084 10.351 37.111 1.00 96.12 603 ILE A CA 1
ATOM 4860 C C . ILE A 1 603 ? -4.457 11.541 36.372 1.00 96.12 603 ILE A C 1
ATOM 4862 O O . ILE A 1 603 ? -5.084 12.583 36.174 1.00 96.12 603 ILE A O 1
ATOM 4866 N N . SER A 1 604 ? -3.210 11.388 35.919 1.00 94.69 604 SER A N 1
ATOM 4867 C CA . SER A 1 604 ? -2.529 12.414 35.123 1.00 94.69 604 SER A CA 1
ATOM 4868 C C . SER A 1 604 ? -3.296 12.731 33.831 1.00 94.69 604 SER A C 1
ATOM 4870 O O . SER A 1 604 ? -3.489 11.845 32.996 1.00 94.69 604 SER A O 1
ATOM 4872 N N . THR A 1 605 ? -3.675 13.994 33.640 1.00 96.31 605 THR A N 1
ATOM 4873 C CA . THR A 1 605 ? -4.287 14.490 32.398 1.00 96.31 605 THR A CA 1
ATOM 4874 C C . THR A 1 605 ? -3.293 14.483 31.240 1.00 96.31 605 THR A C 1
ATOM 4876 O O . THR A 1 605 ? -2.079 14.574 31.452 1.00 96.31 605 THR A O 1
ATOM 4879 N N . LYS A 1 606 ? -3.807 14.440 30.012 1.00 95.75 606 LYS A N 1
ATOM 4880 C CA . LYS A 1 606 ? -3.017 14.430 28.776 1.00 95.75 606 LYS A CA 1
ATOM 4881 C C . LYS A 1 606 ? -3.393 15.592 27.859 1.00 95.75 606 LYS A C 1
ATOM 4883 O O . LYS A 1 606 ? -4.464 16.186 27.997 1.00 95.75 606 LYS A O 1
ATOM 4888 N N . SER A 1 607 ? -2.510 15.926 26.924 1.00 95.94 607 SER A N 1
ATOM 4889 C CA . SER A 1 607 ? -2.794 16.968 25.939 1.00 95.94 607 SER A CA 1
ATOM 4890 C C . SER A 1 607 ? -3.811 16.453 24.916 1.00 95.94 607 SER A C 1
ATOM 4892 O O . SER A 1 607 ? -3.951 15.240 24.739 1.00 95.94 607 SER A O 1
ATOM 4894 N N . LYS A 1 608 ? -4.524 17.347 24.216 1.00 94.44 608 LYS A N 1
ATOM 4895 C CA . LYS A 1 608 ? -5.442 16.942 23.132 1.00 94.44 608 LYS A CA 1
ATOM 4896 C C . LYS A 1 608 ? -4.706 16.104 22.078 1.00 94.44 608 LYS A C 1
ATOM 4898 O O . LYS A 1 608 ? -5.271 15.142 21.570 1.00 94.44 608 LYS A O 1
ATOM 4903 N N . PHE A 1 609 ? -3.444 16.437 21.804 1.00 89.31 609 PHE A N 1
ATOM 4904 C CA . PHE A 1 609 ? -2.570 15.697 20.896 1.00 89.31 609 PHE A CA 1
ATOM 4905 C C . PHE A 1 609 ? -2.341 14.247 21.359 1.00 89.31 609 PHE A C 1
ATOM 4907 O O . PHE A 1 609 ? -2.613 13.318 20.601 1.00 89.31 609 PHE A O 1
ATOM 4914 N N . ASP A 1 610 ? -1.934 14.043 22.616 1.00 89.88 610 ASP A N 1
ATOM 4915 C CA . ASP A 1 610 ? -1.701 12.696 23.163 1.00 89.88 610 ASP A CA 1
ATOM 4916 C C . ASP A 1 610 ? -3.005 11.885 23.253 1.00 89.88 610 ASP A C 1
ATOM 4918 O O . ASP A 1 610 ? -3.021 10.671 23.052 1.00 89.88 610 ASP A O 1
ATOM 4922 N N . ILE A 1 611 ? -4.123 12.549 23.570 1.00 93.38 611 ILE A N 1
ATOM 4923 C CA . ILE A 1 611 ? -5.435 11.896 23.625 1.00 93.38 611 ILE A CA 1
ATOM 4924 C C . ILE A 1 611 ? -5.887 11.494 22.222 1.00 93.38 611 ILE A C 1
ATOM 4926 O O . ILE A 1 611 ? -6.431 10.405 22.063 1.00 93.38 611 ILE A O 1
ATOM 4930 N N . LYS A 1 612 ? -5.629 12.320 21.200 1.00 89.56 612 LYS A N 1
ATOM 4931 C CA . LYS A 1 612 ? -5.919 11.995 19.797 1.00 89.56 612 LYS A CA 1
ATOM 4932 C C . LYS A 1 612 ? -5.133 10.771 19.321 1.00 89.56 612 LYS A C 1
ATOM 4934 O O . LYS A 1 612 ? -5.698 9.946 18.604 1.00 89.56 612 LYS A O 1
ATOM 4939 N N . GLU A 1 613 ? -3.881 10.611 19.749 1.00 83.00 613 GLU A N 1
ATOM 4940 C CA . GLU A 1 613 ? -3.074 9.420 19.450 1.00 83.00 613 GLU A CA 1
ATOM 4941 C C . GLU A 1 613 ? -3.704 8.143 20.026 1.00 83.00 613 GLU A C 1
ATOM 4943 O O . GLU A 1 613 ? -3.873 7.158 19.307 1.00 83.00 613 GLU A O 1
ATOM 4948 N N . ILE A 1 614 ? -4.136 8.193 21.290 1.00 85.25 614 ILE A N 1
ATOM 4949 C CA . ILE A 1 614 ? -4.745 7.054 21.990 1.00 85.25 614 ILE A CA 1
ATOM 4950 C C . ILE A 1 614 ? -6.161 6.763 21.466 1.00 85.25 614 ILE A C 1
ATOM 4952 O O . ILE A 1 614 ? -6.464 5.634 21.101 1.00 85.25 614 ILE A O 1
ATOM 4956 N N . ALA A 1 615 ? -7.035 7.771 21.398 1.00 85.00 615 ALA A N 1
ATOM 4957 C CA . ALA A 1 615 ? -8.430 7.615 20.975 1.00 85.00 615 ALA A CA 1
ATOM 4958 C C . ALA A 1 615 ? -8.550 7.198 19.502 1.00 85.00 615 ALA A C 1
ATOM 4960 O O . ALA A 1 615 ? -9.445 6.432 19.131 1.00 85.00 615 ALA A O 1
ATOM 4961 N N . GLY A 1 616 ? -7.645 7.715 18.666 1.00 74.12 616 GLY A N 1
ATOM 4962 C CA . GLY A 1 616 ? -7.583 7.434 17.239 1.00 74.12 616 GLY A CA 1
ATOM 4963 C C . GLY A 1 616 ? -6.772 6.194 16.871 1.00 74.12 616 GLY A C 1
ATOM 4964 O O . GLY A 1 616 ? -6.666 5.929 15.674 1.00 74.12 616 GLY A O 1
ATOM 4965 N N . ASN A 1 617 ? -6.190 5.477 17.848 1.00 71.06 617 ASN A N 1
ATOM 4966 C CA . ASN A 1 617 ? -5.239 4.378 17.631 1.00 71.06 617 ASN A CA 1
ATOM 4967 C C . ASN A 1 617 ? -4.178 4.741 16.570 1.00 71.06 617 ASN A C 1
ATOM 4969 O O . ASN A 1 617 ? -3.933 3.988 15.626 1.00 71.06 617 ASN A O 1
ATOM 4973 N N . ILE A 1 618 ? -3.609 5.949 16.663 1.00 62.44 618 ILE A N 1
ATOM 4974 C CA . ILE A 1 618 ? -2.763 6.498 15.600 1.00 62.44 618 ILE A CA 1
ATOM 4975 C C . ILE A 1 618 ? -1.419 5.778 15.598 1.00 62.44 618 ILE A C 1
ATOM 4977 O O . ILE A 1 618 ? -0.574 6.003 16.456 1.00 62.44 618 ILE A O 1
ATOM 4981 N N . ILE A 1 619 ? -1.194 4.968 14.567 1.00 64.69 619 ILE A N 1
ATOM 4982 C CA . ILE A 1 619 ? 0.116 4.389 14.286 1.00 64.69 619 ILE A CA 1
ATOM 4983 C C . ILE A 1 619 ? 0.985 5.467 13.614 1.00 64.69 619 ILE A C 1
ATOM 4985 O O . ILE A 1 619 ? 0.594 5.997 12.563 1.00 64.69 619 ILE A O 1
ATOM 4989 N N . PRO A 1 620 ? 2.166 5.812 14.166 1.00 63.41 620 PRO A N 1
ATOM 4990 C CA . PRO A 1 620 ? 3.089 6.733 13.516 1.00 63.41 620 PRO A CA 1
ATOM 4991 C C . PRO A 1 620 ? 3.423 6.239 12.110 1.00 63.41 620 PRO A C 1
ATOM 4993 O O . PRO A 1 620 ? 3.799 5.087 11.916 1.00 63.41 620 PRO A O 1
ATOM 4996 N N . ALA A 1 621 ? 3.308 7.106 11.109 1.00 68.69 621 ALA A N 1
ATOM 4997 C CA . ALA A 1 621 ? 3.510 6.713 9.722 1.00 68.69 621 ALA A CA 1
ATOM 4998 C C . ALA A 1 621 ? 4.448 7.692 9.015 1.00 68.69 621 ALA A C 1
ATOM 5000 O O . ALA A 1 621 ? 4.205 8.901 8.980 1.00 68.69 621 ALA A O 1
ATOM 5001 N N . ILE A 1 622 ? 5.520 7.154 8.432 1.00 79.38 622 ILE A N 1
ATOM 5002 C CA . ILE A 1 622 ? 6.613 7.932 7.845 1.00 79.38 622 ILE A CA 1
ATOM 5003 C C . ILE A 1 622 ? 6.702 7.625 6.349 1.00 79.38 622 ILE A C 1
ATOM 5005 O O . ILE A 1 622 ? 6.743 6.466 5.937 1.00 79.38 622 ILE A O 1
ATOM 5009 N N . ALA A 1 623 ? 6.768 8.674 5.525 1.00 81.75 623 ALA A N 1
ATOM 5010 C CA . ALA A 1 623 ? 6.821 8.551 4.066 1.00 81.75 623 ALA A CA 1
ATOM 5011 C C . ALA A 1 623 ? 7.989 7.673 3.584 1.00 81.75 623 ALA A C 1
ATOM 5013 O O . ALA A 1 623 ? 7.821 6.846 2.693 1.00 81.75 623 ALA A O 1
ATOM 5014 N N . THR A 1 624 ? 9.165 7.810 4.203 1.00 90.56 624 THR A N 1
ATOM 5015 C CA . THR A 1 624 ? 10.352 7.020 3.851 1.00 90.56 624 THR A CA 1
ATOM 5016 C C . THR A 1 624 ? 10.162 5.534 4.133 1.00 90.56 624 THR A C 1
ATOM 5018 O O . THR A 1 624 ? 10.542 4.715 3.302 1.00 90.56 624 THR A O 1
ATOM 5021 N N . THR A 1 625 ? 9.541 5.177 5.260 1.00 89.19 625 THR A N 1
ATOM 5022 C CA . THR A 1 625 ? 9.247 3.781 5.612 1.00 89.19 625 THR A CA 1
ATOM 5023 C C . THR A 1 625 ? 8.271 3.169 4.604 1.00 89.19 625 THR A C 1
ATOM 5025 O O . THR A 1 625 ? 8.547 2.099 4.065 1.00 89.19 625 THR A O 1
ATOM 5028 N N . ASN A 1 626 ? 7.201 3.896 4.251 1.00 92.31 626 ASN A N 1
ATOM 5029 C CA . ASN A 1 626 ? 6.248 3.477 3.214 1.00 92.31 626 ASN A CA 1
ATOM 5030 C C . ASN A 1 626 ? 6.934 3.242 1.862 1.00 92.31 626 ASN A C 1
ATOM 5032 O O . ASN A 1 626 ? 6.687 2.226 1.216 1.00 92.31 626 ASN A O 1
ATOM 5036 N N . ALA A 1 627 ? 7.818 4.152 1.444 1.00 96.12 627 ALA A N 1
ATOM 5037 C CA . ALA A 1 627 ? 8.537 4.041 0.178 1.00 96.12 627 ALA A CA 1
ATOM 5038 C C . ALA A 1 627 ? 9.482 2.827 0.140 1.00 96.12 627 ALA A C 1
ATOM 5040 O O . ALA A 1 627 ? 9.568 2.153 -0.889 1.00 96.12 627 ALA A O 1
ATOM 5041 N N . ILE A 1 628 ? 10.166 2.529 1.253 1.00 95.94 628 ILE A N 1
ATOM 5042 C CA . ILE A 1 628 ? 11.044 1.356 1.382 1.00 95.94 628 ILE A CA 1
ATOM 5043 C C . ILE A 1 628 ? 10.222 0.065 1.282 1.00 95.94 628 ILE A C 1
ATOM 5045 O O . ILE A 1 628 ? 10.524 -0.781 0.439 1.00 95.94 628 ILE A O 1
ATOM 5049 N N . VAL A 1 629 ? 9.153 -0.061 2.076 1.00 96.81 629 VAL A N 1
ATOM 5050 C CA . VAL A 1 629 ? 8.287 -1.253 2.083 1.00 96.81 629 VAL A CA 1
ATOM 5051 C C . VAL A 1 629 ? 7.606 -1.459 0.730 1.00 96.81 629 VAL A C 1
ATOM 5053 O O . VAL A 1 629 ? 7.639 -2.563 0.192 1.00 96.81 629 VAL A O 1
ATOM 5056 N N . ALA A 1 630 ? 7.077 -0.402 0.110 1.00 98.00 630 ALA A N 1
ATOM 5057 C CA . ALA A 1 630 ? 6.510 -0.477 -1.236 1.00 98.00 630 ALA A CA 1
ATOM 5058 C C . ALA A 1 630 ? 7.552 -0.870 -2.299 1.00 98.00 630 ALA A C 1
ATOM 5060 O O . ALA A 1 630 ? 7.222 -1.535 -3.284 1.00 98.00 630 ALA A O 1
ATOM 5061 N N . GLY A 1 631 ? 8.811 -0.455 -2.129 1.00 97.75 631 GLY A N 1
ATOM 5062 C CA . GLY A 1 631 ? 9.925 -0.876 -2.979 1.00 97.75 631 GLY A CA 1
ATOM 5063 C C . GLY A 1 631 ? 10.191 -2.376 -2.864 1.00 97.75 631 GLY A C 1
ATOM 5064 O O . GLY A 1 631 ? 10.256 -3.068 -3.881 1.00 97.75 631 GLY A O 1
ATOM 5065 N N . PHE A 1 632 ? 10.267 -2.888 -1.634 1.00 97.38 632 PHE A N 1
ATOM 5066 C CA . PHE A 1 632 ? 10.402 -4.320 -1.357 1.00 97.38 632 PHE A CA 1
ATOM 5067 C C . PHE A 1 632 ? 9.225 -5.128 -1.906 1.00 97.38 632 PHE A C 1
ATOM 5069 O O . PHE A 1 632 ? 9.448 -6.130 -2.591 1.00 97.38 632 PHE A O 1
ATOM 5076 N N . ALA A 1 633 ? 7.993 -4.672 -1.677 1.00 98.06 633 ALA A N 1
ATOM 5077 C CA . ALA A 1 633 ? 6.776 -5.333 -2.142 1.00 98.06 633 ALA A CA 1
ATOM 5078 C C . ALA A 1 633 ? 6.747 -5.422 -3.674 1.00 98.06 633 ALA A C 1
ATOM 5080 O O . ALA A 1 633 ? 6.561 -6.503 -4.233 1.00 98.06 633 ALA A O 1
ATOM 5081 N N . SER A 1 634 ? 7.017 -4.307 -4.364 1.00 97.38 634 SER A N 1
ATOM 5082 C CA . SER A 1 634 ? 7.059 -4.268 -5.829 1.00 97.38 634 SER A CA 1
ATOM 5083 C C . SER A 1 634 ? 8.172 -5.146 -6.399 1.00 97.38 634 SER A C 1
ATOM 5085 O O . SER A 1 634 ? 7.946 -5.849 -7.382 1.00 97.38 634 SER A O 1
ATOM 5087 N N . ALA A 1 635 ? 9.375 -5.116 -5.817 1.00 95.56 635 ALA A N 1
ATOM 5088 C CA . ALA A 1 635 ? 10.500 -5.915 -6.298 1.00 95.56 635 ALA A CA 1
ATOM 5089 C C . ALA A 1 635 ? 10.223 -7.418 -6.146 1.00 95.56 635 ALA A C 1
ATOM 5091 O O . ALA A 1 635 ? 10.377 -8.176 -7.103 1.00 95.56 635 ALA A O 1
ATOM 5092 N N . THR A 1 636 ? 9.734 -7.829 -4.976 1.00 96.12 636 THR A N 1
ATOM 5093 C CA . THR A 1 636 ? 9.450 -9.236 -4.658 1.00 96.12 636 THR A CA 1
ATOM 5094 C C . THR A 1 636 ? 8.254 -9.763 -5.449 1.00 96.12 636 THR A C 1
ATOM 5096 O O . THR A 1 636 ? 8.330 -10.836 -6.044 1.00 96.12 636 THR A O 1
ATOM 5099 N N . GLY A 1 637 ? 7.183 -8.971 -5.565 1.00 96.00 637 GLY A N 1
ATOM 5100 C CA . GLY A 1 637 ? 6.038 -9.309 -6.415 1.00 96.00 637 GLY A CA 1
ATOM 5101 C C . GLY A 1 637 ? 6.413 -9.390 -7.897 1.00 96.00 637 GLY A C 1
ATOM 5102 O O . GLY A 1 637 ? 5.890 -10.221 -8.626 1.00 96.00 637 GLY A O 1
ATOM 5103 N N . THR A 1 638 ? 7.391 -8.601 -8.352 1.00 95.69 638 THR A N 1
ATOM 5104 C CA . THR A 1 638 ? 7.918 -8.711 -9.724 1.00 95.69 638 THR A CA 1
ATOM 5105 C C . THR A 1 638 ? 8.765 -9.969 -9.908 1.00 95.69 638 THR A C 1
ATOM 5107 O O . THR A 1 638 ? 8.706 -10.607 -10.959 1.00 95.69 638 THR A O 1
ATOM 5110 N N . GLN A 1 639 ? 9.518 -10.373 -8.881 1.00 94.31 639 GLN A N 1
ATOM 5111 C CA . GLN A 1 639 ? 10.330 -11.588 -8.914 1.00 94.31 639 GLN A CA 1
ATOM 5112 C C . GLN A 1 639 ? 9.483 -12.841 -9.182 1.00 94.31 639 GLN A C 1
ATOM 5114 O O . GLN A 1 639 ? 9.941 -13.703 -9.933 1.00 94.31 639 GLN A O 1
ATOM 5119 N N . TYR A 1 640 ? 8.245 -12.908 -8.671 1.00 95.50 640 TYR A N 1
ATOM 5120 C CA . TYR A 1 640 ? 7.278 -13.982 -8.955 1.00 95.50 640 TYR A CA 1
ATOM 5121 C C . TYR A 1 640 ? 7.156 -14.295 -10.456 1.00 95.50 640 TYR A C 1
ATOM 5123 O O . TYR A 1 640 ? 7.189 -15.457 -10.863 1.00 95.50 640 TYR A O 1
ATOM 5131 N N . PHE A 1 641 ? 7.115 -13.267 -11.310 1.00 95.44 641 PHE A N 1
ATOM 5132 C CA . PHE A 1 641 ? 6.963 -13.433 -12.760 1.00 95.44 641 PHE A CA 1
ATOM 5133 C C . PHE A 1 641 ? 8.200 -14.027 -13.449 1.00 95.44 641 PHE A C 1
ATOM 5135 O O . PHE A 1 641 ? 8.140 -14.412 -14.620 1.00 95.44 641 PHE A O 1
ATOM 5142 N N . SER A 1 642 ? 9.317 -14.177 -12.740 1.00 93.69 642 SER A N 1
ATOM 5143 C CA . SER A 1 642 ? 10.500 -14.868 -13.263 1.00 93.69 642 SER A CA 1
ATOM 5144 C C . SER A 1 642 ? 10.298 -16.386 -13.332 1.00 93.69 642 SER A C 1
ATOM 5146 O O . SER A 1 642 ? 10.943 -17.048 -14.147 1.00 93.69 642 SER A O 1
ATOM 5148 N N . TYR A 1 643 ? 9.355 -16.929 -12.556 1.00 93.06 643 TYR A N 1
ATOM 5149 C CA . TYR A 1 643 ? 9.093 -18.363 -12.431 1.00 93.06 643 TYR A CA 1
ATOM 5150 C C . TYR A 1 643 ? 7.880 -18.807 -13.250 1.00 93.06 643 TYR A C 1
ATOM 5152 O O . TYR A 1 643 ? 7.060 -17.995 -13.692 1.00 93.06 643 TYR A O 1
ATOM 5160 N N . ASN A 1 644 ? 7.780 -20.106 -13.529 1.00 87.19 644 ASN A N 1
ATOM 5161 C CA . ASN A 1 644 ? 6.722 -20.671 -14.365 1.00 87.19 644 ASN A CA 1
ATOM 5162 C C . ASN A 1 644 ? 5.674 -21.408 -13.526 1.00 87.19 644 ASN A C 1
ATOM 5164 O O . ASN A 1 644 ? 5.614 -22.633 -13.547 1.00 87.19 644 ASN A O 1
ATOM 5168 N N . VAL A 1 645 ? 4.838 -20.647 -12.825 1.00 88.62 645 VAL A N 1
ATOM 5169 C CA . VAL A 1 645 ? 3.730 -21.187 -12.030 1.00 88.62 645 VAL A CA 1
ATOM 5170 C C . VAL A 1 645 ? 2.615 -21.667 -12.959 1.00 88.62 645 VAL A C 1
ATOM 5172 O O . VAL A 1 645 ? 2.066 -20.890 -13.743 1.00 88.62 645 VAL A O 1
ATOM 5175 N N . LYS A 1 646 ? 2.283 -22.957 -12.882 1.00 83.81 646 LYS A N 1
ATOM 5176 C CA . LYS A 1 646 ? 1.146 -23.570 -13.585 1.00 83.81 646 LYS A CA 1
ATOM 5177 C C . LYS A 1 646 ? 0.217 -24.197 -12.560 1.00 83.81 646 LYS A C 1
ATOM 5179 O O . LYS A 1 646 ? 0.697 -24.835 -11.633 1.00 83.81 646 LYS A O 1
ATOM 5184 N N . ASN A 1 647 ? -1.094 -24.045 -12.748 1.00 80.06 647 ASN A N 1
ATOM 5185 C CA . ASN A 1 647 ? -2.120 -24.628 -11.872 1.00 80.06 647 ASN A CA 1
ATOM 5186 C C . ASN A 1 647 ? -1.911 -24.299 -10.377 1.00 80.06 647 ASN A C 1
ATOM 5188 O O . ASN A 1 647 ? -2.131 -25.153 -9.524 1.00 80.06 647 ASN A O 1
ATOM 5192 N N . SER A 1 648 ? -1.447 -23.079 -10.078 1.00 85.12 648 SER A N 1
ATOM 5193 C CA . SER A 1 648 ? -1.125 -22.616 -8.718 1.00 85.12 648 SER A CA 1
ATOM 5194 C C . SER A 1 648 ? -0.117 -23.494 -7.953 1.00 85.12 648 SER A C 1
ATOM 5196 O O . SER A 1 648 ? -0.162 -23.561 -6.730 1.00 85.12 648 SER A O 1
ATOM 5198 N N . ASP A 1 649 ? 0.807 -24.156 -8.657 1.00 90.06 649 ASP A N 1
ATOM 5199 C CA . ASP A 1 649 ? 1.968 -24.808 -8.043 1.00 90.06 649 ASP A CA 1
ATOM 5200 C C . ASP A 1 649 ? 3.059 -23.772 -7.731 1.00 90.06 649 ASP A C 1
ATOM 5202 O O . ASP A 1 649 ? 3.742 -23.270 -8.633 1.00 90.06 649 ASP A O 1
ATOM 5206 N N . PHE A 1 650 ? 3.211 -23.443 -6.447 1.00 94.06 650 PHE A N 1
ATOM 5207 C CA . PHE A 1 650 ? 4.154 -22.430 -5.970 1.00 94.06 650 PHE A CA 1
ATOM 5208 C C . PHE A 1 650 ? 5.487 -23.007 -5.473 1.00 94.06 650 PHE A C 1
ATOM 5210 O O . PHE A 1 650 ? 6.312 -22.236 -4.986 1.00 94.06 650 PHE A O 1
ATOM 5217 N N . SER A 1 651 ? 5.745 -24.313 -5.632 1.00 90.12 651 SER A N 1
ATOM 5218 C CA . SER A 1 651 ? 6.920 -25.000 -5.057 1.00 90.12 651 SER A CA 1
ATOM 5219 C C . SER A 1 651 ? 8.249 -24.303 -5.382 1.00 90.12 651 SER A C 1
ATOM 5221 O O . SER A 1 651 ? 9.036 -23.996 -4.492 1.00 90.12 651 SER A O 1
ATOM 5223 N N . GLU A 1 652 ? 8.484 -23.994 -6.665 1.00 92.81 652 GLU A N 1
ATOM 5224 C CA . GLU A 1 652 ? 9.722 -23.336 -7.120 1.00 92.81 652 GLU A CA 1
ATOM 5225 C C . GLU A 1 652 ? 9.854 -21.912 -6.562 1.00 92.81 652 GLU A C 1
ATOM 5227 O O . GLU A 1 652 ? 10.944 -21.470 -6.201 1.00 92.81 652 GLU A O 1
ATOM 5232 N N . VAL A 1 653 ? 8.739 -21.182 -6.501 1.00 93.81 653 VAL A N 1
ATOM 5233 C CA . VAL A 1 653 ? 8.718 -19.784 -6.062 1.00 93.81 653 VAL A CA 1
ATOM 5234 C C . VAL A 1 653 ? 8.944 -19.688 -4.558 1.00 93.81 653 VAL A C 1
ATOM 5236 O O . VAL A 1 653 ? 9.741 -18.862 -4.112 1.00 93.81 653 VAL A O 1
ATOM 5239 N N . PHE A 1 654 ? 8.272 -20.549 -3.796 1.00 93.38 654 PHE A N 1
ATOM 5240 C CA . PHE A 1 654 ? 8.345 -20.624 -2.343 1.00 93.38 654 PHE A CA 1
ATOM 5241 C C . PHE A 1 654 ? 9.789 -20.791 -1.848 1.00 93.38 654 PHE A C 1
ATOM 5243 O O . PHE A 1 654 ? 10.217 -20.076 -0.947 1.00 93.38 654 PHE A O 1
ATOM 5250 N N . GLU A 1 655 ? 10.584 -21.642 -2.501 1.00 93.12 655 GLU A N 1
ATOM 5251 C CA . GLU A 1 655 ? 11.987 -21.875 -2.128 1.00 93.12 655 GLU A CA 1
ATOM 5252 C C . GLU A 1 655 ? 12.941 -20.707 -2.451 1.00 93.12 655 GLU A C 1
ATOM 5254 O O . GLU A 1 655 ? 14.091 -20.699 -1.997 1.00 93.12 655 GLU A O 1
ATOM 5259 N N . LYS A 1 656 ? 12.528 -19.756 -3.299 1.00 93.81 656 LYS A N 1
ATOM 5260 C CA . LYS A 1 656 ? 13.415 -18.725 -3.879 1.00 93.81 656 LYS A CA 1
ATOM 5261 C C . LYS A 1 656 ? 13.022 -17.290 -3.550 1.00 93.81 656 LYS A C 1
ATOM 5263 O O . LYS A 1 656 ? 13.756 -16.365 -3.916 1.00 93.81 656 LYS A O 1
ATOM 5268 N N . ILE A 1 657 ? 11.873 -17.097 -2.919 1.00 94.69 657 ILE A N 1
ATOM 5269 C CA . ILE A 1 657 ? 11.384 -15.798 -2.471 1.00 94.69 657 ILE A CA 1
ATOM 5270 C C . ILE A 1 657 ? 11.561 -15.683 -0.956 1.00 94.69 657 ILE A C 1
ATOM 5272 O O . ILE A 1 657 ? 11.544 -16.670 -0.228 1.00 94.69 657 ILE A O 1
ATOM 5276 N N . TYR A 1 658 ? 11.789 -14.453 -0.501 1.00 94.50 658 TYR A N 1
ATOM 5277 C CA . TYR A 1 658 ? 12.113 -14.131 0.881 1.00 94.50 658 TYR A CA 1
ATOM 5278 C C . TYR A 1 658 ? 11.125 -13.096 1.421 1.00 94.50 658 TYR A C 1
ATOM 5280 O O . TYR A 1 658 ? 10.708 -12.188 0.695 1.00 94.50 658 TYR A O 1
ATOM 5288 N N . THR A 1 659 ? 10.806 -13.193 2.708 1.00 94.94 659 THR A N 1
ATOM 5289 C CA . THR A 1 659 ? 10.253 -12.062 3.462 1.00 94.94 659 THR A CA 1
ATOM 5290 C C . THR A 1 659 ? 11.376 -11.065 3.756 1.00 94.94 659 THR A C 1
ATOM 5292 O O . THR A 1 659 ? 12.548 -11.441 3.871 1.00 94.94 659 THR A O 1
ATOM 5295 N N . MET A 1 660 ? 11.034 -9.780 3.853 1.00 95.12 660 MET A N 1
ATOM 5296 C CA . MET A 1 660 ? 11.981 -8.723 4.197 1.00 95.12 660 MET A CA 1
ATOM 5297 C C . MET A 1 660 ? 11.396 -7.793 5.250 1.00 95.12 660 MET A C 1
ATOM 5299 O O . MET A 1 660 ? 10.224 -7.429 5.176 1.00 95.12 660 MET A O 1
ATOM 5303 N N . SER A 1 661 ? 12.237 -7.349 6.180 1.00 93.25 661 SER A N 1
ATOM 5304 C CA . SER A 1 661 ? 11.882 -6.376 7.211 1.00 93.25 661 SER A CA 1
ATOM 5305 C C . SER A 1 661 ? 12.964 -5.315 7.393 1.00 93.25 661 SER A C 1
ATOM 5307 O O . SER A 1 661 ? 14.161 -5.547 7.188 1.00 93.25 661 SER A O 1
ATOM 5309 N N . ILE A 1 662 ? 12.533 -4.111 7.760 1.00 91.81 662 ILE A N 1
ATOM 5310 C CA . ILE A 1 662 ? 13.415 -3.004 8.118 1.00 91.81 662 ILE A CA 1
ATOM 5311 C C . ILE A 1 662 ? 13.992 -3.281 9.504 1.00 91.81 662 ILE A C 1
ATOM 5313 O O . ILE A 1 662 ? 13.277 -3.615 10.445 1.00 91.81 662 ILE A O 1
ATOM 5317 N N . CYS A 1 663 ? 15.302 -3.106 9.636 1.00 80.75 663 CYS A N 1
ATOM 5318 C CA . CYS A 1 663 ? 16.031 -3.301 10.878 1.00 80.75 663 CYS A CA 1
ATOM 5319 C C . CYS A 1 663 ? 16.924 -2.085 11.109 1.00 80.75 663 CYS A C 1
ATOM 5321 O O . CYS A 1 663 ? 17.752 -1.770 10.273 1.00 80.75 663 CYS A O 1
ATOM 5323 N N . LEU A 1 664 ? 16.802 -1.384 12.234 1.00 75.38 664 LEU A N 1
ATOM 5324 C CA . LEU A 1 664 ? 17.622 -0.194 12.510 1.00 75.38 664 LEU A CA 1
ATOM 5325 C C . LEU A 1 664 ? 18.879 -0.511 13.338 1.00 75.38 664 LEU A C 1
ATOM 5327 O O . LEU A 1 664 ? 19.278 0.268 14.203 1.00 75.38 664 LEU A O 1
ATOM 5331 N N . ARG A 1 665 ? 19.516 -1.662 13.087 1.00 74.75 665 ARG A N 1
ATOM 5332 C CA . ARG A 1 665 ? 20.777 -2.034 13.747 1.00 74.75 665 ARG A CA 1
ATOM 5333 C C . ARG A 1 665 ? 21.975 -1.418 13.010 1.00 74.75 665 ARG A C 1
ATOM 5335 O O . ARG A 1 665 ? 21.964 -1.345 11.778 1.00 74.75 665 ARG A O 1
ATOM 5342 N N . PRO A 1 666 ? 23.043 -1.000 13.718 1.00 67.38 666 PRO A N 1
ATOM 5343 C CA . PRO A 1 666 ? 24.275 -0.556 13.070 1.00 67.38 666 PRO A CA 1
ATOM 5344 C C . PRO A 1 666 ? 24.785 -1.623 12.090 1.00 67.38 666 PRO A C 1
ATOM 5346 O O . PRO A 1 666 ? 24.903 -2.784 12.462 1.00 67.38 666 PRO A O 1
ATOM 5349 N N . GLN A 1 667 ? 25.086 -1.226 10.850 1.00 75.06 667 GLN A N 1
ATOM 5350 C CA . GLN A 1 667 ? 25.568 -2.092 9.755 1.00 75.06 667 GLN A CA 1
ATOM 5351 C C . GLN A 1 667 ? 24.554 -3.096 9.164 1.00 75.06 667 GLN A C 1
ATOM 5353 O O . GLN A 1 667 ? 24.879 -3.734 8.164 1.00 75.06 667 GLN A O 1
ATOM 5358 N N . GLN A 1 668 ? 23.326 -3.198 9.686 1.00 78.75 668 GLN A N 1
ATOM 5359 C CA . GLN A 1 668 ? 22.280 -4.057 9.120 1.00 78.75 668 GLN A CA 1
ATOM 5360 C C . GLN A 1 668 ? 20.931 -3.333 9.091 1.00 78.75 668 GLN A C 1
ATOM 5362 O O . GLN A 1 668 ? 20.223 -3.284 10.096 1.00 78.75 668 GLN A O 1
ATOM 5367 N N . TYR A 1 669 ? 20.588 -2.801 7.913 1.00 86.44 669 TYR A N 1
ATOM 5368 C CA . TYR A 1 669 ? 19.394 -1.972 7.695 1.00 86.44 669 TYR A CA 1
ATOM 5369 C C . TYR A 1 669 ? 18.146 -2.755 7.250 1.00 86.44 669 TYR A C 1
ATOM 5371 O O . TYR A 1 669 ? 17.019 -2.279 7.371 1.00 86.44 669 TYR A O 1
ATOM 5379 N N . VAL A 1 670 ? 18.354 -3.955 6.703 1.00 91.12 670 VAL A N 1
ATOM 5380 C CA . VAL A 1 670 ? 17.314 -4.838 6.160 1.00 91.12 670 VAL A CA 1
ATOM 5381 C C . VAL A 1 670 ? 17.652 -6.267 6.566 1.00 91.12 670 VAL A C 1
ATOM 5383 O O . VAL A 1 670 ? 18.817 -6.671 6.503 1.00 91.12 670 VAL A O 1
ATOM 5386 N N . ILE A 1 671 ? 16.645 -7.023 6.988 1.00 91.38 671 ILE A N 1
ATOM 5387 C CA . ILE A 1 671 ? 16.735 -8.465 7.223 1.00 91.38 671 ILE A CA 1
ATOM 5388 C C . ILE A 1 671 ? 15.899 -9.148 6.148 1.00 91.38 671 ILE A C 1
ATOM 5390 O O . ILE A 1 671 ? 14.782 -8.723 5.875 1.00 91.38 671 ILE A O 1
ATOM 5394 N N . SER A 1 672 ? 16.442 -10.202 5.547 1.00 92.38 672 SER A N 1
ATOM 5395 C CA . SER A 1 672 ? 15.706 -11.107 4.667 1.00 92.38 672 SER A CA 1
ATOM 5396 C C . SER A 1 672 ? 15.694 -12.503 5.277 1.00 92.38 672 SER A C 1
ATOM 5398 O O . SER A 1 672 ? 16.750 -12.974 5.708 1.00 92.38 672 SER A O 1
ATOM 5400 N N . ALA A 1 673 ? 14.544 -13.168 5.276 1.00 92.81 673 ALA A N 1
ATOM 5401 C CA . ALA A 1 673 ? 14.403 -14.546 5.740 1.00 92.81 673 ALA A CA 1
ATOM 5402 C C . ALA A 1 673 ? 13.638 -15.381 4.709 1.00 92.81 673 ALA A C 1
ATOM 5404 O O . ALA A 1 673 ? 12.824 -14.851 3.951 1.00 92.81 673 ALA A O 1
ATOM 5405 N N . SER A 1 674 ? 13.945 -16.676 4.637 1.00 94.00 674 SER A N 1
ATOM 5406 C CA . SER A 1 674 ? 13.181 -17.608 3.802 1.00 94.00 674 SER A CA 1
ATOM 5407 C C . SER A 1 674 ? 11.739 -17.678 4.296 1.00 94.00 674 SER A C 1
ATOM 5409 O O . SER A 1 674 ? 11.491 -17.488 5.486 1.00 94.00 674 SER A O 1
ATOM 5411 N N . LEU A 1 675 ? 10.802 -17.957 3.394 1.00 93.31 675 LEU A N 1
ATOM 5412 C CA . LEU A 1 675 ? 9.409 -18.156 3.781 1.00 93.31 675 LEU A CA 1
ATOM 5413 C C . LEU A 1 675 ? 9.269 -19.420 4.635 1.00 93.31 675 LEU A C 1
ATOM 5415 O O . LEU A 1 675 ? 9.817 -20.473 4.302 1.00 93.31 675 LEU A O 1
ATOM 5419 N N . SER A 1 676 ? 8.525 -19.302 5.729 1.00 90.62 676 SER A N 1
ATOM 5420 C CA . SER A 1 676 ? 8.090 -20.443 6.531 1.00 90.62 676 SER A CA 1
ATOM 5421 C C . SER A 1 676 ? 6.909 -21.124 5.851 1.00 90.62 676 SER A C 1
ATOM 5423 O O . SER A 1 676 ? 6.105 -20.454 5.203 1.00 90.62 676 SER A O 1
ATOM 5425 N N . GLY A 1 677 ? 6.797 -22.444 6.002 1.00 87.19 677 GLY A N 1
ATOM 5426 C CA . GLY A 1 677 ? 5.593 -23.172 5.602 1.00 87.19 677 GLY A CA 1
ATOM 5427 C C . GLY A 1 677 ? 4.394 -22.858 6.511 1.00 87.19 677 GLY A C 1
ATOM 5428 O O . GLY A 1 677 ? 4.563 -22.180 7.528 1.00 87.19 677 GLY A O 1
ATOM 5429 N N . PRO A 1 678 ? 3.192 -23.355 6.174 1.00 84.44 678 PRO A N 1
ATOM 5430 C CA . PRO A 1 678 ? 1.999 -23.172 6.991 1.00 84.44 678 PRO A CA 1
ATOM 5431 C C . PRO A 1 678 ? 2.185 -23.688 8.422 1.00 84.44 678 PRO A C 1
ATOM 5433 O O . PRO A 1 678 ? 2.785 -24.742 8.644 1.00 84.44 678 PRO A O 1
ATOM 5436 N N . TYR A 1 679 ? 1.658 -22.953 9.402 1.00 79.38 679 TYR A N 1
ATOM 5437 C CA . TYR A 1 679 ? 1.707 -23.360 10.804 1.00 79.38 679 TYR A CA 1
ATOM 5438 C C . TYR A 1 679 ? 0.705 -24.488 11.073 1.00 79.38 679 TYR A C 1
ATOM 5440 O O . TYR A 1 679 ? -0.472 -24.335 10.765 1.00 79.38 679 TYR A O 1
ATOM 5448 N N . GLU A 1 680 ? 1.141 -25.581 11.711 1.00 69.00 680 GLU A N 1
ATOM 5449 C CA . GLU A 1 680 ? 0.347 -26.813 11.901 1.00 69.00 680 GLU A CA 1
ATOM 5450 C C . GLU A 1 680 ? -1.007 -26.615 12.605 1.00 69.00 680 GLU A C 1
ATOM 5452 O O . GLU A 1 680 ? -1.907 -27.428 12.436 1.00 69.00 680 GLU A O 1
ATOM 5457 N N . LYS A 1 681 ? -1.176 -25.542 13.386 1.00 69.94 681 LYS A N 1
ATOM 5458 C CA . LYS A 1 681 ? -2.446 -25.215 14.062 1.00 69.94 681 LYS A CA 1
ATOM 5459 C C . LYS A 1 681 ? -3.130 -23.976 13.481 1.00 69.94 681 LYS A C 1
ATOM 5461 O O . LYS A 1 681 ? -3.952 -23.355 14.152 1.00 69.94 681 LYS A O 1
ATOM 5466 N N . CYS A 1 682 ? -2.759 -23.552 12.273 1.00 71.88 682 CYS A N 1
ATOM 5467 C CA . CYS A 1 682 ? -3.411 -22.418 11.637 1.00 71.88 682 CYS A CA 1
ATOM 5468 C C . CYS A 1 682 ? -4.850 -22.784 11.255 1.00 71.88 682 CYS A C 1
ATOM 5470 O O . CYS A 1 682 ? -5.080 -23.662 10.421 1.00 71.88 682 CYS A O 1
ATOM 5472 N N . VAL A 1 683 ? -5.808 -22.045 11.818 1.00 64.38 683 VAL A N 1
ATOM 5473 C CA . VAL A 1 683 ? -7.246 -22.183 11.530 1.00 64.38 683 VAL A CA 1
ATOM 5474 C C . VAL A 1 683 ? -7.550 -21.904 10.051 1.00 64.38 683 VAL A C 1
ATOM 5476 O O . VAL A 1 683 ? -8.455 -22.495 9.464 1.00 64.38 683 VAL A O 1
ATOM 5479 N N . SER A 1 684 ? -6.758 -21.040 9.416 1.00 66.19 684 SER A N 1
ATOM 5480 C CA . SER A 1 684 ? -6.945 -20.666 8.015 1.00 66.19 684 SER A CA 1
ATOM 5481 C C . SER A 1 684 ? -6.168 -21.523 7.020 1.00 66.19 684 SER A C 1
ATOM 5483 O O . SER A 1 684 ? -6.550 -21.525 5.862 1.00 66.19 684 S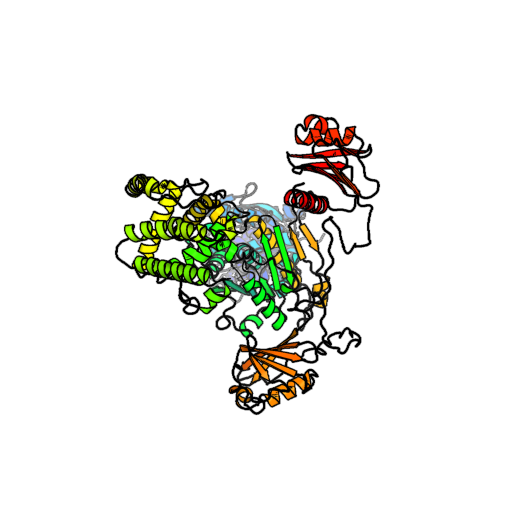ER A O 1
ATOM 5485 N N . ASP A 1 685 ? -5.130 -22.265 7.407 1.00 60.09 685 ASP A N 1
ATOM 5486 C CA . ASP A 1 685 ? -4.265 -22.980 6.444 1.00 60.09 685 ASP A CA 1
ATOM 5487 C C . ASP A 1 685 ? -4.289 -24.512 6.597 1.00 60.09 685 ASP A C 1
ATOM 5489 O O . ASP A 1 685 ? -4.129 -25.208 5.598 1.00 60.09 685 ASP A O 1
ATOM 5493 N N . VAL A 1 686 ? -4.469 -25.049 7.816 1.00 56.91 686 VAL A N 1
ATOM 5494 C CA . VAL A 1 686 ? -4.188 -26.474 8.106 1.00 56.91 686 VAL A CA 1
ATOM 5495 C C . VAL A 1 686 ? -5.411 -27.289 8.532 1.00 56.91 686 VAL A C 1
ATOM 5497 O O . VAL A 1 686 ? -5.431 -28.490 8.302 1.00 56.91 686 VAL A O 1
ATOM 5500 N N . LEU A 1 687 ? -6.448 -26.669 9.103 1.00 57.50 687 LEU A N 1
ATOM 5501 C CA . LEU A 1 687 ? -7.624 -27.410 9.597 1.00 57.50 687 LEU A CA 1
ATOM 5502 C C . LEU A 1 687 ? -8.767 -27.536 8.581 1.00 57.50 687 LEU A C 1
ATOM 5504 O O . LEU A 1 687 ? -9.698 -28.307 8.802 1.00 57.50 687 LEU A O 1
ATOM 5508 N N . VAL A 1 688 ? -8.733 -26.751 7.498 1.00 69.38 688 VAL A N 1
ATOM 5509 C CA . VAL A 1 688 ? -9.861 -26.647 6.568 1.00 69.38 688 VAL A CA 1
ATOM 5510 C C . VAL A 1 688 ? -9.392 -26.571 5.117 1.00 69.38 688 VAL A C 1
ATOM 5512 O O . VAL A 1 688 ? -8.815 -25.569 4.676 1.00 69.38 688 VAL A O 1
ATOM 5515 N N . SER A 1 689 ? -9.719 -27.605 4.346 1.00 77.38 689 SER A N 1
ATOM 5516 C CA . SER A 1 689 ? -9.580 -27.606 2.890 1.00 77.38 689 SER A CA 1
ATOM 5517 C C . SER A 1 689 ? -10.599 -26.654 2.266 1.00 77.38 689 SER A C 1
ATOM 5519 O O . SER A 1 689 ? -11.772 -26.662 2.624 1.00 77.38 689 SER A O 1
ATOM 5521 N N . ARG A 1 690 ? -10.180 -25.822 1.308 1.00 84.62 690 ARG A N 1
ATOM 5522 C CA . ARG A 1 690 ? -11.068 -24.843 0.661 1.00 84.62 690 ARG A CA 1
ATOM 5523 C C . ARG A 1 690 ? -11.184 -25.062 -0.829 1.00 84.62 690 ARG A C 1
ATOM 5525 O O . ARG A 1 690 ? -10.185 -25.310 -1.507 1.00 84.62 690 ARG A O 1
ATOM 5532 N N . GLY A 1 691 ? -12.396 -24.894 -1.345 1.00 83.69 691 GLY A N 1
ATOM 5533 C CA . GLY A 1 691 ? -12.654 -24.951 -2.775 1.00 83.69 691 GLY A CA 1
ATOM 5534 C C . GLY A 1 691 ? -13.920 -24.215 -3.190 1.00 83.69 691 GLY A C 1
ATOM 5535 O O . GLY A 1 691 ? -14.669 -23.701 -2.363 1.00 83.69 691 GLY A O 1
ATOM 5536 N N . ILE A 1 692 ? -14.141 -24.161 -4.500 1.00 87.19 692 ILE A N 1
ATOM 5537 C CA . ILE A 1 692 ? -15.321 -23.548 -5.107 1.00 87.19 692 ILE A CA 1
ATOM 5538 C C . ILE A 1 692 ? -16.224 -24.667 -5.617 1.00 87.19 692 ILE A C 1
ATOM 5540 O O . ILE A 1 692 ? -15.780 -25.511 -6.396 1.00 87.19 692 ILE A O 1
ATOM 5544 N N . LEU A 1 693 ? -17.473 -24.676 -5.162 1.00 91.00 693 LEU A N 1
ATOM 5545 C CA . LEU A 1 693 ? -18.520 -25.567 -5.646 1.00 91.00 693 LEU A CA 1
ATOM 5546 C C . LEU A 1 693 ? -19.318 -24.830 -6.720 1.00 91.00 693 LEU A C 1
ATOM 5548 O O . LEU A 1 693 ? -20.054 -23.892 -6.412 1.00 91.00 693 LEU A O 1
ATOM 5552 N N . HIS A 1 694 ? -19.181 -25.273 -7.967 1.00 90.38 694 HIS A N 1
ATOM 5553 C CA . HIS A 1 694 ? -19.992 -24.769 -9.071 1.00 90.38 694 HIS A CA 1
ATOM 5554 C C . HIS A 1 694 ? -21.264 -25.606 -9.177 1.00 90.38 694 HIS A C 1
ATOM 5556 O O . HIS A 1 694 ? -21.192 -26.836 -9.240 1.00 90.38 694 HIS A O 1
ATOM 5562 N N . ILE A 1 695 ? -22.424 -24.954 -9.224 1.00 92.50 695 ILE A N 1
ATOM 5563 C CA . ILE A 1 695 ? -23.708 -25.605 -9.496 1.00 92.50 695 ILE A CA 1
ATOM 5564 C C . ILE A 1 695 ? -24.395 -24.868 -10.641 1.00 92.50 695 ILE A C 1
ATOM 5566 O O . ILE A 1 695 ? -24.581 -23.654 -10.593 1.00 92.50 695 ILE A O 1
ATOM 5570 N N . ARG A 1 696 ? -24.813 -25.607 -11.670 1.00 93.31 696 ARG A N 1
ATOM 5571 C CA . ARG A 1 696 ? -25.626 -25.043 -12.749 1.00 93.31 696 ARG A CA 1
ATOM 5572 C C . ARG A 1 696 ? -26.963 -24.568 -12.189 1.00 93.31 696 ARG A C 1
ATOM 5574 O O . ARG A 1 696 ? -27.577 -25.287 -11.409 1.00 93.31 696 ARG A O 1
ATOM 5581 N N . GLU A 1 697 ? -27.487 -23.433 -12.637 1.00 91.75 697 GLU A N 1
ATOM 5582 C CA . GLU A 1 697 ? -28.742 -22.881 -12.103 1.00 91.75 697 GLU A CA 1
ATOM 5583 C C . GLU A 1 697 ? -29.902 -23.892 -12.137 1.00 91.75 697 GLU A C 1
ATOM 5585 O O . GLU A 1 697 ? -30.580 -24.096 -11.133 1.00 91.75 697 GLU A O 1
ATOM 5590 N N . GLN A 1 698 ? -30.067 -24.627 -13.242 1.00 90.88 698 GLN A N 1
ATOM 5591 C CA . GLN A 1 698 ? -31.077 -25.690 -13.345 1.00 90.88 698 GLN A CA 1
ATOM 5592 C C . GLN A 1 698 ? -30.874 -26.818 -12.325 1.00 90.88 698 GLN A C 1
ATOM 5594 O O . GLN A 1 698 ? -31.846 -27.385 -11.829 1.00 90.88 698 GLN A O 1
ATOM 5599 N N . ASP A 1 699 ? -29.626 -27.148 -12.009 1.00 93.12 699 ASP A N 1
ATOM 5600 C CA . ASP A 1 699 ? -29.290 -28.170 -11.024 1.00 93.12 699 ASP A CA 1
ATOM 5601 C C . ASP A 1 699 ? -29.545 -27.644 -9.606 1.00 93.12 699 ASP A C 1
ATOM 5603 O O . ASP A 1 699 ? -30.093 -28.365 -8.776 1.00 93.12 699 ASP A O 1
ATOM 5607 N N . PHE A 1 700 ? -29.273 -26.363 -9.344 1.00 93.81 700 PHE A N 1
ATOM 5608 C CA . PHE A 1 700 ? -29.598 -25.713 -8.073 1.00 93.81 700 PHE A CA 1
ATOM 5609 C C . PHE A 1 700 ? -31.114 -25.689 -7.795 1.00 93.81 700 PHE A C 1
ATOM 5611 O O . PHE A 1 700 ? -31.550 -25.793 -6.646 1.00 93.81 700 PHE A O 1
ATOM 5618 N N . GLU A 1 701 ? -31.943 -25.606 -8.841 1.00 92.50 701 GLU A N 1
ATOM 5619 C CA . GLU A 1 701 ? -33.406 -25.672 -8.716 1.00 92.50 701 GLU A CA 1
ATOM 5620 C C . GLU A 1 701 ? -33.970 -27.087 -8.519 1.00 92.50 701 GLU A C 1
ATOM 5622 O O . GLU A 1 701 ? -35.075 -27.230 -7.980 1.00 92.50 701 GLU A O 1
ATOM 5627 N N . ASN A 1 702 ? -33.263 -28.122 -8.985 1.00 93.00 702 ASN A N 1
ATOM 5628 C CA . ASN A 1 702 ? -33.818 -29.472 -9.123 1.00 93.00 702 ASN A CA 1
ATOM 5629 C C . ASN A 1 702 ? -33.141 -30.536 -8.250 1.00 93.00 702 ASN A C 1
ATOM 5631 O O . ASN A 1 702 ? -33.822 -31.479 -7.843 1.00 93.00 702 ASN A O 1
ATOM 5635 N N . LEU A 1 703 ? -31.843 -30.412 -7.966 1.00 95.50 703 LEU A N 1
ATOM 5636 C CA . LEU A 1 703 ? -31.113 -31.347 -7.109 1.00 95.50 703 LEU A CA 1
ATOM 5637 C C . LEU A 1 703 ? -31.459 -31.118 -5.637 1.00 95.50 703 LEU A C 1
ATOM 5639 O O . LEU A 1 703 ? -31.849 -30.020 -5.236 1.00 95.50 703 LEU A O 1
ATOM 5643 N N . THR A 1 704 ? -31.329 -32.172 -4.837 1.00 96.50 704 THR A N 1
ATOM 5644 C CA . THR A 1 704 ? -31.604 -32.154 -3.396 1.00 96.50 704 THR A CA 1
ATOM 5645 C C . THR A 1 704 ? -30.331 -31.973 -2.578 1.00 96.50 704 THR A C 1
ATOM 5647 O O . THR A 1 704 ? -29.224 -32.186 -3.078 1.00 96.50 704 THR A O 1
ATOM 5650 N N . LEU A 1 705 ? -30.481 -31.611 -1.301 1.00 94.25 705 LEU A N 1
ATOM 5651 C CA . LEU A 1 705 ? -29.366 -31.607 -0.354 1.00 94.25 705 LEU A CA 1
ATOM 5652 C C . LEU A 1 705 ? -28.743 -33.003 -0.217 1.00 94.25 705 LEU A C 1
ATOM 5654 O O . LEU A 1 705 ? -27.522 -33.123 -0.203 1.00 94.25 705 LEU A O 1
ATOM 5658 N N . GLY A 1 706 ? -29.565 -34.054 -0.226 1.00 93.50 706 GLY A N 1
ATOM 5659 C CA . GLY A 1 706 ? -29.112 -35.442 -0.195 1.00 93.50 706 GLY A CA 1
ATOM 5660 C C . GLY A 1 706 ? -28.175 -35.802 -1.345 1.00 93.50 706 GLY A C 1
ATOM 5661 O O . GLY A 1 706 ? -27.151 -36.441 -1.121 1.00 93.50 706 GLY A O 1
ATOM 5662 N N . TRP A 1 707 ? -28.448 -35.306 -2.557 1.00 94.62 707 TRP A N 1
ATOM 5663 C CA . TRP A 1 707 ? -27.528 -35.474 -3.686 1.00 94.62 707 TRP A CA 1
ATOM 5664 C C . TRP A 1 707 ? -26.163 -34.823 -3.421 1.00 94.62 707 TRP A C 1
ATOM 5666 O O . TRP A 1 707 ? -25.131 -35.402 -3.760 1.00 94.62 707 TRP A O 1
ATOM 5676 N N . LEU A 1 708 ? -26.147 -33.627 -2.819 1.00 93.56 708 LEU A N 1
ATOM 5677 C CA . LEU A 1 708 ? -24.903 -32.924 -2.501 1.00 93.56 708 LEU A CA 1
ATOM 5678 C C . LEU A 1 708 ? -24.116 -33.677 -1.422 1.00 93.56 708 LEU A C 1
ATOM 5680 O O . LEU A 1 708 ? -22.910 -33.850 -1.576 1.00 93.56 708 LEU A O 1
ATOM 5684 N N . ILE A 1 709 ? -24.794 -34.172 -0.384 1.00 93.50 709 ILE A N 1
ATOM 5685 C CA . ILE A 1 709 ? -24.191 -34.988 0.681 1.00 93.50 709 ILE A CA 1
ATOM 5686 C C . ILE A 1 709 ? -23.565 -36.254 0.095 1.00 93.50 709 ILE A C 1
ATOM 5688 O O . ILE A 1 709 ? -22.383 -36.505 0.321 1.00 93.50 709 ILE A O 1
ATOM 5692 N N . ASP A 1 710 ? -24.315 -37.005 -0.718 1.00 93.19 710 ASP A N 1
ATOM 5693 C CA . ASP A 1 710 ? -23.812 -38.218 -1.371 1.00 93.19 710 ASP A CA 1
ATOM 5694 C C . ASP A 1 710 ? -22.571 -37.904 -2.223 1.00 93.19 710 ASP A C 1
ATOM 5696 O O . ASP A 1 710 ? -21.577 -38.628 -2.189 1.00 93.19 710 ASP A O 1
ATOM 5700 N N . LYS A 1 711 ? -22.574 -36.769 -2.935 1.00 92.50 711 LYS A N 1
ATOM 5701 C CA . LYS A 1 711 ? -21.415 -36.321 -3.714 1.00 92.50 711 LYS A CA 1
ATOM 5702 C C . LYS A 1 711 ? -20.204 -35.953 -2.866 1.00 92.50 711 LYS A C 1
ATOM 5704 O O . LYS A 1 711 ? -19.086 -36.251 -3.291 1.00 92.50 711 LYS A O 1
ATOM 5709 N N . LEU A 1 712 ? -20.401 -35.308 -1.719 1.00 91.69 712 LEU A N 1
ATOM 5710 C CA . LEU A 1 712 ? -19.325 -34.969 -0.783 1.00 91.69 712 LEU A CA 1
ATOM 5711 C C . LEU A 1 712 ? -18.714 -36.235 -0.176 1.00 91.69 712 LEU A C 1
ATOM 5713 O O . LEU A 1 712 ? -17.494 -36.387 -0.197 1.00 91.69 712 LEU A O 1
ATOM 5717 N N . VAL A 1 713 ? -19.556 -37.169 0.269 1.00 91.19 713 VAL A N 1
ATOM 5718 C CA . VAL A 1 713 ? -19.149 -38.487 0.778 1.00 91.19 713 VAL A CA 1
ATOM 5719 C C . VAL A 1 713 ? -18.346 -39.249 -0.279 1.00 91.19 713 VAL A C 1
ATOM 5721 O O . VAL A 1 713 ? -17.213 -39.652 -0.018 1.00 91.19 713 VAL A O 1
ATOM 5724 N N . ASP A 1 714 ? -18.869 -39.361 -1.503 1.00 90.00 714 ASP A N 1
ATOM 5725 C CA . ASP A 1 714 ? -18.214 -40.095 -2.592 1.00 90.00 714 ASP A CA 1
ATOM 5726 C C . ASP A 1 714 ? -16.881 -39.464 -3.025 1.00 90.00 714 ASP A C 1
ATOM 5728 O O . ASP A 1 714 ? -15.936 -40.172 -3.380 1.00 90.00 714 ASP A O 1
ATOM 5732 N N . SER A 1 715 ? -16.803 -38.129 -3.048 1.00 88.94 715 SER A N 1
ATOM 5733 C CA . SER A 1 715 ? -15.644 -37.413 -3.603 1.00 88.94 715 SER A CA 1
ATOM 5734 C C . SER A 1 715 ? -14.528 -37.205 -2.583 1.00 88.94 715 SER A C 1
ATOM 5736 O O . SER A 1 715 ? -13.356 -37.183 -2.964 1.00 88.94 715 SER A O 1
ATOM 5738 N N . TYR A 1 716 ? -14.879 -37.030 -1.308 1.00 89.62 716 TYR A N 1
ATOM 5739 C CA . TYR A 1 716 ? -13.948 -36.641 -0.247 1.00 89.62 716 TYR A CA 1
ATOM 5740 C C . TYR A 1 716 ? -13.771 -37.701 0.843 1.00 89.62 716 TYR A C 1
ATOM 5742 O O . TYR A 1 716 ? -12.809 -37.620 1.603 1.00 89.62 716 TYR A O 1
ATOM 5750 N N . GLY A 1 717 ? -14.615 -38.735 0.872 1.00 84.88 717 GLY A N 1
ATOM 5751 C CA . GLY A 1 717 ? -14.448 -39.894 1.748 1.00 84.88 717 GLY A CA 1
ATOM 5752 C C . GLY A 1 717 ? -14.988 -39.724 3.167 1.00 84.88 717 GLY A C 1
ATOM 5753 O O . GLY A 1 717 ? -14.642 -40.538 4.019 1.00 84.88 717 GLY A O 1
ATOM 5754 N N . TYR A 1 718 ? -15.816 -38.706 3.422 1.00 88.56 718 TYR A N 1
ATOM 5755 C CA . TYR A 1 718 ? -16.518 -38.541 4.699 1.00 88.56 718 TYR A CA 1
ATOM 5756 C C . TYR A 1 718 ? -17.447 -39.722 4.998 1.00 88.56 718 TYR A C 1
ATOM 5758 O O . TYR A 1 718 ? -18.047 -40.295 4.088 1.00 88.56 718 TYR A O 1
ATOM 5766 N N . SER A 1 719 ? -17.604 -40.066 6.277 1.00 87.44 719 SER A N 1
ATOM 5767 C CA . SER A 1 719 ? -18.635 -41.013 6.705 1.00 87.44 719 SER A CA 1
ATOM 5768 C C . SER A 1 719 ? -19.997 -40.332 6.728 1.00 87.44 719 SER A C 1
ATOM 5770 O O . SER A 1 719 ? -20.130 -39.214 7.216 1.00 87.44 719 SER A O 1
ATOM 5772 N N . ARG A 1 720 ? -21.036 -41.027 6.259 1.00 86.31 720 ARG A N 1
ATOM 5773 C CA . ARG A 1 720 ? -22.410 -40.509 6.294 1.00 86.31 720 ARG A CA 1
ATOM 5774 C C . ARG A 1 720 ? -22.926 -40.293 7.719 1.00 86.31 720 ARG A C 1
ATOM 5776 O O . ARG A 1 720 ? -23.754 -39.413 7.921 1.00 86.31 720 ARG A O 1
ATOM 5783 N N . ASP A 1 721 ? -22.413 -41.074 8.666 1.00 86.62 721 ASP A N 1
ATOM 5784 C CA . ASP A 1 721 ? -22.818 -41.043 10.074 1.00 86.62 721 ASP A CA 1
ATOM 5785 C C . ASP A 1 721 ? -22.127 -39.922 10.870 1.00 86.62 721 ASP A C 1
ATOM 5787 O O . ASP A 1 721 ? -22.528 -39.643 11.992 1.00 86.62 721 ASP A O 1
ATOM 5791 N N . PHE A 1 722 ? -21.094 -39.286 10.301 1.00 88.12 722 PHE A N 1
ATOM 5792 C CA . PHE A 1 722 ? -20.281 -38.273 10.987 1.00 88.12 722 PHE A CA 1
ATOM 5793 C C . PHE A 1 722 ? -20.096 -36.987 10.172 1.00 88.12 722 PHE A C 1
ATOM 5795 O O . PHE A 1 722 ? -19.324 -36.124 10.561 1.00 88.12 722 PHE A O 1
ATOM 5802 N N . ILE A 1 723 ? -20.765 -36.840 9.026 1.00 91.12 723 ILE A N 1
ATOM 5803 C CA . ILE A 1 723 ? -20.686 -35.614 8.228 1.00 91.12 723 ILE A CA 1
ATOM 5804 C C . ILE A 1 723 ? -21.729 -34.604 8.706 1.00 91.12 723 ILE A C 1
ATOM 5806 O O . ILE A 1 723 ? -22.929 -34.875 8.634 1.00 91.12 723 ILE A O 1
ATOM 5810 N N . SER A 1 724 ? -21.277 -33.415 9.098 1.00 91.56 724 SER A N 1
ATOM 5811 C CA . SER A 1 724 ? -22.147 -32.270 9.362 1.00 91.56 724 SER A CA 1
ATOM 5812 C C . SER A 1 724 ? -21.922 -31.167 8.328 1.00 91.56 724 SER A C 1
ATOM 5814 O O . SER A 1 724 ? -20.821 -30.965 7.808 1.00 91.56 724 SER A O 1
ATOM 5816 N N . ILE A 1 725 ? -22.997 -30.470 7.958 1.00 92.25 725 ILE A N 1
ATOM 5817 C CA . ILE A 1 725 ? -22.973 -29.390 6.971 1.00 92.25 725 ILE A CA 1
ATOM 5818 C C . ILE A 1 725 ? -23.653 -28.157 7.551 1.00 92.25 725 ILE A C 1
ATOM 5820 O O . ILE A 1 725 ? -24.820 -28.187 7.945 1.00 92.25 725 ILE A O 1
ATOM 5824 N N . GLN A 1 726 ? -22.938 -27.038 7.527 1.00 91.31 726 GLN A N 1
ATOM 5825 C CA . GLN A 1 726 ? -23.415 -25.731 7.951 1.00 91.31 726 GLN A CA 1
ATOM 5826 C C . GLN A 1 726 ? -23.337 -24.722 6.801 1.00 91.31 726 GLN A C 1
ATOM 5828 O O . GLN A 1 726 ? -22.516 -24.842 5.893 1.00 91.31 726 GLN A O 1
ATOM 5833 N N . VAL A 1 727 ? -24.183 -23.695 6.839 1.00 86.75 727 VAL A N 1
ATOM 5834 C CA . VAL A 1 727 ? -24.200 -22.605 5.859 1.00 86.75 727 VAL A CA 1
ATOM 5835 C C . VAL A 1 727 ? -24.021 -21.259 6.556 1.00 86.75 727 VAL A C 1
ATOM 5837 O O . VAL A 1 727 ? -24.660 -20.963 7.570 1.00 86.75 727 VAL A O 1
ATOM 5840 N N . GLY A 1 728 ? -23.178 -20.403 5.981 1.00 73.50 728 GLY A N 1
ATOM 5841 C CA . GLY A 1 728 ? -22.926 -19.059 6.496 1.00 73.50 728 GLY A CA 1
ATOM 5842 C C . GLY A 1 728 ? -22.140 -19.070 7.808 1.00 73.50 728 GLY A C 1
ATOM 5843 O O . GLY A 1 728 ? -21.098 -19.706 7.898 1.00 73.50 728 GLY A O 1
ATOM 5844 N N . SER A 1 729 ? -22.606 -18.316 8.809 1.00 59.03 729 SER A N 1
ATOM 5845 C CA . SER A 1 729 ? -21.851 -18.060 10.043 1.00 59.03 729 SER A CA 1
ATOM 5846 C C . SER A 1 729 ? -21.874 -19.191 11.074 1.00 59.03 729 SER A C 1
ATOM 5848 O O . SER A 1 729 ? -21.068 -19.113 11.995 1.00 59.03 729 SER A O 1
ATOM 5850 N N . SER A 1 730 ? -22.791 -20.170 10.967 1.00 70.06 730 SER A N 1
ATOM 5851 C CA . SER A 1 730 ? -22.873 -21.413 11.791 1.00 70.06 730 SER A CA 1
ATOM 5852 C C . SER A 1 730 ? -24.229 -22.145 11.671 1.00 70.06 730 SER A C 1
ATOM 5854 O O . SER A 1 730 ? -24.617 -22.914 12.548 1.00 70.06 730 SER A O 1
ATOM 5856 N N . LYS A 1 731 ? -25.027 -21.906 10.618 1.00 84.25 731 LYS A N 1
ATOM 5857 C CA . LYS A 1 731 ? -26.363 -22.515 10.537 1.00 84.25 731 LYS A CA 1
ATOM 5858 C C . LYS A 1 731 ? -26.269 -23.960 10.050 1.00 84.25 731 LYS A C 1
ATOM 5860 O O . LYS A 1 731 ? -26.055 -24.171 8.861 1.00 84.25 731 LYS A O 1
ATOM 5865 N N . LEU A 1 732 ? -26.488 -24.923 10.940 1.00 88.94 732 LEU A N 1
ATOM 5866 C CA . LEU A 1 732 ? -26.574 -26.344 10.606 1.00 88.94 732 LEU A CA 1
ATOM 5867 C C . LEU A 1 732 ? -27.738 -26.622 9.639 1.00 88.94 732 LEU A C 1
ATOM 5869 O O . LEU A 1 732 ? -28.870 -26.185 9.864 1.00 88.94 732 LEU A O 1
ATOM 5873 N N . ILE A 1 733 ? -27.440 -27.318 8.542 1.00 91.75 733 ILE A N 1
ATOM 5874 C CA . ILE A 1 733 ? -28.417 -27.755 7.534 1.00 91.75 733 ILE A CA 1
ATOM 5875 C C . ILE A 1 733 ? -28.468 -29.278 7.370 1.00 91.75 733 ILE A C 1
ATOM 5877 O O . ILE A 1 733 ? -29.409 -29.766 6.750 1.00 91.75 733 ILE A O 1
ATOM 5881 N N . TYR A 1 734 ? -27.482 -30.009 7.891 1.00 92.19 734 TYR A N 1
ATOM 5882 C CA . TYR A 1 734 ? -27.469 -31.468 7.927 1.00 92.19 734 TYR A CA 1
ATOM 5883 C C . TYR A 1 734 ? -26.482 -31.976 8.985 1.00 92.19 734 TYR A C 1
ATOM 5885 O O . TYR A 1 734 ? -25.366 -31.463 9.041 1.00 92.19 734 TYR A O 1
ATOM 5893 N N . ASP A 1 735 ? -26.864 -33.000 9.739 1.00 91.50 735 ASP A N 1
ATOM 5894 C CA . ASP A 1 735 ? -25.974 -33.977 10.382 1.00 91.50 735 ASP A CA 1
ATOM 5895 C C . ASP A 1 735 ? -26.711 -35.332 10.491 1.00 91.50 735 ASP A C 1
ATOM 5897 O O . ASP A 1 735 ? -27.835 -35.473 9.999 1.00 91.50 735 ASP A O 1
ATOM 5901 N N . ALA A 1 736 ? -26.090 -36.354 11.086 1.00 83.81 736 ALA A N 1
ATOM 5902 C CA . ALA A 1 736 ? -26.702 -37.681 11.209 1.00 83.81 736 ALA A CA 1
ATOM 5903 C C . ALA A 1 736 ? -27.945 -37.722 12.127 1.00 83.81 736 ALA A C 1
ATOM 5905 O O . ALA A 1 736 ? -28.766 -38.635 12.002 1.00 83.81 736 ALA A O 1
ATOM 5906 N N . GLU A 1 737 ? -28.097 -36.752 13.030 1.00 85.50 737 GLU A N 1
ATOM 5907 C CA . GLU A 1 737 ? -29.243 -36.600 13.935 1.00 85.50 737 GLU A CA 1
ATOM 5908 C C . GLU A 1 737 ? -30.282 -35.586 13.405 1.00 85.50 737 GLU A C 1
ATOM 5910 O O . GLU A 1 737 ? -31.428 -35.567 13.865 1.00 85.50 737 GLU A O 1
ATOM 5915 N N . PHE A 1 738 ? -29.910 -34.778 12.408 1.00 86.69 738 PHE A N 1
ATOM 5916 C CA . PHE A 1 738 ? -30.677 -33.688 11.818 1.00 86.69 738 PHE A CA 1
ATOM 5917 C C . PHE A 1 738 ? -30.683 -33.769 10.279 1.00 86.69 738 PHE A C 1
ATOM 5919 O O . PHE A 1 738 ? -29.903 -33.113 9.583 1.00 86.69 738 PHE A O 1
ATOM 5926 N N . ASP A 1 739 ? -31.631 -34.534 9.727 1.00 88.00 739 ASP A N 1
ATOM 5927 C CA . ASP A 1 739 ? -31.775 -34.792 8.286 1.00 88.00 739 ASP A CA 1
ATOM 5928 C C . ASP A 1 739 ? -33.031 -34.156 7.649 1.00 88.00 739 ASP A C 1
ATOM 5930 O O . ASP A 1 739 ? -33.375 -34.456 6.505 1.00 88.00 739 ASP A O 1
ATOM 5934 N N . GLU A 1 740 ? -33.700 -33.222 8.337 1.00 90.31 740 GLU A N 1
ATOM 5935 C CA . GLU A 1 740 ? -34.987 -32.640 7.905 1.00 90.31 740 GLU A CA 1
ATOM 5936 C C . GLU A 1 740 ? -34.960 -32.052 6.480 1.00 90.31 740 GLU A C 1
ATOM 5938 O O . GLU A 1 740 ? -35.961 -32.077 5.757 1.00 90.31 740 GLU A O 1
ATOM 5943 N N . TYR A 1 741 ? -33.809 -31.522 6.056 1.00 90.88 741 TYR A N 1
ATOM 5944 C CA . TYR A 1 741 ? -33.627 -30.918 4.735 1.00 90.88 741 TYR A CA 1
ATOM 5945 C C . TYR A 1 741 ? -33.077 -31.885 3.678 1.00 90.88 741 TYR A C 1
ATOM 5947 O O . TYR A 1 741 ? -32.872 -31.463 2.539 1.00 90.88 741 TYR A O 1
ATOM 5955 N N . PHE A 1 742 ? -32.864 -33.163 3.999 1.00 91.25 742 PHE A N 1
ATOM 5956 C CA . PHE A 1 742 ? -32.197 -34.133 3.124 1.00 91.25 742 PHE A CA 1
ATOM 5957 C C . PHE A 1 742 ? -32.866 -34.252 1.742 1.00 91.25 742 PHE A C 1
ATOM 5959 O O . PHE A 1 742 ? -32.216 -34.096 0.706 1.00 91.25 742 PHE A O 1
ATOM 5966 N N . ASP A 1 743 ? -34.189 -34.422 1.708 1.00 94.00 743 ASP A N 1
ATOM 5967 C CA . ASP A 1 743 ? -34.968 -34.507 0.462 1.00 94.00 743 ASP A CA 1
ATOM 5968 C C . ASP A 1 743 ? -35.358 -33.131 -0.116 1.00 94.00 743 ASP A C 1
ATOM 5970 O O . ASP A 1 743 ? -36.026 -33.035 -1.152 1.00 94.00 743 ASP A O 1
ATOM 5974 N N . THR A 1 744 ? -34.947 -32.039 0.534 1.00 94.19 744 THR A N 1
ATOM 5975 C CA . THR A 1 744 ? -35.268 -30.676 0.098 1.00 94.19 744 THR A CA 1
ATOM 5976 C C . THR A 1 744 ? -34.374 -30.271 -1.071 1.00 94.19 744 THR A C 1
ATOM 5978 O O . THR A 1 744 ? -33.177 -30.553 -1.097 1.00 94.19 744 THR A O 1
ATOM 5981 N N . ARG A 1 745 ? -34.953 -29.586 -2.064 1.00 95.69 745 ARG A N 1
ATOM 5982 C CA . ARG A 1 745 ? -34.202 -29.034 -3.204 1.00 95.69 745 ARG A CA 1
ATOM 5983 C C . ARG A 1 745 ? -33.210 -27.979 -2.726 1.00 95.69 745 ARG A C 1
ATOM 5985 O O . ARG A 1 745 ? -33.574 -27.177 -1.872 1.00 95.69 745 ARG A O 1
ATOM 5992 N N . LEU A 1 746 ? -32.019 -27.901 -3.323 1.00 94.12 746 LEU A N 1
ATOM 5993 C CA . LEU A 1 746 ? -30.952 -26.984 -2.890 1.00 94.12 746 LEU A CA 1
ATOM 5994 C C . LEU A 1 746 ? -31.442 -25.529 -2.756 1.00 94.12 746 LEU A C 1
ATOM 5996 O O . LEU A 1 746 ? -31.260 -24.918 -1.708 1.00 94.12 746 LEU A O 1
ATOM 6000 N N . LYS A 1 747 ? -32.180 -25.008 -3.747 1.00 93.75 747 LYS A N 1
ATOM 6001 C CA . LYS A 1 747 ? -32.786 -23.657 -3.714 1.00 93.75 747 LYS A CA 1
ATOM 6002 C C . LYS A 1 747 ? -33.773 -23.409 -2.561 1.00 93.75 747 LYS A C 1
ATOM 6004 O O . LYS A 1 747 ? -34.081 -22.259 -2.256 1.00 93.75 747 LYS A O 1
ATOM 6009 N N . GLN A 1 748 ? -34.319 -24.464 -1.961 1.00 92.25 748 GLN A N 1
ATOM 6010 C CA . GLN A 1 748 ? -35.287 -24.400 -0.862 1.00 92.25 748 GLN A CA 1
ATOM 6011 C C . GLN A 1 748 ? -34.642 -24.634 0.513 1.00 92.25 748 GLN A C 1
ATOM 6013 O O . GLN A 1 748 ? -35.313 -24.431 1.525 1.00 92.25 748 GLN A O 1
ATOM 6018 N N . VAL A 1 749 ? -33.361 -25.021 0.569 1.00 92.44 749 VAL A N 1
ATOM 6019 C CA . VAL A 1 749 ? -32.639 -25.226 1.830 1.00 92.44 749 VAL A CA 1
ATOM 6020 C C . VAL A 1 749 ? -32.410 -23.872 2.520 1.00 92.44 749 VAL A C 1
ATOM 6022 O O . VAL A 1 749 ? -31.838 -22.956 1.919 1.00 92.44 749 VAL A O 1
ATOM 6025 N N . PRO A 1 750 ? -32.826 -23.696 3.787 1.00 86.44 750 PRO A N 1
ATOM 6026 C CA . PRO A 1 750 ? -32.740 -22.407 4.463 1.00 86.44 750 PRO A CA 1
ATOM 6027 C C . PRO A 1 750 ? -31.308 -21.875 4.611 1.00 86.44 750 PRO A C 1
ATOM 6029 O O . PRO A 1 750 ? -30.535 -22.360 5.430 1.00 86.44 750 PRO A O 1
ATOM 6032 N N . GLY A 1 751 ? -30.996 -20.783 3.912 1.00 84.56 751 GLY A N 1
ATOM 6033 C CA . GLY A 1 751 ? -29.691 -20.110 3.977 1.00 84.56 751 GLY A CA 1
ATOM 6034 C C . GLY A 1 751 ? -28.739 -20.494 2.846 1.00 84.56 751 GLY A C 1
ATOM 6035 O O . GLY A 1 751 ? -27.798 -19.743 2.591 1.00 84.56 751 GLY A O 1
ATOM 6036 N N . LEU A 1 752 ? -29.021 -21.582 2.124 1.00 90.31 752 LEU A N 1
ATOM 6037 C CA . LEU A 1 752 ? -28.270 -21.981 0.941 1.00 90.31 752 LEU A CA 1
ATOM 6038 C C . LEU A 1 752 ? -28.686 -21.106 -0.248 1.00 90.31 752 LEU A C 1
ATOM 6040 O O . LEU A 1 752 ? -29.826 -21.141 -0.708 1.00 90.31 752 LEU A O 1
ATOM 6044 N N . LYS A 1 753 ? -27.767 -20.273 -0.725 1.00 89.12 753 LYS A N 1
ATOM 6045 C CA . LYS A 1 753 ? -27.980 -19.332 -1.831 1.00 89.12 753 LYS A CA 1
ATOM 6046 C C . LYS A 1 753 ? -26.667 -19.100 -2.564 1.00 89.12 753 LYS A C 1
ATOM 6048 O O . LYS A 1 753 ? -25.611 -19.436 -2.037 1.00 89.12 753 LYS A O 1
ATOM 6053 N N . ASP A 1 754 ? -26.742 -18.509 -3.751 1.00 87.88 754 ASP A N 1
ATOM 6054 C CA . ASP A 1 754 ? -25.547 -18.087 -4.480 1.00 87.88 754 ASP A CA 1
ATOM 6055 C C . ASP A 1 754 ? -24.622 -17.233 -3.591 1.00 87.88 754 ASP A C 1
ATOM 6057 O O . ASP A 1 754 ? -25.097 -16.434 -2.772 1.00 87.88 754 ASP A O 1
ATOM 6061 N N . GLN A 1 755 ? -23.311 -17.425 -3.752 1.00 82.88 755 GLN A N 1
ATOM 6062 C CA . GLN A 1 755 ? -22.251 -16.712 -3.032 1.00 82.88 755 GLN A CA 1
ATOM 6063 C C . GLN A 1 755 ? -22.252 -16.922 -1.507 1.00 82.88 755 GLN A C 1
ATOM 6065 O O . GLN A 1 755 ? -21.890 -16.025 -0.739 1.00 82.88 755 GLN A O 1
ATOM 6070 N N . VAL A 1 756 ? -22.649 -18.114 -1.047 1.00 85.88 756 VAL A N 1
ATOM 6071 C CA . VAL A 1 756 ? -22.580 -18.513 0.369 1.00 85.88 756 VAL A CA 1
ATOM 6072 C C . VAL A 1 756 ? -21.447 -19.508 0.626 1.00 85.88 756 VAL A C 1
ATOM 6074 O O . VAL A 1 756 ? -21.073 -20.280 -0.254 1.00 85.88 756 VAL A O 1
ATOM 6077 N N . ILE A 1 757 ? -20.919 -19.511 1.851 1.00 87.38 757 ILE A N 1
ATOM 6078 C CA . ILE A 1 757 ? -19.976 -20.534 2.318 1.00 87.38 757 ILE A CA 1
ATOM 6079 C C . ILE A 1 757 ? -20.766 -21.699 2.913 1.00 87.38 757 ILE A C 1
ATOM 6081 O O . ILE A 1 757 ? -21.652 -21.492 3.746 1.00 87.38 757 ILE A O 1
ATOM 6085 N N . ILE A 1 758 ? -20.415 -22.905 2.483 1.00 90.38 758 ILE A N 1
ATOM 6086 C CA . ILE A 1 758 ? -20.847 -24.183 3.037 1.00 90.38 758 ILE A CA 1
ATOM 6087 C C . ILE A 1 758 ? -19.656 -24.755 3.803 1.00 90.38 758 ILE A C 1
ATOM 6089 O O . ILE A 1 758 ? -18.586 -24.941 3.227 1.00 90.38 758 ILE A O 1
ATOM 6093 N N . LEU A 1 759 ? -19.829 -25.018 5.090 1.00 89.12 759 LEU A N 1
ATOM 6094 C CA . LEU A 1 759 ? -18.842 -25.684 5.928 1.00 89.12 759 LEU A CA 1
ATOM 6095 C C . LEU A 1 759 ? -19.254 -27.147 6.077 1.00 89.12 759 LEU A C 1
ATOM 6097 O O . LEU A 1 759 ? -20.356 -27.426 6.532 1.00 89.12 759 LEU A O 1
ATOM 6101 N N . VAL A 1 760 ? -18.379 -28.057 5.679 1.00 89.69 760 VAL A N 1
ATOM 6102 C CA . VAL A 1 760 ? -18.521 -29.504 5.830 1.00 89.69 760 VAL A CA 1
ATOM 6103 C C . VAL A 1 760 ? -17.533 -29.936 6.903 1.00 89.69 760 VAL A C 1
ATOM 6105 O O . VAL A 1 760 ? -16.344 -29.635 6.788 1.00 89.69 760 VAL A O 1
ATOM 6108 N N . GLN A 1 761 ? -17.999 -30.604 7.949 1.00 88.19 761 GLN A N 1
ATOM 6109 C CA . GLN A 1 761 ? -17.152 -31.088 9.037 1.00 88.19 761 GLN A CA 1
ATOM 6110 C C . GLN A 1 761 ? -17.314 -32.597 9.195 1.00 88.19 761 GLN A C 1
ATOM 6112 O O . GLN A 1 761 ? -18.333 -33.171 8.810 1.00 88.19 761 GLN A O 1
ATOM 6117 N N . ASP A 1 762 ? -16.267 -33.220 9.721 1.00 86.88 762 ASP A N 1
ATOM 6118 C CA . ASP A 1 762 ? -16.296 -34.594 10.197 1.00 86.88 762 ASP A CA 1
ATOM 6119 C C . ASP A 1 762 ? -16.385 -34.562 11.720 1.00 86.88 762 ASP A C 1
ATOM 6121 O O . ASP A 1 762 ? -15.410 -34.238 12.394 1.00 86.88 762 ASP A O 1
ATOM 6125 N N . ASP A 1 763 ? -17.550 -34.885 12.264 1.00 84.69 763 ASP A N 1
ATOM 6126 C CA . ASP A 1 763 ? -17.813 -34.891 13.703 1.00 84.69 763 ASP A CA 1
ATOM 6127 C C . ASP A 1 763 ? -17.046 -36.018 14.423 1.00 84.69 763 ASP A C 1
ATOM 6129 O O . ASP A 1 763 ? -16.920 -35.995 15.647 1.00 84.69 763 ASP A O 1
ATOM 6133 N N . SER A 1 764 ? -16.494 -36.992 13.681 1.00 81.19 764 SER A N 1
ATOM 6134 C CA . SER A 1 764 ? -15.549 -37.979 14.227 1.00 81.19 764 SER A CA 1
ATOM 6135 C C . SER A 1 764 ? -14.120 -37.444 14.358 1.00 81.19 764 SER A C 1
ATOM 6137 O O . SER A 1 764 ? -13.266 -38.097 14.964 1.00 81.19 764 SER A O 1
ATOM 6139 N N . ASP A 1 765 ? -13.867 -36.258 13.798 1.00 75.50 765 ASP A N 1
ATOM 6140 C CA . ASP A 1 765 ? -12.579 -35.571 13.783 1.00 75.50 765 ASP A CA 1
ATOM 6141 C C . ASP A 1 765 ? -11.457 -36.404 13.122 1.00 75.50 765 ASP A C 1
ATOM 6143 O O . ASP A 1 765 ? -10.277 -36.185 13.393 1.00 75.50 765 ASP A O 1
ATOM 6147 N N . GLU A 1 766 ? -11.796 -37.371 12.250 1.00 81.25 766 GLU A N 1
ATOM 6148 C CA . GLU A 1 766 ? -10.834 -38.199 11.503 1.00 81.25 766 GLU A CA 1
ATOM 6149 C C . GLU A 1 766 ? -10.312 -37.497 10.239 1.00 81.25 766 GLU A C 1
ATOM 6151 O O . GLU A 1 766 ? -9.132 -37.628 9.878 1.00 81.25 766 GLU A O 1
ATOM 6156 N N . LEU A 1 767 ? -11.186 -36.765 9.549 1.00 82.06 767 LEU A N 1
ATOM 6157 C CA . LEU A 1 767 ? -10.896 -35.998 8.341 1.00 82.06 767 LEU A CA 1
ATOM 6158 C C . LEU A 1 767 ? -10.928 -34.494 8.613 1.00 82.06 767 LEU A C 1
ATOM 6160 O O . LEU A 1 767 ? -11.700 -34.000 9.429 1.00 82.06 767 LEU A O 1
ATOM 6164 N N . GLU A 1 768 ? -10.098 -33.743 7.889 1.00 81.19 768 GLU A N 1
ATOM 6165 C CA . GLU A 1 768 ? -10.135 -32.279 7.958 1.00 81.19 768 GLU A CA 1
ATOM 6166 C C . GLU A 1 768 ? -11.488 -31.732 7.465 1.00 81.19 768 GLU A C 1
ATOM 6168 O O . GLU A 1 768 ? -12.144 -32.333 6.608 1.00 81.19 768 GLU A O 1
ATOM 6173 N N . GLY A 1 769 ? -11.902 -30.567 7.968 1.00 84.75 769 GLY A N 1
ATOM 6174 C CA . GLY A 1 769 ? -13.107 -29.895 7.480 1.00 84.75 769 GLY A CA 1
ATOM 6175 C C . GLY A 1 769 ? -12.926 -29.358 6.057 1.00 84.75 769 GLY A C 1
ATOM 6176 O O . GLY A 1 769 ? -11.810 -29.090 5.607 1.00 84.75 769 GLY A O 1
ATOM 6177 N N . VAL A 1 770 ? -14.027 -29.147 5.341 1.00 87.12 770 VAL A N 1
ATOM 6178 C CA . VAL A 1 770 ? -14.033 -28.531 4.011 1.00 87.12 770 VAL A CA 1
ATOM 6179 C C . VAL A 1 770 ? -14.932 -27.298 3.994 1.00 87.12 770 VAL A C 1
ATOM 6181 O O . VAL A 1 770 ? -16.122 -27.370 4.264 1.00 87.12 770 VAL A O 1
ATOM 6184 N N . GLU A 1 771 ? -14.379 -26.154 3.608 1.00 88.25 771 GLU A N 1
ATOM 6185 C CA . GLU A 1 771 ? -15.137 -24.940 3.302 1.00 88.25 771 GLU A CA 1
ATOM 6186 C C . GLU A 1 771 ? -15.324 -24.832 1.778 1.00 88.25 771 GLU A C 1
ATOM 6188 O O . GLU A 1 771 ? -14.360 -24.671 1.021 1.00 88.25 771 GLU A O 1
ATOM 6193 N N . LEU A 1 772 ? -16.571 -24.882 1.313 1.00 89.00 772 LEU A N 1
ATOM 6194 C CA . LEU A 1 772 ? -16.935 -24.689 -0.089 1.00 89.00 772 LEU A CA 1
ATOM 6195 C C . LEU A 1 772 ? -17.611 -23.339 -0.284 1.00 89.00 772 LEU A C 1
ATOM 6197 O O . LEU A 1 772 ? -18.616 -23.038 0.354 1.00 89.00 772 LEU A O 1
ATOM 6201 N N . TYR A 1 773 ? -17.096 -22.540 -1.210 1.00 86.31 773 TYR A N 1
ATOM 6202 C CA . TYR A 1 773 ? -17.798 -21.351 -1.679 1.00 86.31 773 TYR A CA 1
ATOM 6203 C C . TYR A 1 773 ? -18.742 -21.739 -2.821 1.00 86.31 773 TYR A C 1
ATOM 6205 O O . TYR A 1 773 ? -18.285 -22.236 -3.852 1.00 86.31 773 TYR A O 1
ATOM 6213 N N . LEU A 1 774 ? -20.048 -21.549 -2.633 1.00 89.81 774 LEU A N 1
ATOM 6214 C CA . LEU A 1 774 ? -21.066 -21.906 -3.619 1.00 89.81 774 LEU A CA 1
ATOM 6215 C C . LEU A 1 774 ? -21.211 -20.805 -4.675 1.00 89.81 774 LEU A C 1
ATOM 6217 O O . LEU A 1 774 ? -21.512 -19.661 -4.332 1.00 89.81 774 LEU A O 1
ATOM 6221 N N . ILE A 1 775 ? -21.070 -21.174 -5.948 1.00 88.50 775 ILE A N 1
ATOM 6222 C CA . ILE A 1 775 ? -21.378 -20.315 -7.098 1.00 88.50 775 ILE A CA 1
ATOM 6223 C C . ILE A 1 775 ? -22.461 -20.988 -7.947 1.00 88.50 775 ILE A C 1
ATOM 6225 O O . ILE A 1 775 ? -22.312 -22.149 -8.344 1.00 88.50 775 ILE A O 1
ATOM 6229 N N . VAL A 1 776 ? -23.541 -20.254 -8.227 1.00 89.44 776 VAL A N 1
ATOM 6230 C CA . VAL A 1 776 ? -24.658 -20.706 -9.068 1.00 89.44 776 VAL A CA 1
ATOM 6231 C C . VAL A 1 776 ? -24.695 -19.918 -10.379 1.00 89.44 776 VAL A C 1
ATOM 6233 O O . VAL A 1 776 ? -24.884 -18.705 -10.359 1.00 89.44 776 VAL A O 1
ATOM 6236 N N . GLU A 1 777 ? -24.551 -20.593 -11.526 1.00 87.19 777 GLU A N 1
ATOM 6237 C CA . GLU A 1 777 ? -24.476 -19.934 -12.848 1.00 87.19 777 GLU A CA 1
ATOM 6238 C C . GLU A 1 777 ? -25.200 -20.727 -13.953 1.00 87.19 777 GLU A C 1
ATOM 6240 O O . GLU A 1 777 ? -25.420 -21.933 -13.837 1.00 87.19 777 GLU A O 1
ATOM 6245 N N . GLU A 1 778 ? -25.559 -20.073 -15.064 1.00 82.00 778 GLU A N 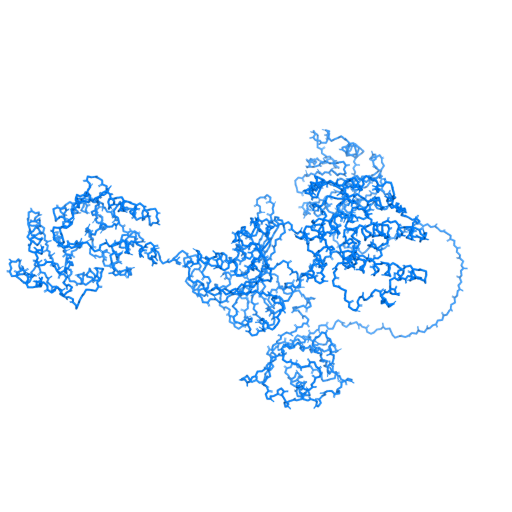1
ATOM 6246 C CA . GLU A 1 778 ? -26.294 -20.710 -16.173 1.00 82.00 778 GLU A CA 1
ATOM 6247 C C . GLU A 1 778 ? -25.434 -21.670 -17.023 1.00 82.00 778 GLU A C 1
ATOM 6249 O O . GLU A 1 778 ? -25.905 -22.738 -17.423 1.00 82.00 778 GLU A O 1
ATOM 6254 N N . GLU A 1 779 ? -24.185 -21.300 -17.329 1.00 75.50 779 GLU A N 1
ATOM 6255 C CA . GLU A 1 779 ? -23.377 -21.956 -18.374 1.00 75.50 779 GLU A CA 1
ATOM 6256 C C . GLU A 1 779 ? -22.354 -22.988 -17.854 1.00 75.50 779 GLU A C 1
ATOM 6258 O O . GLU A 1 779 ? -21.753 -23.709 -18.656 1.00 75.50 779 GLU A O 1
ATOM 6263 N N . THR A 1 780 ? -22.154 -23.114 -16.538 1.00 76.44 780 THR A N 1
ATOM 6264 C CA . THR A 1 780 ? -21.164 -24.035 -15.952 1.00 76.44 780 THR A CA 1
ATOM 6265 C C . THR A 1 780 ? -21.743 -25.422 -15.647 1.00 76.44 780 THR A C 1
ATOM 6267 O O . THR A 1 780 ? -22.951 -25.620 -15.502 1.00 76.44 780 THR A O 1
ATOM 6270 N N . GLU A 1 781 ? -20.891 -26.453 -15.659 1.00 86.75 781 GLU A N 1
ATOM 6271 C CA . GLU A 1 781 ? -21.262 -27.800 -15.206 1.00 86.75 781 GLU A CA 1
ATOM 6272 C C . GLU A 1 781 ? -21.188 -27.887 -13.682 1.00 86.75 781 GLU A C 1
ATOM 6274 O O . GLU A 1 781 ? -20.224 -27.421 -13.070 1.00 86.75 781 GLU A O 1
ATOM 6279 N N . THR A 1 782 ? -22.186 -28.536 -13.080 1.00 89.94 782 THR A N 1
ATOM 6280 C CA . THR A 1 782 ? -22.188 -28.809 -11.645 1.00 89.94 782 THR A CA 1
ATOM 6281 C C . THR A 1 782 ? -20.999 -29.696 -11.284 1.00 89.94 782 THR A C 1
ATOM 6283 O O . THR A 1 782 ? -20.904 -30.838 -11.740 1.00 89.94 782 THR A O 1
ATOM 6286 N N . SER A 1 783 ? -20.080 -29.172 -10.475 1.00 90.12 783 SER A N 1
ATOM 6287 C CA . SER A 1 783 ? -18.822 -29.839 -10.148 1.00 90.12 783 SER A CA 1
ATOM 6288 C C . SER A 1 783 ? -18.296 -29.452 -8.765 1.00 90.12 783 SER A C 1
ATOM 6290 O O . SER A 1 783 ? -18.338 -28.294 -8.352 1.00 90.12 783 SER A O 1
ATOM 6292 N N . LEU A 1 784 ? -17.782 -30.460 -8.054 1.00 88.50 784 LEU A N 1
ATOM 6293 C CA . LEU A 1 784 ? -17.047 -30.289 -6.804 1.00 88.50 784 LEU A CA 1
ATOM 6294 C C . LEU A 1 784 ? -15.580 -29.936 -7.094 1.00 88.50 784 LEU A C 1
ATOM 6296 O O . LEU A 1 784 ? -15.004 -30.456 -8.057 1.00 88.50 784 LEU A O 1
ATOM 6300 N N . PRO A 1 785 ? -14.939 -29.112 -6.250 1.00 85.75 785 PRO A N 1
ATOM 6301 C CA . PRO A 1 785 ? -13.526 -28.808 -6.404 1.00 85.75 785 PRO A CA 1
ATOM 6302 C C . PRO A 1 785 ? -12.668 -30.052 -6.149 1.00 85.75 785 PRO A C 1
ATOM 6304 O O . PRO A 1 785 ? -12.968 -30.885 -5.293 1.00 85.75 785 PRO A O 1
ATOM 6307 N N . VAL A 1 786 ? -11.554 -30.178 -6.869 1.00 82.06 786 VAL A N 1
ATOM 6308 C CA . VAL A 1 786 ? -10.596 -31.266 -6.632 1.00 82.06 786 VAL A CA 1
ATOM 6309 C C . VAL A 1 786 ? -9.749 -30.915 -5.409 1.00 82.06 786 VAL A C 1
ATOM 6311 O O . VAL A 1 786 ? -8.758 -30.185 -5.508 1.00 82.06 786 VAL A O 1
ATOM 6314 N N . LEU A 1 787 ? -10.167 -31.424 -4.251 1.00 80.62 787 LEU A N 1
ATOM 6315 C CA . LEU A 1 787 ? -9.507 -31.234 -2.962 1.00 80.62 787 LEU A CA 1
ATOM 6316 C C . LEU A 1 787 ? -8.848 -32.535 -2.508 1.00 80.62 787 LEU A C 1
ATOM 6318 O O . LEU A 1 787 ? -9.301 -33.629 -2.840 1.00 80.62 787 LEU A O 1
ATOM 6322 N N . LYS A 1 788 ? -7.751 -32.410 -1.762 1.00 72.31 788 LYS A N 1
ATOM 6323 C CA . LYS A 1 788 ? -7.079 -33.545 -1.136 1.00 72.31 788 LYS A CA 1
ATOM 6324 C C . LYS A 1 788 ? -7.275 -33.418 0.366 1.00 72.31 788 LYS A C 1
ATOM 6326 O O . LYS A 1 788 ? -6.556 -32.645 0.983 1.00 72.31 788 LYS A O 1
ATOM 6331 N N . ILE A 1 789 ? -8.221 -34.189 0.892 1.00 78.88 789 ILE A N 1
ATOM 6332 C CA . ILE A 1 789 ? -8.619 -34.127 2.297 1.00 78.88 789 ILE A CA 1
ATOM 6333 C C . ILE A 1 789 ? -7.566 -34.822 3.164 1.00 78.88 789 ILE A C 1
ATOM 6335 O O . ILE A 1 789 ? -7.258 -36.005 2.971 1.00 78.88 789 ILE A O 1
ATOM 6339 N N . GLY A 1 790 ? -6.942 -34.055 4.052 1.00 71.62 790 GLY A N 1
ATOM 6340 C CA . GLY A 1 790 ? -6.044 -34.528 5.098 1.00 71.62 790 GLY A CA 1
ATOM 6341 C C . GLY A 1 790 ? -6.759 -35.376 6.153 1.00 71.62 790 GLY A C 1
ATOM 6342 O O . GLY A 1 790 ? -7.968 -35.283 6.348 1.00 71.62 790 GLY A O 1
ATOM 6343 N N . ARG A 1 791 ? -5.989 -36.235 6.830 1.00 72.06 791 ARG A N 1
ATOM 6344 C CA . ARG A 1 791 ? -6.442 -36.973 8.016 1.00 72.06 791 ARG A CA 1
ATOM 6345 C C . ARG A 1 791 ? -5.895 -36.296 9.262 1.00 72.06 791 ARG A C 1
ATOM 6347 O O . ARG A 1 791 ? -4.679 -36.092 9.345 1.00 72.06 791 ARG A O 1
ATOM 6354 N N . ASN A 1 792 ? -6.763 -36.026 10.224 1.00 68.62 792 ASN A N 1
ATOM 6355 C CA . ASN A 1 792 ? -6.374 -35.525 11.532 1.00 68.62 792 ASN A CA 1
ATOM 6356 C C . ASN A 1 792 ? -5.664 -36.649 12.307 1.00 68.62 792 ASN A C 1
ATOM 6358 O O . ASN A 1 792 ? -6.041 -37.823 12.252 1.00 68.62 792 ASN A O 1
ATOM 6362 N N . LYS A 1 793 ? -4.573 -36.326 13.010 1.00 54.31 793 LYS A N 1
ATOM 6363 C CA . LYS A 1 793 ? -3.923 -37.285 13.913 1.00 54.31 793 LYS A CA 1
ATOM 6364 C C . LYS A 1 793 ? -4.685 -37.291 15.236 1.00 54.31 793 LYS A C 1
ATOM 6366 O O . LYS A 1 793 ? -4.484 -36.400 16.050 1.00 54.31 793 LYS A O 1
ATOM 6371 N N . LEU A 1 794 ? -5.510 -38.312 15.455 1.00 46.56 794 LEU A N 1
ATOM 6372 C CA . LEU A 1 794 ? -6.044 -38.636 16.777 1.00 46.56 794 LEU A CA 1
ATOM 6373 C C . LEU A 1 794 ? -4.884 -39.079 17.684 1.00 46.56 794 LEU A C 1
ATOM 6375 O O . LEU A 1 794 ? -4.398 -40.211 17.576 1.00 46.56 794 LEU A O 1
ATOM 6379 N N . ASP A 1 795 ? -4.427 -38.201 18.577 1.00 38.94 795 ASP A N 1
ATOM 6380 C CA . ASP A 1 795 ? -3.660 -38.640 19.741 1.00 38.94 795 ASP A CA 1
ATOM 6381 C C . ASP A 1 795 ? -4.613 -39.457 20.620 1.00 38.94 795 ASP A C 1
ATOM 6383 O O . ASP A 1 795 ? -5.522 -38.927 21.254 1.00 38.94 795 ASP A O 1
ATOM 6387 N N . LYS A 1 796 ? -4.441 -40.784 20.612 1.00 31.11 796 LYS A N 1
ATOM 6388 C CA . LYS A 1 796 ? -5.176 -41.694 21.493 1.00 31.11 796 LYS A CA 1
ATOM 6389 C C . LYS A 1 796 ? -4.846 -41.360 22.945 1.00 31.11 796 LYS A C 1
ATOM 6391 O O . LYS A 1 796 ? -3.858 -41.858 23.484 1.00 31.11 796 LYS A O 1
ATOM 6396 N N . VAL A 1 797 ? -5.696 -40.570 23.588 1.00 31.50 797 VAL A N 1
ATOM 6397 C CA . VAL A 1 797 ? -5.815 -40.585 25.043 1.00 31.50 797 VAL A CA 1
ATOM 6398 C C . VAL A 1 797 ? -6.337 -41.972 25.403 1.00 31.50 797 VAL A C 1
ATOM 6400 O O . VAL A 1 797 ? -7.406 -42.388 24.962 1.00 31.50 797 VAL A O 1
ATOM 6403 N N . SER A 1 798 ? -5.514 -42.744 26.105 1.00 27.39 798 SER A N 1
ATOM 6404 C CA . SER A 1 798 ? -5.882 -44.066 26.590 1.00 27.39 798 SER A CA 1
ATOM 6405 C C . SER A 1 798 ? -7.052 -43.947 27.558 1.00 27.39 798 SER A C 1
ATOM 6407 O O . SER A 1 798 ? -6.932 -43.282 28.584 1.00 27.39 798 SER A O 1
ATOM 6409 N N . GLU A 1 799 ? -8.139 -44.637 27.226 1.00 32.84 799 GLU A N 1
ATOM 6410 C CA . GLU A 1 799 ? -9.226 -45.005 28.124 1.00 32.84 799 GLU A CA 1
ATOM 6411 C C . GLU A 1 799 ? -8.655 -45.630 29.406 1.00 32.84 799 GLU A C 1
ATOM 6413 O O . GLU A 1 799 ? -8.182 -46.764 29.410 1.00 32.84 799 GLU A O 1
ATOM 6418 N N . ASN A 1 800 ? -8.659 -44.855 30.480 1.00 28.38 800 ASN A N 1
ATOM 6419 C CA . ASN A 1 800 ? -8.772 -45.310 31.856 1.00 28.38 800 ASN A CA 1
ATOM 6420 C C . ASN A 1 800 ? -9.227 -44.083 32.636 1.00 28.38 800 ASN A C 1
ATOM 6422 O O . ASN A 1 800 ? -8.424 -43.200 32.913 1.00 28.38 800 ASN A O 1
ATOM 6426 N N . ASP A 1 801 ? -10.538 -43.973 32.823 1.00 27.09 801 ASP A N 1
ATOM 6427 C CA . ASP A 1 801 ? -11.156 -43.805 34.140 1.00 27.09 801 ASP A CA 1
ATOM 6428 C C . ASP A 1 801 ? -12.657 -43.560 33.928 1.00 27.09 801 ASP A C 1
ATOM 6430 O O . ASP A 1 801 ? -13.116 -42.461 33.621 1.00 27.09 801 ASP A O 1
ATOM 6434 N N . GLN A 1 802 ? -13.420 -44.653 34.028 1.00 28.08 802 GLN A N 1
ATOM 6435 C CA . GLN A 1 802 ? -14.857 -44.619 34.277 1.00 28.08 802 GLN A CA 1
ATOM 6436 C C . GLN A 1 802 ? -15.098 -44.435 35.781 1.00 28.08 802 GLN A C 1
ATOM 6438 O O . GLN A 1 802 ? -14.491 -45.136 36.582 1.00 28.08 802 GLN A O 1
ATOM 6443 N N . GLU A 1 803 ? -16.030 -43.528 36.084 1.00 29.69 803 GLU A N 1
ATOM 6444 C CA . GLU A 1 803 ? -17.057 -43.582 37.140 1.00 29.69 803 GLU A CA 1
ATOM 6445 C C . GLU A 1 803 ? -16.682 -44.020 38.572 1.00 29.69 803 GLU A C 1
ATOM 6447 O O . GLU A 1 803 ? -16.383 -45.182 38.820 1.00 29.69 803 GLU A O 1
ATOM 6452 N N . SER A 1 804 ? -16.912 -43.119 39.539 1.00 24.41 804 SER A N 1
ATOM 6453 C CA . SER A 1 804 ? -17.722 -43.359 40.760 1.00 24.41 804 SER A CA 1
ATOM 6454 C C . SER A 1 804 ? -17.719 -42.076 41.608 1.00 24.41 804 SER A C 1
ATOM 6456 O O . SER A 1 804 ? -16.645 -41.581 41.936 1.00 24.41 804 SER A O 1
ATOM 6458 N N . GLU A 1 805 ? -18.849 -41.378 41.727 1.00 26.31 805 GLU A N 1
ATOM 6459 C CA . GLU A 1 805 ? -19.845 -41.470 42.819 1.00 26.31 805 GLU A CA 1
ATOM 6460 C C . GLU A 1 805 ? -19.425 -40.755 44.117 1.00 26.31 805 GLU A C 1
ATOM 6462 O O . GLU A 1 805 ? -18.310 -40.898 44.612 1.00 26.31 805 GLU A O 1
ATOM 6467 N N . ASP A 1 806 ? -20.377 -39.960 44.605 1.00 30.05 806 ASP A N 1
ATOM 6468 C CA . ASP A 1 806 ? -20.389 -39.150 45.820 1.00 30.05 806 ASP A CA 1
ATOM 6469 C C . ASP A 1 806 ? -19.973 -39.922 47.087 1.00 30.05 806 ASP A C 1
ATOM 6471 O O . ASP A 1 806 ? -20.294 -41.099 47.225 1.00 30.05 806 ASP A O 1
ATOM 6475 N N . ASP A 1 807 ? -19.351 -39.240 48.056 1.00 23.81 807 ASP A N 1
ATOM 6476 C CA . ASP A 1 807 ? -19.934 -39.151 49.404 1.00 23.81 807 ASP A CA 1
ATOM 6477 C C . ASP A 1 807 ? -19.185 -38.157 50.308 1.00 23.81 807 ASP A C 1
ATOM 6479 O O . ASP A 1 807 ? -17.958 -38.018 50.285 1.00 23.81 807 ASP A O 1
ATOM 6483 N N . ASP A 1 808 ? -19.999 -37.481 51.111 1.00 28.89 808 ASP A N 1
ATOM 6484 C CA . ASP A 1 808 ? -19.667 -36.591 52.214 1.00 28.89 808 ASP A CA 1
ATOM 6485 C C . ASP A 1 808 ? -18.713 -37.238 53.244 1.00 28.89 808 ASP A C 1
ATOM 6487 O O . ASP A 1 808 ? -18.834 -38.413 53.575 1.00 28.89 808 ASP A O 1
ATOM 6491 N N . ASP A 1 809 ? -17.789 -36.464 53.824 1.00 23.11 809 ASP A N 1
ATOM 6492 C CA . ASP A 1 809 ? -17.905 -36.052 55.232 1.00 23.11 809 ASP A CA 1
ATOM 6493 C C . ASP A 1 809 ? -16.656 -35.334 55.771 1.00 23.11 809 ASP A C 1
ATOM 6495 O O . ASP A 1 809 ? -15.493 -35.617 55.483 1.00 23.11 809 ASP A O 1
ATOM 6499 N N . ILE A 1 810 ? -16.985 -34.356 56.600 1.00 29.34 810 ILE A N 1
ATOM 6500 C CA . ILE A 1 810 ? -16.178 -33.343 57.270 1.00 29.34 810 ILE A CA 1
ATOM 6501 C C . ILE A 1 810 ? -15.299 -33.954 58.376 1.00 29.34 810 ILE A C 1
ATOM 6503 O O . ILE A 1 810 ? -15.810 -34.709 59.193 1.00 29.34 810 ILE A O 1
ATOM 6507 N N . GLU A 1 811 ? -14.056 -33.481 58.553 1.00 21.16 811 GLU A N 1
ATOM 6508 C CA . GLU A 1 811 ? -13.587 -33.127 59.906 1.00 21.16 811 GLU A CA 1
ATOM 6509 C C . GLU A 1 811 ? -12.455 -32.083 59.927 1.00 21.16 811 GLU A C 1
ATOM 6511 O O . GLU A 1 811 ? -11.351 -32.262 59.418 1.00 21.16 811 GLU A O 1
ATOM 6516 N N . ILE A 1 812 ? -12.782 -30.954 60.558 1.00 27.83 812 ILE A N 1
ATOM 6517 C CA . ILE A 1 812 ? -11.935 -29.797 60.846 1.00 27.83 812 ILE A CA 1
ATOM 6518 C C . ILE A 1 812 ? -11.110 -30.085 62.103 1.00 27.83 812 ILE A C 1
ATOM 6520 O O . ILE A 1 812 ? -11.712 -30.229 63.163 1.00 27.83 812 ILE A O 1
ATOM 6524 N N . ILE A 1 813 ? -9.774 -29.999 62.045 1.00 22.61 813 ILE A N 1
ATOM 6525 C CA . ILE A 1 813 ? -8.945 -29.508 63.166 1.00 22.61 813 ILE A CA 1
ATOM 6526 C C . ILE A 1 813 ? -7.764 -28.717 62.583 1.00 22.61 813 ILE A C 1
ATOM 6528 O O . ILE A 1 813 ? -6.894 -29.275 61.922 1.00 22.61 813 ILE A O 1
ATOM 6532 N N . GLY A 1 814 ? -7.770 -27.401 62.803 1.00 24.36 814 GLY A N 1
ATOM 6533 C CA . GLY A 1 814 ? -6.791 -26.469 62.245 1.00 24.36 814 GLY A CA 1
ATOM 6534 C C . GLY A 1 814 ? -5.497 -26.326 63.040 1.00 24.36 814 GLY A C 1
ATOM 6535 O O . GLY A 1 814 ? -5.394 -26.833 64.147 1.00 24.36 814 GLY A O 1
ATOM 6536 N N . PHE A 1 815 ? -4.557 -25.571 62.470 1.00 23.42 815 PHE A N 1
ATOM 6537 C CA . PHE A 1 815 ? -3.720 -24.549 63.113 1.00 23.42 815 PHE A CA 1
ATOM 6538 C C . PHE A 1 815 ? -3.145 -23.636 62.010 1.00 23.42 815 PHE A C 1
ATOM 6540 O O . PHE A 1 815 ? -3.023 -24.045 60.860 1.00 23.42 815 PHE A O 1
ATOM 6547 N N . GLN A 1 816 ? -2.909 -22.380 62.380 1.00 22.91 816 GLN A N 1
ATOM 6548 C CA . GLN A 1 816 ? -2.657 -21.208 61.537 1.00 22.91 816 GLN A CA 1
ATOM 6549 C C . GLN A 1 816 ? -1.237 -21.118 60.947 1.00 22.91 816 GLN A C 1
ATOM 6551 O O . GLN A 1 816 ? -0.292 -21.588 61.572 1.00 22.91 816 GLN A O 1
ATOM 6556 N N . ASP A 1 817 ? -1.177 -20.405 59.812 1.00 30.41 817 ASP A N 1
ATOM 6557 C CA . ASP A 1 817 ? -0.129 -19.532 59.247 1.00 30.41 817 ASP A CA 1
ATOM 6558 C C . ASP A 1 817 ? 1.320 -20.041 59.094 1.00 30.41 817 ASP A C 1
ATOM 6560 O O . ASP A 1 817 ? 2.037 -20.160 60.080 1.00 30.41 817 ASP A O 1
ATOM 6564 N N . GLU A 1 818 ? 1.776 -20.193 57.837 1.00 24.81 818 GLU A N 1
ATOM 6565 C CA . GLU A 1 818 ? 3.075 -19.706 57.313 1.00 24.81 818 GLU A CA 1
ATOM 6566 C C . GLU A 1 818 ? 3.185 -19.881 55.769 1.00 24.81 818 GLU A C 1
ATOM 6568 O O . GLU A 1 818 ? 2.436 -20.635 55.153 1.00 24.81 818 GLU A O 1
ATOM 6573 N N . GLU A 1 819 ? 4.077 -19.090 55.166 1.00 25.92 819 GLU A N 1
ATOM 6574 C CA . GLU A 1 819 ? 4.291 -18.742 53.749 1.00 25.92 819 GLU A CA 1
ATOM 6575 C C . GLU A 1 819 ? 4.815 -19.851 52.797 1.00 25.92 819 GLU A C 1
ATOM 6577 O O . GLU A 1 819 ? 5.552 -20.730 53.229 1.00 25.92 819 GLU A O 1
ATOM 6582 N N . THR A 1 820 ? 4.613 -19.636 51.471 1.00 27.34 820 THR A N 1
ATOM 6583 C CA . THR A 1 820 ? 5.445 -20.069 50.292 1.00 27.34 820 THR A CA 1
ATOM 6584 C C . THR A 1 820 ? 5.625 -21.592 50.050 1.00 27.34 820 THR A C 1
ATOM 6586 O O . THR A 1 820 ? 5.575 -22.382 50.978 1.00 27.34 820 THR A O 1
ATOM 6589 N N . ASP A 1 821 ? 5.824 -22.166 48.857 1.00 25.44 821 ASP A N 1
ATOM 6590 C CA . ASP A 1 821 ? 6.202 -21.703 47.514 1.00 25.44 821 ASP A CA 1
ATOM 6591 C C . ASP A 1 821 ? 5.838 -22.775 46.438 1.00 25.44 821 ASP A C 1
ATOM 6593 O O . ASP A 1 821 ? 5.656 -23.943 46.774 1.00 25.44 821 ASP A O 1
ATOM 6597 N N . SER A 1 822 ? 5.822 -22.356 45.161 1.00 28.08 822 SER A N 1
ATOM 6598 C CA . SER A 1 822 ? 6.111 -23.100 43.907 1.00 28.08 822 SER A CA 1
ATOM 6599 C C . SER A 1 822 ? 5.469 -24.464 43.568 1.00 28.08 822 SER A C 1
ATOM 6601 O O . SER A 1 822 ? 5.731 -25.465 44.220 1.00 28.08 822 SER A O 1
ATOM 6603 N N . ASP A 1 823 ? 4.910 -24.549 42.353 1.00 25.64 823 ASP A N 1
ATOM 6604 C CA . ASP A 1 823 ? 5.546 -25.388 41.327 1.00 25.64 823 ASP A CA 1
ATOM 6605 C C . ASP A 1 823 ? 5.609 -24.650 39.977 1.00 25.64 823 ASP A C 1
ATOM 6607 O O . ASP A 1 823 ? 4.611 -24.300 39.347 1.00 25.64 823 ASP A O 1
ATOM 6611 N N . ILE A 1 824 ? 6.852 -24.362 39.597 1.00 27.84 824 ILE A N 1
ATOM 6612 C CA . ILE A 1 824 ? 7.324 -23.803 38.335 1.00 27.84 824 ILE A CA 1
ATOM 6613 C C . ILE A 1 824 ? 7.714 -25.000 37.467 1.00 27.84 824 ILE A C 1
ATOM 6615 O O . ILE A 1 824 ? 8.590 -25.769 37.862 1.00 27.84 824 ILE A O 1
ATOM 6619 N N . GLU A 1 825 ? 7.164 -25.134 36.259 1.00 26.06 825 GLU A N 1
ATOM 6620 C CA . GLU A 1 825 ? 7.775 -26.017 35.261 1.00 26.06 825 GLU A CA 1
ATOM 6621 C C . GLU A 1 825 ? 9.072 -25.382 34.739 1.00 26.06 825 GLU A C 1
ATOM 6623 O O . GLU A 1 825 ? 9.091 -24.398 33.994 1.00 26.06 825 GLU A O 1
ATOM 6628 N N . ILE A 1 826 ? 10.189 -25.947 35.193 1.00 27.38 826 ILE A N 1
ATOM 6629 C CA . ILE A 1 826 ? 11.546 -25.594 34.792 1.00 27.38 826 ILE A CA 1
ATOM 6630 C C . ILE A 1 826 ? 11.819 -26.191 33.405 1.00 27.38 826 ILE A C 1
ATOM 6632 O O . ILE A 1 826 ? 11.956 -27.403 33.248 1.00 27.38 826 ILE A O 1
ATOM 6636 N N . LEU A 1 827 ? 11.992 -25.319 32.407 1.00 29.22 827 LEU A N 1
ATOM 6637 C CA . LEU A 1 827 ? 12.751 -25.626 31.194 1.00 29.22 827 LEU A CA 1
ATOM 6638 C C . LEU A 1 827 ? 14.183 -26.013 31.599 1.00 29.22 827 LEU A C 1
ATOM 6640 O O . LEU A 1 827 ? 15.006 -25.155 31.936 1.00 29.22 827 LEU A O 1
ATOM 6644 N N . ASN A 1 828 ? 14.466 -27.314 31.590 1.00 27.55 828 ASN A N 1
ATOM 6645 C CA . ASN A 1 828 ? 15.811 -27.864 31.707 1.00 27.55 828 ASN A CA 1
ATOM 6646 C C . ASN A 1 828 ? 16.553 -27.690 30.378 1.00 27.55 828 ASN A C 1
ATOM 6648 O O . ASN A 1 828 ? 16.621 -28.612 29.579 1.00 27.55 828 ASN A O 1
ATOM 6652 N N . ASP A 1 829 ? 17.098 -26.495 30.179 1.00 34.06 829 ASP A N 1
ATOM 6653 C CA . ASP A 1 829 ? 18.323 -26.257 29.412 1.00 34.06 829 ASP A CA 1
ATOM 6654 C C . ASP A 1 829 ? 18.924 -24.946 29.936 1.00 34.06 829 ASP A C 1
ATOM 6656 O O . ASP A 1 829 ? 18.610 -23.844 29.489 1.00 34.06 829 ASP A O 1
ATOM 6660 N N . VAL A 1 830 ? 19.714 -25.053 31.007 1.00 40.94 830 VAL A N 1
ATOM 6661 C CA . VAL A 1 830 ? 20.323 -23.905 31.685 1.00 40.94 830 VAL A CA 1
ATOM 6662 C C . VAL A 1 830 ? 21.789 -23.813 31.272 1.00 40.94 830 VAL A C 1
ATOM 6664 O O . VAL A 1 830 ? 22.652 -24.461 31.862 1.00 40.94 830 VAL A O 1
ATOM 6667 N N . GLU A 1 831 ? 22.077 -22.945 30.298 1.00 48.38 831 GLU A N 1
ATOM 6668 C CA . GLU A 1 831 ? 23.281 -22.112 30.392 1.00 48.38 831 GLU A CA 1
ATOM 6669 C C . GLU A 1 831 ? 23.223 -21.385 31.746 1.00 48.38 831 GLU A C 1
ATOM 6671 O O . GLU A 1 831 ? 22.184 -20.822 32.091 1.00 48.38 831 GLU A O 1
ATOM 6676 N N . GLU A 1 832 ? 24.293 -21.462 32.544 1.00 54.88 832 GLU A N 1
ATOM 6677 C CA . GLU A 1 832 ? 24.380 -20.951 33.922 1.00 54.88 832 GLU A CA 1
ATOM 6678 C C . GLU A 1 832 ? 23.645 -19.609 34.121 1.00 54.88 832 GLU A C 1
ATOM 6680 O O . GLU A 1 832 ? 24.147 -18.543 33.764 1.00 54.88 832 GLU A O 1
ATOM 6685 N N . LYS A 1 833 ? 22.451 -19.644 34.728 1.00 68.00 833 LYS A N 1
ATOM 6686 C CA . LYS A 1 833 ? 21.702 -18.437 35.106 1.00 68.00 833 LYS A CA 1
ATOM 6687 C C . LYS A 1 833 ? 22.457 -17.719 36.226 1.00 68.00 833 LYS A C 1
ATOM 6689 O O . LYS A 1 833 ? 22.627 -18.276 37.313 1.00 68.00 833 LYS A O 1
ATOM 6694 N N . ARG 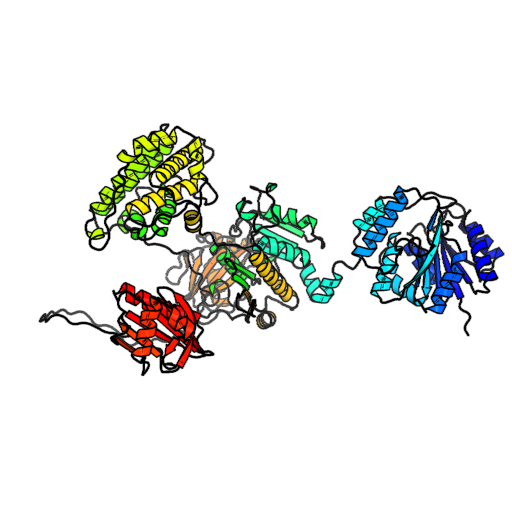A 1 834 ? 22.887 -16.480 35.977 1.00 86.44 834 ARG A N 1
ATOM 6695 C CA . ARG A 1 834 ? 23.701 -15.663 36.892 1.00 86.44 834 ARG A CA 1
ATOM 6696 C C . ARG A 1 834 ? 22.975 -14.362 37.246 1.00 86.44 834 ARG A C 1
ATOM 6698 O O . ARG A 1 834 ? 23.060 -13.379 36.519 1.00 86.44 834 ARG A O 1
ATOM 6705 N N . ALA A 1 835 ? 22.249 -14.353 38.357 1.00 91.06 835 ALA A N 1
ATOM 6706 C CA . ALA A 1 835 ? 21.535 -13.194 38.872 1.00 91.06 835 ALA A CA 1
ATOM 6707 C C . ALA A 1 835 ? 21.572 -13.154 40.402 1.00 91.06 835 ALA A C 1
ATOM 6709 O O . ALA A 1 835 ? 21.701 -14.183 41.065 1.00 91.06 835 ALA A O 1
ATOM 6710 N N . VAL A 1 836 ? 21.474 -11.956 40.964 1.00 93.50 836 VAL A N 1
ATOM 6711 C CA . VAL A 1 836 ? 21.584 -11.717 42.399 1.00 93.50 836 VAL A CA 1
ATOM 6712 C C . VAL A 1 836 ? 20.719 -10.532 42.820 1.00 93.50 836 VAL A C 1
ATOM 6714 O O . VAL A 1 836 ? 20.586 -9.554 42.086 1.00 93.50 836 VAL A O 1
ATOM 6717 N N . LEU A 1 837 ? 20.119 -10.629 44.002 1.00 94.00 837 LEU A N 1
ATOM 6718 C CA . LEU A 1 837 ? 19.297 -9.604 44.633 1.00 94.00 837 LEU A CA 1
ATOM 6719 C C . LEU A 1 837 ? 19.968 -9.156 45.924 1.00 94.00 837 LEU A C 1
ATOM 6721 O O . LEU A 1 837 ? 20.168 -9.960 46.833 1.00 94.00 837 LEU A O 1
ATOM 6725 N N . TYR A 1 838 ? 20.276 -7.870 46.015 1.00 94.94 838 TYR A N 1
ATOM 6726 C CA . TYR A 1 838 ? 20.747 -7.229 47.241 1.00 94.94 838 TYR A CA 1
ATOM 6727 C C . TYR A 1 838 ? 19.705 -6.245 47.761 1.00 94.94 838 TYR A C 1
ATOM 6729 O O . TYR A 1 838 ? 18.842 -5.798 47.008 1.00 94.94 838 TYR A O 1
ATOM 6737 N N . SER A 1 839 ? 19.821 -5.845 49.024 1.00 93.25 839 SER A N 1
ATOM 6738 C CA . SER A 1 839 ? 19.135 -4.665 49.543 1.00 93.25 839 SER A CA 1
ATOM 6739 C C . SER A 1 839 ? 19.435 -3.435 48.675 1.00 93.25 839 SER A C 1
ATOM 6741 O O . SER A 1 839 ? 20.470 -3.339 48.012 1.00 93.25 839 SER A O 1
ATOM 6743 N N . LYS A 1 840 ? 18.558 -2.433 48.718 1.00 90.50 840 LYS A N 1
ATOM 6744 C CA . LYS A 1 840 ? 18.735 -1.169 47.991 1.00 90.50 840 LYS A CA 1
ATOM 6745 C C . LYS A 1 840 ? 20.031 -0.438 48.358 1.00 90.50 840 LYS A C 1
ATOM 6747 O O . LYS A 1 840 ? 20.569 0.290 47.530 1.00 90.50 840 LYS A O 1
ATOM 6752 N N . ALA A 1 841 ? 20.517 -0.620 49.585 1.00 88.81 841 ALA A N 1
ATOM 6753 C CA . ALA A 1 841 ? 21.787 -0.061 50.043 1.00 88.81 841 ALA A CA 1
ATOM 6754 C C . ALA A 1 841 ? 23.010 -0.876 49.579 1.00 88.81 841 ALA A C 1
ATOM 6756 O O . ALA A 1 841 ? 24.137 -0.405 49.711 1.00 88.81 841 ALA A O 1
ATOM 6757 N N . GLY A 1 842 ? 22.803 -2.083 49.042 1.00 89.69 842 GLY A N 1
ATOM 6758 C CA . GLY A 1 842 ? 23.869 -2.995 48.637 1.00 89.69 842 GLY A CA 1
ATOM 6759 C C . GLY A 1 842 ? 24.595 -3.675 49.802 1.00 89.69 842 GLY A C 1
ATOM 6760 O O . GLY A 1 842 ? 25.650 -4.262 49.594 1.00 89.69 842 GLY A O 1
ATOM 6761 N N . ASP A 1 843 ? 24.069 -3.593 51.027 1.00 89.75 843 ASP A N 1
ATOM 6762 C CA . ASP A 1 843 ? 24.723 -4.066 52.256 1.00 89.75 843 ASP A CA 1
ATOM 6763 C C . ASP A 1 843 ? 24.328 -5.493 52.675 1.00 89.75 843 ASP A C 1
ATOM 6765 O O . ASP A 1 843 ? 25.021 -6.114 53.482 1.00 89.75 843 ASP A O 1
ATOM 6769 N N . SER A 1 844 ? 23.243 -6.035 52.115 1.00 90.12 844 SER A N 1
ATOM 6770 C CA . SER A 1 844 ? 22.730 -7.367 52.441 1.00 90.12 844 SER A CA 1
ATOM 6771 C C . SER A 1 844 ? 22.307 -8.122 51.185 1.00 90.12 844 SER A C 1
ATOM 6773 O O . SER A 1 844 ? 21.599 -7.577 50.343 1.00 90.12 844 SER A O 1
ATOM 6775 N N . LEU A 1 845 ? 22.745 -9.375 51.057 1.00 92.50 845 LEU A N 1
ATOM 6776 C CA . LEU A 1 845 ? 22.343 -10.291 49.989 1.00 92.50 845 LEU A CA 1
ATOM 6777 C C . LEU A 1 845 ? 21.002 -10.943 50.350 1.00 92.50 845 LEU A C 1
ATOM 6779 O O . LEU A 1 845 ? 20.882 -11.518 51.429 1.00 92.50 845 LEU A O 1
ATOM 6783 N N . TRP A 1 846 ? 20.015 -10.871 49.459 1.00 90.56 846 TRP A N 1
ATOM 6784 C CA . TRP A 1 846 ? 18.662 -11.394 49.690 1.00 90.56 846 TRP A CA 1
ATOM 6785 C C . TRP A 1 846 ? 18.389 -12.684 48.913 1.00 90.56 846 TRP A C 1
ATOM 6787 O O . TRP A 1 846 ? 17.769 -13.592 49.455 1.00 90.56 846 TRP A O 1
ATOM 6797 N N . ALA A 1 847 ? 18.878 -12.801 47.675 1.00 88.25 847 ALA A N 1
ATOM 6798 C CA . ALA A 1 847 ? 18.779 -14.033 46.887 1.00 88.25 847 ALA A CA 1
ATOM 6799 C C . ALA A 1 847 ? 19.860 -14.091 45.798 1.00 88.25 847 ALA A C 1
ATOM 6801 O O . ALA A 1 847 ? 20.359 -13.056 45.361 1.00 88.25 847 ALA A O 1
ATOM 6802 N N . GLN A 1 848 ? 20.211 -15.290 45.333 1.00 89.81 848 GLN A N 1
ATOM 6803 C CA . GLN A 1 848 ? 21.171 -15.489 44.241 1.00 89.81 848 GLN A CA 1
ATOM 6804 C C . GLN A 1 848 ? 20.839 -16.733 43.414 1.00 89.81 848 GLN A C 1
ATOM 6806 O O . GLN A 1 848 ? 20.251 -17.682 43.934 1.00 89.81 848 GLN A O 1
ATOM 6811 N N . SER A 1 849 ? 21.263 -16.754 42.150 1.00 85.25 849 SER A N 1
ATOM 6812 C CA . SER A 1 849 ? 21.217 -17.938 41.293 1.00 85.25 849 SER A CA 1
ATOM 6813 C C . SER A 1 849 ? 22.619 -18.514 41.065 1.00 85.25 849 SER A C 1
ATOM 6815 O O . SER A 1 849 ? 23.574 -17.799 40.748 1.00 85.25 849 SER A O 1
ATOM 6817 N N . GLY A 1 850 ? 22.751 -19.833 41.224 1.00 78.12 850 GLY A N 1
ATOM 6818 C CA . GLY A 1 850 ? 24.042 -20.517 41.134 1.00 78.12 850 GLY A CA 1
ATOM 6819 C C . GLY A 1 850 ? 25.061 -19.971 42.145 1.00 78.12 850 GLY A C 1
ATOM 6820 O O . GLY A 1 850 ? 24.726 -19.698 43.295 1.00 78.12 850 GLY A O 1
ATOM 6821 N N . SER A 1 851 ? 26.312 -19.802 41.710 1.00 78.81 851 SER A N 1
ATOM 6822 C CA . SER A 1 851 ? 27.399 -19.197 42.498 1.00 78.81 851 SER A CA 1
ATOM 6823 C C . SER A 1 851 ? 27.648 -17.718 42.154 1.00 78.81 851 SER A C 1
ATOM 6825 O O . SER A 1 851 ? 28.762 -17.219 42.338 1.00 78.81 851 SER A O 1
ATOM 6827 N N . PHE A 1 852 ? 26.658 -17.021 41.585 1.00 88.06 852 PHE A N 1
ATOM 6828 C CA . PHE A 1 852 ? 26.807 -15.630 41.164 1.00 88.06 852 PHE A CA 1
ATOM 6829 C C . PHE A 1 852 ? 26.556 -14.664 42.325 1.00 88.06 852 PHE A C 1
ATOM 6831 O O . PHE A 1 852 ? 25.419 -14.389 42.695 1.00 88.06 852 PHE A O 1
ATOM 6838 N N . GLN A 1 853 ? 27.643 -14.136 42.881 1.00 89.56 853 GLN A N 1
ATOM 6839 C CA . GLN A 1 853 ? 27.635 -13.156 43.963 1.00 89.56 853 GLN A CA 1
ATOM 6840 C C . GLN A 1 853 ? 28.671 -12.065 43.681 1.00 89.56 853 GLN A C 1
ATOM 6842 O O . GLN A 1 853 ? 29.746 -12.353 43.149 1.00 89.56 853 GLN A O 1
ATOM 6847 N N . LEU A 1 854 ? 28.355 -10.829 44.066 1.00 92.69 854 LEU A N 1
ATOM 6848 C CA . LEU A 1 854 ? 29.251 -9.680 43.968 1.00 92.69 854 LEU A CA 1
ATOM 6849 C C . LEU A 1 854 ? 30.062 -9.507 45.253 1.00 92.69 854 LEU A C 1
ATOM 6851 O O . LEU A 1 854 ? 29.570 -9.768 46.356 1.00 92.69 854 LEU A O 1
ATOM 6855 N N . GLN A 1 855 ? 31.297 -9.025 45.118 1.00 92.88 855 GLN A N 1
ATOM 6856 C CA . GLN A 1 855 ? 32.075 -8.608 46.284 1.00 92.88 855 GLN A CA 1
ATOM 6857 C C . GLN A 1 855 ? 31.429 -7.374 46.941 1.00 92.88 855 GLN A C 1
ATOM 6859 O O . GLN A 1 855 ? 30.812 -6.575 46.230 1.00 92.88 855 GLN A O 1
ATOM 6864 N N . PRO A 1 856 ? 31.579 -7.168 48.266 1.00 90.38 856 PRO A N 1
ATOM 6865 C CA . PRO A 1 856 ? 30.966 -6.033 48.965 1.00 90.38 856 PRO A CA 1
ATOM 6866 C C . PRO A 1 856 ? 31.257 -4.677 48.305 1.00 90.38 856 PRO A C 1
ATOM 6868 O O . PRO A 1 856 ? 30.353 -3.865 48.135 1.00 90.38 856 PRO A O 1
ATOM 6871 N N . ASP A 1 857 ? 32.492 -4.466 47.847 1.00 90.50 857 ASP A N 1
ATOM 6872 C CA . ASP A 1 857 ? 32.889 -3.223 47.179 1.00 90.50 857 ASP A CA 1
ATOM 6873 C C . ASP A 1 857 ? 32.219 -3.045 45.800 1.00 90.50 857 ASP A C 1
ATOM 6875 O O . ASP A 1 857 ? 31.925 -1.921 45.395 1.00 90.50 857 ASP A O 1
ATOM 6879 N N . GLU A 1 858 ? 31.928 -4.139 45.084 1.00 93.94 858 GLU A N 1
ATOM 6880 C CA . GLU A 1 858 ? 31.287 -4.111 43.759 1.00 93.94 858 GLU A CA 1
ATOM 6881 C C . GLU A 1 858 ? 29.808 -3.722 43.861 1.00 93.94 858 GLU A C 1
ATOM 6883 O O . GLU A 1 858 ? 29.346 -2.837 43.137 1.00 93.94 858 GLU A O 1
ATOM 6888 N N . ILE A 1 859 ? 29.062 -4.338 44.785 1.00 94.94 859 ILE A N 1
ATOM 6889 C CA . ILE A 1 859 ? 27.646 -4.003 44.979 1.00 94.94 859 ILE A CA 1
ATOM 6890 C C . ILE A 1 859 ? 27.471 -2.608 45.589 1.00 94.94 859 ILE A C 1
ATOM 6892 O O . ILE A 1 859 ? 26.570 -1.880 45.172 1.00 94.94 859 ILE A O 1
ATOM 6896 N N . LEU A 1 860 ? 28.355 -2.180 46.498 1.00 92.75 860 LEU A N 1
ATOM 6897 C CA . LEU A 1 860 ? 28.330 -0.815 47.036 1.00 92.75 860 LEU A CA 1
ATOM 6898 C C . LEU A 1 860 ? 28.588 0.229 45.940 1.00 92.75 860 LEU A C 1
ATOM 6900 O O . LEU A 1 860 ? 27.930 1.273 45.920 1.00 92.75 860 LEU A O 1
ATOM 6904 N N . ALA A 1 861 ? 29.490 -0.059 44.995 1.00 91.38 861 ALA A N 1
ATOM 6905 C CA . ALA A 1 861 ? 29.718 0.800 43.834 1.00 91.38 861 ALA A CA 1
ATOM 6906 C C . ALA A 1 861 ? 28.488 0.867 42.908 1.00 91.38 861 ALA A C 1
ATOM 6908 O O . ALA A 1 861 ? 28.152 1.945 42.419 1.00 91.38 861 ALA A O 1
ATOM 6909 N N . ILE A 1 862 ? 27.780 -0.252 42.707 1.00 93.94 862 ILE A N 1
ATOM 6910 C CA . ILE A 1 862 ? 26.523 -0.293 41.940 1.00 93.94 862 ILE A CA 1
ATOM 6911 C C . ILE A 1 862 ? 25.418 0.499 42.643 1.00 93.94 862 ILE A C 1
ATOM 6913 O O . ILE A 1 862 ? 24.774 1.329 42.005 1.00 93.94 862 ILE A O 1
ATOM 6917 N N . ALA A 1 863 ? 25.225 0.287 43.947 1.00 93.19 863 ALA A N 1
ATOM 6918 C CA . ALA A 1 863 ? 24.205 0.966 44.742 1.00 93.19 863 ALA A CA 1
ATOM 6919 C C . ALA A 1 863 ? 24.401 2.486 44.727 1.00 93.19 863 ALA A C 1
ATOM 6921 O O . ALA A 1 863 ? 23.471 3.226 44.406 1.00 93.19 863 ALA A O 1
ATOM 6922 N N . LYS A 1 864 ? 25.638 2.942 44.970 1.00 92.06 864 LYS A N 1
ATOM 6923 C CA . LYS A 1 864 ? 26.008 4.358 44.867 1.00 92.06 864 LYS A CA 1
ATOM 6924 C C . LYS A 1 864 ? 25.864 4.883 43.438 1.00 92.06 864 LYS A C 1
ATOM 6926 O O . LYS A 1 864 ? 25.464 6.026 43.246 1.00 92.06 864 LYS A O 1
ATOM 6931 N N . GLY A 1 865 ? 26.153 4.047 42.444 1.00 89.38 865 GLY A N 1
ATOM 6932 C CA . GLY A 1 865 ? 26.073 4.382 41.028 1.00 89.38 865 GLY A CA 1
ATOM 6933 C C . GLY A 1 865 ? 24.687 4.794 40.540 1.00 89.38 865 GLY A C 1
ATOM 6934 O O . GLY A 1 865 ? 24.606 5.541 39.569 1.00 89.38 865 GLY A O 1
ATOM 6935 N N . PHE A 1 866 ? 23.610 4.351 41.195 1.00 91.81 866 PHE A N 1
ATOM 6936 C CA . PHE A 1 866 ? 22.250 4.802 40.874 1.00 91.81 866 PHE A CA 1
ATOM 6937 C C . PHE A 1 866 ? 21.940 6.223 41.372 1.00 91.81 866 PHE A C 1
ATOM 6939 O O . PHE A 1 866 ? 20.944 6.803 40.945 1.00 91.81 866 PHE A O 1
ATOM 6946 N N . ASP A 1 867 ? 22.746 6.760 42.292 1.00 88.50 867 ASP A N 1
ATOM 6947 C CA . ASP A 1 867 ? 22.612 8.128 42.808 1.00 88.50 867 ASP A CA 1
ATOM 6948 C C . ASP A 1 867 ? 23.705 9.059 42.246 1.00 88.50 867 ASP A C 1
ATOM 6950 O O . ASP A 1 867 ? 23.448 10.232 41.984 1.00 88.50 867 ASP A O 1
ATOM 6954 N N . ASP A 1 868 ? 24.925 8.545 42.040 1.00 87.06 868 ASP A N 1
ATOM 6955 C CA . ASP A 1 868 ? 26.056 9.252 41.429 1.00 87.06 868 ASP A CA 1
ATOM 6956 C C . ASP A 1 868 ? 26.912 8.303 40.572 1.00 87.06 868 ASP A C 1
ATOM 6958 O O . ASP A 1 868 ? 27.702 7.494 41.069 1.00 87.06 868 ASP A O 1
ATOM 6962 N N . ALA A 1 869 ? 26.789 8.443 39.252 1.00 85.75 869 ALA A N 1
ATOM 6963 C CA . ALA A 1 869 ? 27.454 7.589 38.273 1.00 85.75 869 ALA A CA 1
ATOM 6964 C C . ALA A 1 869 ? 28.929 7.943 38.003 1.00 85.75 869 ALA A C 1
ATOM 6966 O O . ALA A 1 869 ? 29.581 7.245 37.221 1.00 85.75 869 ALA A O 1
ATOM 6967 N N . SER A 1 870 ? 29.471 9.010 38.605 1.00 81.88 870 SER A N 1
ATOM 6968 C CA . SER A 1 870 ? 30.793 9.564 38.256 1.00 81.88 870 SER A CA 1
ATOM 6969 C C . SER A 1 870 ? 31.932 8.541 38.380 1.00 81.88 870 SER A C 1
ATOM 6971 O O . SER A 1 870 ? 32.853 8.509 37.556 1.00 81.88 870 SER A O 1
ATOM 6973 N N . ASP A 1 871 ? 31.856 7.668 39.387 1.00 81.00 871 ASP A N 1
ATOM 6974 C CA . ASP A 1 871 ? 32.869 6.639 39.638 1.00 81.00 871 ASP A CA 1
ATOM 6975 C C . ASP A 1 871 ? 32.752 5.457 38.660 1.00 81.00 871 ASP A C 1
ATOM 6977 O O . ASP A 1 871 ? 33.750 5.021 38.082 1.00 81.00 871 ASP A O 1
ATOM 6981 N N . LEU A 1 872 ? 31.521 5.018 38.360 1.00 86.69 872 LEU A N 1
ATOM 6982 C CA . LEU A 1 872 ? 31.252 3.981 37.354 1.00 86.69 872 LEU A CA 1
ATOM 6983 C C . LEU A 1 872 ? 31.652 4.429 35.941 1.00 86.69 872 LEU A C 1
ATOM 6985 O O . LEU A 1 872 ? 32.146 3.619 35.157 1.00 86.69 872 LEU A O 1
ATOM 6989 N N . GLN A 1 873 ? 31.482 5.713 35.614 1.00 83.62 873 GLN A N 1
ATOM 6990 C CA . GLN A 1 873 ? 31.920 6.283 34.335 1.00 83.62 873 GLN A CA 1
ATOM 6991 C C . GLN A 1 873 ? 33.449 6.322 34.210 1.00 83.62 873 GLN A C 1
ATOM 6993 O O . GLN A 1 873 ? 33.986 6.067 33.133 1.00 83.62 873 GLN A O 1
ATOM 6998 N N . SER A 1 874 ? 34.151 6.617 35.307 1.00 78.88 874 SER A N 1
ATOM 6999 C CA . SER A 1 874 ? 35.612 6.768 35.316 1.00 78.88 874 SER A CA 1
ATOM 7000 C C . SER A 1 874 ? 36.342 5.423 35.382 1.00 78.88 874 SER A C 1
ATOM 7002 O O . SER A 1 874 ? 37.326 5.205 34.671 1.00 78.88 874 SER A O 1
ATOM 7004 N N . HIS A 1 875 ? 35.855 4.496 36.210 1.00 80.62 875 HIS A N 1
ATOM 7005 C CA . HIS A 1 875 ? 36.543 3.241 36.516 1.00 80.62 875 HIS A CA 1
ATOM 7006 C C . HIS A 1 875 ? 35.865 2.001 35.917 1.00 80.62 875 HIS A C 1
ATOM 7008 O O . HIS A 1 875 ? 36.538 0.981 35.761 1.00 80.62 875 HIS A O 1
ATOM 7014 N N . GLY A 1 876 ? 34.618 2.102 35.447 1.00 81.56 876 GLY A N 1
ATOM 7015 C CA . GLY A 1 876 ? 33.829 1.001 34.885 1.00 81.56 876 GLY A CA 1
ATOM 7016 C C . GLY A 1 876 ? 33.045 0.214 35.937 1.00 81.56 876 GLY A C 1
ATOM 7017 O O . GLY A 1 876 ? 33.332 0.273 37.131 1.00 81.56 876 GLY A O 1
ATOM 7018 N N . LEU A 1 877 ? 32.056 -0.546 35.472 1.00 90.75 877 LEU A N 1
ATOM 7019 C CA . LEU A 1 877 ? 31.217 -1.413 36.298 1.00 90.75 877 LEU A CA 1
ATOM 7020 C C . LEU A 1 877 ? 31.941 -2.739 36.545 1.00 90.75 877 LEU A C 1
ATOM 7022 O O . LEU A 1 877 ? 32.456 -3.319 35.597 1.00 90.75 877 LEU A O 1
ATOM 7026 N N . HIS A 1 878 ? 31.994 -3.228 37.782 1.00 91.56 878 HIS A N 1
ATOM 7027 C CA . HIS A 1 878 ? 32.688 -4.478 38.105 1.00 91.56 878 HIS A CA 1
ATOM 7028 C C . HIS A 1 878 ? 31.720 -5.512 38.673 1.00 91.56 878 HIS A C 1
ATOM 7030 O O . HIS A 1 878 ? 30.848 -5.172 39.470 1.00 91.56 878 HIS A O 1
ATOM 7036 N N . ALA A 1 879 ? 31.883 -6.761 38.244 1.00 90.81 879 ALA A N 1
ATOM 7037 C CA . ALA A 1 879 ? 31.192 -7.908 38.814 1.00 90.81 879 ALA A CA 1
ATOM 7038 C C . ALA A 1 879 ? 32.103 -9.137 38.774 1.00 90.81 879 ALA A C 1
ATOM 7040 O O . ALA A 1 879 ? 32.618 -9.488 37.710 1.00 90.81 879 ALA A O 1
ATOM 7041 N N . GLN A 1 880 ? 32.300 -9.785 39.926 1.00 90.38 880 GLN A N 1
ATOM 7042 C CA . GLN A 1 880 ? 33.188 -10.945 40.094 1.00 90.38 880 GLN A CA 1
ATOM 7043 C C . GLN A 1 880 ? 34.631 -10.695 39.619 1.00 90.38 880 GLN A C 1
ATOM 7045 O O . GLN A 1 880 ? 35.281 -11.573 39.053 1.00 90.38 880 GLN A O 1
ATOM 7050 N N . GLY A 1 881 ? 35.142 -9.480 39.830 1.00 85.56 881 GLY A N 1
ATOM 7051 C CA . GLY A 1 881 ? 36.480 -9.059 39.408 1.00 85.56 881 GLY A CA 1
ATOM 7052 C C . GLY A 1 881 ? 36.607 -8.734 37.915 1.00 85.56 881 GLY A C 1
ATOM 7053 O O . GLY A 1 881 ? 37.674 -8.295 37.484 1.00 85.56 881 GLY A O 1
ATOM 7054 N N . GLN A 1 882 ? 35.539 -8.900 37.126 1.00 89.88 882 GLN A N 1
ATOM 7055 C CA . GLN A 1 882 ? 35.507 -8.571 35.703 1.00 89.88 882 GLN A CA 1
ATOM 7056 C C . GLN A 1 882 ? 34.993 -7.146 35.484 1.00 89.88 882 GLN A C 1
ATOM 7058 O O . GLN A 1 882 ? 33.962 -6.753 36.031 1.00 89.88 882 GLN A O 1
ATOM 7063 N N . LYS A 1 883 ? 35.690 -6.375 34.640 1.00 92.12 883 LYS A N 1
ATOM 7064 C CA . LYS A 1 883 ? 35.299 -5.005 34.282 1.00 92.12 883 LYS A CA 1
ATOM 7065 C C . LYS A 1 883 ? 34.388 -4.980 33.053 1.00 92.12 883 LYS A C 1
ATOM 7067 O O . LYS A 1 883 ? 34.787 -5.388 31.960 1.00 92.12 883 LYS A O 1
ATOM 7072 N N . TYR A 1 884 ? 33.216 -4.389 33.221 1.00 92.69 884 TYR A N 1
ATOM 7073 C CA . TYR A 1 884 ? 32.220 -4.081 32.205 1.00 92.69 884 TYR A CA 1
ATOM 7074 C C . TYR A 1 884 ? 32.257 -2.584 31.873 1.00 92.69 884 TYR A C 1
ATOM 7076 O O . TYR A 1 884 ? 32.301 -1.716 32.750 1.00 92.69 884 TYR A O 1
ATOM 7084 N N . PHE A 1 885 ? 32.225 -2.261 30.583 1.00 88.25 885 PHE A N 1
ATOM 7085 C CA . PHE A 1 885 ? 32.054 -0.889 30.120 1.00 88.25 885 PHE A CA 1
ATOM 7086 C C . PHE A 1 885 ? 30.626 -0.435 30.382 1.00 88.25 885 PHE A C 1
ATOM 7088 O O . PHE A 1 885 ? 29.680 -1.097 29.958 1.00 88.25 885 PHE A O 1
ATOM 7095 N N . LEU A 1 886 ? 30.481 0.702 31.059 1.00 89.50 886 LEU A N 1
ATOM 7096 C CA . LEU A 1 886 ? 29.184 1.307 31.316 1.00 89.50 886 LEU A CA 1
ATOM 7097 C C . LEU A 1 886 ? 28.569 1.782 29.991 1.00 89.50 886 LEU A C 1
ATOM 7099 O O . LEU A 1 886 ? 29.131 2.638 29.313 1.00 89.50 886 LEU A O 1
ATOM 7103 N N . LEU A 1 887 ? 27.421 1.216 29.626 1.00 84.25 887 LEU A N 1
ATOM 7104 C CA . LEU A 1 887 ? 26.670 1.588 28.427 1.00 84.25 887 LEU A CA 1
ATOM 7105 C C . LEU A 1 887 ? 25.640 2.675 28.718 1.00 84.25 887 LEU A C 1
ATOM 7107 O O . LEU A 1 887 ? 25.442 3.584 27.915 1.00 84.25 887 LEU A O 1
ATOM 7111 N N . ARG A 1 888 ? 24.958 2.544 29.855 1.00 82.75 888 ARG A N 1
ATOM 7112 C CA . ARG A 1 888 ? 23.867 3.421 30.269 1.00 82.75 888 ARG A CA 1
ATOM 7113 C C . ARG A 1 888 ? 23.724 3.361 31.784 1.00 82.75 888 ARG A C 1
ATOM 7115 O O . ARG A 1 888 ? 23.919 2.310 32.390 1.00 82.75 888 ARG A O 1
ATOM 7122 N N . ASN A 1 889 ? 23.392 4.500 32.366 1.00 85.50 889 ASN A N 1
ATOM 7123 C CA . ASN A 1 889 ? 23.067 4.666 33.771 1.00 85.50 889 ASN A CA 1
ATOM 7124 C C . ASN A 1 889 ? 21.914 5.671 33.844 1.00 85.50 889 ASN A C 1
ATOM 7126 O O . ASN A 1 889 ? 21.998 6.743 33.243 1.00 85.50 889 ASN A O 1
ATOM 7130 N N . ASP A 1 890 ? 20.843 5.280 34.514 1.00 82.31 890 ASP A N 1
ATOM 7131 C CA . ASP A 1 890 ? 19.722 6.131 34.886 1.00 82.31 890 ASP A CA 1
ATOM 7132 C C . ASP A 1 890 ? 19.293 5.799 36.323 1.00 82.31 890 ASP A C 1
ATOM 7134 O O . ASP A 1 890 ? 19.766 4.825 36.915 1.00 82.31 890 ASP A O 1
ATOM 7138 N N . ASP A 1 891 ? 18.388 6.599 36.889 1.00 77.94 891 ASP A N 1
ATOM 7139 C CA . ASP A 1 891 ? 17.967 6.491 38.294 1.00 77.94 891 ASP A CA 1
ATOM 7140 C C . ASP A 1 891 ? 17.409 5.101 38.667 1.00 77.94 891 ASP A C 1
ATOM 7142 O O . ASP A 1 891 ? 17.320 4.756 39.855 1.00 77.94 891 ASP A O 1
ATOM 7146 N N . ARG A 1 892 ? 17.011 4.305 37.663 1.00 85.69 892 ARG A N 1
ATOM 7147 C CA . ARG A 1 892 ? 16.378 2.993 37.814 1.00 85.69 892 ARG A CA 1
ATOM 7148 C C . ARG A 1 892 ? 17.261 1.833 37.349 1.00 85.69 892 ARG A C 1
ATOM 7150 O O . ARG A 1 892 ? 17.121 0.741 37.893 1.00 85.69 892 ARG A O 1
ATOM 7157 N N . SER A 1 893 ? 18.145 2.017 36.376 1.00 93.31 893 SER A N 1
ATOM 7158 C CA . SER A 1 893 ? 18.862 0.934 35.695 1.00 93.31 893 SER A CA 1
ATOM 7159 C C . SER A 1 893 ? 20.297 1.300 35.288 1.00 93.31 893 SER A C 1
ATOM 7161 O O . SER A 1 893 ? 20.599 2.416 34.863 1.00 93.31 893 SER A O 1
ATOM 7163 N N . ILE A 1 894 ? 21.206 0.331 35.411 1.00 93.56 894 ILE A N 1
ATOM 7164 C CA . ILE A 1 894 ? 22.626 0.433 35.057 1.00 93.56 894 ILE A CA 1
ATOM 7165 C C . ILE A 1 894 ? 22.982 -0.744 34.159 1.00 93.56 894 ILE A C 1
ATOM 7167 O O . ILE A 1 894 ? 22.718 -1.896 34.491 1.00 93.56 894 ILE A O 1
ATOM 7171 N N . TYR A 1 895 ? 23.628 -0.454 33.035 1.00 93.25 895 TYR A N 1
ATOM 7172 C CA . TYR A 1 895 ? 23.978 -1.445 32.026 1.00 93.25 895 TYR A CA 1
ATOM 7173 C C . TYR A 1 895 ? 25.480 -1.461 31.792 1.00 93.25 895 TYR A C 1
ATOM 7175 O O . TYR A 1 895 ? 26.078 -0.434 31.461 1.00 93.25 895 TYR A O 1
ATOM 7183 N N . GLY A 1 896 ? 26.081 -2.639 31.908 1.00 90.88 896 GLY A N 1
ATOM 7184 C CA . GLY A 1 896 ? 27.476 -2.897 31.586 1.00 90.88 896 GLY A CA 1
ATOM 7185 C C . GLY A 1 896 ? 27.626 -3.901 30.451 1.00 90.88 896 GLY A C 1
ATOM 7186 O O . GLY A 1 896 ? 26.810 -4.807 30.297 1.00 90.88 896 GLY A O 1
ATOM 7187 N N . LYS A 1 897 ? 28.697 -3.775 29.668 1.00 90.44 897 LYS A N 1
ATOM 7188 C CA . LYS A 1 897 ? 29.059 -4.744 28.629 1.00 90.44 897 LYS A CA 1
ATOM 7189 C C . LYS A 1 897 ? 30.538 -5.104 28.676 1.00 90.44 897 LYS A C 1
ATOM 7191 O O . LYS A 1 897 ? 31.390 -4.222 28.784 1.00 90.44 897 LYS A O 1
ATOM 7196 N N . HIS A 1 898 ? 30.837 -6.390 28.551 1.00 88.44 898 HIS A N 1
ATOM 7197 C CA . HIS A 1 898 ? 32.189 -6.908 28.392 1.00 88.44 898 HIS A CA 1
ATOM 7198 C C . HIS A 1 898 ? 32.198 -7.879 27.209 1.00 88.44 898 HIS A C 1
ATOM 7200 O O . HIS A 1 898 ? 31.605 -8.948 27.270 1.00 88.44 898 HIS A O 1
ATOM 7206 N N . GLU A 1 899 ? 32.831 -7.479 26.105 1.00 88.00 899 GLU A N 1
ATOM 7207 C CA . GLU A 1 899 ? 32.829 -8.237 24.845 1.00 88.00 899 GLU A CA 1
ATOM 7208 C C . GLU A 1 899 ? 31.412 -8.591 24.353 1.00 88.00 899 GLU A C 1
ATOM 7210 O O . GLU A 1 899 ? 30.681 -7.692 23.931 1.00 88.00 899 GLU A O 1
ATOM 7215 N N . ALA A 1 900 ? 31.030 -9.869 24.364 1.00 80.06 900 ALA A N 1
ATOM 7216 C CA . ALA A 1 900 ? 29.706 -10.342 23.966 1.00 80.06 900 ALA A CA 1
ATOM 7217 C C . ALA A 1 900 ? 28.756 -10.569 25.161 1.00 80.06 900 ALA A C 1
ATOM 7219 O O . ALA A 1 900 ? 27.571 -10.796 24.948 1.00 80.06 900 ALA A O 1
ATOM 7220 N N . GLU A 1 901 ? 29.247 -10.445 26.393 1.00 88.19 901 GLU A N 1
ATOM 7221 C CA . GLU A 1 901 ? 28.471 -10.587 27.627 1.00 88.19 901 GLU A CA 1
ATOM 7222 C C . GLU A 1 901 ? 28.046 -9.222 28.181 1.00 88.19 901 GLU A C 1
ATOM 7224 O O . GLU A 1 901 ? 28.618 -8.173 27.846 1.00 88.19 901 GLU A O 1
ATOM 7229 N N . GLY A 1 902 ? 27.076 -9.214 29.091 1.00 90.56 902 GLY A N 1
ATOM 7230 C CA . GLY A 1 902 ? 26.696 -7.983 29.769 1.00 90.56 902 GLY A CA 1
ATOM 7231 C C . GLY A 1 902 ? 26.087 -8.172 31.143 1.00 90.56 902 GLY A C 1
ATOM 7232 O O . GLY A 1 902 ? 25.754 -9.274 31.569 1.00 90.56 902 GLY A O 1
ATOM 7233 N N . LEU A 1 903 ? 25.984 -7.044 31.835 1.00 92.75 903 LEU A N 1
ATOM 7234 C CA . LEU A 1 903 ? 25.472 -6.922 33.188 1.00 92.75 903 LEU A CA 1
ATOM 7235 C C . LEU A 1 903 ? 24.324 -5.912 33.186 1.00 92.75 903 LEU A C 1
ATOM 7237 O O . LEU A 1 903 ? 24.460 -4.816 32.639 1.00 92.75 903 LEU A O 1
ATOM 7241 N N . ILE A 1 904 ? 23.203 -6.281 33.789 1.00 94.44 904 ILE A N 1
ATOM 7242 C CA . ILE A 1 904 ? 21.996 -5.464 33.894 1.00 94.44 904 ILE A CA 1
ATOM 7243 C C . ILE A 1 904 ? 21.665 -5.336 35.372 1.00 94.44 904 ILE A C 1
ATOM 7245 O O . ILE A 1 904 ? 21.343 -6.328 36.021 1.00 94.44 904 ILE A O 1
ATOM 7249 N N . CYS A 1 905 ? 21.742 -4.121 35.899 1.00 95.31 905 CYS A N 1
ATOM 7250 C CA . CYS A 1 905 ? 21.371 -3.819 37.271 1.00 95.31 905 CYS A CA 1
ATOM 7251 C C . CYS A 1 905 ? 20.103 -2.964 37.267 1.00 95.31 905 CYS A C 1
ATOM 7253 O O . CYS A 1 905 ? 20.082 -1.927 36.611 1.00 95.31 905 CYS A O 1
ATOM 7255 N N . VAL A 1 906 ? 19.071 -3.341 38.017 1.00 95.44 906 VAL A N 1
ATOM 7256 C CA . VAL A 1 906 ? 17.825 -2.573 38.150 1.00 95.44 906 VAL A CA 1
ATOM 7257 C C . VAL A 1 906 ? 17.517 -2.359 39.629 1.00 95.44 906 VAL A C 1
ATOM 7259 O O . VAL A 1 906 ? 17.509 -3.307 40.414 1.00 95.44 906 VAL A O 1
ATOM 7262 N N . ARG A 1 907 ? 17.272 -1.106 40.016 1.00 92.88 907 ARG A N 1
ATOM 7263 C CA . ARG A 1 907 ? 16.930 -0.700 41.383 1.00 92.88 907 ARG A CA 1
ATOM 7264 C C . ARG A 1 907 ? 15.411 -0.662 41.561 1.00 92.88 907 ARG A C 1
ATOM 7266 O O . ARG A 1 907 ? 14.714 0.017 40.806 1.00 92.88 907 ARG A O 1
ATOM 7273 N N . THR A 1 908 ? 14.908 -1.364 42.572 1.00 91.81 908 THR A N 1
ATOM 7274 C CA . THR A 1 908 ? 13.492 -1.383 42.977 1.00 91.81 908 THR A CA 1
ATOM 7275 C C . THR A 1 908 ? 13.267 -0.507 44.220 1.00 91.81 908 THR A C 1
ATOM 7277 O O . THR A 1 908 ? 14.091 0.360 44.549 1.00 91.81 908 THR A O 1
ATOM 7280 N N . LYS A 1 909 ? 12.135 -0.674 44.924 1.00 83.69 909 LYS A N 1
ATOM 7281 C CA . LYS A 1 909 ? 11.848 0.104 46.140 1.00 83.69 909 LYS A CA 1
ATOM 7282 C C . LYS A 1 909 ? 12.783 -0.272 47.288 1.00 83.69 909 LYS A C 1
ATOM 7284 O O . LYS A 1 909 ? 13.226 0.633 48.001 1.00 83.69 909 LYS A O 1
ATOM 7289 N N . GLN A 1 910 ? 13.098 -1.557 47.435 1.00 87.12 910 GLN A N 1
ATOM 7290 C CA . GLN A 1 910 ? 13.884 -2.116 48.534 1.00 87.12 910 GLN A CA 1
ATOM 7291 C C . GLN A 1 910 ? 15.097 -2.945 48.085 1.00 87.12 910 GLN A C 1
ATOM 7293 O O . GLN A 1 910 ? 15.941 -3.229 48.934 1.00 87.12 910 GLN A O 1
ATOM 7298 N N . THR A 1 911 ? 15.248 -3.266 46.792 1.00 92.06 911 THR A N 1
ATOM 7299 C CA . THR A 1 911 ? 16.339 -4.117 46.275 1.00 92.06 911 THR A CA 1
ATOM 7300 C C . THR A 1 911 ? 17.108 -3.536 45.091 1.00 92.06 911 THR A C 1
ATOM 7302 O O . THR A 1 911 ? 16.681 -2.584 44.435 1.00 92.06 911 THR A O 1
ATOM 7305 N N . ILE A 1 912 ? 18.263 -4.138 44.811 1.00 94.56 912 ILE A N 1
ATOM 7306 C CA . ILE A 1 912 ? 18.977 -4.046 43.539 1.00 94.56 912 ILE A CA 1
ATOM 7307 C C . ILE A 1 912 ? 19.065 -5.458 42.961 1.00 94.56 912 ILE A C 1
ATOM 7309 O O . ILE A 1 912 ? 19.703 -6.336 43.545 1.00 94.56 912 ILE A O 1
ATOM 7313 N N . LEU A 1 913 ? 18.451 -5.652 41.797 1.00 95.38 913 LEU A N 1
ATOM 7314 C CA . LEU A 1 913 ? 18.584 -6.854 40.982 1.00 95.38 913 LEU A CA 1
ATOM 7315 C C . LEU A 1 913 ? 19.770 -6.682 40.041 1.00 95.38 913 LEU A C 1
ATOM 7317 O O . LEU A 1 913 ? 19.783 -5.736 39.261 1.00 95.38 913 LEU A O 1
ATOM 7321 N N . VAL A 1 914 ? 20.739 -7.591 40.078 1.00 94.75 914 VAL A N 1
ATOM 7322 C CA . VAL A 1 914 ? 21.870 -7.630 39.145 1.00 94.75 914 VAL A CA 1
ATOM 7323 C C . VAL A 1 914 ? 21.844 -8.952 38.395 1.00 94.75 914 VAL A C 1
ATOM 7325 O O . VAL A 1 914 ? 21.922 -10.009 39.010 1.00 94.75 914 VAL A O 1
ATOM 7328 N N . ALA A 1 915 ? 21.765 -8.901 37.072 1.00 93.88 915 ALA A N 1
ATOM 7329 C CA . ALA A 1 915 ? 21.740 -10.069 36.204 1.00 93.88 915 ALA A CA 1
ATOM 7330 C C . ALA A 1 915 ? 22.856 -9.996 35.160 1.00 93.88 915 ALA A C 1
ATOM 7332 O O . ALA A 1 915 ? 23.048 -8.975 34.500 1.00 93.88 915 ALA A O 1
ATOM 7333 N N . HIS A 1 916 ? 23.584 -11.093 35.001 1.00 92.19 916 HIS A N 1
ATOM 7334 C CA . HIS A 1 916 ? 24.553 -11.312 33.935 1.00 92.19 916 HIS A CA 1
ATOM 7335 C C . HIS A 1 916 ? 23.911 -12.139 32.821 1.00 92.19 916 HIS A C 1
ATOM 7337 O O . HIS A 1 916 ? 23.157 -13.075 33.091 1.00 92.19 916 HIS A O 1
ATOM 7343 N N . TYR A 1 917 ? 24.210 -11.787 31.572 1.00 88.62 917 TYR A N 1
ATOM 7344 C CA . TYR A 1 917 ? 23.839 -12.588 30.409 1.00 88.62 917 TYR A CA 1
ATOM 7345 C C . TYR A 1 917 ? 25.088 -12.963 29.585 1.00 88.62 917 TYR A C 1
ATOM 7347 O O . TYR A 1 917 ? 25.950 -12.104 29.357 1.00 88.62 917 TYR A O 1
ATOM 7355 N N . PRO A 1 918 ? 25.201 -14.229 29.130 1.00 83.69 918 PRO A N 1
ATOM 7356 C CA . PRO A 1 918 ? 26.341 -14.724 28.363 1.00 83.69 918 PRO A CA 1
ATOM 7357 C C . PRO A 1 918 ? 26.298 -14.292 26.887 1.00 83.69 918 PRO A C 1
ATOM 7359 O O . PRO A 1 918 ? 25.326 -13.712 26.402 1.00 83.69 918 PRO A O 1
ATOM 7362 N N . SER A 1 919 ? 27.360 -14.634 26.152 1.00 74.19 919 SER A N 1
ATOM 7363 C CA . SER A 1 919 ? 27.641 -14.199 24.773 1.00 74.19 919 SER A CA 1
ATOM 7364 C C . SER A 1 919 ? 26.680 -14.686 23.672 1.00 74.19 919 SER A C 1
ATOM 7366 O O . SER A 1 919 ? 26.857 -14.319 22.509 1.00 74.19 919 SER A O 1
ATOM 7368 N N . GLY A 1 920 ? 25.641 -15.450 24.021 1.00 67.94 920 GLY A N 1
ATOM 7369 C CA . GLY A 1 920 ? 24.585 -15.916 23.113 1.00 67.94 920 GLY A CA 1
ATOM 7370 C C . GLY A 1 920 ? 23.236 -15.200 23.255 1.00 67.94 920 GLY A C 1
ATOM 7371 O O . GLY A 1 920 ? 22.393 -15.323 22.367 1.00 67.94 920 GLY A O 1
ATOM 7372 N N . ILE A 1 921 ? 23.021 -14.430 24.328 1.00 75.00 921 ILE A N 1
ATOM 7373 C CA . ILE A 1 921 ? 21.726 -13.791 24.609 1.00 75.00 921 ILE A CA 1
ATOM 7374 C C . ILE A 1 921 ? 21.676 -12.385 24.007 1.00 75.00 921 ILE A C 1
ATOM 7376 O O . ILE A 1 921 ? 22.600 -11.584 24.166 1.00 75.00 921 ILE A O 1
ATOM 7380 N N . GLN A 1 922 ? 20.569 -12.050 23.336 1.00 74.06 922 GLN A N 1
ATOM 7381 C CA . GLN A 1 922 ? 20.352 -10.690 22.848 1.00 74.06 922 GLN A CA 1
ATOM 7382 C C . GLN A 1 922 ? 20.170 -9.725 24.039 1.00 74.06 922 GLN A C 1
ATOM 7384 O O . GLN A 1 922 ? 19.248 -9.910 24.836 1.00 74.06 922 GLN A O 1
ATOM 7389 N N . PRO A 1 923 ? 20.964 -8.639 24.148 1.00 74.31 923 PRO A N 1
ATOM 7390 C CA . PRO A 1 923 ? 20.882 -7.695 25.269 1.00 74.31 923 PRO A CA 1
ATOM 7391 C C . PRO A 1 923 ? 19.479 -7.124 25.514 1.00 74.31 923 PRO A C 1
ATOM 7393 O O . PRO A 1 923 ? 19.114 -6.851 26.654 1.00 74.31 923 PRO A O 1
ATOM 7396 N N . GLY A 1 924 ? 18.682 -6.946 24.453 1.00 74.44 924 GLY A N 1
ATOM 7397 C CA . GLY A 1 924 ? 17.307 -6.448 24.554 1.00 74.44 924 GLY A CA 1
ATOM 7398 C C . GLY A 1 924 ? 16.341 -7.448 25.197 1.00 74.44 924 GLY A C 1
ATOM 7399 O O . GLY A 1 924 ? 15.485 -7.048 25.986 1.00 74.44 924 GLY A O 1
ATOM 7400 N N . GLU A 1 925 ? 16.507 -8.744 24.925 1.00 74.94 925 GLU A N 1
ATOM 7401 C CA . GLU A 1 925 ? 15.716 -9.807 25.558 1.00 74.94 925 GLU A CA 1
ATOM 7402 C C . GLU A 1 925 ? 16.074 -9.926 27.040 1.00 74.94 925 GLU A C 1
ATOM 7404 O O . GLU A 1 925 ? 15.182 -9.897 27.888 1.00 74.94 925 GLU A O 1
ATOM 7409 N N . ALA A 1 926 ? 17.374 -9.937 27.361 1.00 78.56 926 ALA A N 1
ATOM 7410 C CA . ALA A 1 926 ? 17.851 -9.931 28.743 1.00 78.56 926 ALA A CA 1
ATOM 7411 C C . ALA A 1 926 ? 17.335 -8.705 29.514 1.00 78.56 926 ALA A C 1
ATOM 7413 O O . ALA A 1 926 ? 16.842 -8.841 30.630 1.00 78.56 926 ALA A O 1
ATOM 7414 N N . THR A 1 927 ? 17.370 -7.519 28.896 1.00 82.12 927 THR A N 1
ATOM 7415 C CA . THR A 1 927 ? 16.847 -6.283 29.501 1.00 82.12 927 THR A CA 1
ATOM 7416 C C . THR A 1 927 ? 15.359 -6.396 29.791 1.00 82.12 927 THR A C 1
ATOM 7418 O O . THR A 1 927 ? 14.938 -6.139 30.913 1.00 82.12 927 THR A O 1
ATOM 7421 N N . THR A 1 928 ? 14.573 -6.863 28.819 1.00 74.75 928 THR A N 1
ATOM 7422 C CA . THR A 1 928 ? 13.120 -7.012 28.977 1.00 74.75 928 THR A CA 1
ATOM 7423 C C . THR A 1 928 ? 12.772 -7.974 30.113 1.00 74.75 928 THR A C 1
ATOM 7425 O O . THR A 1 928 ? 11.845 -7.712 30.875 1.00 74.75 928 THR A O 1
ATOM 7428 N N . ILE A 1 929 ? 13.501 -9.084 30.247 1.00 80.38 929 ILE A N 1
ATOM 7429 C CA . ILE A 1 929 ? 13.262 -10.074 31.305 1.00 80.38 929 ILE A CA 1
ATOM 7430 C C . ILE A 1 929 ? 13.626 -9.501 32.681 1.00 80.38 929 ILE A C 1
ATOM 7432 O O . ILE A 1 929 ? 12.832 -9.604 33.615 1.00 80.38 929 ILE A O 1
ATOM 7436 N N . VAL A 1 930 ? 14.795 -8.866 32.805 1.00 85.31 930 VAL A N 1
ATOM 7437 C CA . VAL A 1 930 ? 15.290 -8.315 34.078 1.00 85.31 930 VAL A CA 1
ATOM 7438 C C . VAL A 1 930 ? 14.446 -7.120 34.533 1.00 85.31 930 VAL A C 1
ATOM 7440 O O . VAL A 1 930 ? 14.111 -7.024 35.712 1.00 85.31 930 VAL A O 1
ATOM 7443 N N . GLU A 1 931 ? 14.032 -6.242 33.614 1.00 85.81 931 GLU A N 1
ATOM 7444 C CA . GLU A 1 931 ? 13.137 -5.123 33.931 1.00 85.81 931 GLU A CA 1
ATOM 7445 C C . GLU A 1 931 ? 11.730 -5.602 34.314 1.00 85.81 931 GLU A C 1
ATOM 7447 O O . GLU A 1 931 ? 11.192 -5.102 35.300 1.00 85.81 931 GLU A O 1
ATOM 7452 N N . LYS A 1 932 ? 11.170 -6.617 33.633 1.00 76.75 932 LYS A N 1
ATOM 7453 C CA . LYS A 1 932 ? 9.890 -7.238 34.029 1.00 76.75 932 LYS A CA 1
ATOM 7454 C C . LYS A 1 932 ? 9.962 -7.895 35.405 1.00 76.75 932 LYS A C 1
ATOM 7456 O O . LYS A 1 932 ? 9.013 -7.785 36.175 1.00 76.75 932 LYS A O 1
ATOM 7461 N N . LEU A 1 933 ? 11.072 -8.562 35.726 1.00 82.50 933 LEU A N 1
ATOM 7462 C CA . LEU A 1 933 ? 11.280 -9.141 37.053 1.00 82.50 933 LEU A CA 1
ATOM 7463 C C . LEU A 1 933 ? 11.371 -8.043 38.122 1.00 82.50 933 LEU A C 1
ATOM 7465 O O . LEU A 1 933 ? 10.767 -8.167 39.183 1.00 82.50 933 LEU A O 1
ATOM 7469 N N . ALA A 1 934 ? 12.059 -6.939 37.829 1.00 83.81 934 ALA A N 1
ATOM 7470 C CA . ALA A 1 934 ? 12.097 -5.780 38.715 1.00 83.81 934 ALA A CA 1
ATOM 7471 C C . ALA A 1 934 ? 10.716 -5.109 38.870 1.00 83.81 934 ALA A C 1
ATOM 7473 O O . ALA A 1 934 ? 10.352 -4.739 39.983 1.00 83.81 934 ALA A O 1
ATOM 7474 N N . ASP A 1 935 ? 9.926 -4.983 37.797 1.00 77.75 935 ASP A N 1
ATOM 7475 C CA . ASP A 1 935 ? 8.541 -4.486 37.854 1.00 77.75 935 ASP A CA 1
ATOM 7476 C C . ASP A 1 935 ? 7.651 -5.396 38.705 1.00 77.75 935 ASP A C 1
ATOM 7478 O O . ASP A 1 935 ? 6.856 -4.908 39.511 1.00 77.75 935 ASP A O 1
ATOM 7482 N N . TYR A 1 936 ? 7.817 -6.714 38.574 1.00 81.00 936 TYR A N 1
ATOM 7483 C CA . TYR A 1 936 ? 7.136 -7.684 39.422 1.00 81.00 936 TYR A CA 1
ATOM 7484 C C . TYR A 1 936 ? 7.513 -7.493 40.896 1.00 81.00 936 TYR A C 1
ATOM 7486 O O . TYR A 1 936 ? 6.614 -7.322 41.717 1.00 81.00 936 TYR A O 1
ATOM 7494 N N . LEU A 1 937 ? 8.809 -7.414 41.228 1.00 78.00 937 LEU A N 1
ATOM 7495 C CA . LEU A 1 937 ? 9.278 -7.151 42.596 1.00 78.00 937 LEU A CA 1
ATOM 7496 C C . LEU A 1 937 ? 8.678 -5.854 43.161 1.00 78.00 937 LEU A C 1
ATOM 7498 O O . LEU A 1 937 ? 8.146 -5.854 44.268 1.00 78.00 937 LEU A O 1
ATOM 7502 N N . ILE A 1 938 ? 8.640 -4.781 42.365 1.00 78.12 938 ILE A N 1
ATOM 7503 C CA . ILE A 1 938 ? 8.000 -3.511 42.747 1.00 78.12 938 ILE A CA 1
ATOM 7504 C C . ILE A 1 938 ? 6.497 -3.690 43.010 1.00 78.12 938 ILE A C 1
ATOM 7506 O O . ILE A 1 938 ? 5.961 -3.056 43.930 1.00 78.12 938 ILE A O 1
ATOM 7510 N N . SER A 1 939 ? 5.816 -4.520 42.211 1.00 65.31 939 SER A N 1
ATOM 7511 C CA . SER A 1 939 ? 4.380 -4.800 42.345 1.00 65.31 939 SER A CA 1
ATOM 7512 C C . SER A 1 939 ? 4.042 -5.568 43.624 1.00 65.31 939 SER A C 1
ATOM 7514 O O . SER A 1 939 ? 3.007 -5.294 44.228 1.00 65.31 939 SER A O 1
ATOM 7516 N N . VAL A 1 940 ? 4.946 -6.439 44.087 1.00 75.44 940 VAL A N 1
ATOM 7517 C CA . VAL A 1 940 ? 4.805 -7.193 45.346 1.00 75.44 940 VAL A CA 1
ATOM 7518 C C . VAL A 1 940 ? 5.466 -6.500 46.548 1.00 75.44 940 VAL A C 1
ATOM 7520 O O . VAL A 1 940 ? 5.499 -7.053 47.641 1.00 75.44 940 VAL A O 1
ATOM 7523 N N . GLY A 1 941 ? 5.957 -5.265 46.381 1.00 71.50 941 GLY A N 1
ATOM 7524 C CA . GLY A 1 941 ? 6.426 -4.404 47.475 1.00 71.50 941 GLY A CA 1
ATOM 7525 C C . GLY A 1 941 ? 7.938 -4.387 47.739 1.00 71.50 941 GLY A C 1
ATOM 7526 O O . GLY A 1 941 ? 8.358 -3.711 48.681 1.00 71.50 941 GLY A O 1
ATOM 7527 N N . TYR A 1 942 ? 8.741 -5.056 46.908 1.00 62.06 942 TYR A N 1
ATOM 7528 C CA . TYR A 1 942 ? 10.203 -5.174 47.010 1.00 62.06 942 TYR A CA 1
ATOM 7529 C C . TYR A 1 942 ? 10.977 -4.138 46.182 1.00 62.06 942 TYR A C 1
ATOM 7531 O O . TYR A 1 942 ? 10.447 -3.455 45.276 1.00 62.06 942 TYR A O 1
#

Foldseek 3Di:
DPAFEEEEEEEDAQLLPQQVVQVVQLVVLCVVVVHHYAYEYEYFPHPNCNVVSLVVVCVVPHPSHYHYHYDPHCQADLVSVVSSLVVDPGQKYWYDYSQPQFGSNCVVVQVVQCVVPVAQKEFEDQFDDPAHEPPDDPVVVVVQQVLQVVCCVPLVLVDSHLQGGTMMGRSVLQVVLSVPQDDRYSCSSNSSSSSCVVVPGGYHYDHGYGYPGPDDDDPDDPVVVVCVVVPCDRPNLCNVLCVVLNPQLLVLQQVFAEEEEDLALLNLLLVLLSLSSRRAEYEYEDADADDPVRVQRNVLDDPVRGRHASQVSSQVSCVVVSVNNHHYHGDHDQCPPCVRCPLVNVLRGQAYEYPDPDPVSLVVVLLSCLANQHWYWDWDDFALKIWIDTDGHQFFATPLLDDDDDDDDDDPCCLQQNPDALLSLLCCLAVPVQCLQFNDQDPCNQLPPLVVLVVPDPDDLSSVLSNVLSVLSVVLSVVLQPPDLVVSLVSVLCVPQAVSLVVSVVPVVVPPPAPRFARDPVVVLVVVLVVLLVDPVNCVLLVQQQDFDDLSSLSNLQSVLSSVSSVCCNVVPDVGDHDDLSPSSNLSNSLSSSQSVCVRRVHDRGGSVVSSCSSVVDRNDHNVSSNVRSVLSSVQSSSQSSDDDDPSPCPVVQQPGWMKMADPDVPQGMDTHRGHGYDCPRPSRHQEAHYAFEDEQVQLQPPFQLVVLVVCCVQAVADQQFKWKAKAPGHTQDHNVHCPRNRPRNNRRPRRDAQIWMWIDGNVQQKGIYIYGYHYHNPDHGDDDNTHIDTDDPPDPDDDDDDDDDDDDDDDDDDDDDDDDDDDDDPPDDPQWWKFKAWLCLQGTDDTGDPFDFDSVLSNLVSVCLVPVPCCQVPARDGPNDGFHWPDHYNAWTKTHDDQKIWIWGHEPTIIMITIDDNPDDPVVVNVVSVVVRVVCNVVPD

Sequence (942 aa):
MTVNKYSVILPTYNEKRNLPILIYLLNKTFKENNLAWEVIIVDDNSPDGTQEIAKKLIDIYGSEHILLRPRAGKLGLGTAYVHGLQYVTGNFVIIMDADFSHHPEAIPEFIAKQKTEDYDIVTGTRYAGDGGVYGWDFKRKLISRGANFLATVVLNPRVSDLTGSFRLYKTNVLRKIIDVTQSKGYVFQMEMMVRARSLGFTVGEVPISFVDRLYGESKLGGDEIVQYAKGRGVMAKDTYLRKVLGEKCFDKVRHAKVLLVGAGGIGCELLKNLVLTGYNEIHVVDLDTITLSNLNRQFLFRKSDIDKSKSLTVVKAVESFNYFDSELVPHHGNIMDTRQFPLQWWEQFTYIFNALDNVEARHYVNKICLFLRKPLMESGTEGYGGQINPIFPYYSECFDCQKHISPKTYPVCTIRSTPSQPVHCITWAKEFLFRQLFDEADEASSLNDADAIANEAENKEEIENLTKEANELAELRRMIYDNEKEQFTEEMIRNIFTVDIERLLLIEDLWKTRSKPTPLDFDTYQKELKSKLSDNANDSILIAETKNWSVLENLYALCKSSERLQTRLKSGKEHFISFDKDDDDAMTFVAAASNLRSHIFHISTKSKFDIKEIAGNIIPAIATTNAIVAGFASATGTQYFSYNVKNSDFSEVFEKIYTMSICLRPQQYVISASLSGPYEKCVSDVLVSRGILHIREQDFENLTLGWLIDKLVDSYGYSRDFISIQVGSSKLIYDAEFDEYFDTRLKQVPGLKDQVIILVQDDSDELEGVELYLIVEEETETSLPVLKIGRNKLDKVSENDQESEDDDDIEIIGFQDEETDSDIEILNDVEEKRAVLYSKAGDSLWAQSGSFQLQPDEILAIAKGFDDASDLQSHGLHAQGQKYFLLRNDDRSIYGKHEAEGLICVRTKQTILVAHYPSGIQPGEATTIVEKLADYLISVGY

InterPro domains:
  IPR000594 THIF-type NAD/FAD binding fold [PF00899] (244-641)
  IPR001173 Glycosyltransferase 2-like [PF00535] (7-177)
  IPR005455 Profilin, eukaryotic type [PR00392] (852-872)
  IPR005455 Profilin, eukaryotic type [PR00392] (876-890)
  IPR005455 Profilin, eukaryotic type [PR00392] (911-924)
  IPR005455 Profilin, eukaryotic type [PR00392] (924-941)
  IPR005455 Profilin, eukaryotic type [SM00392] (823-942)
  IPR005455 Profilin, eukaryotic type [cd00148] (833-942)
  IPR019572 Ubiquitin-activating enzyme, SCCH domain [PF10585] (552-612)
  IPR029044 Nucleotide-diphospho-sugar transferases [G3DSA:3.90.550.10] (2-255)
  IPR029044 Nucleotide-diphospho-sugar transferases [SSF53448] (4-222)
  IPR033127 Ubiquitin-activating enzyme E1, Cys active site [PS00865] (411-419)
  IPR035985 Ubiquitin-activating enzyme-like [SSF69572] (244-634)
  IPR036140 Profilin superfamily [SSF55770] (834-942)
  IPR039528 DPM1-like [PTHR43398] (4-231)
  IPR039528 DPM1-like [cd06442] (8-231)
  IPR042063 Ubiquitin-activating enzyme E1, SCCH domain [G3DSA:1.10.10.2660] (404-619)
  IPR048278 Profilin [PF00235] (833-942)

Organism: NCBI:txid497107

Secondary structure (DSSP, 8-state):
-PPPEEEEEEEESS-TTHHHHHHHHHHHHHHHTT-EEEEEEEE---TTSHHHHHHHHHHHH-TTTEEEEE-SS---HHHHHHHHHTT--SSEEEE--SSSSS-GGGHHHHHHHHHHH--SEEEEESSSTT-EEES--HHHHHHHHHHHHHHHHHH--S-S-SS---EEEEHHHHHHHHHT----STTHHHHHHHHHHHTT--EEEEE-EEE--SSS-----HHHHHHHHT---SS-TTHHHHHHH-HHHHHHHTT-EEEEE--SHHHHHHHHHHHHHT-SEEEEEE-PBP-GGGTTT-TT--GGGTTSBHHHHHHHHHHTT-TT--EEEEEES-TT-TTTS-HHHHHT-SEEEE--S-HHHHHHHHHHHHHTT--EEEEEEEBTEEEEEEE-TTTS--GGGS------PPPHHHHHT---SHHHHHHIIIIIIIHHHHS---GGG-TT-HHHHHHH-SSHHHHHHHHHHHHHHHHHHHHTTSS-HHHHHHHHHHIIIIIHHHHHTT-GGGGSSSPPP----HHHHHHHHHHHHH-GGGGHHHH-TTS---HHHHHHHHHHHHHHHHHHHHTTS-S-----TT-HHHHHHHHHHHHHHHHHTTPPP--HHHHHHHHTT---B-HHHHHHHHHHHHHHHHHHTTS---TT--HHHHTT-EEEEEEEETTEEEEEEEPPPPPTT-TTTTSEEEEEEEEEHHHHHH-BHHHHHHHHHHHH---TTTEEEEETTTEEEE-SS--TTTTSBGGGSTT--TT-EEEEEETTSSB-EEEEEEEEESSSPPB-----PPBP-----------------------------------S--S--EEEEEETTSSSEEEESTT----HHHHHHHHHHTT-THHHHHH-EEETTEEEEEEEE-SSEEEEEETTEEEEEEE-SSEEEEEEE-TTS-HHHHHHHHHHHHHHHHHTT-